Protein AF-V6TNG2-F1 (afdb_monomer)

Secondary structure (DSSP, 8-state):
-----------PPP--STT---TTS---HHHHHHHHHHGGGHHHHHHHHHHTPPPTT-S--EEEEEEETTSS-EEE----EE-HHHHHHHHHHHHHHS-TTPPPPPS-SS-SSSPPPPIIIIISSS-PPPP----S-----SSHHHHS-HHHHHHHHHHHHHHHTTS--------SS------S---SSS-TT--S-PPPP-----HHHHHSS-S-----------------PPPGGGGSTTTTT-SSPPPEETT-HHHHHHHHHHGGGS-GGGS-HHHHHT--THHHHHHHHHHT--S------PPPHHHHHHH-TTEEEEEEEEHHHHHHHHHHHHHHHHHHHHHHTT--SEEE-TTS-EEESSPPPHHHHHHT---HHHHHHHHHHHHHHHHHHHHHHHHTTSS-HHHHHHHHHHHHHTHHHHT-GGGT-GGGHHHHHHHHHHHHHTTT----HHHHHHHHHHHHHHHHHHHHHHHHHHHHHTTSS-S--TTS-PPPPHHHHHHHHHHHHHHHHHHHHHHH-TT--TTSHHHHHHHHHHHHHHHHHHHT---HHHHHHS-HHHHHHHHHHHHHHHHHHHHHHHHHHHHHHTT----HHHHHHHHHHHHHHHHHHHHHHHHHHHHS-TTTHHHHHHHHHHHHHHHHHHHHHHHTTTT--B----TT-TTHHHHHHHHHHHHHHHHHTSSS--HHHHHHHHHHHHHHHSHHHHHHHHHHHHHH--S-PPPEEEEEEPSS-EEEEEE--THHHHHHHHHHHHHHHHHHHSHHHHHHHHHH-S---TT-TT-SS-HHHHHHHHHHHHHHHHTTS---SS-----------THHHHHT--HHHHHHHHHHHB-TTTTT-

pLDDT: mean 71.85, std 22.2, range [23.2, 96.62]

Radius of gyration: 43.84 Å; Cα contacts (8 Å, |Δi|>4): 648; chains: 1; bounding box: 124×76×115 Å

Nearest PDB structures (foldseek):
  7qtt-assembly1_a  TM=8.235E-01  e=1.225E-33  Homo sapiens
  8i0v-assembly1_A  TM=7.731E-01  e=7.665E-32  Homo sapiens
  8i0t-assembly1_A  TM=7.846E-01  e=1.436E-30  Homo sapiens
  8i0s-assembly1_A  TM=7.842E-01  e=4.216E-30  Homo sapiens
  6ah0-assembly1_A  TM=5.639E-01  e=2.808E-29  Homo sapiens

Foldseek 3Di:
DDDDDDDPDPQDPDDDDPDDDDPPPPQDPVLLLLLLLCLLQLLVQLLQLLLQDDDLQGLWDWFKWKAFPSLNAIHTLDFAWDFLVVVVVVLVVVLVPFDLPFDADDPPPDDLADDDGDCVPQQVPQDRDHRDDPPDDDPCPQCNLLVPDQDPLVVVCVVCVVVCVVPDDPPPPPPPDPDDDDDPDDPDDPDPDCPDDDDDDDDDDRLVNVVPDDQADDDPDDDDDDDDDRDRDPDSQCVRPPPSNPPDTDIDGLLDPVSVVVSVVSLVRDDPVPDDPVLVVPPDCCVVVVVVVVVPPPPPDDPDPDDDPSVVSVPDPSIDIDTGDISLNNLSSSLSSNQSNLVSLCVLLVLPQWDQTSLRDIDGNDDDDPVSVVSNDDALLSLLSSLSSNLSVSLSSLSVCSSSVVDDSNNSLLNLLCSLQCSCVSRVSCVSPVVCVSLNSNSVSVCSSSVSRSDCSSSSSSVSVVSVVCSVVSSVVSVVVSCPSVVVDPPDDPPDDDDDDPVCPVVVVLVVLLVVLLVVVCVVVVVDDCPDPVVVVLVVLLVVLLVCVLQLHDPVVVLVVDDVVSSVSSVVSSVVVVVVLVVLLVVVLVCLVVVHDDDPVSVVVNLVSQVSVVVSVLSVLVVVVVVDPPVVCCVVVVVVVVVVVVLLCVLCVVCVVPVDFLAQQDLVNPCLLVLLVVLLVVLLVVLVVDPDHDPQSVLSVVVSVVCVVPVSVLSVVLSVCLQPPLDADDWDWDWDDDSNDIDIDTDDTDPVSSSVSSVVSSVLVSCVPDVSSVCSCCVVPVDPDCPDPSDPDHPVVSVVVVVVVVVVVVVPDDPDDDDPDDDDDDDDDCPVVVSVDDVVVVLVVLVSRHPPSNSSD

Organism: Giardia intestinalis (NCBI:txid5741)

Mean predicted aligned error: 16.96 Å

InterPro domains:
  IPR012591 PRO8NT domain [PF08082] (30-131)
  IPR012592 PROCN domain [PF08083] (297-615)
  IPR027652 Pre-mRNA-processing-splicing factor 8 [PTHR11140] (224-855)

Solvent-accessible surface area (backbone atoms only — not comparable to full-atom values): 52024 Å² total; per-residue (Å²): 145,78,88,80,74,86,78,80,74,83,78,72,74,68,87,73,69,93,93,74,86,58,97,82,56,88,68,52,71,66,40,57,51,44,18,46,61,35,56,34,48,44,56,51,32,52,43,37,47,60,65,56,51,71,51,89,77,47,76,76,44,70,32,34,34,36,36,30,77,69,68,26,49,53,35,58,64,62,82,47,66,40,48,69,66,64,52,51,53,53,50,45,55,55,59,58,71,49,70,88,86,62,60,55,68,70,83,75,84,66,69,39,86,54,76,77,78,32,51,76,82,61,54,70,74,40,74,71,68,77,52,87,78,77,90,62,82,84,77,79,70,76,58,29,66,47,77,60,69,72,65,76,43,51,62,55,45,62,67,42,46,74,63,51,67,80,70,70,68,91,75,78,64,82,68,92,59,99,70,80,96,73,74,103,80,69,81,90,81,85,63,97,80,78,86,82,85,80,87,81,88,87,82,84,85,54,70,65,66,56,72,71,50,67,81,73,83,81,86,90,69,98,72,88,88,76,96,69,82,88,79,79,60,76,61,76,80,69,68,45,76,92,57,79,64,48,92,72,77,73,73,36,53,73,73,41,72,71,65,59,61,49,59,54,60,35,56,74,59,57,71,77,83,81,54,52,74,68,57,63,74,39,60,54,74,54,64,59,48,53,48,48,55,61,76,64,58,69,83,83,59,82,80,75,91,66,81,51,69,63,61,52,51,72,72,35,91,61,37,48,77,45,75,71,42,47,48,66,56,53,49,50,52,37,52,52,33,50,51,54,19,52,52,51,51,40,52,71,68,70,42,84,53,56,47,75,38,75,58,55,46,79,46,64,79,59,90,72,52,77,66,52,53,61,71,62,63,72,56,54,64,60,54,40,51,38,31,51,50,33,52,50,47,56,53,51,47,46,54,49,34,39,51,71,65,76,39,55,72,61,34,40,44,30,30,55,28,47,48,60,51,38,42,58,79,79,56,43,44,45,81,56,43,58,76,52,51,60,55,48,51,52,30,42,34,49,50,58,73,45,72,76,55,60,71,37,66,68,45,50,37,56,50,46,55,48,41,62,67,40,28,66,56,45,27,59,51,37,47,58,48,49,34,46,72,69,63,77,38,69,92,65,64,94,80,66,83,75,82,83,46,83,93,41,43,68,61,46,53,52,48,54,50,53,50,52,52,50,52,53,51,28,70,76,41,70,91,47,51,90,85,32,69,66,48,51,52,52,53,47,51,51,52,48,52,42,49,32,55,64,70,56,46,84,62,60,78,61,40,70,76,42,59,67,71,58,36,50,52,43,51,51,52,43,50,57,52,46,48,55,52,53,52,51,42,54,53,50,46,53,32,41,70,66,72,45,94,74,56,71,74,57,48,56,51,39,52,66,45,49,46,42,48,54,51,32,53,49,53,52,52,53,53,50,58,73,69,51,66,78,66,72,47,52,69,65,38,44,57,53,48,48,52,48,43,51,48,46,46,56,48,43,58,58,35,68,73,66,73,73,53,51,69,75,89,57,96,80,50,88,58,54,68,60,42,43,50,53,36,47,49,54,53,49,53,61,56,64,69,44,95,72,74,50,73,64,51,52,54,35,51,56,49,46,54,50,38,70,76,41,49,71,65,43,49,51,54,43,53,49,42,51,67,68,51,77,78,78,80,87,69,44,78,47,66,46,84,52,88,73,50,72,46,81,42,80,47,67,71,57,68,60,44,56,42,53,43,31,49,50,47,50,52,53,48,55,36,64,70,36,67,65,50,34,44,57,52,44,76,76,34,87,60,64,49,84,83,46,91,84,38,98,63,54,57,69,54,50,52,51,50,49,53,49,48,51,51,60,63,55,72,71,60,74,92,74,75,92,75,80,84,75,85,80,85,83,84,78,82,59,76,65,55,72,79,67,63,54,66,71,62,49,49,59,53,38,49,70,48,29,32,79,68,51,46,74,90

Structure (mmCIF, N/CA/C/O backbone):
data_AF-V6TNG2-F1
#
_entry.id   AF-V6TNG2-F1
#
loop_
_atom_site.group_PDB
_atom_site.id
_atom_site.type_symbol
_atom_site.label_atom_id
_atom_site.label_alt_id
_atom_site.label_comp_id
_atom_site.label_asym_id
_atom_site.label_entity_id
_atom_site.label_seq_id
_atom_site.pdbx_PDB_ins_code
_atom_site.Cartn_x
_atom_site.Cartn_y
_atom_site.Cartn_z
_atom_site.occupancy
_atom_site.B_iso_or_equiv
_atom_site.auth_seq_id
_atom_site.auth_comp_id
_atom_site.auth_asym_id
_atom_site.auth_atom_id
_atom_site.pdbx_PDB_model_num
ATOM 1 N N . MET A 1 1 ? 26.656 34.554 -47.264 1.00 37.97 1 MET A N 1
ATOM 2 C CA . MET A 1 1 ? 25.710 35.279 -48.138 1.00 37.97 1 MET A CA 1
ATOM 3 C C . MET A 1 1 ? 25.273 34.365 -49.278 1.00 37.97 1 MET A C 1
ATOM 5 O O . MET A 1 1 ? 25.976 34.264 -50.269 1.00 37.97 1 MET A O 1
ATOM 9 N N . GLN A 1 2 ? 24.183 33.629 -49.040 1.00 23.20 2 GLN A N 1
ATOM 10 C CA . GLN A 1 2 ? 23.125 33.136 -49.943 1.00 23.20 2 GLN A CA 1
ATOM 11 C C . GLN A 1 2 ? 22.378 32.029 -49.165 1.00 23.20 2 GLN A C 1
ATOM 13 O O . GLN A 1 2 ? 23.027 31.090 -48.699 1.00 23.20 2 GLN A O 1
ATOM 18 N N . PRO A 1 3 ? 21.055 32.131 -48.944 1.00 25.72 3 PRO A N 1
ATOM 19 C CA . PRO A 1 3 ? 20.309 31.121 -48.206 1.00 25.72 3 PRO A CA 1
ATOM 20 C C . PRO A 1 3 ? 19.961 29.966 -49.152 1.00 25.72 3 PRO A C 1
ATOM 22 O O . PRO A 1 3 ? 19.107 30.098 -50.029 1.00 25.72 3 PRO A O 1
ATOM 25 N N . LEU A 1 4 ? 20.621 28.818 -48.994 1.00 26.47 4 LEU A N 1
ATOM 26 C CA . LEU A 1 4 ? 20.221 27.602 -49.699 1.00 26.47 4 LEU A CA 1
ATOM 27 C C . LEU A 1 4 ? 18.938 27.055 -49.058 1.00 26.47 4 LEU A C 1
ATOM 29 O O . LEU A 1 4 ? 18.931 26.615 -47.910 1.00 26.47 4 LEU A O 1
ATOM 33 N N . ARG A 1 5 ? 17.842 27.124 -49.823 1.00 24.19 5 ARG A N 1
ATOM 34 C CA . ARG A 1 5 ? 16.535 26.519 -49.524 1.00 24.19 5 ARG A CA 1
ATOM 35 C C . ARG A 1 5 ? 16.679 25.048 -49.093 1.00 24.19 5 ARG A C 1
ATOM 37 O O . ARG A 1 5 ? 17.494 24.331 -49.679 1.00 24.19 5 ARG A O 1
ATOM 44 N N . PRO A 1 6 ? 15.836 24.552 -48.168 1.00 27.25 6 PRO A N 1
ATOM 45 C CA . PRO A 1 6 ? 15.812 23.139 -47.819 1.00 27.25 6 PRO A CA 1
ATOM 46 C C . PRO A 1 6 ? 15.282 22.343 -49.018 1.00 27.25 6 PRO A C 1
ATOM 48 O O . PRO A 1 6 ? 14.106 22.431 -49.372 1.00 27.25 6 PRO A O 1
ATOM 51 N N . ARG A 1 7 ? 16.150 21.567 -49.676 1.00 24.59 7 ARG A N 1
ATOM 52 C CA . ARG A 1 7 ? 15.704 20.524 -50.605 1.00 24.59 7 ARG A CA 1
ATOM 53 C C . ARG A 1 7 ? 15.024 19.437 -49.778 1.00 24.59 7 ARG A C 1
ATOM 55 O O . ARG A 1 7 ? 15.692 18.638 -49.130 1.00 24.59 7 ARG A O 1
ATOM 62 N N . ILE A 1 8 ? 13.696 19.428 -49.805 1.00 27.75 8 ILE A N 1
ATOM 63 C CA . ILE A 1 8 ? 12.878 18.293 -49.382 1.00 27.75 8 ILE A CA 1
ATOM 64 C C . ILE A 1 8 ? 13.212 17.149 -50.345 1.00 27.75 8 ILE A C 1
ATOM 66 O O . ILE A 1 8 ? 12.711 17.095 -51.465 1.00 27.75 8 ILE A O 1
ATOM 70 N N . LEU A 1 9 ? 14.131 16.276 -49.937 1.00 29.31 9 LEU A N 1
ATOM 71 C CA . LEU A 1 9 ? 14.324 14.985 -50.583 1.00 29.31 9 LEU A CA 1
ATOM 72 C C . LEU A 1 9 ? 13.066 14.160 -50.300 1.00 29.31 9 LEU A C 1
ATOM 74 O O . LEU A 1 9 ? 12.752 13.878 -49.144 1.00 29.31 9 LEU A O 1
ATOM 78 N N . GLN A 1 10 ? 12.326 13.809 -51.352 1.00 29.19 10 GLN A N 1
ATOM 79 C CA . GLN A 1 10 ? 11.290 12.784 -51.282 1.00 29.19 10 GLN A CA 1
ATOM 80 C C . GLN A 1 10 ? 11.970 11.465 -50.890 1.00 29.19 10 GLN A C 1
ATOM 82 O O . GLN A 1 10 ? 12.619 10.820 -51.707 1.00 29.19 10 GLN A O 1
ATOM 87 N N . LEU A 1 11 ? 11.881 11.114 -49.607 1.00 30.09 11 LEU A N 1
ATOM 88 C CA . LEU A 1 11 ? 12.378 9.856 -49.059 1.00 30.09 11 LEU A CA 1
ATOM 89 C C . LEU A 1 11 ? 11.469 8.729 -49.560 1.00 30.09 11 LEU A C 1
ATOM 91 O O . LEU A 1 11 ? 10.299 8.655 -49.182 1.00 30.09 11 LEU A O 1
ATOM 95 N N . THR A 1 12 ? 11.987 7.864 -50.428 1.00 27.23 12 THR A N 1
ATOM 96 C CA . THR A 1 12 ? 11.281 6.659 -50.868 1.00 27.23 12 THR A CA 1
ATOM 97 C C . THR A 1 12 ? 11.222 5.641 -49.722 1.00 27.23 12 THR A C 1
ATOM 99 O O . THR A 1 12 ? 12.258 5.344 -49.122 1.00 27.23 12 THR A O 1
ATOM 102 N N . PRO A 1 13 ? 10.033 5.108 -49.380 1.00 28.78 13 PRO A N 1
ATOM 103 C CA . PRO A 1 13 ? 9.900 4.033 -48.405 1.00 28.78 13 PRO A CA 1
ATOM 104 C C . PRO A 1 13 ? 10.489 2.734 -48.960 1.00 28.78 13 PRO A C 1
ATOM 106 O O . PRO A 1 13 ? 10.633 2.570 -50.171 1.00 28.78 13 PRO A O 1
ATOM 109 N N . MET A 1 14 ? 10.793 1.812 -48.051 1.00 33.16 14 MET A N 1
ATOM 110 C CA . MET A 1 14 ? 11.610 0.650 -48.355 1.00 33.16 14 MET A CA 1
ATOM 111 C C . MET A 1 14 ? 11.155 -0.196 -49.557 1.00 33.16 14 MET A C 1
ATOM 113 O O . MET A 1 14 ? 10.008 -0.649 -49.598 1.00 33.16 14 MET A O 1
ATOM 117 N N . ARG A 1 15 ? 12.089 -0.522 -50.462 1.00 31.30 15 ARG A N 1
ATOM 118 C CA . ARG A 1 15 ? 12.025 -1.684 -51.371 1.00 31.30 15 ARG A CA 1
ATOM 119 C C . ARG A 1 15 ? 13.289 -2.525 -51.159 1.00 31.30 15 ARG A C 1
ATOM 121 O O . ARG A 1 15 ? 14.190 -2.548 -51.988 1.00 31.30 15 ARG A O 1
ATOM 128 N N . SER A 1 16 ? 13.347 -3.277 -50.060 1.00 29.52 16 SER A N 1
ATOM 129 C CA . SER A 1 16 ? 14.465 -4.193 -49.800 1.00 29.52 16 SER A CA 1
ATOM 130 C C . SER A 1 16 ? 14.049 -5.663 -49.847 1.00 29.52 16 SER A C 1
ATOM 132 O O . SER A 1 16 ? 13.115 -6.047 -49.147 1.00 29.52 16 SER A O 1
ATOM 134 N N . THR A 1 17 ? 14.847 -6.463 -50.564 1.00 31.73 17 THR A N 1
ATOM 135 C CA . THR A 1 17 ? 15.098 -7.911 -50.392 1.00 31.73 17 THR A CA 1
ATOM 136 C C . THR A 1 17 ? 13.877 -8.822 -50.291 1.00 31.73 17 THR A C 1
ATOM 138 O O . THR A 1 17 ? 13.153 -8.783 -49.299 1.00 31.73 17 THR A O 1
ATOM 141 N N . GLU A 1 18 ? 13.730 -9.695 -51.287 1.00 36.16 18 GLU A N 1
ATOM 142 C CA . GLU A 1 18 ? 12.809 -10.835 -51.337 1.00 36.16 18 GLU A CA 1
ATOM 143 C C . GLU A 1 18 ? 12.294 -11.295 -49.946 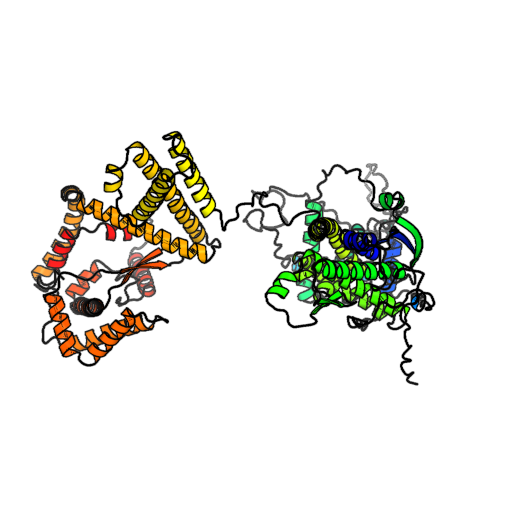1.00 36.16 18 GLU A C 1
ATOM 145 O O . GLU A 1 18 ? 13.048 -11.689 -49.051 1.00 36.16 18 GLU A O 1
ATOM 150 N N . ASP A 1 19 ? 10.967 -11.192 -49.792 1.00 34.47 19 ASP A N 1
ATOM 151 C CA . ASP A 1 19 ? 10.087 -11.882 -48.835 1.00 34.47 19 ASP A CA 1
ATOM 152 C C . ASP A 1 19 ? 9.971 -11.466 -47.352 1.00 34.47 19 ASP A C 1
ATOM 154 O O . ASP A 1 19 ? 9.304 -12.184 -46.595 1.00 34.47 19 ASP A O 1
ATOM 158 N N . SER A 1 20 ? 10.524 -10.341 -46.865 1.00 41.91 20 SER A N 1
ATOM 159 C CA . SER A 1 20 ? 10.582 -10.138 -45.393 1.00 41.91 20 SER A CA 1
ATOM 160 C C . SER A 1 20 ? 9.890 -8.937 -44.726 1.00 41.91 20 SER A C 1
ATOM 162 O O . SER A 1 20 ? 9.701 -9.009 -43.507 1.00 41.91 20 SER A O 1
ATOM 164 N N . SER A 1 21 ? 9.396 -7.899 -45.409 1.00 39.12 21 SER A N 1
ATOM 165 C CA . SER A 1 21 ? 8.914 -6.687 -44.702 1.00 39.12 21 SER A CA 1
ATOM 166 C C . SER A 1 21 ? 7.626 -6.046 -45.237 1.00 39.12 21 SER A C 1
ATOM 168 O O . SER A 1 21 ? 7.553 -4.845 -45.469 1.00 39.12 21 SER A O 1
ATOM 170 N N . SER A 1 22 ? 6.534 -6.816 -45.280 1.00 30.03 22 SER A N 1
ATOM 171 C CA . SER A 1 22 ? 5.202 -6.241 -45.042 1.00 30.03 22 SER A CA 1
ATOM 172 C C . SER A 1 22 ? 4.482 -7.015 -43.927 1.00 30.03 22 SER A C 1
ATOM 174 O O . SER A 1 22 ? 4.534 -8.249 -43.904 1.00 30.03 22 SER A O 1
ATOM 176 N N . PRO A 1 23 ? 3.780 -6.345 -42.993 1.00 41.81 23 PRO A N 1
ATOM 177 C CA . PRO A 1 23 ? 2.935 -7.028 -42.009 1.00 41.81 23 PRO A CA 1
ATOM 178 C C . PRO A 1 23 ? 1.713 -7.718 -42.652 1.00 41.81 23 PRO A C 1
ATOM 180 O O . PRO A 1 23 ? 1.011 -8.469 -41.973 1.00 41.81 23 PRO A O 1
ATOM 183 N N . HIS A 1 24 ? 1.477 -7.489 -43.950 1.00 33.19 24 HIS A N 1
ATOM 184 C CA . HIS A 1 24 ? 0.332 -7.983 -44.715 1.00 33.19 24 HIS A CA 1
ATOM 185 C C . HIS A 1 24 ? 0.610 -9.236 -45.558 1.00 33.19 24 HIS A C 1
ATOM 187 O O . HIS A 1 24 ? -0.343 -9.867 -46.008 1.00 33.19 24 HIS A O 1
ATOM 193 N N . GLN A 1 25 ? 1.866 -9.665 -45.722 1.00 41.53 25 GLN A N 1
ATOM 194 C CA . GLN A 1 25 ? 2.140 -10.986 -46.292 1.00 41.53 25 GLN A CA 1
ATOM 195 C C . GLN A 1 25 ? 1.864 -12.088 -45.252 1.00 41.53 25 GLN A C 1
ATOM 197 O O . GLN A 1 25 ? 2.186 -11.917 -44.066 1.00 41.53 25 GLN A O 1
ATOM 202 N N . PRO A 1 26 ? 1.285 -13.240 -45.645 1.00 40.94 26 PRO A N 1
ATOM 203 C CA . PRO A 1 26 ? 1.005 -14.349 -44.740 1.00 40.94 26 PRO A CA 1
ATOM 204 C C . PRO A 1 26 ? 2.314 -14.998 -44.261 1.00 40.94 26 PRO A C 1
ATOM 206 O O . PRO A 1 26 ? 2.738 -16.048 -44.732 1.00 40.94 26 PRO A O 1
ATOM 209 N N . ARG A 1 27 ? 2.978 -14.386 -43.271 1.00 56.09 27 ARG A N 1
ATOM 210 C CA . ARG A 1 27 ? 4.083 -15.020 -42.542 1.00 56.09 27 ARG A CA 1
ATOM 211 C C . ARG A 1 27 ? 3.547 -16.296 -41.892 1.00 56.09 27 ARG A C 1
ATOM 213 O O . ARG A 1 27 ? 2.524 -16.246 -41.199 1.00 56.09 27 ARG A O 1
ATOM 220 N N . SER A 1 28 ? 4.261 -17.410 -42.066 1.00 67.88 28 SER A N 1
ATOM 221 C CA . SER A 1 28 ? 3.907 -18.681 -41.431 1.00 67.88 28 SER A CA 1
ATOM 222 C C . SER A 1 28 ? 3.721 -18.504 -39.919 1.00 67.88 28 SER A C 1
ATOM 224 O O . SER A 1 28 ? 4.423 -17.720 -39.268 1.00 67.88 28 SER A O 1
ATOM 226 N N . VAL A 1 29 ? 2.762 -19.231 -39.339 1.00 74.62 29 VAL A N 1
ATOM 227 C CA . VAL A 1 29 ? 2.438 -19.160 -37.900 1.00 74.62 29 VAL A CA 1
ATOM 228 C C . VAL A 1 29 ? 3.695 -19.366 -37.043 1.00 74.62 29 VAL A C 1
ATOM 230 O O . VAL A 1 29 ? 3.899 -18.658 -36.055 1.00 74.62 29 VAL A O 1
ATOM 233 N N . ALA A 1 30 ? 4.595 -20.250 -37.481 1.00 76.19 30 ALA A N 1
ATOM 234 C CA . ALA A 1 30 ? 5.885 -20.500 -36.848 1.00 76.19 30 ALA A CA 1
ATOM 235 C C . ALA A 1 30 ? 6.790 -19.253 -36.783 1.00 76.19 30 ALA A C 1
ATOM 237 O O . ALA A 1 30 ? 7.372 -18.983 -35.732 1.00 76.19 30 ALA A O 1
ATOM 238 N N . ARG A 1 31 ? 6.877 -18.443 -37.852 1.00 78.69 31 ARG A N 1
ATOM 239 C CA . ARG A 1 31 ? 7.665 -17.192 -37.848 1.00 78.69 31 ARG A CA 1
ATOM 240 C C . ARG A 1 31 ? 7.078 -16.159 -36.884 1.00 78.69 31 ARG A C 1
ATOM 242 O O . ARG A 1 31 ? 7.825 -15.529 -36.139 1.00 78.69 31 ARG A O 1
ATOM 249 N N . LYS A 1 32 ? 5.746 -16.027 -36.832 1.00 82.25 32 LYS A N 1
ATOM 250 C CA . LYS A 1 32 ? 5.062 -15.118 -35.888 1.00 82.25 32 LYS A CA 1
ATOM 251 C C . LYS A 1 32 ? 5.311 -15.525 -34.429 1.00 82.25 32 LYS A C 1
ATOM 253 O O . LYS A 1 32 ? 5.596 -14.673 -33.589 1.00 82.25 32 LYS A O 1
ATOM 258 N N . LEU A 1 33 ? 5.260 -16.825 -34.128 1.00 81.38 33 LEU A N 1
ATOM 259 C CA . LEU A 1 33 ? 5.591 -17.358 -32.801 1.00 81.38 33 LEU A CA 1
ATOM 260 C C . LEU A 1 33 ? 7.070 -17.144 -32.446 1.00 81.38 33 LEU A C 1
ATOM 262 O O . LEU A 1 33 ? 7.368 -16.758 -31.316 1.00 81.38 33 LEU A O 1
ATOM 266 N N . ALA A 1 34 ? 7.985 -17.335 -33.401 1.00 83.38 34 ALA A N 1
ATOM 267 C CA . ALA A 1 34 ? 9.411 -17.080 -33.205 1.00 83.38 34 ALA A CA 1
ATOM 268 C C . ALA A 1 34 ? 9.695 -15.599 -32.895 1.00 83.38 34 ALA A C 1
ATOM 270 O O . ALA A 1 34 ? 10.433 -15.317 -31.951 1.00 83.38 34 ALA A O 1
ATOM 271 N N . ALA A 1 35 ? 9.058 -14.665 -33.611 1.00 85.50 35 ALA A N 1
ATOM 272 C CA . ALA A 1 35 ? 9.178 -13.224 -33.365 1.00 85.50 35 ALA A CA 1
ATOM 273 C C . ALA A 1 35 ? 8.673 -12.827 -31.967 1.00 85.50 35 ALA A C 1
ATOM 275 O O . ALA A 1 35 ? 9.362 -12.129 -31.226 1.00 85.50 35 ALA A O 1
ATOM 276 N N . MET A 1 36 ? 7.518 -13.344 -31.534 1.00 85.62 36 MET A N 1
ATOM 277 C CA . MET A 1 36 ? 7.053 -13.126 -30.156 1.00 85.62 36 MET A CA 1
ATOM 278 C C . MET A 1 36 ? 8.008 -13.752 -29.127 1.00 85.62 36 MET A C 1
ATOM 280 O O . MET A 1 36 ? 8.311 -13.145 -28.100 1.00 85.62 36 MET A O 1
ATOM 284 N N . GLY A 1 37 ? 8.516 -14.955 -29.415 1.00 85.88 37 GLY A N 1
ATOM 285 C CA . GLY A 1 37 ? 9.485 -15.677 -28.591 1.00 85.88 37 GLY A CA 1
ATOM 286 C C . GLY A 1 37 ? 10.809 -14.933 -28.404 1.00 85.88 37 GLY A C 1
ATOM 287 O O . GLY A 1 37 ? 11.402 -15.005 -27.325 1.00 85.88 37 GLY A O 1
ATOM 288 N N . ALA A 1 38 ? 11.245 -14.191 -29.422 1.00 87.12 38 ALA A N 1
ATOM 289 C CA . ALA A 1 38 ? 12.467 -13.396 -29.419 1.00 87.12 38 ALA A CA 1
ATOM 290 C C . ALA A 1 38 ? 12.432 -12.218 -28.435 1.00 87.12 38 ALA A C 1
ATOM 292 O O . ALA A 1 38 ? 13.480 -11.837 -27.908 1.00 87.12 38 ALA A O 1
ATOM 293 N N . LEU A 1 39 ? 11.245 -11.692 -28.100 1.00 89.25 39 LEU A N 1
ATOM 294 C CA . LEU A 1 39 ? 11.111 -10.534 -27.210 1.00 89.25 39 LEU A CA 1
ATOM 295 C C . LEU A 1 39 ? 11.816 -10.746 -25.859 1.00 89.25 39 LEU A C 1
ATOM 297 O O . LEU A 1 39 ? 12.370 -9.802 -25.296 1.00 89.25 39 LEU A O 1
ATOM 301 N N . LYS A 1 40 ? 11.856 -11.990 -25.353 1.00 90.81 40 LYS A N 1
ATOM 302 C CA . LYS A 1 40 ? 12.509 -12.330 -24.075 1.00 90.81 40 LYS A CA 1
ATOM 303 C C . LYS A 1 40 ? 14.006 -12.005 -24.042 1.00 90.81 40 LYS A C 1
ATOM 305 O O . LYS A 1 40 ? 14.541 -11.758 -22.966 1.00 90.81 40 LYS A O 1
ATOM 310 N N . PHE A 1 41 ? 14.654 -11.956 -25.203 1.00 91.81 41 PHE A N 1
ATOM 311 C CA . PHE A 1 41 ? 16.077 -11.658 -25.345 1.00 91.81 41 PHE A CA 1
ATOM 312 C C . PHE A 1 41 ? 16.361 -10.271 -25.926 1.00 91.81 41 PHE A C 1
ATOM 314 O O . PHE A 1 41 ? 17.527 -9.889 -26.041 1.00 91.81 41 PHE A O 1
ATOM 321 N N . LEU A 1 42 ? 15.325 -9.484 -26.234 1.00 92.62 42 LEU A N 1
ATOM 322 C CA . LEU A 1 42 ? 15.477 -8.176 -26.870 1.00 92.62 42 LEU A CA 1
ATOM 323 C C . LEU A 1 42 ? 16.408 -7.252 -26.075 1.00 92.62 42 LEU A C 1
ATOM 325 O O . LEU A 1 42 ? 17.303 -6.639 -26.640 1.00 92.62 42 LEU A O 1
ATOM 329 N N . ILE A 1 43 ? 16.264 -7.193 -24.748 1.00 94.00 43 ILE A N 1
ATOM 330 C CA . ILE A 1 43 ? 17.112 -6.322 -23.917 1.00 94.00 43 ILE A CA 1
ATOM 331 C C . ILE A 1 43 ? 18.573 -6.772 -23.900 1.00 94.00 43 ILE A C 1
ATOM 333 O O . ILE A 1 43 ? 19.472 -5.933 -23.850 1.00 94.00 43 ILE A O 1
ATOM 337 N N . TYR A 1 44 ? 18.832 -8.077 -23.988 1.00 92.75 44 TYR A N 1
ATOM 338 C CA . TYR A 1 44 ? 20.197 -8.570 -24.140 1.00 92.75 44 TYR A CA 1
ATOM 339 C C . TYR A 1 44 ? 20.793 -8.122 -25.481 1.00 92.75 44 TYR A C 1
ATOM 341 O O . TYR A 1 44 ? 21.953 -7.706 -25.514 1.00 92.75 44 TYR A O 1
ATOM 349 N N . ALA A 1 45 ? 20.004 -8.176 -26.557 1.00 93.06 45 ALA A N 1
ATOM 350 C CA . ALA A 1 45 ? 20.413 -7.734 -27.886 1.00 93.06 45 ALA A CA 1
ATOM 351 C C . ALA A 1 45 ? 20.642 -6.208 -27.938 1.00 93.06 45 ALA A C 1
ATOM 353 O O . ALA A 1 45 ? 21.708 -5.781 -28.373 1.00 93.06 45 ALA A O 1
ATOM 354 N N . ILE A 1 46 ? 19.736 -5.396 -27.371 1.00 94.25 46 ILE A N 1
ATOM 355 C CA . ILE A 1 46 ? 19.903 -3.934 -27.223 1.00 94.25 46 ILE A CA 1
ATOM 356 C C . ILE A 1 46 ? 21.175 -3.616 -26.440 1.00 94.25 46 ILE A C 1
ATOM 358 O O . ILE A 1 46 ? 21.974 -2.776 -26.843 1.00 94.25 46 ILE A O 1
ATOM 362 N N . ARG A 1 47 ? 21.405 -4.315 -25.324 1.00 93.00 47 ARG A N 1
ATOM 363 C CA . ARG A 1 47 ? 22.621 -4.144 -24.527 1.00 93.00 47 ARG A CA 1
ATOM 364 C C . ARG A 1 47 ? 23.879 -4.415 -25.352 1.00 93.00 47 ARG A C 1
ATOM 366 O O . ARG A 1 47 ? 24.862 -3.697 -25.205 1.00 93.00 47 ARG A O 1
ATOM 373 N N . LYS A 1 48 ? 23.859 -5.449 -26.199 1.00 91.25 48 LYS A N 1
ATOM 374 C CA . LYS A 1 48 ? 24.980 -5.769 -27.088 1.00 91.25 48 LYS A CA 1
ATOM 375 C C . LYS A 1 48 ? 25.187 -4.712 -28.162 1.00 91.25 48 LYS A C 1
ATOM 377 O O . LYS A 1 48 ? 26.332 -4.348 -28.399 1.00 91.25 48 LYS A O 1
ATOM 382 N N . ALA A 1 49 ? 24.110 -4.173 -28.721 1.00 92.56 49 ALA A N 1
ATOM 383 C CA . ALA A 1 49 ? 24.196 -3.071 -29.666 1.00 92.56 49 ALA A CA 1
ATOM 384 C C . ALA A 1 49 ? 24.762 -1.796 -29.034 1.00 92.56 49 ALA A C 1
ATOM 386 O O . ALA A 1 49 ? 25.640 -1.177 -29.627 1.00 92.56 49 ALA A O 1
ATOM 387 N N . LEU A 1 50 ? 24.355 -1.458 -27.807 1.00 91.69 50 LEU A N 1
ATOM 388 C CA . LEU A 1 50 ? 24.951 -0.354 -27.051 1.00 91.69 50 LEU A CA 1
ATOM 389 C C . LEU A 1 50 ? 26.435 -0.613 -26.745 1.00 91.69 50 LEU A C 1
ATOM 391 O O . LEU A 1 50 ? 27.268 0.254 -26.986 1.00 91.69 50 LEU A O 1
ATOM 395 N N . GLU A 1 51 ? 26.805 -1.826 -26.310 1.00 89.56 51 GLU A N 1
ATOM 396 C CA . GLU A 1 51 ? 28.204 -2.189 -26.018 1.00 89.56 51 GLU A CA 1
ATOM 397 C C . GLU A 1 51 ? 29.140 -1.966 -27.220 1.00 89.56 51 GLU A C 1
ATOM 399 O O . GLU A 1 51 ? 30.306 -1.607 -27.035 1.00 89.56 51 GLU A O 1
ATOM 404 N N . THR A 1 52 ? 28.634 -2.163 -28.437 1.00 90.25 52 THR A N 1
ATOM 405 C CA . THR A 1 52 ? 29.387 -2.043 -29.690 1.00 90.25 52 THR A CA 1
ATOM 406 C C . THR A 1 52 ? 29.093 -0.752 -30.450 1.00 90.25 52 THR A C 1
ATOM 408 O O . THR A 1 52 ? 29.453 -0.668 -31.621 1.00 90.25 52 THR A O 1
ATOM 411 N N . MET A 1 53 ? 28.454 0.237 -29.822 1.00 90.25 53 MET A N 1
ATOM 412 C CA . MET A 1 53 ? 28.144 1.523 -30.451 1.00 90.25 53 MET A CA 1
ATOM 413 C C . MET A 1 53 ? 29.414 2.160 -31.054 1.00 90.25 53 MET A C 1
ATOM 415 O O . MET A 1 53 ? 30.474 2.098 -30.405 1.00 90.25 53 MET A O 1
ATOM 419 N N . PRO A 1 54 ? 29.343 2.726 -32.277 1.00 89.44 54 PRO A N 1
ATOM 420 C CA . PRO A 1 54 ? 30.450 3.457 -32.880 1.00 89.44 54 PRO A CA 1
ATOM 421 C C . PRO A 1 54 ? 30.948 4.543 -31.929 1.00 89.44 54 PRO A C 1
ATOM 423 O O . PRO A 1 54 ? 30.147 5.251 -31.312 1.00 89.44 54 PRO A O 1
ATOM 426 N N . GLN A 1 55 ? 32.262 4.624 -31.746 1.00 86.94 55 GLN A N 1
ATOM 427 C CA . GLN A 1 55 ? 32.853 5.716 -30.969 1.00 86.94 55 GLN A CA 1
ATOM 428 C C . GLN A 1 55 ? 32.895 7.002 -31.811 1.00 86.94 55 GLN A C 1
ATOM 430 O O . GLN A 1 55 ? 32.814 6.917 -33.032 1.00 86.94 55 GLN A O 1
ATOM 435 N N . PRO A 1 56 ? 33.040 8.196 -31.212 1.00 84.06 56 PRO A N 1
ATOM 436 C CA . PRO A 1 56 ? 32.899 9.454 -31.953 1.00 84.06 56 PRO A CA 1
ATOM 437 C C . PRO A 1 56 ? 33.918 9.640 -33.090 1.00 84.06 56 PRO A C 1
ATOM 439 O O . PRO A 1 56 ? 33.638 10.305 -34.078 1.00 84.06 56 PRO A O 1
ATOM 442 N N . TRP A 1 57 ? 35.097 9.027 -32.980 1.00 83.38 57 TRP A N 1
ATOM 443 C CA . TRP A 1 57 ? 36.127 9.036 -34.026 1.00 83.38 57 TRP A CA 1
ATOM 444 C C . TRP A 1 57 ? 35.916 7.971 -35.118 1.00 83.38 57 TRP A C 1
ATOM 446 O O . TRP A 1 57 ? 36.673 7.938 -36.086 1.00 83.38 57 TRP A O 1
ATOM 456 N N . GLU A 1 58 ? 34.926 7.088 -34.972 1.00 83.69 58 GLU A N 1
ATOM 457 C CA . GLU A 1 58 ? 34.567 6.065 -35.956 1.00 83.69 58 GLU A CA 1
ATOM 458 C C . GLU A 1 58 ? 33.404 6.574 -36.819 1.00 83.69 58 GLU A C 1
ATOM 460 O O . GLU A 1 58 ? 32.325 6.878 -36.315 1.00 83.69 58 GLU A O 1
ATOM 465 N N . THR A 1 59 ? 33.590 6.629 -38.138 1.00 79.44 59 THR A N 1
ATOM 466 C CA . THR A 1 59 ? 32.518 7.014 -39.075 1.00 79.44 59 THR A CA 1
ATOM 467 C C . THR A 1 59 ? 31.524 5.880 -39.308 1.00 79.44 59 THR A C 1
ATOM 469 O O . THR A 1 59 ? 30.304 6.066 -39.298 1.00 79.44 59 THR A O 1
ATOM 472 N N . VAL A 1 60 ? 32.062 4.679 -39.505 1.00 84.50 60 VAL A N 1
ATOM 473 C CA . VAL A 1 60 ? 31.333 3.439 -39.756 1.00 84.50 60 VAL A CA 1
ATOM 474 C C . VAL A 1 60 ? 31.985 2.343 -38.930 1.00 84.50 60 VAL A C 1
ATOM 476 O O . VAL A 1 60 ? 33.212 2.264 -38.850 1.00 84.50 60 VAL A O 1
ATOM 479 N N . ARG A 1 61 ? 31.168 1.478 -38.326 1.00 88.12 61 ARG A N 1
ATOM 480 C CA . ARG A 1 61 ? 31.661 0.322 -37.582 1.00 88.12 61 ARG A CA 1
ATOM 481 C C . ARG A 1 61 ? 31.049 -0.947 -38.139 1.00 88.12 61 ARG A C 1
ATOM 483 O O . ARG A 1 61 ? 29.854 -1.173 -37.982 1.00 88.12 61 ARG A O 1
ATOM 490 N N . TYR A 1 62 ? 31.891 -1.807 -38.698 1.00 91.00 62 TYR A N 1
ATOM 491 C CA . TYR A 1 62 ? 31.476 -3.126 -39.156 1.00 91.00 62 TYR A CA 1
ATOM 492 C C . TYR A 1 62 ? 31.495 -4.146 -38.024 1.00 91.00 62 TYR A C 1
ATOM 494 O O . TYR A 1 62 ? 32.391 -4.179 -37.174 1.00 91.00 62 TYR A O 1
ATOM 502 N N . VAL A 1 63 ? 30.469 -4.986 -38.003 1.00 91.69 63 VAL A N 1
ATOM 503 C CA . VAL A 1 63 ? 30.149 -5.855 -36.885 1.00 91.69 63 VAL A CA 1
ATOM 504 C C . VAL A 1 63 ? 29.780 -7.250 -37.374 1.00 91.69 63 VAL A C 1
ATOM 506 O O . VAL A 1 63 ? 29.297 -7.448 -38.485 1.00 91.69 63 VAL A O 1
ATOM 509 N N . THR A 1 64 ? 30.036 -8.249 -36.530 1.00 92.06 64 THR A N 1
ATOM 510 C CA . THR A 1 64 ? 29.571 -9.620 -36.763 1.00 92.06 64 THR A CA 1
ATOM 511 C C . THR A 1 64 ? 28.195 -9.794 -36.135 1.00 92.06 64 THR A C 1
ATOM 513 O O . THR A 1 64 ? 28.025 -9.554 -34.934 1.00 92.06 64 THR A O 1
ATOM 516 N N . VAL A 1 65 ? 27.217 -10.210 -36.937 1.00 90.88 65 VAL A N 1
ATOM 517 C CA . VAL A 1 65 ? 25.816 -10.357 -36.530 1.00 90.88 65 VAL A CA 1
ATOM 518 C C . VAL A 1 65 ? 25.375 -11.804 -36.725 1.00 90.88 65 VAL A C 1
ATOM 520 O O . VAL A 1 65 ? 25.705 -12.443 -37.717 1.00 90.88 65 VAL A O 1
ATOM 523 N N . ALA A 1 66 ? 24.633 -12.340 -35.762 1.00 89.94 66 ALA A N 1
ATOM 524 C CA . ALA A 1 66 ? 23.909 -13.595 -35.892 1.00 89.94 66 ALA A CA 1
ATOM 525 C C . ALA A 1 66 ? 22.425 -13.295 -36.106 1.00 89.94 66 ALA A C 1
ATOM 527 O O . ALA A 1 66 ? 21.743 -12.819 -35.195 1.00 89.94 66 ALA A O 1
ATOM 528 N N . HIS A 1 67 ? 21.932 -13.583 -37.306 1.00 86.75 67 HIS A N 1
ATOM 529 C CA . HIS A 1 67 ? 20.526 -13.464 -37.673 1.00 86.75 67 HIS A CA 1
ATOM 530 C C . HIS A 1 67 ? 19.832 -14.806 -37.467 1.00 86.75 67 HIS A C 1
ATOM 532 O O . HIS A 1 67 ? 20.322 -15.843 -37.911 1.00 86.75 67 HIS A O 1
ATOM 538 N N . GLN A 1 68 ? 18.676 -14.818 -36.811 1.00 85.44 68 GLN A N 1
ATOM 539 C CA . GLN A 1 68 ? 17.855 -16.026 -36.779 1.00 85.44 68 GLN A CA 1
ATOM 540 C C . GLN A 1 68 ? 17.285 -16.307 -38.180 1.00 85.44 68 GLN A C 1
ATOM 542 O O . GLN A 1 68 ? 16.748 -15.396 -38.803 1.00 85.44 68 GLN A O 1
ATOM 547 N N . LYS A 1 69 ? 17.302 -17.565 -38.646 1.00 80.19 69 LYS A N 1
ATOM 548 C CA . LYS A 1 69 ? 16.766 -17.972 -39.968 1.00 80.19 69 LYS A CA 1
ATOM 549 C C . LYS A 1 69 ? 15.312 -17.541 -40.218 1.00 80.19 69 LYS A C 1
ATOM 551 O O . LYS A 1 69 ? 14.916 -17.309 -41.349 1.00 80.19 69 LYS A O 1
ATOM 556 N N . ALA A 1 70 ? 14.513 -17.428 -39.157 1.00 75.06 70 ALA A N 1
ATOM 557 C CA . ALA A 1 70 ? 13.124 -16.968 -39.221 1.00 75.06 70 ALA A CA 1
ATOM 558 C C . ALA A 1 70 ? 12.966 -15.433 -39.292 1.00 75.06 70 ALA A C 1
ATOM 560 O O . ALA A 1 70 ? 11.836 -14.955 -39.330 1.00 75.06 70 ALA A O 1
ATOM 561 N N . GLY A 1 71 ? 14.063 -14.668 -39.235 1.00 73.44 71 GLY A N 1
ATOM 562 C CA . GLY A 1 71 ? 14.055 -13.202 -39.211 1.00 73.44 71 GLY A CA 1
ATOM 563 C C . GLY A 1 71 ? 13.604 -12.584 -37.882 1.00 73.44 71 GLY A C 1
ATOM 564 O O . GLY A 1 71 ? 13.316 -11.395 -37.833 1.00 73.44 71 GLY A O 1
ATOM 565 N N . ALA A 1 72 ? 13.517 -13.373 -36.806 1.00 79.62 72 ALA A N 1
ATOM 566 C CA . ALA A 1 72 ? 12.878 -12.953 -35.556 1.00 79.62 72 ALA A CA 1
ATOM 567 C C . ALA A 1 72 ? 13.766 -12.115 -34.615 1.00 79.62 72 ALA A C 1
ATOM 569 O O . ALA A 1 72 ? 13.230 -11.296 -33.871 1.00 79.62 72 ALA A O 1
ATOM 570 N N . LEU A 1 73 ? 15.091 -12.307 -34.617 1.00 86.31 73 LEU A N 1
ATOM 571 C CA . LEU A 1 73 ? 16.022 -11.480 -33.839 1.00 86.31 73 LEU A CA 1
ATOM 572 C C . LEU A 1 73 ? 17.423 -11.444 -34.460 1.00 86.31 73 LEU A C 1
ATOM 574 O O . LEU A 1 73 ? 17.918 -12.471 -34.939 1.00 86.31 73 LEU A O 1
ATOM 578 N N . THR A 1 74 ? 18.077 -10.286 -34.381 1.00 89.06 74 THR A N 1
ATOM 579 C CA . THR A 1 74 ? 19.494 -10.079 -34.697 1.00 89.06 74 THR A CA 1
ATOM 580 C C . THR A 1 74 ? 20.324 -9.919 -33.421 1.00 89.06 74 THR A C 1
ATOM 582 O O . THR A 1 74 ? 19.980 -9.168 -32.507 1.00 89.06 74 THR A O 1
ATOM 585 N N . TYR A 1 75 ? 21.448 -10.634 -33.340 1.00 89.69 75 TYR A N 1
ATOM 586 C CA . TYR A 1 75 ? 22.407 -10.503 -32.242 1.00 89.69 75 TYR A CA 1
ATOM 587 C C . TYR A 1 75 ? 23.748 -10.003 -32.738 1.00 89.69 75 TYR A C 1
ATOM 589 O O . TYR A 1 75 ? 24.365 -10.621 -33.597 1.00 89.69 75 TYR A O 1
ATOM 597 N N . ILE A 1 76 ? 24.269 -8.964 -32.099 1.00 91.38 76 ILE A N 1
ATOM 598 C CA . ILE A 1 76 ? 25.634 -8.512 -32.342 1.00 91.38 76 ILE A CA 1
ATOM 599 C C . ILE A 1 76 ? 26.604 -9.360 -31.505 1.00 91.38 76 ILE A C 1
ATOM 601 O O . ILE A 1 76 ? 26.532 -9.388 -30.272 1.00 91.38 76 ILE A O 1
ATOM 605 N N . LEU A 1 77 ? 27.499 -10.084 -32.185 1.00 89.69 77 LEU A N 1
ATOM 606 C CA . LEU A 1 77 ? 28.460 -11.018 -31.584 1.00 89.69 77 LEU A CA 1
ATOM 607 C C . LEU A 1 77 ? 29.847 -10.411 -31.345 1.00 89.69 77 LEU A C 1
ATOM 609 O O . LEU A 1 77 ? 30.663 -11.015 -30.635 1.00 89.69 77 LEU A O 1
ATOM 613 N N . SER A 1 78 ? 30.129 -9.253 -31.941 1.00 87.06 78 SER A N 1
ATOM 614 C CA . SER A 1 78 ? 31.408 -8.572 -31.767 1.00 87.06 78 SER A CA 1
ATOM 615 C C . SER A 1 78 ? 31.598 -8.082 -30.326 1.00 87.06 78 SER A C 1
ATOM 617 O O . SER A 1 78 ? 30.674 -8.024 -29.507 1.00 87.06 78 SER A O 1
ATOM 619 N N . LYS A 1 79 ? 32.845 -7.751 -29.997 1.00 84.50 79 LYS A N 1
ATOM 620 C CA . LYS A 1 79 ? 33.219 -7.119 -28.734 1.00 84.50 79 LYS A CA 1
ATOM 621 C C . LYS A 1 79 ? 34.030 -5.876 -29.060 1.00 84.50 79 LYS A C 1
ATOM 623 O O . LYS A 1 79 ? 34.874 -5.919 -29.947 1.00 84.50 79 LYS A O 1
ATOM 628 N N . SER A 1 80 ? 33.783 -4.798 -28.328 1.00 80.12 80 SER A N 1
ATOM 629 C CA . SER A 1 80 ? 34.550 -3.564 -28.428 1.00 80.12 80 SER A CA 1
ATOM 630 C C . SER A 1 80 ? 35.726 -3.612 -27.447 1.00 80.12 80 SER A C 1
ATOM 632 O O . SER A 1 80 ? 35.547 -3.615 -26.224 1.00 80.12 80 SER A O 1
ATOM 634 N N . THR A 1 81 ? 36.939 -3.723 -27.985 1.00 82.19 81 THR A N 1
ATOM 635 C CA . THR A 1 81 ? 38.182 -3.722 -27.206 1.00 82.19 81 THR A CA 1
ATOM 636 C C . THR A 1 81 ? 39.079 -2.589 -27.660 1.00 82.19 81 THR A C 1
ATOM 638 O O . THR A 1 81 ? 39.268 -2.413 -28.859 1.00 82.19 81 THR A O 1
ATOM 641 N N . SER A 1 82 ? 39.638 -1.850 -26.710 1.00 72.75 82 SER A N 1
ATOM 642 C CA . SER A 1 82 ? 40.604 -0.786 -26.966 1.00 72.75 82 SER A CA 1
ATOM 643 C C . SER A 1 82 ? 41.729 -0.842 -25.937 1.00 72.75 82 SER A C 1
ATOM 645 O O . SER A 1 82 ? 41.586 -1.423 -24.855 1.00 72.75 82 SER A O 1
ATOM 647 N N . ASN A 1 83 ? 42.860 -0.239 -26.285 1.00 71.12 83 ASN A N 1
ATOM 648 C CA . ASN A 1 83 ? 43.872 0.118 -25.303 1.00 71.12 83 ASN A CA 1
ATOM 649 C C . ASN A 1 83 ? 43.337 1.273 -24.436 1.00 71.12 83 ASN A C 1
ATOM 651 O O . ASN A 1 83 ? 42.660 2.165 -24.949 1.00 71.12 83 ASN A O 1
ATOM 655 N N . GLU A 1 84 ? 43.598 1.245 -23.128 1.00 62.31 84 GLU A N 1
ATOM 656 C CA . GLU A 1 84 ? 43.071 2.239 -22.181 1.00 62.31 84 GLU A CA 1
ATOM 657 C C . GLU A 1 84 ? 43.637 3.634 -22.445 1.00 62.31 84 GLU A C 1
ATOM 659 O O . GLU A 1 84 ? 42.888 4.608 -22.505 1.00 62.31 84 GLU A O 1
ATOM 664 N N . HIS A 1 85 ? 44.942 3.702 -22.695 1.00 63.19 85 HIS A N 1
ATOM 665 C CA . HIS A 1 85 ? 45.649 4.942 -22.978 1.00 63.19 85 HIS A CA 1
ATOM 666 C C . HIS A 1 85 ? 45.135 5.628 -24.253 1.00 63.19 85 HIS A C 1
ATOM 668 O O . HIS A 1 85 ? 44.717 6.785 -24.220 1.00 63.19 85 HIS A O 1
ATOM 674 N N . ASP A 1 86 ? 45.096 4.893 -25.365 1.00 67.62 86 ASP A N 1
ATOM 675 C CA . ASP A 1 86 ? 44.710 5.452 -26.665 1.00 67.62 86 ASP A CA 1
ATOM 676 C C . ASP A 1 86 ? 43.244 5.893 -26.662 1.00 67.62 86 ASP A C 1
ATOM 678 O O . ASP A 1 86 ? 42.900 6.939 -27.207 1.00 67.62 86 ASP A O 1
ATOM 682 N N . PHE A 1 87 ? 42.388 5.138 -25.970 1.00 72.19 87 PHE A N 1
ATOM 683 C CA . PHE A 1 87 ? 40.982 5.477 -25.787 1.00 72.19 87 PHE A CA 1
ATOM 684 C C . PHE A 1 87 ? 40.802 6.793 -25.019 1.00 72.19 87 PHE A C 1
ATOM 686 O O . PHE A 1 87 ? 40.018 7.649 -25.431 1.00 72.19 87 PHE A O 1
ATOM 693 N N . MET A 1 88 ? 41.553 6.988 -23.931 1.00 66.62 88 MET A N 1
ATOM 694 C CA . MET A 1 88 ? 41.524 8.234 -23.163 1.00 66.62 88 MET A CA 1
ATOM 695 C C . MET A 1 88 ? 42.040 9.423 -23.974 1.00 66.62 88 MET A C 1
ATOM 697 O O . MET A 1 88 ? 41.413 10.481 -23.980 1.00 66.62 88 MET A O 1
ATOM 701 N N . GLN A 1 89 ? 43.135 9.250 -24.718 1.00 66.06 89 GLN A N 1
ATOM 702 C CA . GLN A 1 89 ? 43.649 10.303 -25.593 1.00 66.06 89 GLN A CA 1
ATOM 703 C C . GLN A 1 89 ? 42.654 10.683 -26.697 1.00 66.06 89 GLN A C 1
ATOM 705 O O . GLN A 1 89 ? 42.476 11.867 -26.987 1.00 66.06 89 GLN A O 1
ATOM 710 N N . GLN A 1 90 ? 41.980 9.703 -27.301 1.00 73.69 90 GLN A N 1
ATOM 711 C CA . GLN A 1 90 ? 40.959 9.942 -28.321 1.00 73.69 90 GLN A CA 1
ATOM 712 C C . GLN A 1 90 ? 39.772 10.732 -27.756 1.00 73.69 90 GLN A C 1
ATOM 714 O O . GLN A 1 90 ? 39.353 11.717 -28.364 1.00 73.69 90 GLN A O 1
ATOM 719 N N . TRP A 1 91 ? 39.285 10.383 -26.563 1.00 75.56 91 TRP A N 1
ATOM 720 C CA . TRP A 1 91 ? 38.246 11.161 -25.880 1.00 75.56 91 TRP A CA 1
ATOM 721 C C . TRP A 1 91 ? 38.697 12.574 -25.517 1.00 75.56 91 TRP A C 1
ATOM 723 O O . TRP A 1 91 ? 37.929 13.519 -25.701 1.00 75.56 91 TRP A O 1
ATOM 733 N N . ASN A 1 92 ? 39.952 12.742 -25.089 1.00 68.44 92 ASN A N 1
ATOM 734 C CA . ASN A 1 92 ? 40.515 14.059 -24.805 1.00 68.44 92 ASN A CA 1
ATOM 735 C C . ASN A 1 92 ? 40.499 14.970 -26.038 1.00 68.44 92 ASN A C 1
ATOM 737 O O . ASN A 1 92 ? 40.126 16.138 -25.931 1.00 68.44 92 ASN A O 1
ATOM 741 N N . ARG A 1 93 ? 40.837 14.425 -27.213 1.00 72.19 93 ARG A N 1
ATOM 742 C CA . ARG A 1 93 ? 40.783 15.146 -28.496 1.00 72.19 93 ARG A CA 1
ATOM 743 C C . ARG A 1 93 ? 39.354 15.503 -28.908 1.00 72.19 93 ARG A C 1
ATOM 745 O O . ARG A 1 93 ? 39.111 16.606 -29.384 1.00 72.19 93 ARG A O 1
ATOM 752 N N . VAL A 1 94 ? 38.401 14.592 -28.717 1.00 76.75 94 VAL A N 1
ATOM 753 C CA . VAL A 1 94 ? 36.994 14.830 -29.079 1.00 76.75 94 VAL A CA 1
ATOM 754 C C . VAL A 1 94 ? 36.376 15.920 -28.205 1.00 76.75 94 VAL A C 1
ATOM 756 O O . VAL A 1 94 ? 35.760 16.848 -28.721 1.00 76.75 94 VAL A O 1
ATOM 759 N N . CYS A 1 95 ? 36.563 15.844 -26.889 1.00 73.31 95 CYS A N 1
ATOM 760 C CA . CYS A 1 95 ? 35.995 16.818 -25.962 1.00 73.31 95 CYS A CA 1
ATOM 761 C C . CYS A 1 95 ? 36.658 18.199 -26.080 1.00 73.31 95 CYS A C 1
ATOM 763 O O . CYS A 1 95 ? 35.991 19.211 -25.868 1.00 73.31 95 CYS A O 1
ATOM 765 N N . SER A 1 96 ? 37.950 18.274 -26.429 1.00 68.62 96 SER A N 1
ATOM 766 C CA . SER A 1 96 ? 38.611 19.565 -26.644 1.00 68.62 96 SER A CA 1
ATOM 767 C C . SER A 1 96 ? 38.095 20.279 -27.894 1.00 68.62 96 SER A C 1
ATOM 769 O O . SER A 1 96 ? 37.976 21.505 -27.874 1.00 68.62 96 SER A O 1
ATOM 771 N N . ALA A 1 97 ? 37.717 19.524 -28.929 1.00 74.50 97 ALA A N 1
ATOM 772 C CA . ALA A 1 97 ? 37.251 20.045 -30.208 1.00 74.50 97 ALA A CA 1
ATOM 773 C C . ALA A 1 97 ? 35.832 20.643 -30.198 1.00 74.50 97 ALA A C 1
ATOM 775 O O . ALA A 1 97 ? 35.471 21.345 -31.140 1.00 74.50 97 ALA A O 1
ATOM 776 N N . ILE A 1 98 ? 35.012 20.379 -29.175 1.00 76.88 98 ILE A N 1
ATOM 777 C CA . ILE A 1 98 ? 33.588 20.748 -29.197 1.00 76.88 98 ILE A CA 1
ATOM 778 C C . ILE A 1 98 ? 33.341 22.128 -28.557 1.00 76.88 98 ILE A C 1
ATOM 780 O O . ILE A 1 98 ? 33.847 22.396 -27.462 1.00 76.88 98 ILE A O 1
ATOM 784 N N . PRO A 1 99 ? 32.580 23.030 -29.208 1.00 76.62 99 PRO A N 1
ATOM 785 C CA . PRO A 1 99 ? 32.191 24.314 -28.623 1.00 76.62 99 PRO A CA 1
ATOM 786 C C . PRO A 1 99 ? 31.226 24.162 -27.438 1.00 76.62 99 PRO A C 1
ATOM 788 O O . PRO A 1 99 ? 30.389 23.259 -27.424 1.00 76.62 99 PRO A O 1
ATOM 791 N N . TRP A 1 100 ? 31.316 25.073 -26.463 1.00 66.06 100 TRP A N 1
ATOM 792 C CA . TRP A 1 100 ? 30.484 25.056 -25.250 1.00 66.06 100 TRP A CA 1
ATOM 793 C C . TRP A 1 100 ? 29.003 25.361 -25.534 1.00 66.06 100 TRP A C 1
ATOM 795 O O . TRP A 1 100 ? 28.137 24.796 -24.875 1.00 66.06 100 TRP A O 1
ATOM 805 N N . ASP A 1 101 ? 28.707 26.164 -26.560 1.00 75.25 101 ASP A N 1
ATOM 806 C CA . ASP A 1 101 ? 27.348 26.646 -26.868 1.00 75.25 101 ASP A CA 1
ATOM 807 C C . ASP A 1 101 ? 26.518 25.671 -27.724 1.00 75.25 101 ASP A C 1
ATOM 809 O O . ASP A 1 101 ? 25.476 26.021 -28.280 1.00 75.25 101 ASP A O 1
ATOM 813 N N . THR A 1 102 ? 26.983 24.430 -27.874 1.00 81.06 102 THR A N 1
ATOM 814 C CA . THR A 1 102 ? 26.319 23.436 -28.721 1.00 81.06 102 THR A CA 1
ATOM 815 C C . THR A 1 102 ? 25.061 22.898 -28.046 1.00 81.06 102 THR A C 1
ATOM 817 O O . THR A 1 102 ? 25.102 22.284 -26.980 1.00 81.06 102 THR A O 1
ATOM 820 N N . THR A 1 103 ? 23.910 23.121 -28.678 1.00 85.19 103 THR A N 1
ATOM 821 C CA . THR A 1 103 ? 22.616 22.666 -28.165 1.00 85.19 103 THR A CA 1
ATOM 822 C C . THR A 1 103 ? 22.294 21.248 -28.648 1.00 85.19 103 THR A C 1
ATOM 824 O O . THR A 1 103 ? 22.651 20.874 -29.768 1.00 85.19 103 THR A O 1
ATOM 827 N N . PRO A 1 104 ? 21.638 20.414 -27.818 1.00 86.00 104 PRO A N 1
ATOM 828 C CA . PRO A 1 104 ? 21.177 19.099 -28.246 1.00 86.00 104 PRO A CA 1
ATOM 829 C C . PRO A 1 104 ? 20.026 19.215 -29.262 1.00 86.00 104 PRO A C 1
ATOM 831 O O . PRO A 1 104 ? 19.232 20.155 -29.183 1.00 86.00 104 PRO A O 1
ATOM 834 N N . PRO A 1 105 ? 19.859 18.226 -30.159 1.00 88.19 105 PRO A N 1
ATOM 835 C CA . PRO A 1 105 ? 18.673 18.130 -30.996 1.00 88.19 105 PRO A CA 1
ATOM 836 C C . PRO A 1 105 ? 17.417 17.889 -30.145 1.00 88.19 105 PRO A C 1
ATOM 838 O O . PRO A 1 105 ? 17.473 17.305 -29.055 1.00 88.19 105 PRO A O 1
ATOM 841 N N . HIS A 1 106 ? 16.265 18.308 -30.668 1.00 88.00 106 HIS A N 1
ATOM 842 C CA . HIS A 1 106 ? 14.975 17.995 -30.064 1.00 88.00 106 HIS A CA 1
ATOM 843 C C . HIS A 1 106 ? 14.620 16.517 -30.294 1.00 88.00 106 HIS A C 1
ATOM 845 O O . HIS A 1 106 ? 14.857 15.976 -31.373 1.00 88.00 106 HIS A O 1
ATOM 851 N N . TYR A 1 107 ? 14.052 15.858 -29.279 1.00 89.25 107 TYR A N 1
ATOM 852 C CA . TYR A 1 107 ? 13.612 14.463 -29.368 1.00 89.25 107 TYR A CA 1
ATOM 853 C C . TYR A 1 107 ? 12.087 14.373 -29.271 1.00 89.25 107 TYR A C 1
ATOM 855 O O . TYR A 1 107 ? 11.523 14.956 -28.342 1.00 89.25 107 TYR A O 1
ATOM 863 N N . PRO A 1 108 ? 11.421 13.570 -30.122 1.00 90.50 108 PRO A N 1
ATOM 864 C CA . PRO A 1 108 ? 11.987 12.694 -31.159 1.00 90.50 108 PRO A CA 1
ATOM 865 C C . PRO A 1 108 ? 12.485 13.462 -32.402 1.00 90.50 108 PRO A C 1
ATOM 867 O O . PRO A 1 108 ? 11.922 14.493 -32.745 1.00 90.50 108 PRO A O 1
ATOM 870 N N . ILE A 1 109 ? 13.527 12.947 -33.072 1.00 88.44 109 ILE A N 1
ATOM 871 C CA . ILE A 1 109 ? 14.091 13.554 -34.300 1.00 88.44 109 ILE A CA 1
ATOM 872 C C . ILE A 1 109 ? 13.193 13.273 -35.514 1.00 88.44 109 ILE A C 1
ATOM 874 O O . ILE A 1 109 ? 12.955 14.154 -36.333 1.00 88.44 109 ILE A O 1
ATOM 878 N N . PHE A 1 110 ? 12.687 12.042 -35.614 1.00 90.06 110 PHE A N 1
ATOM 879 C CA . PHE A 1 110 ? 11.747 11.613 -36.648 1.00 90.06 110 PHE A CA 1
ATOM 880 C C . PHE A 1 110 ? 10.355 11.415 -36.045 1.00 90.06 110 PHE A C 1
ATOM 882 O O . PHE A 1 110 ? 10.226 10.960 -34.901 1.00 90.06 110 PHE A O 1
ATOM 889 N N . ASP A 1 111 ? 9.312 11.724 -36.815 1.00 87.06 111 ASP A N 1
ATOM 890 C CA . ASP A 1 111 ? 7.936 11.476 -36.388 1.00 87.06 111 ASP A CA 1
ATOM 891 C C . ASP A 1 111 ? 7.658 9.966 -36.232 1.00 87.06 111 ASP A C 1
ATOM 893 O O . ASP A 1 111 ? 8.279 9.121 -36.870 1.00 87.06 111 ASP A O 1
ATOM 897 N N . GLY A 1 112 ? 6.742 9.605 -35.333 1.00 83.06 112 GLY A N 1
ATOM 898 C CA . GLY A 1 112 ? 6.397 8.214 -35.035 1.00 83.06 112 GLY A CA 1
ATOM 899 C C . GLY A 1 112 ? 5.488 7.561 -36.075 1.00 83.06 112 GLY A C 1
ATOM 900 O O . GLY A 1 112 ? 5.279 6.349 -36.005 1.00 83.06 112 GLY A O 1
ATOM 901 N N . THR A 1 113 ? 4.941 8.351 -37.001 1.00 84.25 113 THR A N 1
ATOM 902 C CA . THR A 1 113 ? 4.060 7.897 -38.082 1.00 84.25 113 THR A CA 1
ATOM 903 C C . THR A 1 113 ? 4.840 7.371 -39.286 1.00 84.25 113 THR A C 1
ATOM 905 O O . THR A 1 113 ? 4.334 6.517 -40.016 1.00 84.25 113 THR A O 1
ATOM 908 N N . THR A 1 114 ? 6.083 7.823 -39.478 1.00 80.38 114 THR A N 1
ATOM 909 C CA . THR A 1 114 ? 6.902 7.424 -40.620 1.00 80.38 114 THR A CA 1
ATOM 910 C C . THR A 1 114 ? 7.575 6.070 -40.376 1.00 80.38 114 THR A C 1
ATOM 912 O O . THR A 1 114 ? 8.087 5.811 -39.281 1.00 80.38 114 THR A O 1
ATOM 915 N N . PRO A 1 115 ? 7.579 5.172 -41.379 1.00 81.38 115 PRO A N 1
ATOM 916 C CA . PRO A 1 115 ? 8.303 3.912 -41.282 1.00 81.38 115 PRO A CA 1
ATOM 917 C C . PRO A 1 115 ? 9.817 4.153 -41.213 1.00 81.38 115 PRO A C 1
ATOM 919 O O . PRO A 1 115 ? 10.320 5.226 -41.551 1.00 81.38 115 PRO A O 1
ATOM 922 N N . TYR A 1 116 ? 10.555 3.129 -40.783 1.00 82.69 116 TYR A N 1
ATOM 923 C CA . TYR A 1 116 ? 12.016 3.176 -40.757 1.00 82.69 116 TYR A CA 1
ATOM 924 C C . TYR A 1 116 ? 12.597 3.450 -42.159 1.00 82.69 116 TYR A C 1
ATOM 926 O O . TYR A 1 116 ? 12.147 2.865 -43.142 1.00 82.69 116 TYR A O 1
ATOM 934 N N . ILE A 1 117 ? 13.602 4.330 -42.229 1.00 82.12 117 ILE A N 1
ATOM 935 C CA . ILE A 1 117 ? 14.289 4.727 -43.471 1.00 82.12 117 ILE A CA 1
ATOM 936 C C . ILE A 1 117 ? 15.092 3.558 -44.025 1.00 82.12 117 ILE A C 1
ATOM 938 O O . ILE A 1 117 ? 15.833 2.933 -43.278 1.00 82.12 117 ILE A O 1
ATOM 942 N N . ASP A 1 118 ? 15.023 3.295 -45.323 1.00 78.69 118 ASP A N 1
ATOM 943 C CA . ASP A 1 118 ? 15.717 2.143 -45.880 1.00 78.69 118 ASP A CA 1
ATOM 944 C C . ASP A 1 118 ? 17.249 2.257 -45.813 1.00 78.69 118 ASP A C 1
ATOM 946 O O . ASP A 1 118 ? 17.832 3.243 -46.276 1.00 78.69 118 ASP A O 1
ATOM 950 N N . TYR A 1 119 ? 17.925 1.244 -45.254 1.00 80.06 119 TYR A N 1
ATOM 951 C CA . TYR A 1 119 ? 19.382 1.300 -45.108 1.00 80.06 119 TYR A CA 1
ATOM 952 C C . TYR A 1 119 ? 20.078 1.230 -46.469 1.00 80.06 119 TYR A C 1
ATOM 954 O O . TYR A 1 119 ? 20.986 2.015 -46.738 1.00 80.06 119 TYR A O 1
ATOM 962 N N . ARG A 1 120 ? 19.634 0.323 -47.346 1.00 76.44 120 ARG A N 1
ATOM 963 C CA . ARG A 1 120 ? 20.275 0.086 -48.649 1.00 76.44 120 ARG A CA 1
ATOM 964 C C . ARG A 1 120 ? 20.115 1.266 -49.599 1.00 76.44 120 ARG A C 1
ATOM 966 O O . ARG A 1 120 ? 21.085 1.647 -50.243 1.00 76.44 120 ARG A O 1
ATOM 973 N N . ASP A 1 121 ? 18.931 1.866 -49.626 1.00 71.00 121 ASP A N 1
ATOM 974 C CA . ASP A 1 121 ? 18.618 2.912 -50.601 1.00 71.00 121 ASP A CA 1
ATOM 975 C C . ASP A 1 121 ? 19.127 4.286 -50.150 1.00 71.00 121 ASP A C 1
ATOM 977 O O . ASP A 1 121 ? 19.597 5.072 -50.968 1.00 71.00 121 ASP A O 1
ATOM 981 N N . SER A 1 122 ? 19.061 4.585 -48.846 1.00 73.00 122 SER A N 1
ATOM 982 C CA . SER A 1 122 ? 19.333 5.938 -48.332 1.00 73.00 122 SER A CA 1
ATOM 983 C C . SER A 1 122 ? 20.631 6.059 -47.530 1.00 73.00 122 SER A C 1
ATOM 985 O O . SER A 1 122 ? 21.266 7.112 -47.552 1.00 73.00 122 SER A O 1
ATOM 987 N N . LEU A 1 123 ? 21.039 5.017 -46.796 1.00 73.88 123 LEU A N 1
ATOM 988 C CA . LEU A 1 123 ? 22.123 5.114 -45.804 1.00 73.88 123 LEU A CA 1
ATOM 989 C C . LEU A 1 123 ? 23.436 4.469 -46.261 1.00 73.88 123 LEU A C 1
ATOM 991 O O . LEU A 1 123 ? 24.499 4.917 -45.830 1.00 73.88 123 LEU A O 1
ATOM 995 N N . ALA A 1 124 ? 23.385 3.470 -47.146 1.00 70.06 124 ALA A N 1
ATOM 996 C CA . ALA A 1 124 ? 24.566 2.784 -47.672 1.00 70.06 124 ALA A CA 1
ATOM 997 C C . ALA A 1 124 ? 25.430 3.688 -48.574 1.00 70.06 124 ALA A C 1
ATOM 999 O O . ALA A 1 124 ? 26.653 3.563 -48.577 1.00 70.06 124 ALA A O 1
ATOM 1000 N N . PHE A 1 125 ? 24.807 4.626 -49.299 1.00 60.19 125 PHE A N 1
ATOM 1001 C CA . PHE A 1 125 ? 25.479 5.546 -50.232 1.00 60.19 125 PHE A CA 1
ATOM 1002 C C . PHE A 1 125 ? 25.785 6.931 -49.641 1.00 60.19 125 PHE A C 1
ATOM 1004 O O . PHE A 1 125 ? 26.423 7.760 -50.297 1.00 60.19 125 PHE A O 1
ATOM 1011 N N . ALA A 1 126 ? 25.340 7.213 -48.414 1.00 60.97 126 ALA A N 1
ATOM 1012 C CA . ALA A 1 126 ? 25.581 8.499 -47.772 1.00 60.97 126 ALA A CA 1
ATOM 1013 C C . ALA A 1 126 ? 27.085 8.678 -47.479 1.00 60.97 126 ALA A C 1
ATOM 1015 O O . ALA A 1 126 ? 27.695 7.864 -46.781 1.00 60.97 126 ALA A O 1
ATOM 1016 N N . ARG A 1 127 ? 27.702 9.749 -48.008 1.00 55.16 127 ARG A N 1
ATOM 1017 C CA . ARG A 1 127 ? 29.119 10.071 -47.756 1.00 55.16 127 ARG A CA 1
ATOM 1018 C C . ARG A 1 127 ? 29.331 10.286 -46.258 1.00 55.16 127 ARG A C 1
ATOM 1020 O O . ARG A 1 127 ? 28.858 11.271 -45.698 1.00 55.16 127 ARG A O 1
ATOM 1027 N N . SER A 1 128 ? 30.085 9.397 -45.616 1.00 55.91 128 SER A N 1
ATOM 1028 C CA . SER A 1 128 ? 30.487 9.594 -44.226 1.00 55.91 128 SER A CA 1
ATOM 1029 C C . SER A 1 128 ? 31.424 10.800 -44.125 1.00 55.91 128 SER A C 1
ATOM 1031 O O . SER A 1 128 ? 32.499 10.788 -44.731 1.00 55.91 128 SER A O 1
ATOM 1033 N N . LEU A 1 129 ? 31.039 11.825 -43.361 1.00 57.97 129 LEU A N 1
ATOM 1034 C CA . LEU A 1 129 ? 31.939 12.929 -43.022 1.00 57.97 129 LEU A CA 1
ATOM 1035 C C . LEU A 1 129 ? 33.199 12.364 -42.345 1.00 57.97 129 LEU A C 1
ATOM 1037 O O . LEU A 1 129 ? 33.068 11.504 -41.471 1.00 57.97 129 LEU A O 1
ATOM 1041 N N . PRO A 1 130 ? 34.413 12.807 -42.719 1.00 54.97 130 PRO A N 1
ATOM 1042 C CA . PRO A 1 130 ? 35.618 12.387 -42.020 1.00 54.97 130 PRO A CA 1
ATOM 1043 C C . PRO A 1 130 ? 35.529 12.811 -40.545 1.00 54.97 130 PRO A C 1
ATOM 1045 O O . PRO A 1 130 ? 35.046 13.911 -40.254 1.00 54.97 130 PRO A O 1
ATOM 1048 N N . PRO A 1 131 ? 36.004 11.971 -39.606 1.00 57.19 131 PRO A N 1
ATOM 1049 C CA . PRO A 1 131 ? 36.077 12.368 -38.211 1.00 57.19 131 PRO A CA 1
ATOM 1050 C C . PRO A 1 131 ? 37.020 13.570 -38.120 1.00 57.19 131 PRO A C 1
ATOM 1052 O O . PRO A 1 131 ? 37.969 13.682 -38.902 1.00 57.19 131 PRO A O 1
ATOM 1055 N N . LEU A 1 132 ? 36.730 14.486 -37.199 1.00 54.78 132 LEU A N 1
ATOM 1056 C CA . LEU A 1 132 ? 37.414 15.770 -37.074 1.00 54.78 132 LEU A CA 1
ATOM 1057 C C . LEU A 1 132 ? 38.948 15.590 -37.102 1.00 54.78 132 LEU A C 1
ATOM 1059 O O . LEU A 1 132 ? 39.545 15.106 -36.141 1.00 54.78 132 LEU A O 1
ATOM 1063 N N . LYS A 1 133 ? 39.594 15.960 -38.219 1.00 46.94 133 LYS A N 1
ATOM 1064 C CA . LYS A 1 133 ? 41.058 16.030 -38.330 1.00 46.94 133 LYS A CA 1
ATOM 1065 C C . LYS A 1 133 ? 41.501 17.335 -37.679 1.00 46.94 133 LYS A C 1
ATOM 1067 O O . LYS A 1 133 ? 41.447 18.389 -38.305 1.00 46.94 133 LYS A O 1
ATOM 1072 N N . SER A 1 134 ? 41.914 17.290 -36.417 1.00 42.19 134 SER A N 1
ATOM 1073 C CA . SER A 1 134 ? 42.544 18.448 -35.785 1.00 42.19 134 SER A CA 1
ATOM 1074 C C . SER A 1 134 ? 43.976 18.604 -36.313 1.00 42.19 134 SER A C 1
ATOM 1076 O O . SER A 1 134 ? 44.909 18.026 -35.758 1.00 42.19 134 SER A O 1
ATOM 1078 N N . ASN A 1 135 ? 44.161 19.395 -37.370 1.00 41.19 135 ASN A N 1
ATOM 1079 C CA . ASN A 1 135 ? 45.450 20.028 -37.650 1.00 41.19 135 ASN A CA 1
ATOM 1080 C C . ASN A 1 135 ? 45.583 21.231 -36.707 1.00 41.19 135 ASN A C 1
ATOM 1082 O O . ASN A 1 135 ? 45.289 22.353 -37.102 1.00 41.19 135 ASN A O 1
ATOM 1086 N N . ALA A 1 136 ? 45.922 21.012 -35.437 1.00 33.62 136 ALA A N 1
ATOM 1087 C CA . ALA A 1 136 ? 46.228 22.111 -34.526 1.00 33.62 136 ALA A CA 1
ATOM 1088 C C . ALA A 1 136 ? 47.035 21.614 -33.329 1.00 33.62 136 ALA A C 1
ATOM 1090 O O . ALA A 1 136 ? 46.688 20.622 -32.686 1.00 33.62 136 ALA A O 1
ATOM 1091 N N . THR A 1 137 ? 48.105 22.351 -33.052 1.00 35.62 137 THR A N 1
ATOM 1092 C CA . THR A 1 137 ? 48.885 22.337 -31.821 1.00 35.62 137 THR A CA 1
ATOM 1093 C C . THR A 1 137 ? 47.984 22.178 -30.598 1.00 35.62 137 THR A C 1
ATOM 1095 O O . THR A 1 137 ? 46.942 22.820 -30.456 1.00 35.62 137 THR A O 1
ATOM 1098 N N . ILE A 1 138 ? 48.387 21.254 -29.733 1.00 32.78 138 ILE A N 1
ATOM 1099 C CA . ILE A 1 138 ? 47.705 20.875 -28.500 1.00 32.78 138 ILE A CA 1
ATOM 1100 C C . ILE A 1 138 ? 47.447 22.150 -27.684 1.00 32.78 138 ILE A C 1
ATOM 1102 O O . ILE A 1 138 ? 48.373 22.683 -27.088 1.00 32.78 138 ILE A O 1
ATOM 1106 N N . ARG A 1 139 ? 46.204 22.655 -27.643 1.00 31.16 139 ARG A N 1
ATOM 1107 C CA . ARG A 1 139 ? 45.774 23.573 -26.575 1.00 31.16 139 ARG A CA 1
ATOM 1108 C C . ARG A 1 139 ? 45.525 22.724 -25.328 1.00 31.16 139 ARG A C 1
ATOM 1110 O O . ARG A 1 139 ? 44.557 21.954 -25.320 1.00 31.16 139 ARG A O 1
ATOM 1117 N N . PRO A 1 140 ? 46.355 22.825 -24.282 1.00 33.38 140 PRO A N 1
ATOM 1118 C CA . PRO A 1 140 ? 46.313 21.893 -23.175 1.00 33.38 140 PRO A CA 1
ATOM 1119 C C . PRO A 1 140 ? 45.374 22.407 -22.082 1.00 33.38 140 PRO A C 1
ATOM 1121 O O . PRO A 1 140 ? 45.841 22.631 -20.981 1.00 33.38 140 PRO A O 1
ATOM 1124 N N . HIS A 1 141 ? 44.061 22.593 -22.310 1.00 36.66 141 HIS A N 1
ATOM 1125 C CA . HIS A 1 141 ? 43.219 23.178 -21.232 1.00 36.66 141 HIS A CA 1
ATOM 1126 C C . HIS A 1 141 ? 41.809 22.608 -20.973 1.00 36.66 141 HIS A C 1
ATOM 1128 O O . HIS A 1 141 ? 41.118 23.149 -20.118 1.00 36.66 141 HIS A O 1
ATOM 1134 N N . ARG A 1 142 ? 41.326 21.534 -21.628 1.00 40.25 142 ARG A N 1
ATOM 1135 C CA . ARG A 1 142 ? 39.922 21.066 -21.410 1.00 40.25 142 ARG A CA 1
ATOM 1136 C C . ARG A 1 142 ? 39.745 19.736 -20.672 1.00 40.25 142 ARG A C 1
ATOM 1138 O O . ARG A 1 142 ? 38.779 19.586 -19.938 1.00 40.25 142 ARG A O 1
ATOM 1145 N N . LEU A 1 143 ? 40.676 18.798 -20.828 1.00 38.66 143 LEU A N 1
ATOM 1146 C CA . LEU A 1 143 ? 40.761 17.566 -20.019 1.00 38.66 143 LEU A CA 1
ATOM 1147 C C . LEU A 1 143 ? 42.135 17.405 -19.359 1.00 38.66 143 LEU A C 1
ATOM 1149 O O . LEU A 1 143 ? 42.360 16.487 -18.581 1.00 38.66 143 LEU A O 1
ATOM 1153 N N . THR A 1 144 ? 43.052 18.322 -19.651 1.00 34.22 144 THR A N 1
ATOM 1154 C CA . THR A 1 144 ? 44.398 18.374 -19.085 1.00 34.22 144 THR A CA 1
ATOM 1155 C C . THR A 1 144 ? 44.392 18.803 -17.631 1.00 34.22 144 THR A C 1
ATOM 1157 O O . THR A 1 144 ? 45.167 18.236 -16.898 1.00 34.22 144 THR A O 1
ATOM 1160 N N . TYR A 1 145 ? 43.445 19.603 -17.134 1.00 35.69 145 TYR A N 1
ATOM 1161 C CA . TYR A 1 145 ? 43.314 19.794 -15.675 1.00 35.69 145 TYR A CA 1
ATOM 1162 C C . TYR A 1 145 ? 42.953 18.510 -14.909 1.00 35.69 145 TYR A C 1
ATOM 1164 O O . TYR A 1 145 ? 43.013 18.464 -13.689 1.00 35.69 145 TYR A O 1
ATOM 1172 N N . ALA A 1 146 ? 42.596 17.444 -15.625 1.00 34.75 146 ALA A N 1
ATOM 1173 C CA . ALA A 1 146 ? 42.435 16.117 -15.060 1.00 34.75 146 ALA A CA 1
ATOM 1174 C C . ALA A 1 146 ? 43.775 15.328 -15.055 1.00 34.75 146 ALA A C 1
ATOM 1176 O O . ALA A 1 146 ? 44.007 14.498 -14.184 1.00 34.75 146 ALA A O 1
ATOM 1177 N N . CYS A 1 147 ? 44.689 15.576 -15.999 1.00 31.89 147 CYS A N 1
ATOM 1178 C CA . CYS A 1 147 ? 45.915 14.776 -16.171 1.00 31.89 147 CYS A CA 1
ATOM 1179 C C . CYS A 1 147 ? 47.244 15.561 -16.157 1.00 31.89 147 CYS A C 1
ATOM 1181 O O . CYS A 1 147 ? 48.290 14.951 -16.337 1.00 31.89 147 CYS A O 1
ATOM 1183 N N . ALA A 1 148 ? 47.237 16.878 -15.988 1.00 30.73 148 ALA A N 1
ATOM 1184 C CA . ALA A 1 148 ? 48.390 17.760 -16.120 1.00 30.73 148 ALA A CA 1
ATOM 1185 C C . ALA A 1 148 ? 48.127 19.058 -15.337 1.00 30.73 148 ALA A C 1
ATOM 1187 O O . ALA A 1 148 ? 47.470 19.964 -15.840 1.00 30.73 148 ALA A O 1
ATOM 1188 N N . ASP A 1 149 ? 48.562 19.036 -14.075 1.00 29.64 149 ASP A N 1
ATOM 1189 C CA . ASP A 1 149 ? 48.950 20.146 -13.181 1.00 29.64 149 ASP A CA 1
ATOM 1190 C C . ASP A 1 149 ? 48.618 19.746 -11.737 1.00 29.64 149 ASP A C 1
ATOM 1192 O O . ASP A 1 149 ? 47.692 20.245 -11.097 1.00 29.64 149 ASP A O 1
ATOM 1196 N N . VAL A 1 150 ? 49.370 18.764 -11.235 1.00 33.25 150 VAL A N 1
ATOM 1197 C CA . VAL A 1 150 ? 49.194 18.188 -9.894 1.00 33.25 150 VAL A CA 1
ATOM 1198 C C . VAL A 1 150 ? 49.923 19.014 -8.817 1.00 33.25 150 VAL A C 1
ATOM 1200 O O . VAL A 1 150 ? 49.575 18.935 -7.642 1.00 33.25 150 VAL A O 1
ATOM 1203 N N . SER A 1 151 ? 50.866 19.886 -9.187 1.00 30.92 151 SER A N 1
ATOM 1204 C CA . SER A 1 151 ? 51.716 20.620 -8.233 1.00 30.92 151 SER A CA 1
ATOM 1205 C C . SER A 1 151 ? 51.086 21.903 -7.667 1.00 30.92 151 SER A C 1
ATOM 1207 O O . SER A 1 151 ? 51.189 22.185 -6.471 1.00 30.92 151 SER A O 1
ATOM 1209 N N . ALA A 1 152 ? 50.375 22.692 -8.481 1.00 30.47 152 ALA A N 1
ATOM 1210 C CA . ALA A 1 152 ? 49.832 23.983 -8.037 1.00 30.47 152 ALA A CA 1
ATOM 1211 C C . ALA A 1 152 ? 48.563 23.849 -7.168 1.00 30.47 152 ALA A C 1
ATOM 1213 O O . ALA A 1 152 ? 48.340 24.637 -6.246 1.00 30.47 152 ALA A O 1
ATOM 1214 N N . THR A 1 153 ? 47.750 22.818 -7.408 1.00 32.41 153 THR A N 1
ATOM 1215 C CA . THR A 1 153 ? 46.462 22.591 -6.727 1.00 32.41 153 THR A CA 1
ATOM 1216 C C . THR A 1 153 ? 46.612 21.839 -5.399 1.00 32.41 153 THR A C 1
ATOM 1218 O O . THR A 1 153 ? 45.809 22.028 -4.481 1.00 32.41 153 THR A O 1
ATOM 1221 N N . GLN A 1 154 ? 47.683 21.056 -5.211 1.00 31.02 154 GLN A N 1
ATOM 1222 C CA . GLN A 1 154 ? 47.917 20.281 -3.983 1.00 31.02 154 GLN A CA 1
ATOM 1223 C C . GLN A 1 154 ? 48.277 21.169 -2.772 1.00 31.02 154 GLN A C 1
ATOM 1225 O O . GLN A 1 154 ? 47.864 20.882 -1.643 1.00 31.02 154 GLN A O 1
ATOM 1230 N N . LYS A 1 155 ? 48.950 22.309 -2.999 1.00 28.44 155 LYS A N 1
ATOM 1231 C CA . LYS A 1 155 ? 49.228 23.326 -1.961 1.00 28.44 155 LYS A CA 1
ATOM 1232 C C . LYS A 1 155 ? 47.969 24.066 -1.498 1.00 28.44 155 LYS A C 1
ATOM 1234 O O . LYS A 1 155 ? 47.817 24.322 -0.302 1.00 28.44 155 LYS A O 1
ATOM 1239 N N . ILE A 1 156 ? 47.031 24.342 -2.405 1.00 29.39 156 ILE A N 1
ATOM 1240 C CA . ILE A 1 156 ? 45.740 24.970 -2.072 1.00 29.39 156 ILE A CA 1
ATOM 1241 C C . ILE A 1 156 ? 44.819 23.954 -1.368 1.00 29.39 156 ILE A C 1
ATOM 1243 O O . ILE A 1 156 ? 44.122 24.299 -0.407 1.00 29.39 156 ILE A O 1
ATOM 1247 N N . LEU A 1 157 ? 44.882 22.672 -1.750 1.00 28.61 157 LEU A N 1
ATOM 1248 C CA . LEU A 1 157 ? 44.112 21.581 -1.142 1.00 28.61 157 LEU A CA 1
ATOM 1249 C C . LEU A 1 157 ? 44.554 21.209 0.278 1.00 28.61 157 LEU A C 1
ATOM 1251 O O . LEU A 1 157 ? 43.691 20.877 1.086 1.00 28.61 157 LEU A O 1
ATOM 1255 N N . LEU A 1 158 ? 45.834 21.302 0.649 1.00 30.72 158 LEU A N 1
ATOM 1256 C CA . LEU A 1 158 ? 46.255 21.055 2.041 1.00 30.72 158 LEU A CA 1
ATOM 1257 C C . LEU A 1 158 ? 45.821 22.184 2.996 1.00 30.72 158 LEU A C 1
ATOM 1259 O O . LEU A 1 158 ? 45.430 21.915 4.136 1.00 30.72 158 LEU A O 1
ATOM 1263 N N . GLY A 1 159 ? 45.795 23.433 2.517 1.00 28.45 159 GLY A N 1
ATOM 1264 C CA . GLY A 1 159 ? 45.280 24.581 3.272 1.00 28.45 159 GLY A CA 1
ATOM 1265 C C . GLY A 1 159 ? 43.750 24.597 3.402 1.00 28.45 159 GLY A C 1
ATOM 1266 O O . GLY A 1 159 ? 43.212 24.968 4.449 1.00 28.45 159 GLY A O 1
ATOM 1267 N N . THR A 1 160 ? 43.032 24.143 2.369 1.00 27.23 160 THR A N 1
ATOM 1268 C CA . THR A 1 160 ? 41.559 24.116 2.344 1.00 27.23 160 THR A CA 1
ATOM 1269 C C . THR A 1 160 ? 40.957 22.811 2.880 1.00 27.23 160 THR A C 1
ATOM 1271 O O . THR A 1 160 ? 39.898 22.866 3.503 1.00 27.23 160 THR A O 1
ATOM 1274 N N . SER A 1 161 ? 41.634 21.659 2.787 1.00 26.86 161 SER A N 1
ATOM 1275 C CA . SER A 1 161 ? 41.153 20.374 3.341 1.00 26.86 161 SER A CA 1
ATOM 1276 C C . SER A 1 161 ? 41.013 20.394 4.863 1.00 26.86 161 SER A C 1
ATOM 1278 O O . SER A 1 161 ? 40.081 19.790 5.390 1.00 26.86 161 SER A O 1
ATOM 1280 N N . ARG A 1 162 ? 41.840 21.164 5.589 1.00 30.30 162 ARG A N 1
ATOM 1281 C CA . ARG A 1 162 ? 41.652 21.371 7.041 1.00 30.30 162 ARG A CA 1
ATOM 1282 C C . ARG A 1 162 ? 40.361 22.131 7.382 1.00 30.30 162 ARG A C 1
ATOM 1284 O O . ARG A 1 162 ? 39.825 21.941 8.470 1.00 30.30 162 ARG A O 1
ATOM 1291 N N . ARG A 1 163 ? 39.834 22.961 6.470 1.00 28.80 163 ARG A N 1
ATOM 1292 C CA . ARG A 1 163 ? 38.554 23.680 6.654 1.00 28.80 163 ARG A CA 1
ATOM 1293 C C . ARG A 1 163 ? 37.359 22.926 6.061 1.00 28.80 163 ARG A C 1
ATOM 1295 O O . ARG A 1 163 ? 36.276 22.977 6.633 1.00 28.80 163 ARG A O 1
ATOM 1302 N N . VAL A 1 164 ? 37.554 22.190 4.966 1.00 27.91 164 VAL A N 1
ATOM 1303 C CA . VAL A 1 164 ? 36.502 21.444 4.244 1.00 27.91 164 VAL A CA 1
ATOM 1304 C C . VAL A 1 164 ? 36.165 20.098 4.905 1.00 27.91 164 VAL A C 1
ATOM 1306 O O . VAL A 1 164 ? 35.051 19.604 4.758 1.00 27.91 164 VAL A O 1
ATOM 1309 N N . LEU A 1 165 ? 37.052 19.522 5.726 1.00 29.45 165 LEU A N 1
ATOM 1310 C CA . LEU A 1 165 ? 36.718 18.325 6.515 1.00 29.45 165 LEU A CA 1
ATOM 1311 C C . LEU A 1 165 ? 35.627 18.566 7.576 1.00 29.45 165 LEU A C 1
ATOM 1313 O O . LEU A 1 165 ? 34.987 17.608 7.998 1.00 29.45 165 LEU A O 1
ATOM 1317 N N . LYS A 1 166 ? 35.347 19.821 7.960 1.00 30.34 166 LYS A N 1
ATOM 1318 C CA . LYS A 1 166 ? 34.221 20.152 8.854 1.00 30.34 166 LYS A CA 1
ATOM 1319 C C . LYS A 1 166 ? 32.849 20.096 8.165 1.00 30.34 166 LYS A C 1
ATOM 1321 O O . LYS A 1 166 ? 31.842 20.078 8.863 1.00 30.34 166 LYS A O 1
ATOM 1326 N N . SER A 1 167 ? 32.786 20.068 6.828 1.00 32.84 167 SER A N 1
ATOM 1327 C CA . SER A 1 167 ? 31.526 20.138 6.068 1.00 32.84 167 SER A CA 1
ATOM 1328 C C . SER A 1 167 ? 31.168 18.870 5.283 1.00 32.84 167 SER A C 1
ATOM 1330 O O . SER A 1 167 ? 30.178 18.879 4.552 1.00 32.84 167 SER A O 1
ATOM 1332 N N . ARG A 1 168 ? 31.919 17.767 5.429 1.00 35.41 168 ARG A N 1
ATOM 1333 C CA . ARG A 1 168 ? 31.617 16.502 4.738 1.00 35.41 168 ARG A CA 1
ATOM 1334 C C . ARG A 1 168 ? 30.460 15.740 5.398 1.00 35.41 168 ARG A C 1
ATOM 1336 O O . ARG A 1 168 ? 30.636 15.065 6.403 1.00 35.41 168 ARG A O 1
ATOM 1343 N N . ASP A 1 169 ? 29.299 15.880 4.761 1.00 33.59 169 ASP A N 1
ATOM 1344 C CA . ASP A 1 169 ? 28.250 14.892 4.486 1.00 33.59 169 ASP A CA 1
ATOM 1345 C C . ASP A 1 169 ? 27.776 13.956 5.614 1.00 33.59 169 ASP A C 1
ATOM 1347 O O . ASP A 1 169 ? 28.475 13.066 6.094 1.00 33.59 169 ASP A O 1
ATOM 1351 N N . LYS A 1 170 ? 26.477 14.062 5.929 1.00 33.25 170 LYS A N 1
ATOM 1352 C CA . LYS A 1 170 ? 25.689 13.025 6.613 1.00 33.25 170 LYS A CA 1
ATOM 1353 C C . LYS A 1 170 ? 25.635 11.773 5.727 1.00 33.25 170 LYS A C 1
ATOM 1355 O O . LYS A 1 170 ? 24.690 11.578 4.960 1.00 33.25 170 LYS A O 1
ATOM 1360 N N . PHE A 1 171 ? 26.657 10.929 5.814 1.00 33.03 171 PHE A N 1
ATOM 1361 C CA . PHE A 1 171 ? 26.685 9.610 5.191 1.00 33.03 171 PHE A CA 1
ATOM 1362 C C . PHE A 1 171 ? 25.579 8.738 5.797 1.00 33.03 171 PHE A C 1
ATOM 1364 O O . PHE A 1 171 ? 25.718 8.205 6.894 1.00 33.03 171 PHE A O 1
ATOM 1371 N N . SER A 1 172 ? 24.466 8.574 5.083 1.00 30.89 172 SER A N 1
ATOM 1372 C CA . SER A 1 172 ? 23.445 7.582 5.421 1.00 30.89 172 SER A CA 1
ATOM 1373 C C . SER A 1 172 ? 23.865 6.209 4.894 1.00 30.89 172 SER A C 1
ATOM 1375 O O . SER A 1 172 ? 23.322 5.692 3.919 1.00 30.89 172 SER A O 1
ATOM 1377 N N . PHE A 1 173 ? 24.840 5.584 5.553 1.00 37.38 173 PHE A N 1
ATOM 1378 C CA . PHE A 1 173 ? 24.707 4.139 5.722 1.00 37.38 173 PHE A CA 1
ATOM 1379 C C . PHE A 1 173 ? 23.411 3.923 6.517 1.00 37.38 173 PHE A C 1
ATOM 1381 O O . PHE A 1 173 ? 23.144 4.676 7.455 1.00 37.38 173 PHE A O 1
ATOM 1388 N N . GLU A 1 174 ? 22.572 2.952 6.137 1.00 33.75 174 GLU A N 1
ATOM 1389 C CA . GLU A 1 174 ? 21.592 2.433 7.096 1.00 33.75 174 GLU A CA 1
ATOM 1390 C C . GLU A 1 174 ? 22.404 2.051 8.334 1.00 33.75 174 GLU A C 1
ATOM 1392 O O . GLU A 1 174 ? 23.274 1.184 8.252 1.00 33.75 174 GLU A O 1
ATOM 1397 N N . GLN A 1 175 ? 22.213 2.796 9.425 1.00 38.56 175 GLN A N 1
ATOM 1398 C CA . GLN A 1 175 ? 22.880 2.555 10.695 1.00 38.56 175 GLN A CA 1
ATOM 1399 C C . GLN A 1 175 ? 22.680 1.082 11.044 1.00 38.56 175 GLN A C 1
ATOM 1401 O O . GLN A 1 175 ? 21.565 0.665 11.350 1.00 38.56 175 GLN A O 1
ATOM 1406 N N . LEU A 1 176 ? 23.751 0.287 10.968 1.00 39.88 176 LEU A N 1
ATOM 1407 C CA . LEU A 1 176 ? 23.707 -1.117 11.380 1.00 39.88 176 LEU A CA 1
ATOM 1408 C C . LEU A 1 176 ? 23.391 -1.222 12.889 1.00 39.88 176 LEU A C 1
ATOM 1410 O O . LEU A 1 176 ? 22.837 -2.227 13.326 1.00 39.88 176 LEU A O 1
ATOM 1414 N N . SER A 1 177 ? 23.641 -0.146 13.649 1.00 34.69 177 SER A N 1
ATOM 1415 C CA . SER A 1 177 ? 23.160 0.105 15.011 1.00 34.69 177 SER A CA 1
ATOM 1416 C C . SER A 1 177 ? 23.039 1.622 15.286 1.00 34.69 177 SER A C 1
ATOM 1418 O O . SER A 1 177 ? 23.802 2.416 14.723 1.00 34.69 177 SER A O 1
ATOM 1420 N N . PRO A 1 178 ? 22.088 2.070 16.130 1.00 31.45 178 PRO A N 1
ATOM 1421 C CA . PRO A 1 178 ? 21.946 3.473 16.499 1.00 31.45 178 PRO A CA 1
ATOM 1422 C C . PRO A 1 178 ? 22.944 3.818 17.611 1.00 31.45 178 PRO A C 1
ATOM 1424 O O . PRO A 1 178 ? 22.609 3.766 18.789 1.00 31.45 178 PRO A O 1
ATOM 1427 N N . SER A 1 179 ? 24.177 4.174 17.258 1.00 30.75 179 SER A N 1
ATOM 1428 C CA . SER A 1 179 ? 25.102 4.792 18.215 1.00 30.75 179 SER A CA 1
ATOM 1429 C C . SER A 1 179 ? 26.155 5.645 17.507 1.00 30.75 179 SER A C 1
ATOM 1431 O O . SER A 1 179 ? 27.018 5.126 16.814 1.00 30.75 179 SER A O 1
ATOM 1433 N N . ILE A 1 180 ? 26.013 6.960 17.699 1.00 35.94 180 ILE A N 1
ATOM 1434 C CA . ILE A 1 180 ? 27.070 7.968 17.884 1.00 35.94 180 ILE A CA 1
ATOM 1435 C C . ILE A 1 180 ? 28.167 8.009 16.802 1.00 35.94 180 ILE A C 1
ATOM 1437 O O . ILE A 1 180 ? 29.111 7.231 16.788 1.00 35.94 180 ILE A O 1
ATOM 1441 N N . PHE A 1 181 ? 28.076 9.014 15.925 1.00 31.53 181 PHE A N 1
ATOM 1442 C CA . PHE A 1 181 ? 29.217 9.482 15.139 1.00 31.53 181 PHE A CA 1
ATOM 1443 C C . PHE A 1 181 ? 30.197 10.197 16.078 1.00 31.53 181 PHE A C 1
ATOM 1445 O O . PHE A 1 181 ? 30.007 11.372 16.392 1.00 31.53 181 PHE A O 1
ATOM 1452 N N . THR A 1 182 ? 31.263 9.517 16.482 1.00 33.16 182 THR A N 1
ATOM 1453 C CA . THR A 1 182 ? 32.467 10.157 17.017 1.00 33.16 182 THR A CA 1
ATOM 1454 C C . THR A 1 182 ? 33.673 9.711 16.195 1.00 33.16 182 THR A C 1
ATOM 1456 O O . THR A 1 182 ? 34.114 8.577 16.260 1.00 33.16 182 THR A O 1
ATOM 1459 N N . THR A 1 183 ? 34.176 10.650 15.385 1.00 38.81 183 THR A N 1
ATOM 1460 C CA . THR A 1 183 ? 35.575 10.772 14.925 1.00 38.81 183 THR A CA 1
ATOM 1461 C C . THR A 1 183 ? 36.219 9.602 14.156 1.00 38.81 183 THR A C 1
ATOM 1463 O O . THR A 1 183 ? 36.797 8.690 14.728 1.00 38.81 183 THR A O 1
ATOM 1466 N N . LEU A 1 184 ? 36.291 9.739 12.824 1.00 42.75 184 LEU A N 1
ATOM 1467 C CA . LEU A 1 184 ? 37.041 8.883 11.877 1.00 42.75 184 LEU A CA 1
ATOM 1468 C C . LEU A 1 184 ? 38.586 8.976 11.991 1.00 42.75 184 LEU A C 1
ATOM 1470 O O . LEU A 1 184 ? 39.295 8.571 11.072 1.00 42.75 184 LEU A O 1
ATOM 1474 N N . SER A 1 185 ? 39.128 9.543 13.070 1.00 40.31 185 SER A N 1
ATOM 1475 C CA . SER A 1 185 ? 40.553 9.884 13.177 1.00 40.31 185 SER A CA 1
ATOM 1476 C C . SER A 1 185 ? 41.125 9.662 14.577 1.00 40.31 185 SER A C 1
ATOM 1478 O O . SER A 1 185 ? 41.835 10.529 15.082 1.00 40.31 185 SER A O 1
ATOM 1480 N N . CYS A 1 186 ? 40.821 8.535 15.225 1.00 38.84 186 CYS A N 1
ATOM 1481 C CA . CYS A 1 186 ? 41.486 8.175 16.478 1.00 38.84 186 CYS A CA 1
ATOM 1482 C C . CYS A 1 186 ? 41.953 6.706 16.466 1.00 38.84 186 CYS A C 1
ATOM 1484 O O . CYS A 1 186 ? 41.186 5.829 16.066 1.00 38.84 186 CYS A O 1
ATOM 1486 N N . PRO A 1 187 ? 43.204 6.421 16.879 1.00 41.88 187 PRO A N 1
ATOM 1487 C CA . PRO A 1 187 ? 43.730 5.063 16.975 1.00 41.88 187 PRO A CA 1
ATOM 1488 C C . PRO A 1 187 ? 43.038 4.305 18.115 1.00 41.88 187 PRO A C 1
ATOM 1490 O O . PRO A 1 187 ? 42.955 4.835 19.216 1.00 41.88 187 PRO A O 1
ATOM 1493 N N . HIS A 1 188 ? 42.547 3.098 17.803 1.00 47.88 188 HIS A N 1
ATOM 1494 C CA . HIS A 1 188 ? 42.095 1.938 18.604 1.00 47.88 188 HIS A CA 1
ATOM 1495 C C . HIS A 1 188 ? 41.487 2.052 20.030 1.00 47.88 188 HIS A C 1
ATOM 1497 O O . HIS A 1 188 ? 40.810 1.109 20.423 1.00 47.88 188 HIS A O 1
ATOM 1503 N N . ASN A 1 189 ? 41.623 3.139 20.791 1.00 48.56 189 ASN A N 1
ATOM 1504 C CA . ASN A 1 189 ? 41.369 3.152 22.240 1.00 48.56 189 ASN A CA 1
ATOM 1505 C C . ASN A 1 189 ? 40.060 3.826 22.703 1.00 48.56 189 ASN A C 1
ATOM 1507 O O . ASN A 1 189 ? 39.836 3.883 23.906 1.00 48.56 189 ASN A O 1
ATOM 1511 N N . TYR A 1 190 ? 39.194 4.326 21.810 1.00 49.22 190 TYR A N 1
ATOM 1512 C CA . TYR A 1 190 ? 37.991 5.085 22.221 1.00 49.22 190 TYR A CA 1
ATOM 1513 C C . TYR A 1 190 ? 36.630 4.536 21.744 1.00 49.22 190 TYR A C 1
ATOM 1515 O O . TYR A 1 190 ? 35.604 5.042 22.192 1.00 49.22 190 TYR A O 1
ATOM 1523 N N . ASP A 1 191 ? 36.583 3.478 20.922 1.00 46.25 191 ASP A N 1
ATOM 1524 C CA . ASP A 1 191 ? 35.320 2.882 20.449 1.00 46.25 191 ASP A CA 1
ATOM 1525 C C . ASP A 1 191 ? 35.097 1.467 21.016 1.00 46.25 191 ASP A C 1
ATOM 1527 O O . ASP A 1 191 ? 35.613 0.478 20.490 1.00 46.25 191 ASP A O 1
ATOM 1531 N N . ASN A 1 192 ? 34.244 1.357 22.043 1.00 52.06 192 ASN A N 1
ATOM 1532 C CA . ASN A 1 192 ? 33.906 0.094 22.729 1.00 52.06 192 ASN A CA 1
ATOM 1533 C C . ASN A 1 192 ? 33.077 -0.908 21.883 1.00 52.06 192 ASN A C 1
ATOM 1535 O O . ASN A 1 192 ? 32.811 -2.016 22.341 1.00 52.06 192 ASN A O 1
ATOM 1539 N N . PHE A 1 193 ? 32.655 -0.551 20.660 1.00 47.81 193 PHE A N 1
ATOM 1540 C CA . PHE A 1 193 ? 31.776 -1.367 19.797 1.00 47.81 193 PHE A CA 1
ATOM 1541 C C . PHE A 1 193 ? 32.288 -1.506 18.345 1.00 47.81 193 PHE A C 1
ATOM 1543 O O . PHE A 1 193 ? 31.513 -1.517 17.386 1.00 47.81 193 PHE A O 1
ATOM 1550 N N . SER A 1 194 ? 33.605 -1.603 18.148 1.00 50.38 194 SER A N 1
ATOM 1551 C CA . SER A 1 194 ? 34.228 -1.700 16.818 1.00 50.38 194 SER A CA 1
ATOM 1552 C C . SER A 1 194 ? 34.229 -3.139 16.256 1.00 50.38 194 SER A C 1
ATOM 1554 O O . SER A 1 194 ? 35.176 -3.896 16.420 1.00 50.38 194 SER A O 1
ATOM 1556 N N . LEU A 1 195 ? 33.159 -3.540 15.552 1.00 43.16 195 LEU A N 1
ATOM 1557 C CA . LEU A 1 195 ? 33.017 -4.914 15.019 1.00 43.16 195 LEU A CA 1
ATOM 1558 C C . LEU A 1 195 ? 33.641 -5.154 13.624 1.00 43.16 195 LEU A C 1
ATOM 1560 O O . LEU A 1 195 ? 33.918 -6.302 13.282 1.00 43.16 195 LEU A O 1
ATOM 1564 N N . GLN A 1 196 ? 33.858 -4.120 12.796 1.00 40.34 196 GLN A N 1
ATOM 1565 C CA . GLN A 1 196 ? 34.464 -4.246 11.454 1.00 40.34 196 GLN A CA 1
ATOM 1566 C C . GLN A 1 196 ? 35.274 -2.989 11.084 1.00 40.34 196 GLN A C 1
ATOM 1568 O O . GLN A 1 196 ? 34.720 -2.032 10.546 1.00 40.34 196 GLN A O 1
ATOM 1573 N N . GLN A 1 197 ? 36.584 -2.973 11.357 1.00 46.16 197 GLN A N 1
ATOM 1574 C CA . GLN A 1 197 ? 37.491 -1.895 10.930 1.00 46.16 197 GLN A CA 1
ATOM 1575 C C . GLN A 1 197 ? 38.463 -2.386 9.843 1.00 46.16 197 GLN A C 1
ATOM 1577 O O . GLN A 1 197 ? 38.950 -3.514 9.889 1.00 46.16 197 GLN A O 1
ATOM 1582 N N . HIS A 1 198 ? 38.751 -1.528 8.860 1.00 41.91 198 HIS A N 1
ATOM 1583 C CA . HIS A 1 198 ? 39.821 -1.728 7.879 1.00 41.91 198 HIS A CA 1
ATOM 1584 C C . HIS A 1 198 ? 41.031 -0.865 8.265 1.00 41.91 198 HIS A C 1
ATOM 1586 O O . HIS A 1 198 ? 40.868 0.313 8.573 1.00 41.91 198 HIS A O 1
ATOM 1592 N N . VAL A 1 199 ? 42.235 -1.444 8.234 1.00 39.47 199 VAL A N 1
ATOM 1593 C CA . VAL A 1 199 ? 43.494 -0.730 8.502 1.00 39.47 199 VAL A CA 1
ATOM 1594 C C . VAL A 1 199 ? 43.837 0.162 7.305 1.00 39.47 199 VAL A C 1
ATOM 1596 O O . VAL A 1 199 ? 43.903 -0.317 6.172 1.00 39.47 199 VAL A O 1
ATOM 1599 N N . TYR A 1 200 ? 44.054 1.456 7.548 1.00 37.50 200 TYR A N 1
ATOM 1600 C CA . TYR A 1 200 ? 44.486 2.407 6.523 1.00 37.50 200 TYR A CA 1
ATOM 1601 C C . TYR A 1 200 ? 46.014 2.411 6.415 1.00 37.50 200 TYR A C 1
ATOM 1603 O O . TYR A 1 200 ? 46.710 2.602 7.408 1.00 37.50 200 TYR A O 1
ATOM 1611 N N . LEU A 1 201 ? 46.537 2.240 5.200 1.00 32.06 201 LEU A N 1
ATOM 1612 C CA . LEU A 1 201 ? 47.952 2.460 4.904 1.00 32.06 201 LEU A CA 1
ATOM 1613 C C . LEU A 1 201 ? 48.155 3.945 4.589 1.00 32.06 201 LEU A C 1
ATOM 1615 O O . LEU A 1 201 ? 47.594 4.452 3.620 1.00 32.06 201 LEU A O 1
ATOM 1619 N N . PHE A 1 202 ? 48.942 4.637 5.411 1.00 32.72 202 PHE A N 1
ATOM 1620 C CA . PHE A 1 202 ? 49.277 6.047 5.223 1.00 32.72 202 PHE A CA 1
ATOM 1621 C C . PHE A 1 202 ? 50.760 6.153 4.868 1.00 32.72 202 PHE A C 1
ATOM 1623 O O . PHE A 1 202 ? 51.604 6.010 5.744 1.00 32.72 202 PHE A O 1
ATOM 1630 N N . HIS A 1 203 ? 51.084 6.364 3.594 1.00 33.25 203 HIS A N 1
ATOM 1631 C CA . HIS A 1 203 ? 52.404 6.814 3.137 1.00 33.25 203 HIS A CA 1
ATOM 1632 C C . HIS A 1 203 ? 52.178 7.757 1.956 1.00 33.25 203 HIS A C 1
ATOM 1634 O O . HIS A 1 203 ? 51.578 7.361 0.958 1.00 33.25 203 HIS A O 1
ATOM 1640 N N . GLY A 1 204 ? 52.605 9.011 2.090 1.00 39.22 204 GLY A N 1
ATOM 1641 C CA . GLY A 1 204 ? 52.479 10.019 1.044 1.00 39.22 204 GLY A CA 1
ATOM 1642 C C . GLY A 1 204 ? 53.854 10.520 0.641 1.00 39.22 204 GLY A C 1
ATOM 1643 O O . GLY A 1 204 ? 54.514 11.167 1.445 1.00 39.22 204 GLY A O 1
ATOM 1644 N N . TYR A 1 205 ? 54.256 10.249 -0.597 1.00 42.50 205 TYR A N 1
ATOM 1645 C CA . TYR A 1 205 ? 55.227 11.090 -1.291 1.00 42.50 205 TYR A CA 1
ATOM 1646 C C . TYR A 1 205 ? 54.437 12.137 -2.076 1.00 42.50 205 TYR A C 1
ATOM 1648 O O . TYR A 1 205 ? 53.449 11.794 -2.730 1.00 42.50 205 TYR A O 1
ATOM 1656 N N . THR A 1 206 ? 54.821 13.409 -1.983 1.00 45.31 206 THR A N 1
ATOM 1657 C CA . THR A 1 206 ? 54.239 14.464 -2.822 1.00 45.31 206 THR A CA 1
ATOM 1658 C C . THR A 1 206 ? 55.004 14.546 -4.143 1.00 45.31 206 THR A C 1
ATOM 1660 O O . THR A 1 206 ? 56.217 14.353 -4.180 1.00 45.31 206 THR A O 1
ATOM 1663 N N . GLU A 1 207 ? 54.314 14.831 -5.247 1.00 37.84 207 GLU A N 1
ATOM 1664 C CA . GLU A 1 207 ? 54.947 14.948 -6.572 1.00 37.84 207 GLU A CA 1
ATOM 1665 C C . GLU A 1 207 ? 55.972 16.101 -6.600 1.00 37.84 207 GLU A C 1
ATOM 1667 O O . GLU A 1 207 ? 57.053 15.961 -7.167 1.00 37.84 207 GLU A O 1
ATOM 1672 N N . ASP A 1 208 ? 55.705 17.172 -5.840 1.00 42.22 208 ASP A N 1
ATOM 1673 C CA . ASP A 1 208 ? 56.641 18.272 -5.561 1.00 42.22 208 ASP A CA 1
ATOM 1674 C C . ASP A 1 208 ? 57.941 17.808 -4.878 1.00 42.22 208 ASP A C 1
ATOM 1676 O O . ASP A 1 208 ? 59.005 18.359 -5.148 1.00 42.22 208 ASP A O 1
ATOM 1680 N N . GLN A 1 209 ? 57.880 16.802 -3.995 1.00 42.28 209 GLN A N 1
ATOM 1681 C CA . GLN A 1 209 ? 59.072 16.233 -3.355 1.00 42.28 209 GLN A CA 1
ATOM 1682 C C . GLN A 1 209 ? 59.867 15.353 -4.321 1.00 42.28 209 GLN A C 1
ATOM 1684 O O . GLN A 1 209 ? 61.074 15.262 -4.171 1.00 42.28 209 GLN A O 1
ATOM 1689 N N . LEU A 1 210 ? 59.233 14.729 -5.316 1.00 43.72 210 LEU A N 1
ATOM 1690 C CA . LEU A 1 210 ? 59.905 13.857 -6.287 1.00 43.72 210 LEU A CA 1
ATOM 1691 C C . LEU A 1 210 ? 60.516 14.630 -7.464 1.00 43.72 210 LEU A C 1
ATOM 1693 O O . LEU A 1 210 ? 61.557 14.229 -7.974 1.00 43.72 210 LEU A O 1
ATOM 1697 N N . LEU A 1 211 ? 59.899 15.741 -7.877 1.00 41.19 211 LEU A N 1
ATOM 1698 C CA . LEU A 1 211 ? 60.407 16.612 -8.946 1.00 41.19 211 LEU A CA 1
ATOM 1699 C C . LEU A 1 211 ? 61.532 17.554 -8.480 1.00 41.19 211 LEU A C 1
ATOM 1701 O O . LEU A 1 211 ? 62.278 18.062 -9.313 1.00 41.19 211 LEU A O 1
ATOM 1705 N N . ALA A 1 212 ? 61.665 17.789 -7.169 1.00 42.97 212 ALA A N 1
ATOM 1706 C CA . ALA A 1 212 ? 62.689 18.666 -6.597 1.00 42.97 212 ALA A CA 1
ATOM 1707 C C . ALA A 1 212 ? 64.074 18.006 -6.425 1.00 42.97 212 ALA A C 1
ATOM 1709 O O . ALA A 1 212 ? 65.064 18.726 -6.294 1.00 42.97 212 ALA A O 1
ATOM 1710 N N . TYR A 1 213 ? 64.178 16.671 -6.432 1.00 39.78 213 TYR A N 1
ATOM 1711 C CA . TYR A 1 213 ? 65.468 15.974 -6.339 1.00 39.78 213 TYR A CA 1
ATOM 1712 C C . TYR A 1 213 ? 65.991 15.587 -7.736 1.00 39.78 213 TYR A C 1
ATOM 1714 O O . TYR A 1 213 ? 65.247 14.994 -8.520 1.00 39.78 213 TYR A O 1
ATOM 1722 N N . PRO A 1 214 ? 67.270 15.854 -8.072 1.00 41.03 214 PRO A N 1
ATOM 1723 C CA . PRO A 1 214 ? 67.893 15.244 -9.245 1.00 41.03 214 PRO A CA 1
ATOM 1724 C C . PRO A 1 214 ? 67.925 13.713 -9.082 1.00 41.03 214 PRO A C 1
ATOM 1726 O O . PRO A 1 214 ? 68.003 13.204 -7.966 1.00 41.03 214 PRO A O 1
ATOM 1729 N N . ALA A 1 215 ? 67.891 12.964 -10.190 1.00 42.06 215 ALA A N 1
ATOM 1730 C CA . ALA A 1 215 ? 67.783 11.494 -10.205 1.00 42.06 215 ALA A CA 1
ATOM 1731 C C . ALA A 1 215 ? 68.915 10.731 -9.466 1.00 42.06 215 ALA A C 1
ATOM 1733 O O . ALA A 1 215 ? 68.828 9.517 -9.299 1.00 42.06 215 ALA A O 1
ATOM 1734 N N . LEU A 1 216 ? 69.964 11.424 -9.012 1.00 38.84 216 LEU A N 1
ATOM 1735 C CA . LEU A 1 216 ? 71.039 10.902 -8.169 1.00 38.84 216 LEU A CA 1
ATOM 1736 C C . LEU A 1 216 ? 71.253 11.854 -6.983 1.00 38.84 216 LEU A C 1
ATOM 1738 O O . LEU A 1 216 ? 71.601 13.018 -7.175 1.00 38.84 216 LEU A O 1
ATOM 1742 N N . TYR A 1 217 ? 71.065 11.349 -5.762 1.00 35.62 217 TYR A N 1
ATOM 1743 C CA . TYR A 1 217 ? 71.335 12.068 -4.514 1.00 35.62 217 TYR A CA 1
ATOM 1744 C C . TYR A 1 217 ? 72.587 11.485 -3.840 1.00 35.62 217 TYR A C 1
ATOM 1746 O O . TYR A 1 217 ? 72.622 10.291 -3.550 1.00 35.62 217 TYR A O 1
ATOM 1754 N N . TYR A 1 218 ? 73.603 12.315 -3.580 1.00 37.81 218 TYR A N 1
ATOM 1755 C CA . TYR A 1 218 ? 74.772 11.961 -2.762 1.00 37.81 218 TYR A CA 1
ATOM 1756 C C . TYR A 1 218 ? 74.628 12.589 -1.364 1.00 37.81 218 TYR A C 1
ATOM 1758 O O . TYR A 1 218 ? 74.535 13.814 -1.276 1.00 37.81 218 TYR A O 1
ATOM 1766 N N . PRO A 1 219 ? 74.636 11.810 -0.266 1.00 32.88 219 PRO A N 1
ATOM 1767 C CA . PRO A 1 219 ? 74.662 12.376 1.075 1.00 32.88 219 PRO A CA 1
ATOM 1768 C C . PRO A 1 219 ? 76.095 12.782 1.450 1.00 32.88 219 PRO A C 1
ATOM 1770 O O . PRO A 1 219 ? 76.987 11.943 1.545 1.00 32.88 219 PRO A O 1
ATOM 1773 N N . THR A 1 220 ? 76.329 14.069 1.703 1.00 39.41 220 THR A N 1
ATOM 1774 C CA . THR A 1 220 ? 77.557 14.547 2.352 1.00 39.41 220 THR A CA 1
ATOM 1775 C C . THR A 1 220 ? 77.368 14.531 3.867 1.00 39.41 220 THR A C 1
ATOM 1777 O O . THR A 1 220 ? 76.917 15.514 4.451 1.00 39.41 220 THR A O 1
ATOM 1780 N N . SER A 1 221 ? 77.709 13.420 4.520 1.00 36.69 221 SER A N 1
ATOM 1781 C CA . SER A 1 221 ? 77.921 13.394 5.972 1.00 36.69 221 SER A CA 1
ATOM 1782 C C . SER A 1 221 ? 79.105 12.496 6.315 1.00 36.69 221 SER A C 1
ATOM 1784 O O . SER A 1 221 ? 79.093 11.295 6.050 1.00 36.69 221 SER A O 1
ATOM 1786 N N . VAL A 1 222 ? 80.130 13.110 6.899 1.00 43.00 222 VAL A N 1
ATOM 1787 C CA . VAL A 1 222 ? 81.375 12.498 7.361 1.00 43.00 222 VAL A CA 1
ATOM 1788 C C . VAL A 1 222 ? 81.097 11.711 8.644 1.00 43.00 222 VAL A C 1
ATOM 1790 O O . VAL A 1 222 ? 81.230 12.260 9.725 1.00 43.00 222 VAL A O 1
ATOM 1793 N N . HIS A 1 223 ? 80.698 10.442 8.540 1.00 33.50 223 HIS A N 1
ATOM 1794 C CA . HIS A 1 223 ? 80.846 9.450 9.613 1.00 33.50 223 HIS A CA 1
ATOM 1795 C C . HIS A 1 223 ? 81.023 8.050 9.007 1.00 33.50 223 HIS A C 1
ATOM 1797 O O . HIS A 1 223 ? 80.377 7.695 8.022 1.00 33.50 223 HIS A O 1
ATOM 1803 N N . SER A 1 224 ? 81.951 7.278 9.571 1.00 39.28 224 SER A N 1
ATOM 1804 C CA . SER A 1 224 ? 82.387 5.975 9.074 1.00 39.28 224 SER A CA 1
ATOM 1805 C C . SER A 1 224 ? 81.430 4.827 9.434 1.00 39.28 224 SER A C 1
ATOM 1807 O O . SER A 1 224 ? 80.853 4.773 10.516 1.00 39.28 224 SER A O 1
ATOM 1809 N N . SER A 1 225 ? 81.354 3.870 8.500 1.00 42.41 225 SER A N 1
ATOM 1810 C CA . SER A 1 225 ? 80.818 2.499 8.588 1.00 42.41 225 SER A CA 1
ATOM 1811 C C . SER A 1 225 ? 79.315 2.295 8.846 1.00 42.41 225 SER A C 1
ATOM 1813 O O . SER A 1 225 ? 78.899 1.939 9.942 1.00 42.41 225 SER A O 1
ATOM 1815 N N . ALA A 1 226 ? 78.524 2.337 7.769 1.00 33.50 226 ALA A N 1
ATOM 1816 C CA . ALA A 1 226 ? 77.413 1.405 7.556 1.00 33.50 226 ALA A CA 1
ATOM 1817 C C . ALA A 1 226 ? 77.186 1.224 6.042 1.00 33.50 226 ALA A C 1
ATOM 1819 O O . ALA A 1 226 ? 76.885 2.185 5.337 1.00 33.50 226 ALA A O 1
ATOM 1820 N N . ASN A 1 227 ? 77.359 -0.001 5.536 1.00 41.22 227 ASN A N 1
ATOM 1821 C CA . ASN A 1 227 ? 77.061 -0.377 4.150 1.00 41.22 227 ASN A CA 1
ATOM 1822 C C . ASN A 1 227 ? 75.547 -0.271 3.893 1.00 41.22 227 ASN A C 1
ATOM 1824 O O . ASN A 1 227 ? 74.821 -1.251 4.049 1.00 41.22 227 ASN A O 1
ATOM 1828 N N . PHE A 1 228 ? 75.060 0.906 3.502 1.00 32.88 228 PHE A N 1
ATOM 1829 C CA . PHE A 1 228 ? 73.720 1.050 2.935 1.00 32.88 228 PHE A CA 1
ATOM 1830 C C . PHE A 1 228 ? 73.778 0.856 1.411 1.00 32.88 228 PHE A C 1
ATOM 1832 O O . PHE A 1 228 ? 74.665 1.416 0.763 1.00 32.88 228 PHE A O 1
ATOM 1839 N N . PRO A 1 229 ? 72.864 0.071 0.809 1.00 29.42 229 PRO A N 1
ATOM 1840 C CA . PRO A 1 229 ? 72.834 -0.108 -0.635 1.00 29.42 229 PRO A CA 1
ATOM 1841 C C . PRO A 1 229 ? 72.455 1.208 -1.327 1.00 29.42 229 PRO A C 1
ATOM 1843 O O . PRO A 1 229 ? 71.539 1.912 -0.904 1.00 29.42 229 PRO A O 1
ATOM 1846 N N . ILE A 1 230 ? 73.159 1.523 -2.415 1.00 33.34 230 ILE A N 1
ATOM 1847 C CA . ILE A 1 230 ? 72.846 2.642 -3.308 1.00 33.34 230 ILE A CA 1
ATOM 1848 C C . ILE A 1 230 ? 71.459 2.388 -3.915 1.00 33.34 230 ILE A C 1
ATOM 1850 O O . ILE A 1 230 ? 71.283 1.459 -4.704 1.00 33.34 230 ILE A O 1
ATOM 1854 N N . PHE A 1 231 ? 70.468 3.205 -3.558 1.00 32.75 231 PHE A N 1
ATOM 1855 C CA . PHE A 1 231 ? 69.149 3.168 -4.186 1.00 32.75 231 PHE A CA 1
ATOM 1856 C C . PHE A 1 231 ? 69.135 4.095 -5.406 1.00 32.75 231 PHE A C 1
ATOM 1858 O O . PHE A 1 231 ? 69.102 5.315 -5.271 1.00 32.75 231 PHE A O 1
ATOM 1865 N N . LEU A 1 232 ? 69.132 3.511 -6.606 1.00 35.84 232 LEU A N 1
ATOM 1866 C CA . LEU A 1 232 ? 68.726 4.211 -7.826 1.00 35.84 232 LEU A CA 1
ATOM 1867 C C . LEU A 1 232 ? 67.215 4.452 -7.744 1.00 35.84 232 LEU A C 1
ATOM 1869 O O . LEU A 1 232 ? 66.433 3.498 -7.780 1.00 35.84 232 LEU A O 1
ATOM 1873 N N . SER A 1 233 ? 66.790 5.709 -7.607 1.00 36.47 233 SER A N 1
ATOM 1874 C CA . SER A 1 233 ? 65.373 6.042 -7.727 1.00 36.47 233 SER A CA 1
ATOM 1875 C C . SER A 1 233 ? 64.927 5.842 -9.185 1.00 36.47 233 SER A C 1
ATOM 1877 O O . SER A 1 233 ? 65.667 6.165 -10.120 1.00 36.47 233 SER A O 1
ATOM 1879 N N . PRO A 1 234 ? 63.736 5.266 -9.429 1.00 35.53 234 PRO A N 1
ATOM 1880 C CA . PRO A 1 234 ? 63.193 5.196 -10.778 1.00 35.53 234 PRO A CA 1
ATOM 1881 C C . PRO A 1 234 ? 62.923 6.616 -11.302 1.00 35.53 234 PRO A C 1
ATOM 1883 O O . PRO A 1 234 ? 62.639 7.526 -10.524 1.00 35.53 234 PRO A O 1
ATOM 1886 N N . ALA A 1 235 ? 63.014 6.808 -12.624 1.00 38.84 235 ALA A N 1
ATOM 1887 C CA . ALA A 1 235 ? 62.778 8.104 -13.262 1.00 38.84 235 ALA A CA 1
ATOM 1888 C C . ALA A 1 235 ? 61.438 8.723 -12.800 1.00 38.84 235 ALA A C 1
ATOM 1890 O O . ALA A 1 235 ? 60.474 7.980 -12.627 1.00 38.84 235 ALA A O 1
ATOM 1891 N N . PRO A 1 236 ? 61.318 10.057 -12.655 1.00 40.34 236 PRO A N 1
ATOM 1892 C CA . PRO A 1 236 ? 60.084 10.709 -12.190 1.00 40.34 236 PRO A CA 1
ATOM 1893 C C . PRO A 1 236 ? 58.865 10.420 -13.086 1.00 40.34 236 PRO A C 1
ATOM 1895 O O . PRO A 1 236 ? 57.729 10.436 -12.621 1.00 40.34 236 PRO A O 1
ATOM 1898 N N . SER A 1 237 ? 59.087 10.047 -14.351 1.00 39.38 237 SER A N 1
ATOM 1899 C CA . SER A 1 237 ? 58.044 9.549 -15.257 1.00 39.38 237 SER A CA 1
ATOM 1900 C C . SER A 1 237 ? 57.429 8.204 -14.838 1.00 39.38 237 SER A C 1
ATOM 1902 O O . SER A 1 237 ? 56.338 7.885 -15.301 1.00 39.38 237 SER A O 1
ATOM 1904 N N . ALA A 1 238 ? 58.085 7.447 -13.950 1.00 38.50 238 ALA A N 1
ATOM 1905 C CA . ALA A 1 238 ? 57.632 6.164 -13.410 1.00 38.50 238 ALA A CA 1
ATOM 1906 C C . ALA A 1 238 ? 56.620 6.289 -12.250 1.00 38.50 238 ALA A C 1
ATOM 1908 O O . ALA A 1 238 ? 56.234 5.289 -11.652 1.00 38.50 238 ALA A O 1
ATOM 1909 N N . PHE A 1 239 ? 56.239 7.516 -11.874 1.00 43.81 239 PHE A N 1
ATOM 1910 C CA . PHE A 1 239 ? 55.210 7.790 -10.860 1.00 43.81 239 PHE A CA 1
ATOM 1911 C C . PHE A 1 239 ? 53.870 8.227 -11.472 1.00 43.81 239 PHE A C 1
ATOM 1913 O O . PHE A 1 239 ? 52.926 8.575 -10.761 1.00 43.81 239 PHE A O 1
ATOM 1920 N N . CYS A 1 240 ? 53.744 8.144 -12.797 1.00 42.00 240 CYS A N 1
ATOM 1921 C CA . CYS A 1 240 ? 52.492 8.364 -13.504 1.00 42.00 240 CYS A CA 1
ATOM 1922 C C . CYS A 1 240 ? 51.499 7.224 -13.206 1.00 42.00 240 CYS A C 1
ATOM 1924 O O . CYS A 1 240 ? 51.669 6.089 -13.644 1.00 42.00 240 CYS A O 1
ATOM 1926 N N . GLY A 1 241 ? 50.435 7.537 -12.457 1.00 40.66 241 GLY A N 1
ATOM 1927 C CA . GLY A 1 241 ? 49.537 6.587 -11.789 1.00 40.66 241 GLY A CA 1
ATOM 1928 C C . GLY A 1 241 ? 49.412 5.183 -12.400 1.00 40.66 241 GLY A C 1
ATOM 1929 O O . GLY A 1 241 ? 48.668 5.000 -13.350 1.00 40.66 241 GLY A O 1
ATOM 1930 N N . THR A 1 242 ? 50.061 4.185 -11.782 1.00 35.22 242 THR A N 1
ATOM 1931 C CA . THR A 1 242 ? 49.953 2.699 -11.877 1.00 35.22 242 THR A CA 1
ATOM 1932 C C . THR A 1 242 ? 49.799 1.986 -13.241 1.00 35.22 242 THR A C 1
ATOM 1934 O O . THR A 1 242 ? 49.995 0.769 -13.300 1.00 35.22 242 THR A O 1
ATOM 1937 N N . PHE A 1 243 ? 49.457 2.666 -14.336 1.00 39.19 243 PHE A N 1
ATOM 1938 C CA . PHE A 1 243 ? 49.118 2.071 -15.635 1.00 39.19 243 PHE A CA 1
ATOM 1939 C C . PHE A 1 243 ? 49.896 2.667 -16.806 1.00 39.19 243 PHE A C 1
ATOM 1941 O O . PHE A 1 243 ? 50.098 1.945 -17.780 1.00 39.19 243 PHE A O 1
ATOM 1948 N N . LEU A 1 244 ? 50.383 3.910 -16.705 1.00 40.72 244 LEU A N 1
ATOM 1949 C CA . LEU A 1 244 ? 51.305 4.478 -17.699 1.00 40.72 244 LEU A CA 1
ATOM 1950 C C . LEU A 1 244 ? 52.680 3.775 -17.669 1.00 40.72 244 LEU A C 1
ATOM 1952 O O . LEU A 1 244 ? 53.353 3.711 -18.693 1.00 40.72 244 LEU A O 1
ATOM 1956 N N . ASP A 1 245 ? 53.024 3.122 -16.553 1.00 35.38 245 ASP A N 1
ATOM 1957 C CA . ASP A 1 245 ? 54.283 2.377 -16.388 1.00 35.38 245 ASP A CA 1
ATOM 1958 C C . ASP A 1 245 ? 54.283 0.963 -16.982 1.00 35.38 245 ASP A C 1
ATOM 1960 O O . ASP A 1 245 ? 55.336 0.332 -17.135 1.00 35.38 245 ASP A O 1
ATOM 1964 N N . ARG A 1 246 ? 53.114 0.406 -17.329 1.00 42.56 246 ARG A N 1
ATOM 1965 C CA . ARG A 1 246 ? 53.048 -0.954 -17.884 1.00 42.56 246 ARG A CA 1
ATOM 1966 C C . ARG A 1 246 ? 53.370 -0.935 -19.377 1.00 42.56 246 ARG A C 1
ATOM 1968 O O . ARG A 1 246 ? 52.481 -0.778 -20.204 1.00 42.56 246 ARG A O 1
ATOM 1975 N N . ARG A 1 247 ? 54.624 -1.246 -19.732 1.00 39.72 247 ARG A N 1
ATOM 1976 C CA . ARG A 1 247 ? 55.085 -1.413 -21.134 1.00 39.72 247 ARG A CA 1
ATOM 1977 C C . ARG A 1 247 ? 54.317 -2.482 -21.941 1.00 39.72 247 ARG A C 1
ATOM 1979 O O . ARG A 1 247 ? 54.414 -2.504 -23.162 1.00 39.72 247 ARG A O 1
ATOM 1986 N N . LYS A 1 248 ? 53.558 -3.372 -21.284 1.00 41.75 248 LYS A N 1
ATOM 1987 C CA . LYS A 1 248 ? 52.637 -4.336 -21.919 1.00 41.75 248 LYS A CA 1
ATOM 1988 C C . LYS A 1 248 ? 51.192 -4.015 -21.527 1.00 41.75 248 LYS A C 1
ATOM 1990 O O . LYS A 1 248 ? 50.782 -4.279 -20.394 1.00 41.75 248 LYS A O 1
ATOM 1995 N N . THR A 1 249 ? 50.416 -3.473 -22.462 1.00 50.72 249 THR A N 1
ATOM 1996 C CA . THR A 1 249 ? 48.992 -3.171 -22.274 1.00 50.72 249 THR A CA 1
ATOM 1997 C C . THR A 1 249 ? 48.133 -4.350 -22.739 1.00 50.72 249 THR A C 1
ATOM 1999 O O . THR A 1 249 ? 48.159 -4.759 -23.897 1.00 50.72 249 THR A O 1
ATOM 2002 N N . ASN A 1 250 ? 47.347 -4.929 -21.829 1.00 58.03 250 ASN A N 1
ATOM 2003 C CA . ASN A 1 250 ? 46.294 -5.864 -22.226 1.00 58.03 250 ASN A CA 1
ATOM 2004 C C . ASN A 1 250 ? 45.129 -5.060 -22.808 1.00 58.03 250 ASN A C 1
ATOM 2006 O O . ASN A 1 250 ? 44.668 -4.104 -22.184 1.00 58.03 250 ASN A O 1
ATOM 2010 N N . THR A 1 251 ? 44.613 -5.472 -23.966 1.00 63.12 251 THR A N 1
ATOM 2011 C CA . THR A 1 251 ? 43.406 -4.868 -24.535 1.00 63.12 251 THR A CA 1
ATOM 2012 C C . THR A 1 251 ? 42.232 -5.062 -23.573 1.00 63.12 251 THR A C 1
ATOM 2014 O O . THR A 1 251 ? 41.907 -6.176 -23.150 1.00 63.12 251 THR A O 1
ATOM 2017 N N . MET A 1 252 ? 41.595 -3.957 -23.182 1.00 65.44 252 MET A N 1
ATOM 2018 C CA . MET A 1 252 ? 40.453 -3.971 -22.275 1.00 65.44 252 MET A CA 1
ATOM 2019 C C . MET A 1 252 ? 39.154 -3.823 -23.055 1.00 65.44 252 MET A C 1
ATOM 2021 O O . MET A 1 252 ? 39.119 -3.308 -24.172 1.00 65.44 252 MET A O 1
ATOM 2025 N N . ARG A 1 253 ? 38.046 -4.275 -22.463 1.00 66.38 253 ARG A N 1
ATOM 2026 C CA . ARG A 1 253 ? 36.728 -3.903 -22.986 1.00 66.38 253 ARG A CA 1
ATOM 2027 C C . ARG A 1 253 ? 36.483 -2.437 -22.676 1.00 66.38 253 ARG A C 1
ATOM 2029 O O . ARG A 1 253 ? 36.678 -2.033 -21.530 1.00 66.38 253 ARG A O 1
ATOM 2036 N N . ILE A 1 254 ? 35.963 -1.712 -23.663 1.00 65.38 254 ILE A N 1
ATOM 2037 C CA . ILE A 1 254 ? 35.645 -0.282 -23.551 1.00 65.38 254 ILE A CA 1
ATOM 2038 C C . ILE A 1 254 ? 34.758 -0.011 -22.323 1.00 65.38 254 ILE A C 1
ATOM 2040 O O . ILE A 1 254 ? 34.978 0.940 -21.595 1.00 65.38 254 ILE A O 1
ATOM 2044 N N . ASN A 1 255 ? 33.829 -0.912 -21.991 1.00 58.78 255 ASN A N 1
ATOM 2045 C CA . ASN A 1 255 ? 32.911 -0.744 -20.854 1.00 58.78 255 ASN A CA 1
ATOM 2046 C C . ASN A 1 255 ? 33.415 -1.345 -19.525 1.00 58.78 255 ASN A C 1
ATOM 2048 O O . ASN A 1 255 ? 32.614 -1.806 -18.709 1.00 58.78 255 ASN A O 1
ATOM 2052 N N . SER A 1 256 ? 34.729 -1.450 -19.319 1.00 54.88 256 SER A N 1
ATOM 2053 C CA . SER A 1 256 ? 35.281 -2.011 -18.081 1.00 54.88 256 SER A CA 1
ATOM 2054 C C . SER A 1 256 ? 35.172 -1.020 -16.912 1.00 54.88 256 SER A C 1
ATOM 2056 O O . SER A 1 256 ? 35.494 0.159 -17.030 1.00 54.88 256 SER A O 1
ATOM 2058 N N . SER A 1 257 ? 34.733 -1.503 -15.744 1.00 48.62 257 SER A N 1
ATOM 2059 C CA . SER A 1 257 ? 34.571 -0.688 -14.527 1.00 48.62 257 SER A CA 1
ATOM 2060 C C . SER A 1 257 ? 35.873 -0.030 -14.044 1.00 48.62 257 SER A C 1
ATOM 2062 O O . SER A 1 257 ? 35.818 0.945 -13.301 1.00 48.62 257 SER A O 1
ATOM 2064 N N . SER A 1 258 ? 37.030 -0.550 -14.469 1.00 45.31 258 SER A N 1
ATOM 2065 C CA . SER A 1 258 ? 38.366 -0.021 -14.170 1.00 45.31 258 SER A CA 1
ATOM 2066 C C . SER A 1 258 ? 38.625 1.357 -14.780 1.00 45.31 258 SER A C 1
ATOM 2068 O O . SER A 1 258 ? 39.237 2.190 -14.116 1.00 45.31 258 SER A O 1
ATOM 2070 N N . MET A 1 259 ? 38.113 1.620 -15.988 1.00 47.75 259 MET A N 1
ATOM 2071 C CA . MET A 1 259 ? 38.270 2.916 -16.664 1.00 47.75 259 MET A CA 1
ATOM 2072 C C . MET A 1 259 ? 37.476 4.021 -15.948 1.00 47.75 259 MET A C 1
ATOM 2074 O O . MET A 1 259 ? 37.943 5.143 -15.779 1.00 47.75 259 MET A O 1
ATOM 2078 N N . LEU A 1 260 ? 36.285 3.686 -15.437 1.00 46.09 260 LEU A N 1
ATOM 2079 C CA . LEU A 1 260 ? 35.398 4.621 -14.739 1.00 46.09 260 LEU A CA 1
ATOM 2080 C C . LEU A 1 260 ? 35.859 5.023 -13.335 1.00 46.09 260 LEU A C 1
ATOM 2082 O O . LEU A 1 260 ? 35.626 6.160 -12.923 1.00 46.09 260 LEU A O 1
ATOM 2086 N N . SER A 1 261 ? 36.431 4.080 -12.579 1.00 44.19 261 SER A N 1
ATOM 2087 C CA . SER A 1 261 ? 36.868 4.310 -11.196 1.00 44.19 261 SER A CA 1
ATOM 2088 C C . SER A 1 261 ? 38.056 5.265 -11.108 1.00 44.19 261 SER A C 1
ATOM 2090 O O . SER A 1 261 ? 38.192 5.967 -10.115 1.00 44.19 261 SER A O 1
ATOM 2092 N N . ARG A 1 262 ? 38.892 5.311 -12.149 1.00 44.97 262 ARG A N 1
ATOM 2093 C CA . ARG A 1 262 ? 40.140 6.087 -12.160 1.00 44.97 262 ARG A CA 1
ATOM 2094 C C . ARG A 1 262 ? 39.957 7.492 -12.720 1.00 44.97 262 ARG A C 1
ATOM 2096 O O . ARG A 1 262 ? 40.542 8.426 -12.194 1.00 44.97 262 ARG A O 1
ATOM 2103 N N . LEU A 1 263 ? 39.034 7.667 -13.670 1.00 39.62 263 LEU A N 1
ATOM 2104 C CA . LEU A 1 263 ? 38.584 8.989 -14.129 1.00 39.62 263 LEU A CA 1
ATOM 2105 C C . LEU A 1 263 ? 37.998 9.858 -13.007 1.00 39.62 263 LEU A C 1
ATOM 2107 O O . LEU A 1 263 ? 38.078 11.078 -13.067 1.00 39.62 263 LEU A O 1
ATOM 2111 N N . ALA A 1 264 ? 37.409 9.233 -11.983 1.00 36.94 264 ALA A N 1
ATOM 2112 C CA . ALA A 1 264 ? 36.897 9.943 -10.814 1.00 36.94 264 ALA A CA 1
ATOM 2113 C C . ALA A 1 264 ? 38.018 10.413 -9.868 1.00 36.94 264 ALA A C 1
ATOM 2115 O O . ALA A 1 264 ? 37.927 11.524 -9.361 1.00 36.94 264 ALA A O 1
ATOM 2116 N N . GLN A 1 265 ? 39.081 9.617 -9.686 1.00 36.75 265 GLN A N 1
ATOM 2117 C CA . GLN A 1 265 ? 40.256 9.992 -8.877 1.00 36.75 265 GLN A CA 1
ATOM 2118 C C . GLN A 1 265 ? 40.985 11.202 -9.476 1.00 36.75 265 GLN A C 1
ATOM 2120 O O . GLN A 1 265 ? 41.386 12.116 -8.773 1.00 36.75 265 GLN A O 1
ATOM 2125 N N . ILE A 1 266 ? 41.051 11.239 -10.802 1.00 34.97 266 ILE A N 1
ATOM 2126 C CA . ILE A 1 266 ? 41.611 12.328 -11.604 1.00 34.97 266 ILE A CA 1
ATOM 2127 C C . ILE A 1 266 ? 40.847 13.662 -11.385 1.00 34.97 266 ILE A C 1
ATOM 2129 O O . ILE A 1 266 ? 41.447 14.731 -11.407 1.00 34.97 266 ILE A O 1
ATOM 2133 N N . SER A 1 267 ? 39.536 13.628 -11.100 1.00 35.41 267 SER A N 1
ATOM 2134 C CA . SER A 1 267 ? 38.724 14.840 -10.860 1.00 35.41 267 SER A CA 1
ATOM 2135 C C . SER A 1 267 ? 38.820 15.432 -9.445 1.00 35.41 267 SER A C 1
ATOM 2137 O O . SER A 1 267 ? 38.340 16.543 -9.227 1.00 35.41 267 SER A O 1
ATOM 2139 N N . GLU A 1 268 ? 39.437 14.728 -8.487 1.00 38.47 268 GLU A N 1
ATOM 2140 C CA . GLU A 1 268 ? 39.607 15.206 -7.101 1.00 38.47 268 GLU A CA 1
ATOM 2141 C C . GLU A 1 268 ? 40.636 16.351 -6.978 1.00 38.47 268 GLU A C 1
ATOM 2143 O O . GLU A 1 268 ? 40.761 16.953 -5.913 1.00 38.47 268 GLU A O 1
ATOM 2148 N N . HIS A 1 269 ? 41.328 16.683 -8.074 1.00 39.91 269 HIS A N 1
ATOM 2149 C CA . HIS A 1 269 ? 42.401 17.678 -8.141 1.00 39.91 269 HIS A CA 1
ATOM 2150 C C . HIS A 1 269 ? 41.961 19.092 -8.569 1.00 39.91 269 HIS A C 1
ATOM 2152 O O . HIS A 1 269 ? 42.792 19.996 -8.583 1.00 39.91 269 HIS A O 1
ATOM 2158 N N . ASN A 1 270 ? 40.674 19.317 -8.871 1.00 36.69 270 ASN A N 1
ATOM 2159 C CA . ASN A 1 270 ? 40.164 20.644 -9.247 1.00 36.69 270 ASN A CA 1
ATOM 2160 C C . ASN A 1 270 ? 39.570 21.395 -8.043 1.00 36.69 270 ASN A C 1
ATOM 2162 O O . ASN A 1 270 ? 38.776 20.841 -7.281 1.00 36.69 270 ASN A O 1
ATOM 2166 N N . ASP A 1 271 ? 39.935 22.673 -7.898 1.00 36.53 271 ASP A N 1
ATOM 2167 C CA . ASP A 1 271 ? 39.618 23.516 -6.741 1.00 36.53 271 ASP A CA 1
ATOM 2168 C C . ASP A 1 271 ? 38.125 23.487 -6.331 1.00 36.53 271 ASP A C 1
ATOM 2170 O O . ASP A 1 271 ? 37.242 23.838 -7.122 1.00 36.53 271 ASP A O 1
ATOM 2174 N N . PRO A 1 272 ? 37.796 23.186 -5.056 1.00 41.47 272 PRO A N 1
ATOM 2175 C CA . PRO A 1 272 ? 36.416 23.146 -4.559 1.00 41.47 272 PRO A CA 1
ATOM 2176 C C . PRO A 1 272 ? 35.731 24.525 -4.538 1.00 41.47 272 PRO A C 1
ATOM 2178 O O . PRO A 1 272 ? 34.524 24.615 -4.287 1.00 41.47 272 PRO A O 1
ATOM 2181 N N . ALA A 1 273 ? 36.477 25.611 -4.765 1.00 40.19 273 ALA A N 1
ATOM 2182 C CA . ALA A 1 273 ? 36.002 26.989 -4.666 1.00 40.19 273 ALA A CA 1
ATOM 2183 C C . ALA A 1 273 ? 35.079 27.413 -5.825 1.00 40.19 273 ALA A C 1
ATOM 2185 O O . ALA A 1 273 ? 34.202 28.242 -5.604 1.00 40.19 273 ALA A O 1
ATOM 2186 N N . GLN A 1 274 ? 35.213 26.814 -7.014 1.00 41.66 274 GLN A N 1
ATOM 2187 C CA . GLN A 1 274 ? 34.434 27.188 -8.210 1.00 41.66 274 GLN A CA 1
ATOM 2188 C C . GLN A 1 274 ? 33.114 26.411 -8.370 1.00 41.66 274 GLN A C 1
ATOM 2190 O O . GLN A 1 274 ? 32.292 26.716 -9.232 1.00 41.66 274 GLN A O 1
ATOM 2195 N N . PHE A 1 275 ? 32.882 25.405 -7.529 1.00 44.25 275 PHE A N 1
ATOM 2196 C CA . PHE A 1 275 ? 31.697 24.556 -7.578 1.00 44.25 275 PHE A CA 1
ATOM 2197 C C . PHE A 1 275 ? 30.517 25.196 -6.826 1.00 44.25 275 PHE A C 1
ATOM 2199 O O . PHE A 1 275 ? 30.608 25.479 -5.629 1.00 44.25 275 PHE A O 1
ATOM 2206 N N . THR A 1 276 ? 29.392 25.402 -7.521 1.00 49.28 276 THR A N 1
ATOM 2207 C CA . THR A 1 276 ? 28.128 25.871 -6.928 1.00 49.28 276 THR A CA 1
ATOM 2208 C C . THR A 1 276 ? 27.639 24.938 -5.803 1.00 49.28 276 THR A C 1
ATOM 2210 O O . THR A 1 276 ? 27.970 23.755 -5.739 1.00 49.28 276 THR A O 1
ATOM 2213 N N . LEU A 1 277 ? 26.797 25.433 -4.888 1.00 45.12 277 LEU A N 1
ATOM 2214 C CA . LEU A 1 277 ? 26.213 24.609 -3.808 1.00 45.12 277 LEU A CA 1
ATOM 2215 C C . LEU A 1 277 ? 25.517 23.329 -4.325 1.00 45.12 277 LEU A C 1
ATOM 2217 O O . LEU A 1 277 ? 25.487 22.311 -3.631 1.00 45.12 277 LEU A O 1
ATOM 2221 N N . GLN A 1 278 ? 25.004 23.347 -5.560 1.00 44.81 278 GLN A N 1
ATOM 2222 C CA . GLN A 1 278 ? 24.411 22.180 -6.215 1.00 44.81 278 GLN A CA 1
ATOM 2223 C C . GLN A 1 278 ? 25.448 21.111 -6.582 1.00 44.81 278 GLN A C 1
ATOM 2225 O O . GLN A 1 278 ? 25.182 19.931 -6.389 1.00 44.81 278 GLN A O 1
ATOM 2230 N N . THR A 1 279 ? 26.639 21.481 -7.054 1.00 44.50 279 THR A N 1
ATOM 2231 C CA . THR A 1 279 ? 27.702 20.511 -7.364 1.00 44.50 279 THR A CA 1
ATOM 2232 C C . THR A 1 279 ? 28.350 19.953 -6.093 1.00 44.50 279 THR A C 1
ATOM 2234 O O . THR A 1 279 ? 28.656 18.765 -6.054 1.00 44.50 279 THR A O 1
ATOM 2237 N N . ARG A 1 280 ? 28.425 20.741 -5.006 1.00 40.44 280 ARG A N 1
ATOM 2238 C CA . ARG A 1 280 ? 28.893 20.275 -3.681 1.00 40.44 280 ARG A CA 1
ATOM 2239 C C . ARG A 1 280 ? 27.936 19.284 -3.005 1.00 40.44 280 ARG A C 1
ATOM 2241 O O . ARG A 1 280 ? 28.382 18.274 -2.475 1.00 40.44 280 ARG A O 1
ATOM 2248 N N . THR A 1 281 ? 26.626 19.536 -3.054 1.00 41.41 281 THR A N 1
ATOM 2249 C CA . THR A 1 281 ? 25.594 18.599 -2.548 1.00 41.41 281 THR A CA 1
ATOM 2250 C C . THR A 1 281 ? 25.413 17.369 -3.445 1.00 41.41 281 THR A C 1
ATOM 2252 O O . THR A 1 281 ? 24.930 16.334 -2.989 1.00 41.41 281 THR A O 1
ATOM 2255 N N . CYS A 1 282 ? 25.826 17.467 -4.714 1.00 36.56 282 CYS A N 1
ATOM 2256 C CA . CYS A 1 282 ? 25.862 16.371 -5.682 1.00 36.56 282 CYS A CA 1
ATOM 2257 C C . CYS A 1 282 ? 27.205 15.620 -5.720 1.00 36.56 282 CYS A C 1
ATOM 2259 O O . CYS A 1 282 ? 27.417 14.838 -6.654 1.00 36.56 282 CYS A O 1
ATOM 2261 N N . ASN A 1 283 ? 28.082 15.793 -4.718 1.00 40.09 283 ASN A N 1
ATOM 2262 C CA . ASN A 1 283 ? 29.219 14.894 -4.526 1.00 40.09 283 ASN A CA 1
ATOM 2263 C C . ASN A 1 283 ? 28.703 13.441 -4.498 1.00 40.09 283 ASN A C 1
ATOM 2265 O O . ASN A 1 283 ? 27.728 13.122 -3.810 1.00 40.09 283 ASN A O 1
ATOM 2269 N N . PRO A 1 284 ? 29.242 12.559 -5.351 1.00 36.34 284 PRO A N 1
ATOM 2270 C CA . PRO A 1 284 ? 28.410 11.541 -5.959 1.00 36.34 284 PRO A CA 1
ATOM 2271 C C . PRO A 1 284 ? 28.117 10.372 -5.003 1.00 36.34 284 PRO A C 1
ATOM 2273 O O . PRO A 1 284 ? 29.010 9.916 -4.285 1.00 36.34 284 PRO A O 1
ATOM 2276 N N . PRO A 1 285 ? 26.957 9.700 -5.150 1.00 37.72 285 PRO A N 1
ATOM 2277 C CA . PRO A 1 285 ? 26.710 8.336 -4.651 1.00 37.72 285 PRO A CA 1
ATOM 2278 C C . PRO A 1 285 ? 27.684 7.272 -5.224 1.00 37.72 285 PRO A C 1
ATOM 2280 O O . PRO A 1 285 ? 27.449 6.067 -5.115 1.00 37.72 285 PRO A O 1
ATOM 2283 N N . ARG A 1 286 ? 28.788 7.686 -5.865 1.00 36.12 286 ARG A N 1
ATOM 2284 C CA . ARG A 1 286 ? 29.887 6.818 -6.285 1.00 36.12 286 ARG A CA 1
ATOM 2285 C C . ARG A 1 286 ? 30.752 6.375 -5.111 1.00 36.12 286 ARG A C 1
ATOM 2287 O O . ARG A 1 286 ? 31.094 5.202 -5.112 1.00 36.12 286 ARG A O 1
ATOM 2294 N N . LEU A 1 287 ? 31.003 7.201 -4.090 1.00 35.34 287 LEU A N 1
ATOM 2295 C CA . LEU A 1 287 ? 31.719 6.741 -2.886 1.00 35.34 287 LEU A CA 1
ATOM 2296 C C . LEU A 1 287 ? 30.945 5.628 -2.160 1.00 35.34 287 LEU A C 1
ATOM 2298 O O . LEU A 1 287 ? 31.547 4.636 -1.765 1.00 35.34 287 LEU A O 1
ATOM 2302 N N . SER A 1 288 ? 29.610 5.711 -2.095 1.00 32.03 288 SER A N 1
ATOM 2303 C CA . SER A 1 288 ? 28.773 4.647 -1.518 1.00 32.03 288 SER A CA 1
ATOM 2304 C C . SER A 1 288 ? 28.641 3.410 -2.416 1.00 32.03 288 SER A C 1
ATOM 2306 O O . SER A 1 288 ? 28.583 2.294 -1.911 1.00 32.03 288 SER A O 1
ATOM 2308 N N . SER A 1 289 ? 28.620 3.559 -3.747 1.00 35.94 289 SER A N 1
ATOM 2309 C CA . SER A 1 289 ? 28.520 2.410 -4.668 1.00 35.94 289 SER A CA 1
ATOM 2310 C C . SER A 1 289 ? 29.853 1.702 -4.960 1.00 35.94 289 SER A C 1
ATOM 2312 O O . SER A 1 289 ? 29.847 0.482 -5.124 1.00 35.94 289 SER A O 1
ATOM 2314 N N . LEU A 1 290 ? 30.991 2.414 -4.985 1.00 35.41 290 LEU A N 1
ATOM 2315 C CA . LEU A 1 290 ? 32.327 1.806 -5.047 1.00 35.41 290 LEU A CA 1
ATOM 2316 C C . LEU A 1 290 ? 32.669 1.132 -3.719 1.00 35.41 290 LEU A C 1
ATOM 2318 O O . LEU A 1 290 ? 33.144 -0.002 -3.747 1.00 35.41 290 LEU A O 1
ATOM 2322 N N . SER A 1 291 ? 32.381 1.770 -2.575 1.00 33.59 291 SER A N 1
ATOM 2323 C CA . SER A 1 291 ? 32.589 1.135 -1.270 1.00 33.59 291 SER A CA 1
ATOM 2324 C C . SER A 1 291 ? 31.679 -0.081 -1.105 1.00 33.59 291 SER A C 1
ATOM 2326 O O . SER A 1 291 ? 32.181 -1.163 -0.836 1.00 33.59 291 SER A O 1
ATOM 2328 N N . SER A 1 292 ? 30.378 0.016 -1.408 1.00 34.97 292 SER A N 1
ATOM 2329 C CA . SER A 1 292 ? 29.459 -1.135 -1.382 1.00 34.97 292 SER A CA 1
ATOM 2330 C C . SER A 1 292 ? 29.884 -2.241 -2.358 1.00 34.97 292 SER A C 1
ATOM 2332 O O . SER A 1 292 ? 29.858 -3.421 -2.013 1.00 34.97 292 SER A O 1
ATOM 2334 N N . GLY A 1 293 ? 30.345 -1.880 -3.559 1.00 37.59 293 GLY A N 1
ATOM 2335 C CA . GLY A 1 293 ? 30.852 -2.828 -4.549 1.00 37.59 293 GLY A CA 1
ATOM 2336 C C . GLY A 1 293 ? 32.139 -3.540 -4.126 1.00 37.59 293 GLY A C 1
ATOM 2337 O O . GLY A 1 293 ? 32.330 -4.686 -4.523 1.00 37.59 293 GLY A O 1
ATOM 2338 N N . HIS A 1 294 ? 33.001 -2.896 -3.331 1.00 40.69 294 HIS A N 1
ATOM 2339 C CA . HIS A 1 294 ? 34.204 -3.495 -2.742 1.00 40.69 294 HIS A CA 1
ATOM 2340 C C . HIS A 1 294 ? 33.902 -4.309 -1.475 1.00 40.69 294 HIS A C 1
ATOM 2342 O O . HIS A 1 294 ? 34.425 -5.413 -1.346 1.00 40.69 294 HIS A O 1
ATOM 2348 N N . VAL A 1 295 ? 33.016 -3.818 -0.603 1.00 41.75 295 VAL A N 1
ATOM 2349 C CA . VAL A 1 295 ? 32.582 -4.474 0.644 1.00 41.75 295 VAL A CA 1
ATOM 2350 C C . VAL A 1 295 ? 31.795 -5.760 0.356 1.00 41.75 295 VAL A C 1
ATOM 2352 O O . VAL A 1 295 ? 31.990 -6.768 1.024 1.00 41.75 295 VAL A O 1
ATOM 2355 N N . PHE A 1 296 ? 30.966 -5.782 -0.696 1.00 42.88 296 PHE A N 1
ATOM 2356 C CA . PHE A 1 296 ? 30.208 -6.970 -1.119 1.00 42.88 296 PHE A CA 1
ATOM 2357 C C . PHE A 1 296 ? 30.878 -7.776 -2.245 1.00 42.88 296 PHE A C 1
ATOM 2359 O O . PHE A 1 296 ? 30.194 -8.518 -2.965 1.00 42.88 296 PHE A O 1
ATOM 2366 N N . LYS A 1 297 ? 32.209 -7.699 -2.421 1.00 42.88 297 LYS A N 1
ATOM 2367 C CA . LYS A 1 297 ? 32.915 -8.685 -3.257 1.00 42.88 297 LYS A CA 1
ATOM 2368 C C . LYS A 1 297 ? 32.854 -10.047 -2.572 1.00 42.88 297 LYS A C 1
ATOM 2370 O O . LYS A 1 297 ? 33.734 -10.431 -1.817 1.00 42.88 297 LYS A O 1
ATOM 2375 N N . SER A 1 298 ? 31.803 -10.800 -2.883 1.00 41.28 298 SER A N 1
ATOM 2376 C CA . SER A 1 298 ? 31.722 -12.237 -2.642 1.00 41.28 298 SER A CA 1
ATOM 2377 C C . SER A 1 298 ? 32.868 -12.914 -3.405 1.00 41.28 298 SER A C 1
ATOM 2379 O O . SER A 1 298 ? 32.740 -13.238 -4.586 1.00 41.28 298 SER A O 1
ATOM 2381 N N . SER A 1 299 ? 34.008 -13.093 -2.736 1.00 42.75 299 SER A N 1
ATOM 2382 C CA . SER A 1 299 ? 35.144 -13.895 -3.209 1.00 42.75 299 SER A CA 1
ATOM 2383 C C . SER A 1 299 ? 34.750 -15.366 -3.412 1.00 42.75 299 SER A C 1
ATOM 2385 O O . SER A 1 299 ? 35.338 -16.056 -4.238 1.00 42.75 299 SER A O 1
ATOM 2387 N N . ASN A 1 300 ? 33.669 -15.813 -2.763 1.00 42.53 300 ASN A N 1
ATOM 2388 C CA . ASN A 1 300 ? 33.145 -17.178 -2.820 1.00 42.53 300 ASN A CA 1
ATOM 2389 C C . ASN A 1 300 ? 31.968 -17.361 -3.794 1.00 42.53 300 ASN A C 1
ATOM 2391 O O . ASN A 1 300 ? 30.916 -17.892 -3.434 1.00 42.53 300 ASN A O 1
ATOM 2395 N N . ARG A 1 301 ? 32.127 -16.984 -5.065 1.00 45.72 301 ARG A N 1
ATOM 2396 C CA . ARG A 1 301 ? 31.294 -17.567 -6.131 1.00 45.72 301 ARG A CA 1
ATOM 2397 C C . ARG A 1 301 ? 32.126 -18.580 -6.900 1.00 45.72 301 ARG A C 1
ATOM 2399 O O . ARG A 1 301 ? 32.953 -18.180 -7.714 1.00 45.72 301 ARG A O 1
ATOM 2406 N N . LYS A 1 302 ? 31.854 -19.881 -6.691 1.00 48.22 302 LYS A N 1
ATOM 2407 C CA . LYS A 1 302 ? 32.280 -20.958 -7.607 1.00 48.22 302 LYS A CA 1
ATOM 2408 C C . LYS A 1 302 ? 32.075 -20.450 -9.036 1.00 48.22 302 LYS A C 1
ATOM 2410 O O . LYS A 1 302 ? 30.941 -20.116 -9.403 1.00 48.22 302 LYS A O 1
ATOM 2415 N N . ARG A 1 303 ? 33.157 -20.314 -9.812 1.00 48.25 303 ARG A N 1
ATOM 2416 C CA . ARG A 1 303 ? 33.076 -19.960 -11.234 1.00 48.25 303 ARG A CA 1
ATOM 2417 C C . ARG A 1 303 ? 32.197 -21.019 -11.891 1.00 48.25 303 ARG A C 1
ATOM 2419 O O . ARG A 1 303 ? 32.612 -22.156 -12.049 1.00 48.25 303 ARG A O 1
ATOM 2426 N N . ARG A 1 304 ? 30.953 -20.667 -12.215 1.00 59.25 304 ARG A N 1
ATOM 2427 C CA . ARG A 1 304 ? 30.103 -21.537 -13.026 1.00 59.25 304 ARG A CA 1
ATOM 2428 C C . ARG A 1 304 ? 30.712 -21.549 -14.424 1.00 59.25 304 ARG A C 1
ATOM 2430 O O . ARG A 1 304 ? 30.737 -20.503 -15.073 1.00 59.25 304 ARG A O 1
ATOM 2437 N N . GLU A 1 305 ? 31.209 -22.700 -14.857 1.00 55.50 305 GLU A N 1
ATOM 2438 C CA . GLU A 1 305 ? 31.738 -22.948 -16.203 1.00 55.50 305 GLU A CA 1
ATOM 2439 C C . GLU A 1 305 ? 30.594 -22.955 -17.230 1.00 55.50 305 GLU A C 1
ATOM 2441 O O . GLU A 1 305 ? 30.181 -23.976 -17.767 1.00 55.50 305 GLU A O 1
ATOM 2446 N N . GLY A 1 306 ? 29.986 -21.791 -17.455 1.00 61.12 306 GLY A N 1
ATOM 2447 C CA . GLY A 1 306 ? 28.956 -21.618 -18.472 1.00 61.12 306 GLY A CA 1
ATOM 2448 C C . GLY A 1 306 ? 29.576 -21.269 -19.822 1.00 61.12 306 GLY A C 1
ATOM 2449 O O . GLY A 1 306 ? 30.360 -20.321 -19.914 1.00 61.12 306 GLY A O 1
ATOM 2450 N N . LYS A 1 307 ? 29.172 -21.971 -20.890 1.00 74.94 307 LYS A N 1
ATOM 2451 C CA . LYS A 1 307 ? 29.482 -21.566 -22.272 1.00 74.94 307 LYS A CA 1
ATOM 2452 C C . LYS A 1 307 ? 28.927 -20.161 -22.534 1.00 74.94 307 LYS A C 1
ATOM 2454 O O . LYS A 1 307 ? 27.829 -19.813 -22.099 1.00 74.94 307 LYS A O 1
ATOM 2459 N N . SER A 1 308 ? 29.682 -19.332 -23.253 1.00 80.38 308 SER A N 1
ATOM 2460 C CA . SER A 1 308 ? 29.235 -17.974 -23.576 1.00 80.38 308 SER A CA 1
ATOM 2461 C C . SER A 1 308 ? 28.049 -17.996 -24.553 1.00 80.38 308 SER A C 1
ATOM 2463 O O . SER A 1 308 ? 27.972 -18.848 -25.436 1.00 80.38 308 SER A O 1
ATOM 2465 N N . VAL A 1 309 ? 27.138 -17.025 -24.458 1.00 83.50 309 VAL A N 1
ATOM 2466 C CA . VAL A 1 309 ? 25.998 -16.926 -25.395 1.00 83.50 309 VAL A CA 1
ATOM 2467 C C . VAL A 1 309 ? 26.478 -16.823 -26.849 1.00 83.50 309 VAL A C 1
ATOM 2469 O O . VAL A 1 309 ? 25.916 -17.464 -27.725 1.00 83.50 309 VAL A O 1
ATOM 2472 N N . ALA A 1 310 ? 27.573 -16.100 -27.105 1.00 82.88 310 ALA A N 1
ATOM 2473 C CA . ALA A 1 310 ? 28.138 -15.977 -28.448 1.00 82.88 310 ALA A CA 1
ATOM 2474 C C . ALA A 1 310 ? 28.633 -17.320 -29.011 1.00 82.88 310 ALA A C 1
ATOM 2476 O O . ALA A 1 310 ? 28.434 -17.600 -30.188 1.00 82.88 310 ALA A O 1
ATOM 2477 N N . THR A 1 311 ? 29.250 -18.165 -28.178 1.00 86.44 311 THR A N 1
ATOM 2478 C CA . THR A 1 311 ? 29.652 -19.522 -28.589 1.00 86.44 311 THR A CA 1
ATOM 2479 C C . THR A 1 311 ? 28.444 -20.416 -28.862 1.00 86.44 311 THR A C 1
ATOM 2481 O O . THR A 1 311 ? 28.479 -21.196 -29.803 1.00 86.44 311 THR A O 1
ATOM 2484 N N . ILE A 1 312 ? 27.357 -20.263 -28.096 1.00 87.31 312 ILE A N 1
ATOM 2485 C CA . ILE A 1 312 ? 26.113 -21.020 -28.304 1.00 87.31 312 ILE A CA 1
ATOM 2486 C C . ILE A 1 312 ? 25.449 -20.616 -29.627 1.00 87.31 312 ILE A C 1
ATOM 2488 O O . ILE A 1 312 ? 25.080 -21.483 -30.410 1.00 87.31 312 ILE A O 1
ATOM 2492 N N . LEU A 1 313 ? 25.353 -19.312 -29.905 1.00 86.44 313 LEU A N 1
ATOM 2493 C CA . LEU A 1 313 ? 24.736 -18.796 -31.131 1.00 86.44 313 LEU A CA 1
ATOM 2494 C C . LEU A 1 313 ? 25.515 -19.188 -32.395 1.00 86.44 313 LEU A C 1
ATOM 2496 O O . LEU A 1 313 ? 24.898 -19.507 -33.405 1.00 86.44 313 LEU A O 1
ATOM 2500 N N . ARG A 1 314 ? 26.855 -19.215 -32.340 1.00 86.06 314 ARG A N 1
ATOM 2501 C CA . ARG A 1 314 ? 27.678 -19.691 -33.468 1.00 86.06 314 ARG A CA 1
ATOM 2502 C C . ARG A 1 314 ? 27.533 -21.190 -33.724 1.00 86.06 314 ARG A C 1
ATOM 2504 O O . ARG A 1 314 ? 27.595 -21.604 -34.871 1.00 86.06 314 ARG A O 1
ATOM 2511 N N . ALA A 1 315 ? 27.355 -21.986 -32.671 1.00 87.75 315 ALA A N 1
ATOM 2512 C CA . ALA A 1 315 ? 27.189 -23.432 -32.798 1.00 87.75 315 ALA A CA 1
ATOM 2513 C C . ALA A 1 315 ? 25.778 -23.834 -33.264 1.00 87.75 315 ALA A C 1
ATOM 2515 O O . ALA A 1 315 ? 25.582 -24.930 -33.778 1.00 87.75 315 ALA A O 1
ATOM 2516 N N . SER A 1 316 ? 24.773 -22.979 -33.052 1.00 85.81 316 SER A N 1
ATOM 2517 C CA . SER A 1 316 ? 23.379 -23.324 -33.326 1.00 85.81 316 SER A CA 1
ATOM 2518 C C . SER A 1 316 ? 23.004 -23.203 -34.814 1.00 85.81 316 SER A C 1
ATOM 2520 O O . SER A 1 316 ? 23.177 -22.131 -35.392 1.00 85.81 316 SER A O 1
ATOM 2522 N N . PRO A 1 317 ? 22.358 -24.220 -35.419 1.00 84.62 317 PRO A N 1
ATOM 2523 C CA . PRO A 1 317 ? 22.003 -24.222 -36.845 1.00 84.62 317 PRO A CA 1
ATOM 2524 C C . PRO A 1 317 ? 20.822 -23.301 -37.194 1.00 84.62 317 PRO A C 1
ATOM 2526 O O . PRO A 1 317 ? 20.495 -23.117 -38.367 1.00 84.62 317 PRO A O 1
ATOM 2529 N N . GLN A 1 318 ? 20.141 -22.745 -36.187 1.00 82.25 318 GLN A N 1
ATOM 2530 C CA . GLN A 1 318 ? 19.014 -21.821 -36.355 1.00 82.25 318 GLN A CA 1
ATOM 2531 C C . GLN A 1 318 ? 19.455 -20.380 -36.645 1.00 82.25 318 GLN A C 1
ATOM 2533 O O . GLN A 1 318 ? 18.612 -19.549 -36.992 1.00 82.25 318 GLN A O 1
ATOM 2538 N N . PHE A 1 319 ? 20.748 -20.081 -36.500 1.00 84.25 319 PHE A N 1
ATOM 2539 C CA . PHE A 1 319 ? 21.312 -18.755 -36.702 1.00 84.25 319 PHE A CA 1
ATOM 2540 C C . PHE A 1 319 ? 22.291 -18.767 -37.874 1.00 84.25 319 PHE A C 1
ATOM 2542 O O . PHE A 1 319 ? 23.096 -19.682 -38.017 1.00 84.25 319 PHE A O 1
ATOM 2549 N N . HIS A 1 320 ? 22.209 -17.740 -38.712 1.00 85.88 320 HIS A N 1
ATOM 2550 C CA . HIS A 1 320 ? 23.168 -17.460 -39.767 1.00 85.88 320 HIS A CA 1
ATOM 2551 C C . HIS A 1 320 ? 24.089 -16.330 -39.301 1.00 85.88 320 HIS A C 1
ATOM 2553 O O . HIS A 1 320 ? 23.616 -15.275 -38.870 1.00 85.88 320 HIS A O 1
ATOM 2559 N N . VAL A 1 321 ? 25.398 -16.577 -39.318 1.00 87.25 321 VAL A N 1
ATOM 2560 C CA . VAL A 1 321 ? 26.408 -15.616 -38.867 1.00 87.25 321 VAL A CA 1
ATOM 2561 C C . VAL A 1 321 ? 26.949 -14.882 -40.084 1.00 87.25 321 VAL A C 1
ATOM 2563 O O . VAL A 1 321 ? 27.565 -15.499 -40.944 1.00 87.25 321 VAL A O 1
ATOM 2566 N N . ILE A 1 322 ? 26.738 -13.570 -40.121 1.00 87.19 322 ILE A N 1
ATOM 2567 C CA . ILE A 1 322 ? 27.215 -12.679 -41.178 1.00 87.19 322 ILE A CA 1
ATOM 2568 C C . ILE A 1 322 ? 28.282 -11.765 -40.573 1.00 87.19 322 ILE A C 1
ATOM 2570 O O . ILE A 1 322 ? 28.083 -11.151 -39.519 1.00 87.19 322 ILE A O 1
ATOM 2574 N N . SER A 1 323 ? 29.442 -11.694 -41.216 1.00 88.69 323 SER A N 1
ATOM 2575 C CA . SER A 1 323 ? 30.507 -10.745 -40.886 1.00 88.69 323 SER A CA 1
ATOM 2576 C C . SER A 1 323 ? 30.453 -9.529 -41.802 1.00 88.69 323 SER A C 1
ATOM 2578 O O . SER A 1 323 ? 30.133 -9.673 -42.975 1.00 88.69 323 SER A O 1
ATOM 2580 N N . GLY A 1 324 ? 30.824 -8.354 -41.287 1.00 86.56 324 GLY A N 1
ATOM 2581 C CA . GLY A 1 324 ? 30.948 -7.144 -42.108 1.00 86.56 324 GLY A CA 1
ATOM 2582 C C . GLY A 1 324 ? 29.659 -6.332 -42.257 1.00 86.56 324 GLY A C 1
ATOM 2583 O O . GLY A 1 324 ? 29.569 -5.525 -43.168 1.00 86.56 324 GLY A O 1
ATOM 2584 N N . VAL A 1 325 ? 28.675 -6.518 -41.371 1.00 89.12 325 VAL A N 1
ATOM 2585 C CA . VAL A 1 325 ? 27.427 -5.733 -41.368 1.00 89.12 325 VAL A CA 1
ATOM 2586 C C . VAL A 1 325 ? 27.672 -4.403 -40.662 1.00 89.12 325 VAL A C 1
ATOM 2588 O O . VAL A 1 325 ? 28.306 -4.388 -39.604 1.00 89.12 325 VAL A O 1
ATOM 2591 N N . ASP A 1 326 ? 27.185 -3.287 -41.201 1.00 90.88 326 ASP A N 1
ATOM 2592 C CA . ASP A 1 326 ? 27.281 -1.999 -40.506 1.00 90.88 326 ASP A CA 1
ATOM 2593 C C . ASP A 1 326 ? 26.461 -2.029 -39.208 1.00 90.88 326 ASP A C 1
ATOM 2595 O O . ASP A 1 326 ? 25.356 -2.576 -39.139 1.00 90.88 326 ASP A O 1
ATOM 2599 N N . TRP A 1 327 ? 26.991 -1.424 -38.148 1.00 92.56 327 TRP A N 1
ATOM 2600 C CA . TRP A 1 327 ? 26.320 -1.360 -36.855 1.00 92.56 327 TRP A CA 1
ATOM 2601 C C . TRP A 1 327 ? 24.926 -0.740 -36.965 1.00 92.56 327 TRP A C 1
ATOM 2603 O O . TRP A 1 327 ? 23.999 -1.202 -36.300 1.00 92.56 327 TRP A O 1
ATOM 2613 N N . LEU A 1 328 ? 24.777 0.279 -37.814 1.00 91.25 328 LEU A N 1
ATOM 2614 C CA . LEU A 1 328 ? 23.514 0.986 -37.983 1.00 91.25 328 LEU A CA 1
ATOM 2615 C C . LEU A 1 328 ? 22.446 0.092 -38.635 1.00 91.25 328 LEU A C 1
ATOM 2617 O O . LEU A 1 328 ? 21.324 0.038 -38.135 1.00 91.25 328 LEU A O 1
ATOM 2621 N N . GLU A 1 329 ? 22.811 -0.686 -39.658 1.00 89.75 329 GLU A N 1
ATOM 2622 C CA . GLU A 1 329 ? 21.932 -1.682 -40.293 1.00 89.75 329 GLU A CA 1
ATOM 2623 C C . GLU A 1 329 ? 21.479 -2.749 -39.282 1.00 89.75 329 GLU A C 1
ATOM 2625 O O . GLU A 1 329 ? 20.290 -3.076 -39.171 1.00 89.75 329 GLU A O 1
ATOM 2630 N N . ALA A 1 330 ? 22.417 -3.252 -38.472 1.00 90.38 330 ALA A N 1
ATOM 2631 C CA . ALA A 1 330 ? 22.129 -4.239 -37.436 1.00 90.38 330 ALA A CA 1
ATOM 2632 C C . ALA A 1 330 ? 21.206 -3.682 -36.333 1.00 90.38 330 ALA A C 1
ATOM 2634 O O . ALA A 1 330 ? 20.290 -4.374 -35.875 1.00 90.38 330 ALA A O 1
ATOM 2635 N N . ALA A 1 331 ? 21.435 -2.435 -35.911 1.00 92.44 331 ALA A N 1
ATOM 2636 C CA . ALA A 1 331 ? 20.658 -1.747 -34.885 1.00 92.44 331 ALA A CA 1
ATOM 2637 C C . ALA A 1 331 ? 19.233 -1.422 -35.355 1.00 92.44 331 ALA A C 1
ATOM 2639 O O . ALA A 1 331 ? 18.271 -1.629 -34.612 1.00 92.44 331 ALA A O 1
ATOM 2640 N N . GLN A 1 332 ? 19.085 -0.971 -36.599 1.00 90.44 332 GLN A N 1
ATOM 2641 C CA . GLN A 1 332 ? 17.787 -0.707 -37.204 1.00 90.44 332 GLN A CA 1
ATOM 2642 C C . GLN A 1 332 ? 16.980 -1.997 -37.402 1.00 90.44 332 GLN A C 1
ATOM 2644 O O . GLN A 1 332 ? 15.806 -2.046 -37.034 1.00 90.44 332 GLN A O 1
ATOM 2649 N N . SER A 1 333 ? 17.623 -3.073 -37.870 1.00 89.69 333 SER A N 1
ATOM 2650 C CA . SER A 1 333 ? 17.000 -4.401 -37.977 1.00 89.69 333 SER A CA 1
ATOM 2651 C C . SER A 1 333 ? 16.442 -4.881 -36.634 1.00 89.69 333 SER A C 1
ATOM 2653 O O . SER A 1 333 ? 15.330 -5.403 -36.560 1.00 89.69 333 SER A O 1
ATOM 2655 N N . LEU A 1 334 ? 17.190 -4.657 -35.549 1.00 92.06 334 LEU A N 1
ATOM 2656 C CA . LEU A 1 334 ? 16.766 -5.005 -34.194 1.00 92.06 334 LEU A CA 1
ATOM 2657 C C . LEU A 1 334 ? 15.528 -4.207 -33.754 1.00 92.06 334 LEU A C 1
ATOM 2659 O O . LEU A 1 334 ? 14.633 -4.765 -33.117 1.00 92.06 334 LEU A O 1
ATOM 2663 N N . LEU A 1 335 ? 15.459 -2.912 -34.081 1.00 93.06 335 LEU A N 1
ATOM 2664 C CA . LEU A 1 335 ? 14.318 -2.049 -33.755 1.00 93.06 335 LEU A CA 1
ATOM 2665 C C . LEU A 1 335 ? 13.052 -2.445 -34.524 1.00 93.06 335 LEU A C 1
ATOM 2667 O O . LEU A 1 335 ? 11.983 -2.520 -33.918 1.00 93.06 335 LEU A O 1
ATOM 2671 N N . ILE A 1 336 ? 13.185 -2.775 -35.811 1.00 90.81 336 ILE A N 1
ATOM 2672 C CA . ILE A 1 336 ? 12.085 -3.294 -36.637 1.00 90.81 336 ILE A CA 1
ATOM 2673 C C . ILE A 1 336 ? 11.552 -4.600 -36.036 1.00 90.81 336 ILE A C 1
ATOM 2675 O O . ILE A 1 336 ? 10.358 -4.731 -35.779 1.00 90.81 336 ILE A O 1
ATOM 2679 N N . GLN A 1 337 ? 12.441 -5.540 -35.704 1.00 90.44 337 GLN A N 1
ATOM 2680 C CA . GLN A 1 337 ? 12.062 -6.806 -35.068 1.00 90.44 337 GLN A CA 1
ATOM 2681 C C . GLN A 1 337 ? 11.393 -6.606 -33.704 1.00 90.44 337 GLN A C 1
ATOM 2683 O O . GLN A 1 337 ? 10.460 -7.330 -33.353 1.00 90.44 337 GLN A O 1
ATOM 2688 N N . ALA A 1 338 ? 11.843 -5.618 -32.928 1.00 92.50 338 ALA A N 1
ATOM 2689 C CA . ALA A 1 338 ? 11.231 -5.267 -31.654 1.00 92.50 338 ALA A CA 1
ATOM 2690 C C . ALA A 1 338 ? 9.802 -4.736 -31.826 1.00 92.50 338 ALA A C 1
ATOM 2692 O O . ALA A 1 338 ? 8.909 -5.139 -31.073 1.00 92.50 338 ALA A O 1
ATOM 2693 N N . HIS A 1 339 ? 9.591 -3.838 -32.794 1.00 92.25 339 HIS A N 1
ATOM 2694 C CA . HIS A 1 339 ? 8.278 -3.282 -33.124 1.00 92.25 339 HIS A CA 1
ATOM 2695 C C . HIS A 1 339 ? 7.327 -4.386 -33.595 1.00 92.25 339 HIS A C 1
ATOM 2697 O O . HIS A 1 339 ? 6.279 -4.579 -32.974 1.00 92.25 339 HIS A O 1
ATOM 2703 N N . ASP A 1 340 ? 7.754 -5.208 -34.557 1.00 89.56 340 ASP A N 1
ATOM 2704 C CA . ASP A 1 340 ? 7.002 -6.361 -35.064 1.00 89.56 340 ASP A CA 1
ATOM 2705 C C . ASP A 1 340 ? 6.598 -7.320 -33.934 1.00 89.56 340 ASP A C 1
ATOM 2707 O O . ASP A 1 340 ? 5.431 -7.696 -33.801 1.00 89.56 340 ASP A O 1
ATOM 2711 N N . ALA A 1 341 ? 7.547 -7.704 -33.074 1.00 90.38 341 ALA A N 1
ATOM 2712 C CA . ALA A 1 341 ? 7.290 -8.622 -31.968 1.00 90.38 341 ALA A CA 1
ATOM 2713 C C . ALA A 1 341 ? 6.273 -8.058 -30.961 1.00 90.38 341 ALA A C 1
ATOM 2715 O O . ALA A 1 341 ? 5.411 -8.793 -30.468 1.00 90.38 341 ALA A O 1
ATOM 2716 N N . MET A 1 342 ? 6.350 -6.762 -30.643 1.00 91.50 342 MET A N 1
ATOM 2717 C CA . MET A 1 342 ? 5.414 -6.115 -29.720 1.00 91.50 342 MET A CA 1
ATOM 2718 C C . MET A 1 342 ? 4.018 -5.962 -30.329 1.00 91.50 342 MET A C 1
ATOM 2720 O O . MET A 1 342 ? 3.034 -6.254 -29.646 1.00 91.50 342 MET A O 1
ATOM 2724 N N . THR A 1 343 ? 3.930 -5.598 -31.606 1.00 91.81 343 THR A N 1
ATOM 2725 C CA . THR A 1 343 ? 2.675 -5.518 -32.364 1.00 91.81 343 THR A CA 1
ATOM 2726 C C . THR A 1 343 ? 1.993 -6.888 -32.440 1.00 91.81 343 THR A C 1
ATOM 2728 O O . THR A 1 343 ? 0.810 -7.016 -32.115 1.00 91.81 343 THR A O 1
ATOM 2731 N N . LEU A 1 344 ? 2.746 -7.961 -32.715 1.00 89.06 344 LEU A N 1
ATOM 2732 C CA . LEU A 1 344 ? 2.224 -9.334 -32.702 1.00 89.06 344 LEU A CA 1
ATOM 2733 C C . LEU A 1 344 ? 1.654 -9.747 -31.336 1.00 89.06 344 LEU A C 1
ATOM 2735 O O . LEU A 1 344 ? 0.627 -10.423 -31.287 1.00 89.06 344 LEU A O 1
ATOM 2739 N N . ILE A 1 345 ? 2.261 -9.324 -30.221 1.00 88.50 345 ILE A N 1
ATOM 2740 C CA . ILE A 1 345 ? 1.735 -9.608 -28.872 1.00 88.50 345 ILE A CA 1
ATOM 2741 C C . ILE A 1 345 ? 0.425 -8.861 -28.605 1.00 88.50 345 ILE A C 1
ATOM 2743 O O . ILE A 1 345 ? -0.470 -9.416 -27.961 1.00 88.50 345 ILE A O 1
ATOM 2747 N N . ILE A 1 346 ? 0.303 -7.617 -29.076 1.00 89.88 346 ILE A N 1
ATOM 2748 C CA . ILE A 1 346 ? -0.926 -6.818 -28.957 1.00 89.88 346 ILE A CA 1
ATOM 2749 C C . ILE A 1 346 ? -2.060 -7.507 -29.731 1.00 89.88 346 ILE A C 1
ATOM 2751 O O . ILE A 1 346 ? -3.122 -7.768 -29.157 1.00 89.88 346 ILE A O 1
ATOM 2755 N N . HIS A 1 347 ? -1.798 -7.919 -30.975 1.00 88.25 347 HIS A N 1
ATOM 2756 C CA . HIS A 1 347 ? -2.764 -8.662 -31.785 1.00 88.25 347 HIS A CA 1
ATOM 2757 C C . HIS A 1 347 ? -3.099 -10.034 -31.199 1.00 88.25 347 HIS A C 1
ATOM 2759 O O . HIS A 1 347 ? -4.269 -10.397 -31.146 1.00 88.25 347 HIS A O 1
ATOM 2765 N N . ARG A 1 348 ? -2.119 -10.784 -30.676 1.00 86.00 348 ARG A N 1
ATOM 2766 C CA . ARG A 1 348 ? -2.362 -12.098 -30.051 1.00 86.00 348 ARG A CA 1
ATOM 2767 C C . ARG A 1 348 ? -3.228 -12.004 -28.792 1.00 86.00 348 ARG A C 1
ATOM 2769 O O . ARG A 1 348 ? -3.897 -12.969 -28.437 1.00 86.00 348 ARG A O 1
ATOM 2776 N N . LYS A 1 349 ? -3.229 -10.850 -28.118 1.00 85.31 349 LYS A N 1
ATOM 2777 C CA . LYS A 1 349 ? -4.132 -10.541 -26.998 1.00 85.31 349 LYS A CA 1
ATOM 2778 C C . LYS A 1 349 ? -5.509 -10.027 -27.434 1.00 85.31 349 LYS A C 1
ATOM 2780 O O . LYS A 1 349 ? -6.316 -9.682 -26.567 1.00 85.31 349 LYS A O 1
ATOM 2785 N N . ASN A 1 350 ? -5.776 -9.978 -28.738 1.00 86.75 350 ASN A N 1
ATOM 2786 C CA . ASN A 1 350 ? -6.997 -9.449 -29.342 1.00 86.75 350 ASN A CA 1
ATOM 2787 C C . ASN A 1 350 ? -7.277 -7.998 -28.926 1.00 86.75 350 ASN A C 1
ATOM 2789 O O . ASN A 1 350 ? -8.411 -7.639 -28.612 1.00 86.75 350 ASN A O 1
ATOM 2793 N N . ILE A 1 351 ? -6.233 -7.165 -28.871 1.00 88.31 351 ILE A N 1
ATOM 2794 C CA . ILE A 1 351 ? -6.368 -5.735 -28.591 1.00 88.31 351 ILE A CA 1
ATOM 2795 C C . ILE A 1 351 ? -6.269 -4.981 -29.920 1.00 88.31 351 ILE A C 1
ATOM 2797 O O . ILE A 1 351 ? -5.177 -4.708 -30.399 1.00 88.31 351 ILE A O 1
ATOM 2801 N N . THR A 1 352 ? -7.409 -4.675 -30.535 1.00 86.94 352 THR A N 1
ATOM 2802 C CA . THR A 1 352 ? -7.479 -4.034 -31.866 1.00 86.94 352 THR A CA 1
ATOM 2803 C C . THR A 1 352 ? -7.455 -2.507 -31.819 1.00 86.94 352 THR A C 1
ATOM 2805 O O . THR A 1 352 ? -7.195 -1.858 -32.821 1.00 86.94 352 THR A O 1
ATOM 2808 N N . PHE A 1 353 ? -7.726 -1.925 -30.654 1.00 89.75 353 PHE A N 1
ATOM 2809 C CA . PHE A 1 353 ? -7.868 -0.480 -30.453 1.00 89.75 353 PHE A CA 1
ATOM 2810 C C . PHE A 1 353 ? -6.586 0.214 -29.971 1.00 89.75 353 PHE A C 1
ATOM 2812 O O . PHE A 1 353 ? -6.622 1.401 -29.654 1.00 89.75 353 PHE A O 1
ATOM 2819 N N . PHE A 1 354 ? -5.475 -0.520 -29.854 1.00 90.25 354 PHE A N 1
ATOM 2820 C CA . PHE A 1 354 ? -4.162 0.063 -29.593 1.00 90.25 354 PHE A CA 1
ATOM 2821 C C . PHE A 1 354 ? -3.280 -0.078 -30.826 1.00 90.25 354 PHE A C 1
ATOM 2823 O O . PHE A 1 354 ? -3.096 -1.185 -31.330 1.00 90.25 354 PHE A O 1
ATOM 2830 N N . SER A 1 355 ? -2.682 1.034 -31.233 1.00 89.25 355 SER A N 1
ATOM 2831 C CA . SER A 1 355 ? -1.612 1.103 -32.221 1.00 89.25 355 SER A CA 1
ATOM 2832 C C . SER A 1 355 ? -0.280 1.365 -31.522 1.00 89.25 355 SER A C 1
ATOM 2834 O O . SER A 1 355 ? -0.208 2.078 -30.515 1.00 89.25 355 SER A O 1
ATOM 2836 N N . LEU A 1 356 ? 0.776 0.725 -32.028 1.00 92.62 356 LEU A N 1
ATOM 2837 C CA . LEU A 1 356 ? 2.151 0.979 -31.616 1.00 92.62 356 LEU A CA 1
ATOM 2838 C C . LEU A 1 356 ? 2.834 1.798 -32.712 1.00 92.62 356 LEU A C 1
ATOM 2840 O O . LEU A 1 356 ? 3.065 1.290 -33.808 1.00 92.62 356 LEU A O 1
ATOM 2844 N N . ASP A 1 357 ? 3.185 3.037 -32.399 1.00 93.00 357 ASP A N 1
ATOM 2845 C CA . ASP A 1 357 ? 3.881 3.928 -33.330 1.00 93.00 357 ASP A CA 1
ATOM 2846 C C . ASP A 1 357 ? 5.361 3.500 -33.472 1.00 93.00 357 ASP A C 1
ATOM 2848 O O . ASP A 1 357 ? 5.904 2.814 -32.596 1.00 93.00 357 ASP A O 1
ATOM 2852 N N . TYR A 1 358 ? 6.069 3.946 -34.516 1.00 91.38 358 TYR A N 1
ATOM 2853 C CA . TYR A 1 358 ? 7.486 3.593 -34.746 1.00 91.38 358 TYR A CA 1
ATOM 2854 C C . TYR A 1 358 ? 8.456 4.192 -33.706 1.00 91.38 358 TYR A C 1
ATOM 2856 O O . TYR A 1 358 ? 9.575 3.708 -33.525 1.00 91.38 358 TYR A O 1
ATOM 2864 N N . ASN A 1 359 ? 7.997 5.186 -32.936 1.00 93.44 359 ASN A N 1
ATOM 2865 C CA . ASN A 1 359 ? 8.676 5.717 -31.744 1.00 93.44 359 ASN A CA 1
ATOM 2866 C C . ASN A 1 359 ? 8.317 4.959 -30.446 1.00 93.44 359 ASN A C 1
ATOM 2868 O O . ASN A 1 359 ? 8.612 5.422 -29.342 1.00 93.44 359 ASN A O 1
ATOM 2872 N N . PHE A 1 360 ? 7.666 3.796 -30.559 1.00 94.19 360 PHE A N 1
ATOM 2873 C CA . PHE A 1 360 ? 7.225 2.937 -29.453 1.00 94.19 360 PHE A CA 1
ATOM 2874 C C . PHE A 1 360 ? 6.213 3.590 -28.493 1.00 94.19 360 PHE A C 1
ATOM 2876 O O . PHE A 1 360 ? 6.028 3.142 -27.353 1.00 94.19 360 PHE A O 1
ATOM 2883 N N . ASN A 1 361 ? 5.504 4.625 -28.941 1.00 92.94 361 ASN A N 1
ATOM 2884 C CA . ASN A 1 361 ? 4.356 5.171 -28.223 1.00 92.94 361 ASN A CA 1
ATOM 2885 C C . ASN A 1 361 ? 3.124 4.279 -28.453 1.00 92.94 361 ASN A C 1
ATOM 2887 O O . ASN A 1 361 ? 3.003 3.636 -29.488 1.00 92.94 361 ASN A O 1
ATOM 2891 N N . LEU A 1 362 ? 2.257 4.170 -27.441 1.00 91.94 362 LEU A N 1
ATOM 2892 C CA . LEU A 1 362 ? 1.064 3.320 -27.488 1.00 91.94 362 LEU A CA 1
ATOM 2893 C C . LEU A 1 362 ? -0.138 4.255 -27.468 1.00 91.94 362 LEU A C 1
ATOM 2895 O O . LEU A 1 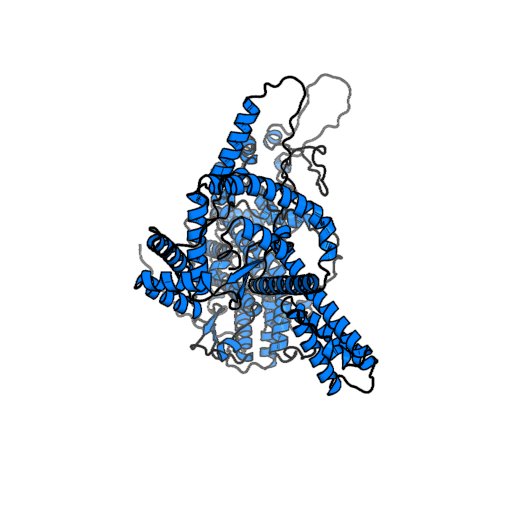362 ? -0.427 4.861 -26.433 1.00 91.94 362 LEU A O 1
ATOM 2899 N N . THR A 1 363 ? -0.785 4.385 -28.614 1.00 89.50 363 THR A N 1
ATOM 2900 C CA . THR A 1 363 ? -1.907 5.290 -28.855 1.00 89.50 363 THR A CA 1
ATOM 2901 C C . THR A 1 363 ? -3.192 4.474 -28.949 1.00 89.50 363 THR A C 1
ATOM 2903 O O . THR A 1 363 ? -3.185 3.338 -29.423 1.00 89.50 363 THR A O 1
ATOM 2906 N N . HIS A 1 364 ? -4.294 5.003 -28.411 1.00 89.69 364 HIS A N 1
ATOM 2907 C CA . HIS A 1 364 ? -5.607 4.370 -28.537 1.00 89.69 364 HIS A CA 1
ATOM 2908 C C . HIS A 1 364 ? -6.367 5.016 -29.688 1.00 89.69 364 HIS A C 1
ATOM 2910 O O . HIS A 1 364 ? -6.407 6.239 -29.774 1.00 89.69 364 HIS A O 1
ATOM 2916 N N . THR A 1 365 ? -6.997 4.208 -30.537 1.00 88.81 365 THR A N 1
ATOM 2917 C CA . THR A 1 365 ? -7.775 4.718 -31.678 1.00 88.81 365 THR A CA 1
ATOM 2918 C C . THR A 1 365 ? -9.132 5.280 -31.262 1.00 88.81 365 THR A C 1
ATOM 2920 O O . THR A 1 365 ? -9.705 6.105 -31.962 1.00 88.81 365 THR A O 1
ATOM 2923 N N . LYS A 1 366 ? -9.655 4.839 -30.113 1.00 91.69 366 LYS A N 1
ATOM 2924 C CA . LYS A 1 366 ? -10.960 5.244 -29.580 1.00 91.69 366 LYS A CA 1
ATOM 2925 C C . LYS A 1 366 ? -10.955 5.315 -28.057 1.00 91.69 366 LYS A C 1
ATOM 2927 O O . LYS A 1 366 ? -10.136 4.668 -27.397 1.00 91.69 366 LYS A O 1
ATOM 2932 N N . ILE A 1 367 ? -11.927 6.025 -27.485 1.00 91.81 367 ILE A N 1
ATOM 2933 C CA . ILE A 1 367 ? -12.151 6.037 -26.035 1.00 91.81 367 ILE A CA 1
ATOM 2934 C C . ILE A 1 367 ? -12.566 4.632 -25.581 1.00 91.81 367 ILE A C 1
ATOM 2936 O O . ILE A 1 367 ? -13.529 4.052 -26.073 1.00 91.81 367 ILE A O 1
ATOM 2940 N N . LEU A 1 368 ? -11.814 4.077 -24.630 1.00 92.19 368 LEU A N 1
ATOM 2941 C CA . LEU A 1 368 ? -11.982 2.692 -24.193 1.00 92.19 368 LEU A CA 1
ATOM 2942 C C . LEU A 1 368 ? -13.047 2.549 -23.104 1.00 92.19 368 LEU A C 1
ATOM 2944 O O . LEU A 1 368 ? -12.993 3.259 -22.090 1.00 92.19 368 LEU A O 1
ATOM 2948 N N . SER A 1 369 ? -13.913 1.544 -23.250 1.00 94.50 369 SER A N 1
ATOM 2949 C CA . SER A 1 369 ? -14.836 1.085 -22.201 1.00 94.50 369 SER A CA 1
ATOM 2950 C C . SER A 1 369 ? -14.092 0.487 -20.996 1.00 94.50 369 SER A C 1
ATOM 2952 O O . SER A 1 369 ? -12.913 0.129 -21.069 1.00 94.50 369 SER A O 1
ATOM 2954 N N . THR A 1 370 ? -14.769 0.310 -19.856 1.00 95.31 370 THR A N 1
ATOM 2955 C CA . THR A 1 370 ? -14.145 -0.299 -18.662 1.00 95.31 370 THR A CA 1
ATOM 2956 C C . THR A 1 370 ? -13.690 -1.744 -18.907 1.00 95.31 370 THR A C 1
ATOM 2958 O O . THR A 1 370 ? -12.666 -2.159 -18.355 1.00 95.31 370 THR A O 1
ATOM 2961 N N . LYS A 1 371 ? -14.400 -2.498 -19.760 1.00 92.81 371 LYS A N 1
ATOM 2962 C CA . LYS A 1 371 ? -14.035 -3.862 -20.178 1.00 92.81 371 LYS A CA 1
ATOM 2963 C C . LYS A 1 371 ? -12.779 -3.850 -21.048 1.00 92.81 371 LYS A C 1
ATOM 2965 O O . LYS A 1 371 ? -11.819 -4.551 -20.730 1.00 92.81 371 LYS A O 1
ATOM 2970 N N . GLU A 1 372 ? -12.746 -2.991 -22.063 1.00 91.00 372 GLU A N 1
ATOM 2971 C CA . GLU A 1 372 ? -11.587 -2.827 -22.947 1.00 91.00 372 GLU A CA 1
ATOM 2972 C C . GLU A 1 372 ? -10.357 -2.345 -22.174 1.00 91.00 372 GLU A C 1
ATOM 2974 O O . GLU A 1 372 ? -9.289 -2.933 -22.316 1.00 91.00 372 GLU A O 1
ATOM 2979 N N . ARG A 1 373 ? -10.502 -1.376 -21.257 1.00 90.25 373 ARG A N 1
ATOM 2980 C CA . ARG A 1 373 ? -9.412 -0.934 -20.365 1.00 90.25 373 ARG A CA 1
ATOM 2981 C C . ARG A 1 373 ? -8.878 -2.061 -19.491 1.00 90.25 373 ARG A C 1
ATOM 2983 O O . ARG A 1 373 ? -7.687 -2.094 -19.202 1.00 90.25 373 ARG A O 1
ATOM 2990 N N . LYS A 1 374 ? -9.734 -2.961 -18.997 1.00 91.31 374 LYS A N 1
ATOM 2991 C CA . LYS A 1 374 ? -9.290 -4.108 -18.185 1.00 91.31 374 LYS A CA 1
ATOM 2992 C C . LYS A 1 374 ? -8.560 -5.142 -19.044 1.00 91.31 374 LYS A C 1
ATOM 2994 O O . LYS A 1 374 ? -7.534 -5.654 -18.602 1.00 91.31 374 LYS A O 1
ATOM 2999 N N . GLN A 1 375 ? -9.058 -5.414 -20.249 1.00 87.50 375 GLN A N 1
ATOM 3000 C CA . GLN A 1 375 ? -8.450 -6.345 -21.202 1.00 87.50 375 GLN A CA 1
ATOM 3001 C C . GLN A 1 375 ? -7.099 -5.839 -21.724 1.00 87.50 375 GLN A C 1
ATOM 3003 O O . GLN A 1 375 ? -6.150 -6.611 -21.847 1.00 87.50 375 GLN A O 1
ATOM 3008 N N . SER A 1 376 ? -6.990 -4.536 -21.976 1.00 89.19 376 SER A N 1
ATOM 3009 C CA . SER A 1 376 ? -5.822 -3.920 -22.598 1.00 89.19 376 SER A CA 1
ATOM 3010 C C . SER A 1 376 ? -4.678 -3.592 -21.641 1.00 89.19 376 SER A C 1
ATOM 3012 O O . SER A 1 376 ? -3.623 -3.133 -22.073 1.00 89.19 376 SER A O 1
ATOM 3014 N N . ARG A 1 377 ? -4.840 -3.859 -20.337 1.00 88.00 377 ARG A N 1
ATOM 3015 C CA . ARG A 1 377 ? -3.777 -3.704 -19.333 1.00 88.00 377 ARG A CA 1
ATOM 3016 C C . ARG A 1 377 ? -2.616 -4.648 -19.627 1.00 88.00 377 ARG A C 1
ATOM 3018 O O . ARG A 1 377 ? -2.631 -5.835 -19.286 1.00 88.00 377 ARG A O 1
ATOM 3025 N N . LEU A 1 378 ? -1.570 -4.098 -20.228 1.00 87.81 378 LEU A N 1
ATOM 3026 C CA . LEU A 1 378 ? -0.304 -4.787 -20.420 1.00 87.81 378 LEU A CA 1
ATOM 3027 C C . LEU A 1 378 ? 0.521 -4.748 -19.123 1.00 87.81 378 LEU A C 1
ATOM 3029 O O . LEU A 1 378 ? 0.360 -3.890 -18.256 1.00 87.81 378 LEU A O 1
ATOM 3033 N N . GLY A 1 379 ? 1.369 -5.758 -18.934 1.00 88.44 379 GLY A N 1
ATOM 3034 C CA . GLY A 1 379 ? 2.175 -5.884 -17.720 1.00 88.44 379 GLY A CA 1
ATOM 3035 C C . GLY A 1 379 ? 3.354 -4.908 -17.704 1.00 88.44 379 GLY A C 1
ATOM 3036 O O . GLY A 1 379 ? 3.845 -4.499 -18.755 1.00 88.44 379 GLY A O 1
ATOM 3037 N N . LYS A 1 380 ? 3.894 -4.625 -16.510 1.00 91.75 380 LYS A N 1
ATOM 3038 C CA . LYS A 1 380 ? 5.083 -3.764 -16.338 1.00 91.75 380 LYS A CA 1
ATOM 3039 C C . LYS A 1 380 ? 6.281 -4.204 -17.190 1.00 91.75 380 LYS A C 1
ATOM 3041 O O . LYS A 1 380 ? 7.019 -3.353 -17.663 1.00 91.75 380 LYS A O 1
ATOM 3046 N N . ALA A 1 381 ? 6.465 -5.511 -17.404 1.00 92.19 381 ALA A N 1
ATOM 3047 C CA . ALA A 1 381 ? 7.561 -6.043 -18.217 1.00 92.19 381 ALA A CA 1
ATOM 3048 C C . ALA A 1 381 ? 7.465 -5.628 -19.695 1.00 92.19 381 ALA A C 1
ATOM 3050 O O . ALA A 1 381 ? 8.475 -5.247 -20.271 1.00 92.19 381 ALA A O 1
ATOM 3051 N N . PHE A 1 382 ? 6.259 -5.645 -20.279 1.00 92.62 382 PHE A N 1
ATOM 3052 C CA . PHE A 1 382 ? 6.035 -5.211 -21.662 1.00 92.62 382 PHE A CA 1
ATOM 3053 C C . PHE A 1 382 ? 6.385 -3.731 -21.824 1.00 92.62 382 PHE A C 1
ATOM 3055 O O . PHE A 1 382 ? 7.192 -3.368 -22.673 1.00 92.62 382 PHE A O 1
ATOM 3062 N N . HIS A 1 383 ? 5.848 -2.882 -20.945 1.00 93.81 383 HIS A N 1
ATOM 3063 C CA . HIS A 1 383 ? 6.126 -1.453 -21.005 1.00 93.81 383 HIS A CA 1
ATOM 3064 C C . HIS A 1 383 ? 7.591 -1.116 -20.711 1.00 93.81 383 HIS A C 1
ATOM 3066 O O . HIS A 1 383 ? 8.148 -0.244 -21.362 1.00 93.81 383 HIS A O 1
ATOM 3072 N N . LEU A 1 384 ? 8.242 -1.824 -19.782 1.00 94.81 384 LEU A N 1
ATOM 3073 C CA . LEU A 1 384 ? 9.663 -1.621 -19.497 1.00 94.81 384 LEU A CA 1
ATOM 3074 C C . LEU A 1 384 ? 10.534 -1.910 -20.728 1.00 94.81 384 LEU A C 1
ATOM 3076 O O . LEU A 1 384 ? 11.462 -1.161 -21.008 1.00 94.81 384 LEU A O 1
ATOM 3080 N N . VAL A 1 385 ? 10.222 -2.971 -21.472 1.00 94.50 385 VAL A N 1
ATOM 3081 C CA . VAL A 1 385 ? 10.938 -3.328 -22.705 1.00 94.50 385 VAL A CA 1
ATOM 3082 C C . VAL A 1 385 ? 10.683 -2.300 -23.800 1.00 94.50 385 VAL A C 1
ATOM 3084 O O . VAL A 1 385 ? 11.629 -1.855 -24.440 1.00 94.50 385 VAL A O 1
ATOM 3087 N N . ARG A 1 386 ? 9.429 -1.862 -23.947 1.00 95.31 386 ARG A N 1
ATOM 3088 C CA . ARG A 1 386 ? 9.026 -0.804 -24.877 1.00 95.31 386 ARG A CA 1
ATOM 3089 C C . ARG A 1 386 ? 9.773 0.509 -24.629 1.00 95.31 386 ARG A C 1
ATOM 3091 O O . ARG A 1 386 ? 10.307 1.083 -25.567 1.00 95.31 386 ARG A O 1
ATOM 3098 N N . GLU A 1 387 ? 9.857 0.970 -23.379 1.00 95.44 387 GLU A N 1
ATOM 3099 C CA . GLU A 1 387 ? 10.576 2.212 -23.049 1.00 95.44 387 GLU A CA 1
ATOM 3100 C C . GLU A 1 387 ? 12.094 2.099 -23.267 1.00 95.44 387 GLU A C 1
ATOM 3102 O O . GLU A 1 387 ? 12.744 3.074 -23.634 1.00 95.44 387 GLU A O 1
ATOM 3107 N N . LEU A 1 388 ? 12.680 0.915 -23.066 1.00 95.25 388 LEU A N 1
ATOM 3108 C CA . LEU A 1 388 ? 14.097 0.683 -23.364 1.00 95.25 388 LEU A CA 1
ATOM 3109 C C . LEU A 1 388 ? 14.366 0.588 -24.871 1.00 95.25 388 LEU A C 1
ATOM 3111 O O . LEU A 1 388 ? 15.400 1.067 -25.330 1.00 95.25 388 LEU A O 1
ATOM 3115 N N . ALA A 1 389 ? 13.435 0.020 -25.642 1.00 95.06 389 ALA A N 1
ATOM 3116 C CA . ALA A 1 389 ? 13.472 0.067 -27.101 1.00 95.06 389 ALA A CA 1
ATOM 3117 C C . ALA A 1 389 ? 13.329 1.508 -27.614 1.00 95.06 389 ALA A C 1
ATOM 3119 O O . ALA A 1 389 ? 14.083 1.904 -28.493 1.00 95.06 389 ALA A O 1
ATOM 3120 N N . LYS A 1 390 ? 12.461 2.324 -26.998 1.00 95.62 390 LYS A N 1
ATOM 3121 C CA . LYS A 1 390 ? 12.344 3.766 -27.268 1.00 95.62 390 LYS A CA 1
ATOM 3122 C C . LYS A 1 390 ? 13.648 4.521 -26.999 1.00 95.62 390 LYS A C 1
ATOM 3124 O O . LYS A 1 390 ? 14.079 5.316 -27.825 1.00 95.62 390 LYS A O 1
ATOM 3129 N N . PHE A 1 391 ? 14.309 4.242 -25.873 1.00 95.50 391 PHE A N 1
ATOM 3130 C CA . PHE A 1 391 ? 15.630 4.808 -25.578 1.00 95.50 391 PHE A CA 1
ATOM 3131 C C . PHE A 1 391 ? 16.658 4.454 -26.661 1.00 95.50 391 PHE A C 1
ATOM 3133 O O . PHE A 1 391 ? 17.376 5.322 -27.147 1.00 95.50 391 PHE A O 1
ATOM 3140 N N . PHE A 1 392 ? 16.705 3.179 -27.057 1.00 95.69 392 PHE A N 1
ATOM 3141 C CA . PHE A 1 392 ? 17.622 2.711 -28.091 1.00 95.69 392 PHE A CA 1
ATOM 3142 C C . PHE A 1 392 ? 17.294 3.300 -29.471 1.00 95.69 392 PHE A C 1
ATOM 3144 O O . PHE A 1 392 ? 18.207 3.705 -30.181 1.00 95.69 392 PHE A O 1
ATOM 3151 N N . LYS A 1 393 ? 16.006 3.433 -29.815 1.00 94.88 393 LYS A N 1
ATOM 3152 C CA . LYS A 1 393 ? 15.521 4.092 -31.038 1.00 94.88 393 LYS A CA 1
ATOM 3153 C C . LYS A 1 393 ? 16.074 5.501 -31.164 1.00 94.88 393 LYS A C 1
ATOM 3155 O O . LYS A 1 393 ? 16.637 5.819 -32.197 1.00 94.88 393 LYS A O 1
ATOM 3160 N N . TYR A 1 394 ? 15.999 6.306 -30.107 1.00 95.38 394 TYR A N 1
ATOM 3161 C CA . TYR A 1 394 ? 16.511 7.674 -30.157 1.00 95.38 394 TYR A CA 1
ATOM 3162 C C . TYR A 1 394 ? 18.030 7.754 -30.328 1.00 95.38 394 TYR A C 1
ATOM 3164 O O . TYR A 1 394 ? 18.502 8.672 -30.985 1.00 95.38 394 TYR A O 1
ATOM 3172 N N . ILE A 1 395 ? 18.790 6.785 -29.805 1.00 95.00 395 ILE A N 1
ATOM 3173 C CA . ILE A 1 395 ? 20.232 6.685 -30.081 1.00 95.00 395 ILE A CA 1
ATOM 3174 C C . ILE A 1 395 ? 20.473 6.314 -31.550 1.00 95.00 395 ILE A C 1
ATOM 3176 O O . ILE A 1 395 ? 21.341 6.878 -32.200 1.00 95.00 395 ILE A O 1
ATOM 3180 N N . VAL A 1 396 ? 19.716 5.369 -32.105 1.00 94.00 396 VAL A N 1
ATOM 3181 C CA . VAL A 1 396 ? 19.867 4.995 -33.520 1.00 94.00 396 VAL A CA 1
ATOM 3182 C C . VAL A 1 396 ? 19.465 6.154 -34.437 1.00 94.00 396 VAL A C 1
ATOM 3184 O O . VAL A 1 396 ? 20.168 6.431 -35.404 1.00 94.00 396 VAL A O 1
ATOM 3187 N N . ASP A 1 397 ? 18.410 6.892 -34.097 1.00 93.00 397 ASP A N 1
ATOM 3188 C CA . ASP A 1 397 ? 17.949 8.056 -34.855 1.00 93.00 397 ASP A CA 1
ATOM 3189 C C . ASP A 1 397 ? 18.981 9.184 -34.894 1.00 93.00 397 ASP A C 1
ATOM 3191 O O . ASP A 1 397 ? 19.123 9.821 -35.934 1.00 93.00 397 ASP A O 1
ATOM 3195 N N . THR A 1 398 ? 19.740 9.422 -33.815 1.00 92.44 398 THR A N 1
ATOM 3196 C CA . THR A 1 398 ? 20.827 10.417 -33.849 1.00 92.44 398 THR A CA 1
ATOM 3197 C C . THR A 1 398 ? 21.939 9.994 -34.795 1.00 92.44 398 THR A C 1
ATOM 3199 O O . THR A 1 398 ? 22.462 10.831 -35.527 1.00 92.44 398 THR A O 1
ATOM 3202 N N . HIS A 1 399 ? 22.284 8.703 -34.827 1.00 90.69 399 HIS A N 1
ATOM 3203 C CA . HIS A 1 399 ? 23.256 8.173 -35.783 1.00 90.69 399 HIS A CA 1
ATOM 3204 C C . HIS A 1 399 ? 22.746 8.247 -37.230 1.00 90.69 399 HIS A C 1
ATOM 3206 O O . HIS A 1 399 ? 23.519 8.596 -38.122 1.00 90.69 399 HIS A O 1
ATOM 3212 N N . ILE A 1 400 ? 21.461 7.965 -37.468 1.00 90.19 400 ILE A N 1
ATOM 3213 C CA . ILE A 1 400 ? 20.822 8.106 -38.786 1.00 90.19 400 ILE A CA 1
ATOM 3214 C C . ILE A 1 400 ? 20.837 9.571 -39.225 1.00 90.19 400 ILE A C 1
ATOM 3216 O O . ILE A 1 400 ? 21.267 9.876 -40.332 1.00 90.19 400 ILE A O 1
ATOM 3220 N N . ALA A 1 401 ? 20.422 10.488 -38.353 1.00 89.50 401 ALA A N 1
ATOM 3221 C CA . ALA A 1 401 ? 20.383 11.913 -38.655 1.00 89.50 401 ALA A CA 1
ATOM 3222 C C . ALA A 1 401 ? 21.782 12.486 -38.939 1.00 89.50 401 ALA A C 1
ATOM 3224 O O . ALA A 1 401 ? 21.933 13.307 -39.841 1.00 89.50 401 ALA A O 1
ATOM 3225 N N . TYR A 1 402 ? 22.811 12.004 -38.236 1.00 87.38 402 TYR A N 1
ATOM 3226 C CA . TYR A 1 402 ? 24.204 12.343 -38.531 1.00 87.38 402 TYR A CA 1
ATOM 3227 C C . TYR A 1 402 ? 24.666 11.788 -39.890 1.00 87.38 402 TYR A C 1
ATOM 3229 O O . TYR A 1 402 ? 25.276 12.509 -40.675 1.00 87.38 402 TYR A O 1
ATOM 3237 N N . ARG A 1 403 ? 24.329 10.531 -40.215 1.00 85.00 403 ARG A N 1
ATOM 3238 C CA . ARG A 1 403 ? 24.650 9.902 -41.513 1.00 85.00 403 ARG A CA 1
ATOM 3239 C C . ARG A 1 403 ? 23.973 10.598 -42.694 1.00 85.00 403 ARG A C 1
ATOM 3241 O O . ARG A 1 403 ? 24.594 10.742 -43.739 1.00 85.00 403 ARG A O 1
ATOM 3248 N N . LEU A 1 404 ? 22.732 11.047 -42.515 1.00 86.19 404 LEU A N 1
ATOM 3249 C CA . LEU A 1 404 ? 21.965 11.800 -43.513 1.00 86.19 404 LEU A CA 1
ATOM 3250 C C . LEU A 1 404 ? 22.358 13.283 -43.594 1.00 86.19 404 LEU A C 1
ATOM 3252 O O . LEU A 1 404 ? 21.754 14.020 -44.369 1.00 86.19 404 LEU A O 1
ATOM 3256 N N . LEU A 1 405 ? 23.345 13.726 -42.806 1.00 86.00 405 LEU A N 1
ATOM 3257 C CA . LEU A 1 405 ? 23.801 15.118 -42.747 1.00 86.00 405 LEU A CA 1
ATOM 3258 C C . LEU A 1 405 ? 22.703 16.107 -42.309 1.00 86.00 405 LEU A C 1
ATOM 3260 O O . LEU A 1 405 ? 22.770 17.291 -42.625 1.00 86.00 405 LEU A O 1
ATOM 3264 N N . LEU A 1 406 ? 21.704 15.634 -41.553 1.00 86.75 406 LEU A N 1
ATOM 3265 C CA . LEU A 1 406 ? 20.677 16.483 -40.933 1.00 86.75 406 LEU A CA 1
ATOM 3266 C C . LEU A 1 406 ? 21.209 17.199 -39.685 1.00 86.75 406 LEU A C 1
ATOM 3268 O O . LEU A 1 406 ? 20.678 18.231 -39.286 1.00 86.75 406 LEU A O 1
ATOM 3272 N N . ILE A 1 407 ? 22.223 16.615 -39.041 1.00 87.56 407 ILE A N 1
ATOM 3273 C CA . ILE A 1 407 ? 22.821 17.099 -37.797 1.00 87.56 407 ILE A CA 1
ATOM 3274 C C . ILE A 1 407 ? 24.344 17.139 -37.956 1.00 87.56 407 ILE A C 1
ATOM 3276 O O . ILE A 1 407 ? 24.949 16.185 -38.446 1.00 87.56 407 ILE A O 1
ATOM 3280 N N . GLU A 1 408 ? 24.971 18.221 -37.494 1.00 86.62 408 GLU A N 1
ATOM 3281 C CA . GLU A 1 408 ? 26.429 18.362 -37.464 1.00 86.62 408 GLU A CA 1
ATOM 3282 C C . GLU A 1 408 ? 27.084 17.508 -36.365 1.00 86.62 408 GLU A C 1
ATOM 3284 O O . GLU A 1 408 ? 26.465 17.141 -35.364 1.00 86.62 408 GLU A O 1
ATOM 3289 N N . TYR A 1 409 ? 28.382 17.225 -36.506 1.00 85.38 409 TYR A N 1
ATOM 3290 C CA . TYR A 1 409 ? 29.126 16.378 -35.565 1.00 85.38 409 TYR A CA 1
ATOM 3291 C C . TYR A 1 409 ? 29.048 16.827 -34.083 1.00 85.38 409 TYR A C 1
ATOM 3293 O O . TYR A 1 409 ? 28.810 15.969 -33.225 1.00 85.38 409 TYR A O 1
ATOM 3301 N N . PRO A 1 410 ? 29.186 18.125 -33.730 1.00 86.75 410 PRO A N 1
ATOM 3302 C CA . PRO A 1 410 ? 29.065 18.561 -32.336 1.00 86.75 410 PRO A CA 1
ATOM 3303 C C . PRO A 1 410 ? 27.664 18.317 -31.755 1.00 86.75 410 PRO A C 1
ATOM 3305 O O . PRO A 1 410 ? 27.532 17.754 -30.667 1.00 86.75 410 PRO A O 1
ATOM 3308 N N . THR A 1 411 ? 26.612 18.659 -32.505 1.00 89.25 411 THR A N 1
ATOM 3309 C CA . THR A 1 411 ? 25.209 18.445 -32.114 1.00 89.25 411 THR A CA 1
ATOM 3310 C C . THR A 1 411 ? 24.872 16.958 -31.996 1.00 89.25 411 THR A C 1
ATOM 3312 O O . THR A 1 411 ? 24.131 16.562 -31.096 1.00 89.25 411 THR A O 1
ATOM 3315 N N . PHE A 1 412 ? 25.459 16.108 -32.843 1.00 89.81 412 PHE A N 1
ATOM 3316 C CA . PHE A 1 412 ? 25.351 14.654 -32.738 1.00 89.81 412 PHE A CA 1
ATOM 3317 C C . PHE A 1 412 ? 25.904 14.137 -31.398 1.00 89.81 412 PHE A C 1
ATOM 3319 O O . PHE A 1 412 ? 25.215 13.387 -30.694 1.00 89.81 412 PHE A O 1
ATOM 3326 N N . LEU A 1 413 ? 27.106 14.574 -30.995 1.00 88.25 413 LEU A N 1
ATOM 3327 C CA . LEU A 1 413 ? 27.714 14.112 -29.745 1.00 88.25 413 LEU A CA 1
ATOM 3328 C C . LEU A 1 413 ? 26.951 14.605 -28.511 1.00 88.25 413 LEU A C 1
ATOM 3330 O O . LEU A 1 413 ? 26.659 13.821 -27.600 1.00 88.25 413 LEU A O 1
ATOM 3334 N N . VAL A 1 414 ? 26.585 15.889 -28.500 1.00 90.00 414 VAL A N 1
ATOM 3335 C CA . VAL A 1 414 ? 25.763 16.483 -27.437 1.00 90.00 414 VAL A CA 1
ATOM 3336 C C . VAL A 1 414 ? 24.393 15.809 -27.373 1.00 90.00 414 VAL A C 1
ATOM 3338 O O . VAL A 1 414 ? 23.879 15.569 -26.282 1.00 90.00 414 VAL A O 1
ATOM 3341 N N . GLY A 1 415 ? 23.825 15.415 -28.514 1.00 91.44 415 GLY A N 1
ATOM 3342 C CA . GLY A 1 415 ? 22.571 14.676 -28.581 1.00 91.44 415 GLY A CA 1
ATOM 3343 C C . GLY A 1 415 ? 22.623 13.332 -27.861 1.00 91.44 415 GLY A C 1
ATOM 3344 O O . GLY A 1 415 ? 21.745 13.065 -27.035 1.00 91.44 415 GLY A O 1
ATOM 3345 N N . ILE A 1 416 ? 23.647 12.510 -28.110 1.00 92.00 416 ILE A N 1
ATOM 3346 C CA . ILE A 1 416 ? 23.825 11.223 -27.413 1.00 92.00 416 ILE A CA 1
ATOM 3347 C C . ILE A 1 416 ? 24.039 11.448 -25.913 1.00 92.00 416 ILE A C 1
ATOM 3349 O O . ILE A 1 416 ? 23.418 10.781 -25.082 1.00 92.00 416 ILE A O 1
ATOM 3353 N N . TYR A 1 417 ? 24.887 12.412 -25.554 1.00 91.12 417 TYR A N 1
ATOM 3354 C CA . TYR A 1 417 ? 25.141 12.777 -24.163 1.00 91.12 417 TYR A CA 1
ATOM 3355 C C . TYR A 1 417 ? 23.851 13.191 -23.431 1.00 91.12 417 TYR A C 1
ATOM 3357 O O . TYR A 1 417 ? 23.538 12.668 -22.356 1.00 91.12 417 TYR A O 1
ATOM 3365 N N . HIS A 1 418 ? 23.044 14.046 -24.062 1.00 92.00 418 HIS A N 1
ATOM 3366 C CA . HIS A 1 418 ? 21.755 14.500 -23.552 1.00 92.00 418 HIS A CA 1
ATOM 3367 C C . HIS A 1 418 ? 20.767 13.341 -23.346 1.00 92.00 418 HIS A C 1
ATOM 3369 O O . HIS A 1 418 ? 20.102 13.288 -22.310 1.00 92.00 418 HIS A O 1
ATOM 3375 N N . LEU A 1 419 ? 20.696 12.372 -24.270 1.00 94.12 419 LEU A N 1
ATOM 3376 C CA . LEU A 1 419 ? 19.831 11.192 -24.121 1.00 94.12 419 LEU A CA 1
ATOM 3377 C C . LEU A 1 419 ? 20.150 10.387 -22.860 1.00 94.12 419 LEU A C 1
ATOM 3379 O O . LEU A 1 419 ? 19.230 9.987 -22.144 1.00 94.12 419 LEU A O 1
ATOM 3383 N N . PHE A 1 420 ? 21.431 10.159 -22.561 1.00 92.25 420 PHE A N 1
ATOM 3384 C CA . PHE A 1 420 ? 21.816 9.425 -21.356 1.00 92.25 420 PHE A CA 1
ATOM 3385 C C . PHE A 1 420 ? 21.477 10.198 -20.074 1.00 92.25 420 PHE A C 1
ATOM 3387 O O . PHE A 1 420 ? 20.936 9.606 -19.138 1.00 92.25 420 PHE A O 1
ATOM 3394 N N . LEU A 1 421 ? 21.731 11.509 -20.023 1.00 90.75 421 LEU A N 1
ATOM 3395 C CA . LEU A 1 421 ? 21.390 12.336 -18.856 1.00 90.75 421 LEU A CA 1
ATOM 3396 C C . LEU A 1 421 ? 19.878 12.400 -18.604 1.00 90.75 421 LEU A C 1
ATOM 3398 O O . LEU A 1 421 ? 19.418 12.328 -17.459 1.00 90.75 421 LEU A O 1
ATOM 3402 N N . ASN A 1 422 ? 19.104 12.489 -19.685 1.00 92.62 422 ASN A N 1
ATOM 3403 C CA . ASN A 1 422 ? 17.667 12.727 -19.663 1.00 92.62 422 ASN A CA 1
ATOM 3404 C C . ASN A 1 422 ? 16.837 11.486 -20.003 1.00 92.62 422 ASN A C 1
ATOM 3406 O O . ASN A 1 422 ? 15.657 11.594 -20.330 1.00 92.62 422 ASN A O 1
ATOM 3410 N N . ILE A 1 423 ? 17.396 10.284 -19.814 1.00 92.75 423 ILE A N 1
ATOM 3411 C CA . ILE A 1 423 ? 16.683 9.019 -20.049 1.00 92.75 423 ILE A CA 1
ATOM 3412 C C . ILE A 1 423 ? 15.325 8.981 -19.336 1.00 92.75 423 ILE A C 1
ATOM 3414 O O . ILE A 1 423 ? 14.340 8.504 -19.893 1.00 92.75 423 ILE A O 1
ATOM 3418 N N . GLY A 1 424 ? 15.241 9.540 -18.123 1.00 90.44 424 GLY A N 1
ATOM 3419 C CA . GLY A 1 424 ? 14.002 9.615 -17.353 1.00 90.44 424 GLY A CA 1
ATOM 3420 C C . GLY A 1 424 ? 12.911 10.444 -18.033 1.00 90.44 424 GLY A C 1
ATOM 3421 O O . GLY A 1 424 ? 11.782 9.970 -18.127 1.00 90.44 424 GLY A O 1
ATOM 3422 N N . THR A 1 425 ? 13.232 11.649 -18.506 1.00 90.88 425 THR A N 1
ATOM 3423 C CA . THR A 1 425 ? 12.261 12.576 -19.113 1.00 90.88 425 THR A CA 1
ATOM 3424 C C . THR A 1 425 ? 11.913 12.175 -20.542 1.00 90.88 425 THR A C 1
ATOM 3426 O O . THR A 1 425 ? 10.742 12.186 -20.902 1.00 90.88 425 THR A O 1
ATOM 3429 N N . VAL A 1 426 ? 12.906 11.739 -21.320 1.00 91.19 426 VAL A N 1
ATOM 3430 C CA . VAL A 1 426 ? 12.761 11.387 -22.740 1.00 91.19 426 VAL A CA 1
ATOM 3431 C C . VAL A 1 426 ? 11.932 10.107 -22.951 1.00 91.19 426 VAL A C 1
ATOM 3433 O O . VAL A 1 426 ? 11.224 9.976 -23.951 1.00 91.19 426 VAL A O 1
ATOM 3436 N N . THR A 1 427 ? 11.980 9.158 -22.010 1.00 89.56 427 THR A N 1
ATOM 3437 C CA . THR A 1 427 ? 11.227 7.891 -22.118 1.00 89.56 427 THR A CA 1
ATOM 3438 C C . THR A 1 427 ? 10.078 7.775 -21.122 1.00 89.56 427 THR A C 1
ATOM 3440 O O . THR A 1 427 ? 8.927 7.704 -21.539 1.00 89.56 427 THR A O 1
ATOM 3443 N N . SER A 1 428 ? 10.368 7.829 -19.814 1.00 91.00 428 SER A N 1
ATOM 3444 C CA . SER A 1 428 ? 9.531 7.415 -18.667 1.00 91.00 428 SER A CA 1
ATOM 3445 C C . SER A 1 428 ? 9.748 5.987 -18.123 1.00 91.00 428 SER A C 1
ATOM 3447 O O . SER A 1 428 ? 8.918 5.480 -17.362 1.00 91.00 428 SER A O 1
ATOM 3449 N N . VAL A 1 429 ? 10.910 5.361 -18.384 1.00 92.75 429 VAL A N 1
ATOM 3450 C CA . VAL A 1 429 ? 11.288 4.022 -17.851 1.00 92.75 429 VAL A CA 1
ATOM 3451 C C . VAL A 1 429 ? 11.036 3.868 -16.334 1.00 92.75 429 VAL A C 1
ATOM 3453 O O . VAL A 1 429 ? 10.621 2.800 -15.865 1.00 92.75 429 VAL A O 1
ATOM 3456 N N . TYR A 1 430 ? 11.235 4.933 -15.548 1.00 94.19 430 TYR A N 1
ATOM 3457 C CA . TYR A 1 430 ? 11.068 4.922 -14.088 1.00 94.19 430 TYR A CA 1
ATOM 3458 C C . TYR A 1 430 ? 9.642 4.576 -13.625 1.00 94.19 430 TYR A C 1
ATOM 3460 O O . TYR A 1 430 ? 9.488 4.022 -12.535 1.00 94.19 430 TYR A O 1
ATOM 3468 N N . ARG A 1 431 ? 8.606 4.822 -14.447 1.00 93.19 431 ARG A N 1
ATOM 3469 C CA . ARG A 1 431 ? 7.205 4.478 -14.129 1.00 93.19 431 ARG A CA 1
ATOM 3470 C C . ARG A 1 431 ? 7.016 2.970 -13.967 1.00 93.19 431 ARG A C 1
ATOM 3472 O O . ARG A 1 431 ? 6.268 2.513 -13.103 1.00 93.19 431 ARG A O 1
ATOM 3479 N N . TYR A 1 432 ? 7.724 2.182 -14.776 1.00 94.06 432 TYR A N 1
ATOM 3480 C CA . TYR A 1 432 ? 7.595 0.724 -14.795 1.00 94.06 432 TYR A CA 1
ATOM 3481 C C . TYR A 1 432 ? 8.609 0.030 -13.882 1.00 94.06 432 TYR A C 1
ATOM 3483 O O . TYR A 1 432 ? 8.320 -1.049 -13.354 1.00 94.06 432 TYR A O 1
ATOM 3491 N N . LYS A 1 433 ? 9.766 0.662 -13.631 1.00 93.75 433 LYS A N 1
ATOM 3492 C CA . LYS A 1 433 ? 10.750 0.208 -12.640 1.00 93.75 433 LYS A CA 1
ATOM 3493 C C . LYS A 1 433 ? 11.446 1.380 -11.944 1.00 93.75 433 LYS A C 1
ATOM 3495 O O . LYS A 1 433 ? 12.521 1.804 -12.354 1.00 93.75 433 LYS A O 1
ATOM 3500 N N . TYR A 1 434 ? 10.896 1.798 -10.804 1.00 94.19 434 TYR A N 1
ATOM 3501 C CA . TYR A 1 434 ? 11.402 2.941 -10.032 1.00 94.19 434 TYR A CA 1
ATOM 3502 C C . TYR A 1 434 ? 12.847 2.783 -9.532 1.00 94.19 434 TYR A C 1
ATOM 3504 O O . TYR A 1 434 ? 13.546 3.771 -9.346 1.00 94.19 434 TYR A O 1
ATOM 3512 N N . LYS A 1 435 ? 13.356 1.550 -9.376 1.00 90.00 435 LYS A N 1
ATOM 3513 C CA . LYS A 1 435 ? 14.755 1.324 -8.961 1.00 90.00 435 LYS A CA 1
ATOM 3514 C C . LYS A 1 435 ? 15.780 1.966 -9.917 1.00 90.00 435 LYS A C 1
ATOM 3516 O O . LYS A 1 435 ? 16.864 2.303 -9.457 1.00 90.00 435 LYS A O 1
ATOM 3521 N N . ILE A 1 436 ? 15.428 2.195 -11.194 1.00 91.00 436 ILE A N 1
ATOM 3522 C CA . ILE A 1 436 ? 16.288 2.919 -12.153 1.00 91.00 436 ILE A CA 1
ATOM 3523 C C . ILE A 1 436 ? 16.579 4.366 -11.722 1.00 91.00 436 ILE A C 1
ATOM 3525 O O . ILE A 1 436 ? 17.563 4.951 -12.161 1.00 91.00 436 ILE A O 1
ATOM 3529 N N . SER A 1 437 ? 15.766 4.946 -10.831 1.00 89.50 437 SER A N 1
ATOM 3530 C CA . SER A 1 437 ? 15.986 6.290 -10.292 1.00 89.50 437 SER A CA 1
ATOM 3531 C C . SER A 1 437 ? 17.356 6.430 -9.622 1.00 89.50 437 SER A C 1
ATOM 3533 O O . SER A 1 437 ? 17.919 7.518 -9.628 1.00 89.50 437 SER A O 1
ATOM 3535 N N . SER A 1 438 ? 17.926 5.342 -9.090 1.00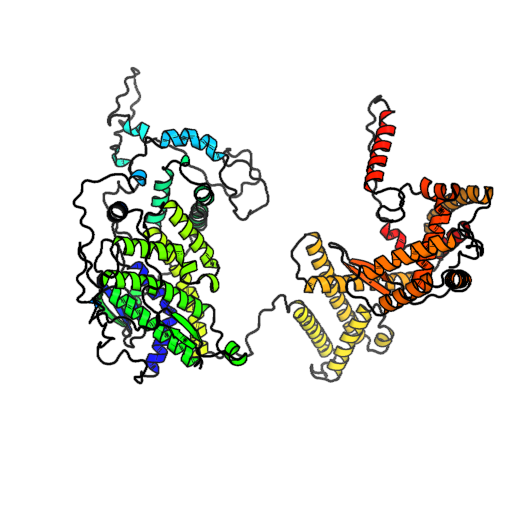 85.06 438 SER A N 1
ATOM 3536 C CA . SER A 1 438 ? 19.299 5.338 -8.572 1.00 85.06 438 SER A CA 1
ATOM 3537 C C . SER A 1 438 ? 20.323 5.604 -9.683 1.00 85.06 438 SER A C 1
ATOM 3539 O O . SER A 1 438 ? 21.168 6.482 -9.530 1.00 85.06 438 SER A O 1
ATOM 3541 N N . GLN A 1 439 ? 20.197 4.930 -10.830 1.00 85.38 439 GLN A N 1
ATOM 3542 C CA . GLN A 1 439 ? 21.044 5.165 -12.002 1.00 85.38 439 GLN A CA 1
ATOM 3543 C C . GLN A 1 439 ? 20.817 6.558 -12.595 1.00 85.38 439 GLN A C 1
ATOM 3545 O O . GLN A 1 439 ? 21.783 7.242 -12.893 1.00 85.38 439 GLN A O 1
ATOM 3550 N N . ILE A 1 440 ? 19.568 7.029 -12.703 1.00 88.94 440 ILE A N 1
ATOM 3551 C CA . ILE A 1 440 ? 19.268 8.383 -13.211 1.00 88.94 440 ILE A CA 1
ATOM 3552 C C . ILE A 1 440 ? 19.950 9.455 -12.350 1.00 88.94 440 ILE A C 1
ATOM 3554 O O . ILE A 1 440 ? 20.530 10.396 -12.886 1.00 88.94 440 ILE A O 1
ATOM 3558 N N . LYS A 1 441 ? 19.932 9.300 -11.020 1.00 84.81 441 LYS A N 1
ATOM 3559 C CA . LYS A 1 441 ? 20.661 10.196 -10.108 1.00 84.81 441 LYS A CA 1
ATOM 3560 C C . LYS A 1 441 ? 22.174 10.145 -10.347 1.00 84.81 441 LYS A C 1
ATOM 3562 O O . LYS A 1 441 ? 22.801 11.195 -10.388 1.00 84.81 441 LYS A O 1
ATOM 3567 N N . GLN A 1 442 ? 22.747 8.955 -10.553 1.00 77.00 442 GLN A N 1
ATOM 3568 C CA . GLN A 1 442 ? 24.173 8.803 -10.882 1.00 77.00 442 GLN A CA 1
ATOM 3569 C C . GLN A 1 442 ? 24.540 9.465 -12.217 1.00 77.00 442 GLN A C 1
ATOM 3571 O O . GLN A 1 442 ? 25.568 10.128 -12.299 1.00 77.00 442 GLN A O 1
ATOM 3576 N N . LEU A 1 443 ? 23.699 9.313 -13.244 1.00 83.12 443 LEU A N 1
ATOM 3577 C CA . LEU A 1 443 ? 23.900 9.917 -14.562 1.00 83.12 443 LEU A CA 1
ATOM 3578 C C . LEU A 1 443 ? 23.893 11.446 -14.467 1.00 83.12 443 LEU A C 1
ATOM 3580 O O . LEU A 1 443 ? 24.814 12.088 -14.955 1.00 83.12 443 LEU A O 1
ATOM 3584 N N . LYS A 1 444 ? 22.914 12.026 -13.763 1.00 82.62 444 LYS A N 1
ATOM 3585 C CA . LYS A 1 444 ? 22.843 13.479 -13.543 1.00 82.62 444 LYS A CA 1
ATOM 3586 C C . LYS A 1 444 ? 24.020 14.018 -12.731 1.00 82.62 444 LYS A C 1
ATOM 3588 O O . LYS A 1 444 ? 24.563 15.053 -13.092 1.00 82.62 444 LYS A O 1
ATOM 3593 N N . ALA A 1 445 ? 24.441 13.307 -11.683 1.00 71.19 445 ALA A N 1
ATOM 3594 C CA . ALA A 1 445 ? 25.613 13.691 -10.895 1.00 71.19 445 ALA A CA 1
ATOM 3595 C C . ALA A 1 445 ? 26.891 13.714 -11.750 1.00 71.19 445 ALA A C 1
ATOM 3597 O O . ALA A 1 445 ? 27.694 14.632 -11.638 1.00 71.19 445 ALA A O 1
ATOM 3598 N N . LEU A 1 446 ? 27.055 12.745 -12.655 1.00 70.06 446 LEU A N 1
ATOM 3599 C CA . LEU A 1 446 ? 28.176 12.748 -13.598 1.00 70.06 446 LEU A CA 1
ATOM 3600 C C . LEU A 1 446 ? 28.071 13.858 -14.630 1.00 70.06 446 LEU A C 1
ATOM 3602 O O . LEU A 1 446 ? 29.082 14.463 -14.957 1.00 70.06 446 LEU A O 1
ATOM 3606 N N . GLY A 1 447 ? 26.859 14.157 -15.097 1.00 69.50 447 GLY A N 1
ATOM 3607 C CA . GLY A 1 447 ? 26.648 15.280 -16.000 1.00 69.50 447 GLY A CA 1
ATOM 3608 C C . GLY A 1 447 ? 27.074 16.617 -15.395 1.00 69.50 447 GLY A C 1
ATOM 3609 O O . GLY A 1 447 ? 27.668 17.439 -16.088 1.00 69.50 447 GLY A O 1
ATOM 3610 N N . LEU A 1 448 ? 26.821 16.798 -14.094 1.00 68.38 448 LEU A N 1
ATOM 3611 C CA . LEU A 1 448 ? 27.279 17.960 -13.331 1.00 68.38 448 LEU A CA 1
ATOM 3612 C C . LEU A 1 448 ? 28.806 17.988 -13.189 1.00 68.38 448 LEU A C 1
ATOM 3614 O O . LEU A 1 448 ? 29.400 19.037 -13.393 1.00 68.38 448 LEU A O 1
ATOM 3618 N N . LEU A 1 449 ? 29.442 16.846 -12.900 1.00 63.28 449 LEU A N 1
ATOM 3619 C CA . LEU A 1 449 ? 30.908 16.743 -12.809 1.00 63.28 449 LEU A CA 1
ATOM 3620 C C . LEU A 1 449 ? 31.612 17.062 -14.135 1.00 63.28 449 LEU A C 1
ATOM 3622 O O . LEU A 1 449 ? 32.721 17.585 -14.137 1.00 63.28 449 LEU A O 1
ATOM 3626 N N . CYS A 1 450 ? 30.977 16.757 -15.265 1.00 64.50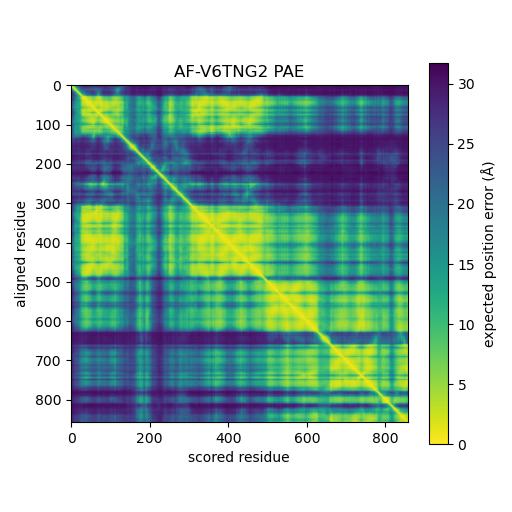 450 CYS A N 1
ATOM 3627 C CA . CYS A 1 450 ? 31.535 17.024 -16.586 1.00 64.50 450 CYS A CA 1
ATOM 3628 C C . CYS A 1 450 ? 31.392 18.492 -17.038 1.00 64.50 450 CYS A C 1
ATOM 3630 O O . CYS A 1 450 ? 31.824 18.796 -18.148 1.00 64.50 450 CYS A O 1
ATOM 3632 N N . ASN A 1 451 ? 30.808 19.399 -16.237 1.00 66.81 451 ASN A N 1
ATOM 3633 C CA . ASN A 1 451 ? 30.664 20.836 -16.541 1.00 66.81 451 ASN A CA 1
ATOM 3634 C C . ASN A 1 451 ? 30.161 21.127 -17.975 1.00 66.81 451 ASN A C 1
ATOM 3636 O O . ASN A 1 451 ? 30.666 22.010 -18.659 1.00 66.81 451 ASN A O 1
ATOM 3640 N N . GLY A 1 452 ? 29.196 20.342 -18.469 1.00 65.75 452 GLY A N 1
ATOM 3641 C CA . GLY A 1 452 ? 28.634 20.518 -19.816 1.00 65.75 452 GLY A CA 1
ATOM 3642 C C . GLY A 1 452 ? 29.479 19.960 -20.971 1.00 65.75 452 GLY A C 1
ATOM 3643 O O . GLY A 1 452 ? 29.017 19.978 -22.108 1.00 65.75 452 GLY A O 1
ATOM 3644 N N . THR A 1 453 ? 30.662 19.390 -20.713 1.00 73.75 453 THR A N 1
ATOM 3645 C CA . THR A 1 453 ? 31.425 18.684 -21.755 1.00 73.75 453 THR A CA 1
ATOM 3646 C C . THR A 1 453 ? 30.695 17.398 -22.183 1.00 73.75 453 THR A C 1
ATOM 3648 O O . THR A 1 453 ? 30.270 16.619 -21.322 1.00 73.75 453 THR A O 1
ATOM 3651 N N . PRO A 1 454 ? 30.528 17.136 -23.495 1.00 77.62 454 PRO A N 1
ATOM 3652 C CA . PRO A 1 454 ? 29.743 16.008 -24.008 1.00 77.62 454 PRO A CA 1
ATOM 3653 C C . PRO A 1 454 ? 30.491 14.666 -23.925 1.00 77.62 454 PRO A C 1
ATOM 3655 O O . PRO A 1 454 ? 30.711 13.970 -24.918 1.00 77.62 454 PRO A O 1
ATOM 3658 N N . PHE A 1 455 ? 30.872 14.270 -22.711 1.00 80.00 455 PHE A N 1
ATOM 3659 C CA . PHE A 1 455 ? 31.559 13.015 -22.430 1.00 80.00 455 PHE A CA 1
ATOM 3660 C C . PHE A 1 455 ? 30.563 11.915 -22.032 1.00 80.00 455 PHE A C 1
ATOM 3662 O O . PHE A 1 455 ? 30.272 11.690 -20.857 1.00 80.00 455 PHE A O 1
ATOM 3669 N N . TYR A 1 456 ? 30.007 11.204 -23.021 1.00 84.75 456 TYR A N 1
ATOM 3670 C CA . TYR A 1 456 ? 28.952 10.210 -22.763 1.00 84.75 456 TYR A CA 1
ATOM 3671 C C . TYR A 1 456 ? 29.459 8.845 -22.284 1.00 84.75 456 TYR A C 1
ATOM 3673 O O . TYR A 1 456 ? 28.669 8.056 -21.762 1.00 84.75 456 TYR A O 1
ATOM 3681 N N . HIS A 1 457 ? 30.741 8.515 -22.466 1.00 82.31 457 HIS A N 1
ATOM 3682 C CA . HIS A 1 457 ? 31.241 7.163 -22.202 1.00 82.31 457 HIS A CA 1
ATOM 3683 C C . HIS A 1 457 ? 30.960 6.667 -20.763 1.00 82.31 457 HIS A C 1
ATOM 3685 O O . HIS A 1 457 ? 30.415 5.567 -20.610 1.00 82.31 457 HIS A O 1
ATOM 3691 N N . PRO A 1 458 ? 31.187 7.468 -19.700 1.00 77.75 458 PRO A N 1
ATOM 3692 C CA . PRO A 1 458 ? 30.837 7.072 -18.339 1.00 77.75 458 PRO A CA 1
ATOM 3693 C C . PRO A 1 458 ? 29.354 6.780 -18.124 1.00 77.75 458 PRO A C 1
ATOM 3695 O O . PRO A 1 458 ? 28.992 5.881 -17.359 1.00 77.75 458 PRO A O 1
ATOM 3698 N N . LEU A 1 459 ? 28.500 7.551 -18.796 1.00 84.50 459 LEU A N 1
ATOM 3699 C CA . LEU A 1 459 ? 27.051 7.428 -18.721 1.00 84.50 459 LEU A CA 1
ATOM 3700 C C . LEU A 1 459 ? 26.583 6.130 -19.389 1.00 84.50 459 LEU A C 1
ATOM 3702 O O . LEU A 1 459 ? 25.778 5.379 -18.830 1.00 84.50 459 LEU A O 1
ATOM 3706 N N . HIS A 1 460 ? 27.155 5.831 -20.554 1.00 86.00 460 HIS A N 1
ATOM 3707 C CA . HIS A 1 460 ? 26.914 4.595 -21.283 1.00 86.00 460 HIS A CA 1
ATOM 3708 C C . HIS A 1 460 ? 27.278 3.361 -20.443 1.00 86.00 460 HIS A C 1
ATOM 3710 O O . HIS A 1 460 ? 26.471 2.435 -20.338 1.00 86.00 460 HIS A O 1
ATOM 3716 N N . CYS A 1 461 ? 28.434 3.356 -19.779 1.00 82.38 461 CYS A N 1
ATOM 3717 C CA . CYS A 1 461 ? 28.865 2.244 -18.928 1.00 82.38 461 CYS A CA 1
ATOM 3718 C C . CYS A 1 461 ? 27.872 1.941 -17.791 1.00 82.38 461 CYS A C 1
ATOM 3720 O O . CYS A 1 461 ? 27.479 0.786 -17.613 1.00 82.38 461 CYS A O 1
ATOM 3722 N N . ILE A 1 462 ? 27.384 2.971 -17.086 1.00 83.44 462 ILE A N 1
ATOM 3723 C CA . ILE A 1 462 ? 26.359 2.816 -16.034 1.00 83.44 462 ILE A CA 1
ATOM 3724 C C . ILE A 1 462 ? 25.088 2.182 -16.597 1.00 83.44 462 ILE A C 1
ATOM 3726 O O . ILE A 1 462 ? 24.498 1.288 -15.980 1.00 83.44 462 ILE A O 1
ATOM 3730 N N . MET A 1 463 ? 24.664 2.626 -17.780 1.00 88.19 463 MET A N 1
ATOM 3731 C CA . MET A 1 463 ? 23.473 2.082 -18.417 1.00 88.19 463 MET A CA 1
ATOM 3732 C C . MET A 1 463 ? 23.683 0.633 -18.880 1.00 88.19 463 MET A C 1
ATOM 3734 O O . MET A 1 463 ? 22.791 -0.202 -18.719 1.00 88.19 463 MET A O 1
ATOM 3738 N N . ASN A 1 464 ? 24.864 0.288 -19.391 1.00 88.31 464 ASN A N 1
ATOM 3739 C CA . ASN A 1 464 ? 25.189 -1.076 -19.801 1.00 88.31 464 ASN A CA 1
ATOM 3740 C C . ASN A 1 464 ? 25.214 -2.045 -18.601 1.00 88.31 464 ASN A C 1
ATOM 3742 O O . ASN A 1 464 ? 24.652 -3.143 -18.671 1.00 88.31 464 ASN A O 1
ATOM 3746 N N . ASP A 1 465 ? 25.764 -1.620 -17.460 1.00 84.06 465 ASP A N 1
ATOM 3747 C CA . ASP A 1 465 ? 25.729 -2.391 -16.211 1.00 84.06 465 ASP A CA 1
ATOM 3748 C C . ASP A 1 465 ? 24.302 -2.574 -15.680 1.00 84.06 465 ASP A C 1
ATOM 3750 O O . ASP A 1 465 ? 23.914 -3.671 -15.256 1.00 84.06 465 ASP A O 1
ATOM 3754 N N . TYR A 1 466 ? 23.470 -1.535 -15.782 1.00 89.12 466 TYR A N 1
ATOM 3755 C CA . TYR A 1 466 ? 22.049 -1.636 -15.467 1.00 89.12 466 TYR A CA 1
ATOM 3756 C C . TYR A 1 466 ? 21.335 -2.661 -16.361 1.00 89.12 466 TYR A C 1
ATOM 3758 O O . TYR A 1 466 ? 20.650 -3.559 -15.857 1.00 89.12 466 TYR A O 1
ATOM 3766 N N . LEU A 1 467 ? 21.529 -2.583 -17.681 1.00 91.12 467 LEU A N 1
ATOM 3767 C CA . LEU A 1 467 ? 20.941 -3.517 -18.644 1.00 91.12 467 LEU A CA 1
ATOM 3768 C C . LEU A 1 467 ? 21.457 -4.946 -18.453 1.00 91.12 467 LEU A C 1
ATOM 3770 O O . LEU A 1 467 ? 20.699 -5.904 -18.630 1.00 91.12 467 LEU A O 1
ATOM 3774 N N . ARG A 1 468 ? 22.716 -5.116 -18.03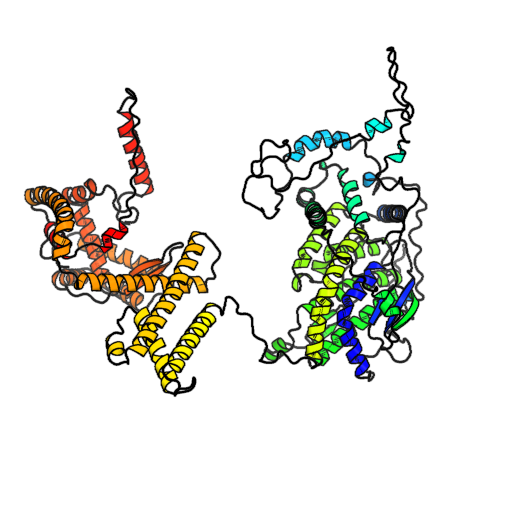4 1.00 88.88 468 ARG A N 1
ATOM 3775 C CA . ARG A 1 468 ? 23.299 -6.417 -17.683 1.00 88.88 468 ARG A CA 1
ATOM 3776 C C . ARG A 1 468 ? 22.550 -7.075 -16.526 1.00 88.88 468 ARG A C 1
ATOM 3778 O O . ARG A 1 468 ? 22.238 -8.259 -16.619 1.00 88.88 468 ARG A O 1
ATOM 3785 N N . GLY A 1 469 ? 22.242 -6.325 -15.467 1.00 88.88 469 GLY A N 1
ATOM 3786 C CA . GLY A 1 469 ? 21.441 -6.823 -14.344 1.00 88.88 469 GLY A CA 1
ATOM 3787 C C . GLY A 1 469 ? 19.956 -6.997 -14.683 1.00 88.88 469 GLY A C 1
ATOM 3788 O O . GLY A 1 469 ? 19.283 -7.860 -14.119 1.00 88.88 469 GLY A O 1
ATOM 3789 N N . LEU A 1 470 ? 19.432 -6.196 -15.615 1.00 91.62 470 LEU A N 1
ATOM 3790 C CA . LEU A 1 470 ? 18.023 -6.226 -16.002 1.00 91.62 470 LEU A CA 1
ATOM 3791 C C . LEU A 1 470 ? 17.673 -7.366 -16.969 1.00 91.62 470 LEU A C 1
ATOM 3793 O O . LEU A 1 470 ? 16.576 -7.914 -16.868 1.00 91.62 470 LEU A O 1
ATOM 3797 N N . SER A 1 471 ? 18.589 -7.730 -17.870 1.00 90.75 471 SER A N 1
ATOM 3798 C CA . SER A 1 471 ? 18.383 -8.754 -18.906 1.00 90.75 471 SER A CA 1
ATOM 3799 C C . SER A 1 471 ? 17.795 -10.072 -18.366 1.00 90.75 471 SER A C 1
ATOM 3801 O O . SER A 1 471 ? 16.707 -10.436 -18.811 1.00 90.75 471 SER A O 1
ATOM 3803 N N . PRO A 1 472 ? 18.402 -10.755 -17.368 1.00 91.50 472 PRO A N 1
ATOM 3804 C CA . PRO A 1 472 ? 17.865 -12.028 -16.869 1.00 91.50 472 PRO A CA 1
ATOM 3805 C C . PRO A 1 472 ? 16.509 -11.875 -16.162 1.00 91.50 472 PRO A C 1
ATOM 3807 O O . PRO A 1 472 ? 15.675 -12.779 -16.190 1.00 91.50 472 PRO A O 1
ATOM 3810 N N . LEU A 1 473 ? 16.253 -10.721 -15.534 1.00 91.75 473 LEU A N 1
ATOM 3811 C CA . LEU A 1 473 ? 14.970 -10.448 -14.884 1.00 91.75 473 LEU A CA 1
ATOM 3812 C C . LEU A 1 473 ? 13.844 -10.324 -15.915 1.00 91.75 473 LEU A C 1
ATOM 3814 O O . LEU A 1 473 ? 12.757 -10.869 -15.725 1.00 91.75 473 LEU A O 1
ATOM 3818 N N . LEU A 1 474 ? 14.098 -9.581 -16.993 1.00 91.50 474 LEU A N 1
ATOM 3819 C CA . LEU A 1 474 ? 13.127 -9.394 -18.063 1.00 91.50 474 LEU A CA 1
ATOM 3820 C C . LEU A 1 474 ? 12.916 -10.667 -18.867 1.00 91.50 474 LEU A C 1
ATOM 3822 O O . LEU A 1 474 ? 11.771 -10.962 -19.189 1.00 91.50 474 LEU A O 1
ATOM 3826 N N . GLU A 1 475 ? 13.963 -11.454 -19.101 1.00 92.06 475 GLU A N 1
ATOM 3827 C CA . GLU A 1 475 ? 13.841 -12.776 -19.711 1.00 92.06 475 GLU A CA 1
ATOM 3828 C C . GLU A 1 475 ? 12.862 -13.659 -18.922 1.00 92.06 475 GLU A C 1
ATOM 3830 O O . GLU A 1 475 ? 11.925 -14.207 -19.501 1.00 92.06 475 GLU A O 1
ATOM 3835 N N . ALA A 1 476 ? 12.997 -13.718 -17.591 1.00 90.94 476 ALA A N 1
ATOM 3836 C CA . ALA A 1 476 ? 12.100 -14.486 -16.726 1.00 90.94 476 ALA A CA 1
ATOM 3837 C C . ALA A 1 476 ? 10.656 -13.944 -16.699 1.00 90.94 476 ALA A C 1
ATOM 3839 O O . ALA A 1 476 ? 9.692 -14.703 -16.582 1.00 90.94 476 ALA A O 1
ATOM 3840 N N . TYR A 1 477 ? 10.472 -12.625 -16.776 1.00 90.94 477 TYR A N 1
ATOM 3841 C CA . TYR A 1 477 ? 9.134 -12.026 -16.789 1.00 90.94 477 TYR A CA 1
ATOM 3842 C C . TYR A 1 477 ? 8.437 -12.189 -18.137 1.00 90.94 477 TYR A C 1
ATOM 3844 O O . TYR A 1 477 ? 7.239 -12.480 -18.182 1.00 90.94 477 TYR A O 1
ATOM 3852 N N . LEU A 1 478 ? 9.180 -12.011 -19.226 1.00 90.00 478 LEU A N 1
ATOM 3853 C CA . LEU A 1 478 ? 8.677 -12.162 -20.581 1.00 90.00 478 LEU A CA 1
ATOM 3854 C C . LEU A 1 478 ? 8.449 -13.628 -20.924 1.00 90.00 478 LEU A C 1
ATOM 3856 O O . LEU A 1 478 ? 7.442 -13.916 -21.550 1.00 90.00 478 LEU A O 1
ATOM 3860 N N . SER A 1 479 ? 9.276 -14.566 -20.458 1.00 89.75 479 SER A N 1
ATOM 3861 C CA . SER A 1 479 ? 9.021 -15.998 -20.658 1.00 89.75 479 SER A CA 1
ATOM 3862 C C . SER A 1 479 ? 7.685 -16.424 -20.043 1.00 89.75 479 SER A C 1
ATOM 3864 O O . SER A 1 479 ? 6.878 -17.058 -20.714 1.00 89.75 479 SER A O 1
ATOM 3866 N N . ARG A 1 480 ? 7.377 -15.975 -18.817 1.00 87.12 480 ARG A N 1
ATOM 3867 C CA . ARG A 1 480 ? 6.070 -16.194 -18.166 1.00 87.12 480 ARG A CA 1
ATOM 3868 C C . ARG A 1 480 ? 4.921 -15.459 -18.854 1.00 87.12 480 ARG A C 1
ATOM 3870 O O . ARG A 1 480 ? 3.777 -15.907 -18.807 1.00 87.12 480 ARG A O 1
ATOM 3877 N N . LEU A 1 481 ? 5.176 -14.286 -19.435 1.00 85.38 481 LEU A N 1
ATOM 3878 C CA . LEU A 1 481 ? 4.174 -13.579 -20.234 1.00 85.38 481 LEU A CA 1
ATOM 3879 C C . LEU A 1 481 ? 3.859 -14.369 -21.507 1.00 85.38 481 LEU A C 1
ATOM 3881 O O . LEU A 1 481 ? 2.690 -14.637 -21.758 1.00 85.38 481 LEU A O 1
ATOM 3885 N N . LEU A 1 482 ? 4.898 -14.765 -22.242 1.00 85.44 482 LEU A N 1
ATOM 3886 C CA . LEU A 1 482 ? 4.820 -15.485 -23.506 1.00 85.44 482 LEU A CA 1
ATOM 3887 C C . LEU A 1 482 ? 4.184 -16.863 -23.331 1.00 85.44 482 LEU A C 1
ATOM 3889 O O . LEU A 1 482 ? 3.297 -17.211 -24.101 1.00 85.44 482 LEU A O 1
ATOM 3893 N N . ALA A 1 483 ? 4.548 -17.598 -22.278 1.00 84.19 483 ALA A N 1
ATOM 3894 C CA . ALA A 1 483 ? 3.939 -18.885 -21.947 1.00 84.19 483 ALA A CA 1
ATOM 3895 C C . ALA A 1 483 ? 2.418 -18.772 -21.733 1.00 84.19 483 ALA A C 1
ATOM 3897 O O . ALA A 1 483 ? 1.662 -19.600 -22.237 1.00 84.19 483 ALA A O 1
ATOM 3898 N N . ARG A 1 484 ? 1.962 -17.702 -21.062 1.00 80.75 484 ARG A N 1
ATOM 3899 C CA . ARG A 1 484 ? 0.529 -17.426 -20.860 1.00 80.75 484 ARG A CA 1
ATOM 3900 C C . ARG A 1 484 ? -0.174 -16.966 -22.133 1.00 80.75 484 ARG A C 1
ATOM 3902 O O . ARG A 1 484 ? -1.314 -17.341 -22.363 1.00 80.75 484 ARG A O 1
ATOM 3909 N N . THR A 1 485 ? 0.468 -16.138 -22.959 1.00 77.75 485 THR A N 1
ATOM 3910 C CA . THR A 1 485 ? -0.132 -15.666 -24.223 1.00 77.75 485 THR A CA 1
ATOM 3911 C C . THR A 1 485 ? -0.147 -16.737 -25.309 1.00 77.75 485 THR A C 1
ATOM 3913 O O . THR A 1 485 ? -0.983 -16.687 -26.205 1.00 77.75 485 THR A O 1
ATOM 3916 N N . ALA A 1 486 ? 0.781 -17.693 -25.248 1.00 72.31 486 ALA A N 1
ATOM 3917 C CA . ALA A 1 486 ? 0.836 -18.829 -26.158 1.00 72.31 486 ALA A CA 1
ATOM 3918 C C . ALA A 1 486 ? -0.154 -19.944 -25.778 1.00 72.31 486 ALA A C 1
ATOM 3920 O O . ALA A 1 486 ? -0.331 -20.859 -26.571 1.00 72.31 486 ALA A O 1
ATOM 3921 N N . GLY A 1 487 ? -0.793 -19.873 -24.601 1.00 68.19 487 GLY A N 1
ATOM 3922 C CA . GLY A 1 487 ? -1.678 -20.931 -24.100 1.00 68.19 487 GLY A CA 1
ATOM 3923 C C . GLY A 1 487 ? -0.938 -22.198 -23.655 1.00 68.19 487 GLY A C 1
ATOM 3924 O O . GLY A 1 487 ? -1.575 -23.209 -23.412 1.00 68.19 487 GLY A O 1
ATOM 3925 N N . ILE A 1 488 ? 0.397 -22.149 -23.542 1.00 63.97 488 ILE A N 1
ATOM 3926 C CA . ILE A 1 488 ? 1.234 -23.273 -23.078 1.00 63.97 488 ILE A CA 1
ATOM 3927 C C . ILE A 1 488 ? 1.045 -23.486 -21.572 1.00 63.97 488 ILE A C 1
ATOM 3929 O O . ILE A 1 488 ? 1.116 -24.601 -21.070 1.00 63.97 488 ILE A O 1
ATOM 3933 N N . VAL A 1 489 ? 0.840 -22.389 -20.843 1.00 60.03 489 VAL A N 1
ATOM 3934 C CA . VAL A 1 489 ? 0.590 -22.397 -19.404 1.00 60.03 489 VAL A CA 1
ATOM 3935 C C . VAL A 1 489 ? -0.743 -21.709 -19.174 1.00 60.03 489 VAL A C 1
ATOM 3937 O O . VAL A 1 489 ? -0.866 -20.503 -19.427 1.00 60.03 489 VAL A O 1
ATOM 3940 N N . ASP A 1 490 ? -1.722 -22.464 -18.677 1.00 58.09 490 ASP A N 1
ATOM 3941 C CA . ASP A 1 490 ? -2.991 -21.909 -18.222 1.00 58.09 490 ASP A CA 1
ATOM 3942 C C . ASP A 1 490 ? -2.753 -20.791 -17.209 1.00 58.09 490 ASP A C 1
ATOM 3944 O O . ASP A 1 490 ? -1.750 -20.754 -16.489 1.00 58.09 490 ASP A O 1
ATOM 3948 N N . LYS A 1 491 ? -3.689 -19.842 -17.153 1.00 61.78 491 LYS A N 1
ATOM 3949 C CA . LYS A 1 491 ? -3.670 -18.724 -16.206 1.00 61.78 491 LYS A CA 1
ATOM 3950 C C . LYS A 1 491 ? -3.870 -19.252 -14.779 1.00 61.78 491 LYS A C 1
ATOM 3952 O O . LYS A 1 491 ? -4.950 -19.094 -14.239 1.00 61.78 491 LYS A O 1
ATOM 3957 N N . GLU A 1 492 ? -2.817 -19.843 -14.212 1.00 55.69 492 GLU A N 1
ATOM 3958 C CA . GLU A 1 492 ? -2.755 -20.543 -12.924 1.00 55.69 492 GLU A CA 1
ATOM 3959 C C . GLU A 1 492 ? -3.904 -21.551 -12.741 1.00 55.69 492 GLU A C 1
ATOM 3961 O O . GLU A 1 492 ? -5.045 -21.179 -12.473 1.00 55.69 492 GLU A O 1
ATOM 3966 N N . SER A 1 493 ? -3.603 -22.853 -12.812 1.00 53.19 493 SER A N 1
ATOM 3967 C CA . SER A 1 493 ? -4.519 -23.882 -12.305 1.00 53.19 493 SER A CA 1
ATOM 3968 C C . SER A 1 493 ? -5.001 -23.470 -10.910 1.00 53.19 493 SER A C 1
ATOM 3970 O O . SER A 1 493 ? -4.182 -23.023 -10.100 1.00 53.19 493 SER A O 1
ATOM 3972 N N . ARG A 1 494 ? -6.285 -23.669 -10.588 1.00 56.84 494 ARG A N 1
ATOM 3973 C CA . ARG A 1 494 ? -6.858 -23.410 -9.247 1.00 56.84 494 ARG A CA 1
ATOM 3974 C C . ARG A 1 494 ? -6.063 -24.052 -8.084 1.00 56.84 494 ARG A C 1
ATOM 3976 O O . ARG A 1 494 ? -6.299 -23.690 -6.937 1.00 56.84 494 ARG A O 1
ATOM 3983 N N . ASN A 1 495 ? -5.112 -24.937 -8.390 1.00 55.84 495 ASN A N 1
ATOM 3984 C CA . ASN A 1 495 ? -4.312 -25.751 -7.483 1.00 55.84 495 ASN A CA 1
ATOM 3985 C C . ASN A 1 495 ? -2.998 -25.110 -6.986 1.00 55.84 495 ASN A C 1
ATOM 3987 O O . ASN A 1 495 ? -2.305 -25.739 -6.191 1.00 55.84 495 ASN A O 1
ATOM 3991 N N . SER A 1 496 ? -2.616 -23.889 -7.396 1.00 65.94 496 SER A N 1
ATOM 3992 C CA . SER A 1 496 ? -1.449 -23.232 -6.780 1.00 65.94 496 SER A CA 1
ATOM 3993 C C . SER A 1 496 ? -1.823 -22.633 -5.416 1.00 65.94 496 SER A C 1
ATOM 3995 O O . SER A 1 496 ? -2.660 -21.732 -5.301 1.00 65.94 496 SER A O 1
ATOM 3997 N N . SER A 1 497 ? -1.206 -23.142 -4.345 1.00 74.50 497 SER A N 1
ATOM 3998 C CA . SER A 1 497 ? -1.424 -22.635 -2.989 1.00 74.50 497 SER A CA 1
ATOM 3999 C C . SER A 1 497 ? -0.980 -21.172 -2.900 1.00 74.50 497 SER A C 1
ATOM 4001 O O . SER A 1 497 ? 0.200 -20.846 -3.061 1.00 74.50 497 SER A O 1
ATOM 4003 N N . LYS A 1 498 ? -1.923 -20.264 -2.642 1.00 82.12 498 LYS A N 1
ATOM 4004 C CA . LYS A 1 498 ? -1.628 -18.832 -2.509 1.00 82.12 498 LYS A CA 1
ATOM 4005 C C . LYS A 1 498 ? -0.951 -18.566 -1.166 1.00 82.12 498 LYS A C 1
ATOM 4007 O O . LYS A 1 498 ? -1.478 -18.953 -0.127 1.00 82.12 498 LYS A O 1
ATOM 4012 N N . ARG A 1 499 ? 0.175 -17.842 -1.177 1.00 87.06 499 ARG A N 1
ATOM 4013 C CA . ARG A 1 499 ? 0.825 -17.363 0.054 1.00 87.06 499 ARG A CA 1
ATOM 4014 C C . ARG A 1 499 ? -0.159 -16.509 0.862 1.00 87.06 499 ARG A C 1
ATOM 4016 O O . ARG A 1 499 ? -0.770 -15.585 0.321 1.00 87.06 499 ARG A O 1
ATOM 4023 N N . VAL A 1 500 ? -0.258 -16.785 2.159 1.00 88.44 500 VAL A N 1
ATOM 4024 C CA . VAL A 1 500 ? -1.046 -15.985 3.102 1.00 88.44 500 VAL A CA 1
ATOM 4025 C C . VAL A 1 500 ? -0.361 -14.635 3.306 1.00 88.44 500 VAL A C 1
ATOM 4027 O O . VAL A 1 500 ? 0.776 -14.565 3.766 1.00 88.44 500 VAL A O 1
ATOM 4030 N N . THR A 1 501 ? -1.032 -13.555 2.916 1.00 91.62 501 THR A N 1
ATOM 4031 C CA . THR A 1 501 ? -0.582 -12.176 3.155 1.00 91.62 501 THR A CA 1
ATOM 4032 C C . THR A 1 501 ? -1.270 -11.598 4.391 1.00 91.62 501 THR A C 1
ATOM 4034 O O . THR A 1 501 ? -2.248 -12.161 4.881 1.00 91.62 501 THR A O 1
ATOM 4037 N N . GLN A 1 502 ? -0.810 -10.437 4.868 1.00 86.00 502 GLN A N 1
ATOM 4038 C CA . GLN A 1 502 ? -1.381 -9.749 6.036 1.00 86.00 502 GLN A CA 1
ATOM 4039 C C . GLN A 1 502 ? -2.904 -9.540 5.939 1.00 86.00 502 GLN A C 1
ATOM 4041 O O . GLN A 1 502 ? -3.602 -9.663 6.936 1.00 86.00 502 GLN A O 1
ATOM 4046 N N . GLN A 1 503 ? -3.450 -9.312 4.737 1.00 84.88 503 GLN A N 1
ATOM 4047 C CA . GLN A 1 503 ? -4.898 -9.158 4.539 1.00 84.88 503 GLN A CA 1
ATOM 4048 C C . GLN A 1 503 ? -5.700 -10.402 4.963 1.00 84.88 503 GLN A C 1
ATOM 4050 O O . GLN A 1 503 ? -6.849 -10.274 5.378 1.00 84.88 503 GLN A O 1
ATOM 4055 N N . ARG A 1 504 ? -5.111 -11.599 4.833 1.00 88.19 504 ARG A N 1
ATOM 4056 C CA . ARG A 1 504 ? -5.764 -12.888 5.104 1.00 88.19 504 ARG A CA 1
ATOM 4057 C C . ARG A 1 504 ? -5.189 -13.618 6.316 1.00 88.19 504 ARG A C 1
ATOM 4059 O O . ARG A 1 504 ? -5.613 -14.736 6.580 1.00 88.19 504 ARG A O 1
ATOM 4066 N N . SER A 1 505 ? -4.241 -13.030 7.047 1.00 89.44 505 SER A N 1
ATOM 4067 C CA . SER A 1 505 ? -3.577 -13.714 8.164 1.00 89.44 505 SER A CA 1
ATOM 4068 C C . SER A 1 505 ? -4.576 -14.097 9.255 1.00 89.44 505 SER A C 1
ATOM 4070 O O . SER A 1 505 ? -4.709 -15.274 9.564 1.00 89.44 505 SER A O 1
ATOM 4072 N N . LEU A 1 506 ? -5.357 -13.132 9.754 1.00 87.69 506 LEU A N 1
ATOM 4073 C CA . LEU A 1 506 ? -6.369 -13.373 10.786 1.00 87.69 506 LEU A CA 1
ATOM 4074 C C . LEU A 1 506 ? -7.474 -14.319 10.294 1.00 87.69 506 LEU A C 1
ATOM 4076 O O . LEU A 1 506 ? -7.898 -15.210 11.020 1.00 87.69 506 LEU A O 1
ATOM 4080 N N . THR A 1 507 ? -7.953 -14.137 9.059 1.00 90.06 507 THR A N 1
ATOM 4081 C CA . THR A 1 507 ? -9.009 -14.999 8.506 1.00 90.06 507 THR A CA 1
ATOM 4082 C C . THR A 1 507 ? -8.531 -16.436 8.358 1.00 90.06 507 THR A C 1
ATOM 4084 O O . THR A 1 507 ? -9.297 -17.352 8.630 1.00 90.06 507 THR A O 1
ATOM 4087 N N . ASN A 1 508 ? -7.270 -16.630 7.967 1.00 92.81 508 ASN A N 1
ATOM 4088 C CA . ASN A 1 508 ? -6.683 -17.955 7.845 1.00 92.81 508 ASN A CA 1
ATOM 4089 C C . ASN A 1 508 ? -6.427 -18.580 9.216 1.00 92.81 508 ASN A C 1
ATOM 4091 O O . ASN A 1 508 ? -6.779 -19.734 9.388 1.00 92.81 508 ASN A O 1
ATOM 4095 N N . GLN A 1 509 ? -5.948 -17.821 10.207 1.00 91.50 509 GLN A N 1
ATOM 4096 C CA . GLN A 1 509 ? -5.817 -18.308 11.588 1.00 91.50 509 GLN A CA 1
ATOM 4097 C C . GLN A 1 509 ? -7.161 -18.784 12.158 1.00 91.50 509 GLN A C 1
ATOM 4099 O O . GLN A 1 509 ? -7.249 -19.881 12.701 1.00 91.50 509 GLN A O 1
ATOM 4104 N N . ILE A 1 510 ? -8.233 -18.000 11.978 1.00 92.25 510 ILE A N 1
ATOM 4105 C CA . ILE A 1 510 ? -9.588 -18.380 12.418 1.00 92.25 510 ILE A CA 1
ATOM 4106 C C . ILE A 1 510 ? -10.098 -19.602 11.638 1.00 92.25 510 ILE A C 1
ATOM 4108 O O . ILE A 1 510 ? -10.775 -20.458 12.206 1.00 92.25 510 ILE A O 1
ATOM 4112 N N . TRP A 1 511 ? -9.788 -19.700 10.343 1.00 91.44 511 TRP A N 1
ATOM 4113 C CA . TRP A 1 511 ? -10.159 -20.847 9.510 1.00 91.44 511 TRP A CA 1
ATOM 4114 C C . TRP A 1 511 ? -9.420 -22.126 9.930 1.00 91.44 511 TRP A C 1
ATOM 4116 O O . TRP A 1 511 ? -10.052 -23.165 10.096 1.00 91.44 511 TRP A O 1
ATOM 4126 N N . GLU A 1 512 ? -8.113 -22.044 10.176 1.00 93.25 512 GLU A N 1
ATOM 4127 C CA . GLU A 1 512 ? -7.284 -23.142 10.684 1.00 93.25 512 GLU A CA 1
ATOM 4128 C C . GLU A 1 512 ? -7.752 -23.590 12.069 1.00 93.25 512 GLU A C 1
ATOM 4130 O O . GLU A 1 512 ? -7.899 -24.786 12.311 1.00 93.25 512 GLU A O 1
ATOM 4135 N N . GLN A 1 513 ? -8.051 -22.644 12.967 1.00 94.31 513 GLN A N 1
ATOM 4136 C CA . GLN A 1 513 ? -8.660 -22.938 14.262 1.00 94.31 513 GLN A CA 1
ATOM 4137 C C . GLN A 1 513 ? -9.987 -23.680 14.073 1.00 94.31 513 GLN A C 1
ATOM 4139 O O . GLN A 1 513 ? -10.134 -24.792 14.563 1.00 94.31 513 GLN A O 1
ATOM 4144 N N . ARG A 1 514 ? -10.931 -23.127 13.302 1.00 94.31 514 ARG A N 1
ATOM 4145 C CA . ARG A 1 514 ? -12.234 -23.764 13.046 1.00 94.31 514 ARG A CA 1
ATOM 4146 C C . ARG A 1 514 ? -12.078 -25.194 12.523 1.00 94.31 514 ARG A C 1
ATOM 4148 O O . ARG A 1 514 ? -12.750 -26.089 13.022 1.00 94.31 514 ARG A O 1
ATOM 4155 N N . ASN A 1 515 ? -11.176 -25.427 11.572 1.00 93.88 515 ASN A N 1
ATOM 4156 C CA . ASN A 1 515 ? -10.938 -26.763 11.025 1.00 93.88 515 ASN A CA 1
ATOM 4157 C C . ASN A 1 515 ? -10.339 -27.734 12.046 1.00 93.88 515 ASN A C 1
ATOM 4159 O O . ASN A 1 515 ? -10.709 -28.905 12.033 1.00 93.88 515 ASN A O 1
ATOM 4163 N N . ARG A 1 516 ? -9.470 -27.265 12.954 1.00 95.31 516 ARG A N 1
ATOM 4164 C CA . ARG A 1 516 ? -8.957 -28.089 14.061 1.00 95.31 516 ARG A CA 1
ATOM 4165 C C . ARG A 1 516 ? -10.092 -28.581 14.965 1.00 95.31 516 ARG A C 1
ATOM 4167 O O . ARG A 1 516 ? -10.129 -29.766 15.278 1.00 95.31 516 ARG A O 1
ATOM 4174 N N . TYR A 1 517 ? -11.043 -27.717 15.329 1.00 95.00 517 TYR A N 1
ATOM 4175 C CA . TYR A 1 517 ? -12.183 -28.120 16.171 1.00 95.00 517 TYR A CA 1
ATOM 4176 C C . TYR A 1 517 ? -13.225 -28.952 15.419 1.00 95.00 517 TYR A C 1
ATOM 4178 O O . TYR A 1 517 ? -13.790 -29.862 16.012 1.00 95.00 517 TYR A O 1
ATOM 4186 N N . ILE A 1 518 ? -13.433 -28.721 14.115 1.00 94.38 518 ILE A N 1
ATOM 4187 C CA . ILE A 1 518 ? -14.223 -29.645 13.280 1.00 94.38 518 ILE A CA 1
ATOM 4188 C C . ILE A 1 518 ? -13.574 -31.036 13.284 1.00 94.38 518 ILE A C 1
ATOM 4190 O O . ILE A 1 518 ? -14.271 -32.026 13.467 1.00 94.38 518 ILE A O 1
ATOM 4194 N N . GLY A 1 519 ? -12.250 -31.114 13.114 1.00 93.56 519 GLY A N 1
ATOM 4195 C CA . GLY A 1 519 ? -11.514 -32.379 13.158 1.00 93.56 519 GLY A CA 1
ATOM 4196 C C . GLY A 1 519 ? -11.674 -33.105 14.495 1.00 93.56 519 GLY A C 1
ATOM 4197 O O . GLY A 1 519 ? -11.946 -34.300 14.497 1.00 93.56 519 GLY A O 1
ATOM 4198 N N . ARG A 1 520 ? -11.597 -32.374 15.618 1.00 94.25 520 ARG A N 1
ATOM 4199 C CA . ARG A 1 520 ? -11.846 -32.920 16.967 1.00 94.25 520 ARG A CA 1
ATOM 4200 C C . ARG A 1 520 ? -13.287 -33.397 17.161 1.00 94.25 520 ARG A C 1
ATOM 4202 O O . ARG A 1 520 ? -13.510 -34.461 17.722 1.00 94.25 520 ARG A O 1
ATOM 4209 N N . PHE A 1 521 ? -14.267 -32.641 16.673 1.00 94.38 521 PHE A N 1
ATOM 4210 C CA . PHE A 1 521 ? -15.672 -33.049 16.727 1.00 94.38 521 PHE A CA 1
ATOM 4211 C C . PHE A 1 521 ? -15.908 -34.350 15.947 1.00 94.38 521 PHE A C 1
ATOM 4213 O O . PHE A 1 521 ? -16.558 -35.262 16.449 1.00 94.38 521 PHE A O 1
ATOM 4220 N N . ILE A 1 522 ? -15.329 -34.464 14.748 1.00 93.75 522 ILE A N 1
ATOM 4221 C CA . ILE A 1 522 ? -15.423 -35.673 13.918 1.00 93.75 522 ILE A CA 1
ATOM 4222 C C . ILE A 1 522 ? -14.679 -36.850 14.561 1.00 93.75 522 ILE A C 1
ATOM 4224 O O . ILE A 1 522 ? -15.137 -37.978 14.442 1.00 93.75 522 ILE A O 1
ATOM 4228 N N . SER A 1 523 ? -13.565 -36.627 15.268 1.00 92.38 523 SER A N 1
ATOM 4229 C CA . SER A 1 523 ? -12.883 -37.725 15.968 1.00 92.38 523 SER A CA 1
ATOM 4230 C C . SER A 1 523 ? -13.689 -38.281 17.144 1.00 92.38 523 SER A C 1
ATOM 4232 O O . SER A 1 523 ? -13.596 -39.474 17.406 1.00 92.38 523 SER A O 1
ATOM 4234 N N . ILE A 1 524 ? -14.478 -37.445 17.830 1.00 91.75 524 ILE A N 1
ATOM 4235 C CA . ILE A 1 524 ? -15.393 -37.896 18.896 1.00 91.75 524 ILE A CA 1
ATOM 4236 C C . ILE A 1 524 ? -16.610 -38.601 18.282 1.00 91.75 524 ILE A C 1
ATOM 4238 O O . ILE A 1 524 ? -17.022 -39.660 18.744 1.00 91.75 524 ILE A O 1
ATOM 4242 N N . TYR A 1 525 ? -17.155 -38.047 17.195 1.00 90.12 525 TYR A N 1
ATOM 4243 C CA . TYR A 1 525 ? -18.316 -38.593 16.493 1.00 90.12 525 TYR A CA 1
ATOM 4244 C C . TYR A 1 525 ? -17.973 -38.957 15.038 1.00 90.12 525 TYR A C 1
ATOM 4246 O O . TYR A 1 525 ? -18.342 -38.224 14.113 1.00 90.12 525 TYR A O 1
ATOM 4254 N N . PRO A 1 526 ? -17.321 -40.112 14.800 1.00 89.12 526 PRO A N 1
ATOM 4255 C CA . PRO A 1 526 ? -16.850 -40.508 13.466 1.00 89.12 526 PRO A CA 1
ATOM 4256 C C . PRO A 1 526 ? -17.985 -40.754 12.462 1.00 89.12 526 PRO A C 1
ATOM 4258 O O . PRO A 1 526 ? -17.776 -40.699 11.253 1.00 89.12 526 PRO A O 1
ATOM 4261 N N . GLN A 1 527 ? -19.204 -40.969 12.960 1.00 88.31 527 GLN A N 1
ATOM 4262 C CA . GLN A 1 527 ? -20.435 -41.082 12.172 1.00 88.31 527 GLN A CA 1
ATOM 4263 C C . GLN A 1 527 ? -20.783 -39.790 11.406 1.00 88.31 527 GLN A C 1
ATOM 4265 O O . GLN A 1 527 ? -21.506 -39.834 10.409 1.00 88.31 527 GLN A O 1
ATOM 4270 N N . PHE A 1 528 ? -20.257 -38.633 11.821 1.00 88.69 528 PHE A N 1
ATOM 4271 C CA . PHE A 1 528 ? -20.516 -37.358 11.161 1.00 88.69 528 PHE A CA 1
ATOM 4272 C C . PHE A 1 528 ? -19.363 -36.943 10.245 1.00 88.69 528 PHE A C 1
ATOM 4274 O O . PHE A 1 528 ? -18.207 -36.852 10.641 1.00 88.69 528 PHE A O 1
ATOM 4281 N N . THR A 1 529 ? -19.691 -36.599 9.000 1.00 88.69 529 THR A N 1
ATOM 4282 C CA . THR A 1 529 ? -18.734 -36.001 8.056 1.00 88.69 529 THR A CA 1
ATOM 4283 C C . THR A 1 529 ? -18.739 -34.472 8.148 1.00 88.69 529 THR A C 1
ATOM 4285 O O . THR A 1 529 ? -19.696 -33.869 8.632 1.00 88.69 529 THR A O 1
ATOM 4288 N N . VAL A 1 530 ? -17.720 -33.810 7.580 1.00 82.94 530 VAL A N 1
ATOM 4289 C CA . VAL A 1 530 ? -17.588 -32.331 7.547 1.00 82.94 530 VAL A CA 1
ATOM 4290 C C . VAL A 1 530 ? -18.833 -31.620 6.991 1.00 82.94 530 VAL A C 1
ATOM 4292 O O . VAL A 1 530 ? -19.122 -30.482 7.360 1.00 82.94 530 VAL A O 1
ATOM 4295 N N . ARG A 1 531 ? -19.572 -32.263 6.076 1.00 86.69 531 ARG A N 1
ATOM 4296 C CA . ARG A 1 531 ? -20.770 -31.691 5.434 1.00 86.69 531 ARG A CA 1
ATOM 4297 C C . ARG A 1 531 ? -22.078 -32.017 6.159 1.00 86.69 531 ARG A C 1
ATOM 4299 O O . ARG A 1 531 ? -23.120 -31.523 5.726 1.00 86.69 531 ARG A O 1
ATOM 4306 N N . SER A 1 532 ? -22.029 -32.821 7.220 1.00 91.12 532 SER A N 1
ATOM 4307 C CA . SER A 1 532 ? -23.211 -33.248 7.969 1.00 91.12 532 SER A CA 1
ATOM 4308 C C . SER A 1 532 ? -23.969 -32.060 8.579 1.00 91.12 532 SER A C 1
ATOM 4310 O O . SER A 1 532 ? -23.391 -31.005 8.866 1.00 91.12 532 SER A O 1
ATOM 4312 N N . ALA A 1 533 ? -25.281 -32.225 8.776 1.00 92.50 533 ALA A N 1
ATOM 4313 C CA . ALA A 1 533 ? -26.117 -31.216 9.428 1.00 92.50 533 ALA A CA 1
ATOM 4314 C C . ALA A 1 533 ? -25.650 -30.943 10.869 1.00 92.50 533 ALA A C 1
ATOM 4316 O O . ALA A 1 533 ? -25.553 -29.783 11.264 1.00 92.50 533 ALA A O 1
ATOM 4317 N N . MET A 1 534 ? -25.243 -31.987 11.598 1.00 91.12 534 MET A N 1
ATOM 4318 C CA . MET A 1 534 ? -24.711 -31.865 12.958 1.00 91.12 534 MET A CA 1
ATOM 4319 C C . MET A 1 534 ? -23.418 -31.050 13.013 1.00 91.12 534 MET A C 1
ATOM 4321 O O . MET A 1 534 ? -23.289 -30.168 13.856 1.00 91.12 534 MET A O 1
ATOM 4325 N N . THR A 1 535 ? -22.484 -31.241 12.072 1.00 91.69 535 THR A N 1
ATOM 4326 C CA . THR A 1 535 ? -21.283 -30.392 12.003 1.00 91.69 535 THR A CA 1
ATOM 4327 C C . THR A 1 535 ? -21.638 -28.931 11.709 1.00 91.69 535 THR A C 1
ATOM 4329 O O . THR A 1 535 ? -20.999 -28.026 12.241 1.00 91.69 535 THR A O 1
ATOM 4332 N N . LYS A 1 536 ? -22.668 -28.658 10.896 1.00 93.00 536 LYS A N 1
ATOM 4333 C CA . LYS A 1 536 ? -23.139 -27.279 10.664 1.00 93.00 536 LYS A CA 1
ATOM 4334 C C . LYS A 1 536 ? -23.766 -26.667 11.919 1.00 93.00 536 LYS A C 1
ATOM 4336 O O . LYS A 1 536 ? -23.469 -25.510 12.205 1.00 93.00 536 LYS A O 1
ATOM 4341 N N . LEU A 1 537 ? -24.566 -27.433 12.664 1.00 93.75 537 LEU A N 1
ATOM 4342 C CA . LEU A 1 537 ? -25.149 -27.012 13.941 1.00 93.75 537 LEU A CA 1
ATOM 4343 C C . LEU A 1 537 ? -24.057 -26.719 14.978 1.00 93.75 537 LEU A C 1
ATOM 4345 O O . LEU A 1 537 ? -24.044 -25.648 15.575 1.00 93.75 537 LEU A O 1
ATOM 4349 N N . PHE A 1 538 ? -23.064 -27.602 15.107 1.00 93.75 538 PHE A N 1
ATOM 4350 C CA . PHE A 1 538 ? -21.897 -27.373 15.961 1.00 93.75 538 PHE A CA 1
ATOM 4351 C C . PHE A 1 538 ? -21.171 -26.069 15.601 1.00 93.75 538 PHE A C 1
ATOM 4353 O O . PHE A 1 538 ? -20.836 -25.267 16.469 1.00 93.75 538 PHE A O 1
ATOM 4360 N N . LEU A 1 539 ? -20.977 -25.799 14.308 1.00 94.25 539 LEU A N 1
ATOM 4361 C CA . LEU A 1 539 ? -20.371 -24.547 13.854 1.00 94.25 539 LEU A CA 1
ATOM 4362 C C . LEU A 1 539 ? -21.230 -23.311 14.150 1.00 94.25 539 LEU A C 1
ATOM 4364 O O . LEU A 1 539 ? -20.660 -22.230 14.316 1.00 94.25 539 LEU A O 1
ATOM 4368 N N . ALA A 1 540 ? -22.557 -23.453 14.203 1.00 94.75 540 ALA A N 1
ATOM 4369 C CA . ALA A 1 540 ? -23.457 -22.392 14.640 1.00 94.75 540 ALA A CA 1
ATOM 4370 C C . ALA A 1 540 ? -23.276 -22.113 16.140 1.00 94.75 540 ALA A C 1
ATOM 4372 O O . ALA A 1 540 ? -23.037 -20.960 16.491 1.00 94.75 540 ALA A O 1
ATOM 4373 N N . HIS A 1 541 ? -23.224 -23.150 16.986 1.00 94.50 541 HIS A N 1
ATOM 4374 C CA . HIS A 1 541 ? -22.912 -23.002 18.414 1.00 94.50 541 HIS A CA 1
ATOM 4375 C C . HIS A 1 541 ? -21.540 -22.356 18.651 1.00 94.50 541 HIS A C 1
ATOM 4377 O O . HIS A 1 541 ? -21.426 -21.442 19.461 1.00 94.50 541 HIS A O 1
ATOM 4383 N N . LEU A 1 542 ? -20.497 -22.732 17.894 1.00 95.56 542 LEU A N 1
ATOM 4384 C CA . LEU A 1 542 ? -19.190 -22.059 17.979 1.00 95.56 542 LEU A CA 1
ATOM 4385 C C . LEU A 1 542 ? -19.267 -20.564 17.629 1.00 95.56 542 LEU A C 1
ATOM 4387 O O . LEU A 1 542 ? -18.531 -19.750 18.192 1.00 95.56 542 LEU A O 1
ATOM 4391 N N . ALA A 1 543 ? -20.099 -20.198 16.651 1.00 95.06 543 ALA A N 1
ATOM 4392 C CA . ALA A 1 543 ? -20.267 -18.811 16.237 1.00 95.06 543 ALA A CA 1
ATOM 4393 C C . ALA A 1 543 ? -21.059 -18.007 17.275 1.00 95.06 543 ALA A C 1
ATOM 4395 O O . ALA A 1 543 ? -20.650 -16.895 17.606 1.00 95.06 543 ALA A O 1
ATOM 4396 N N . GLU A 1 544 ? -22.143 -18.572 17.796 1.00 95.50 544 GLU A N 1
ATOM 4397 C CA . GLU A 1 544 ? -23.003 -17.952 18.799 1.00 95.50 544 GLU A CA 1
ATOM 4398 C C . GLU A 1 544 ? -22.286 -17.795 20.142 1.00 95.50 544 GLU A C 1
ATOM 4400 O O . GLU A 1 544 ? -22.217 -16.684 20.660 1.00 95.50 544 GLU A O 1
ATOM 4405 N N . ALA A 1 545 ? -21.613 -18.841 20.632 1.00 95.94 545 ALA A N 1
ATOM 4406 C CA . ALA A 1 545 ? -20.820 -18.775 21.859 1.00 95.94 545 ALA A CA 1
ATOM 4407 C C . ALA A 1 545 ? -19.726 -17.691 21.780 1.00 95.94 545 ALA A C 1
ATOM 4409 O O . ALA A 1 545 ? -19.484 -16.960 22.741 1.00 95.94 545 ALA A O 1
ATOM 4410 N N . TRP A 1 546 ? -19.100 -17.510 20.608 1.00 95.50 546 TRP A N 1
ATOM 4411 C CA . TRP A 1 546 ? -18.158 -16.410 20.372 1.00 95.50 546 TRP A CA 1
ATOM 4412 C C . TRP A 1 546 ? -18.829 -15.025 20.383 1.00 95.50 546 TRP A C 1
ATOM 4414 O O . TRP A 1 546 ? -18.215 -14.050 20.824 1.00 95.50 546 TRP A O 1
ATOM 4424 N N . LEU A 1 547 ? -20.063 -14.901 19.887 1.00 94.69 547 LEU A N 1
ATOM 4425 C CA . LEU A 1 547 ? -20.819 -13.646 19.938 1.00 94.69 547 LEU A CA 1
ATOM 4426 C C . LEU A 1 547 ? -21.230 -13.300 21.372 1.00 94.69 547 LEU A C 1
ATOM 4428 O O . LEU A 1 547 ? -20.997 -12.164 21.784 1.00 94.69 547 LEU A O 1
ATOM 4432 N N . CYS A 1 548 ? -21.737 -14.269 22.139 1.00 93.44 548 CYS A N 1
ATOM 4433 C CA . CYS A 1 548 ? -22.073 -14.100 23.554 1.00 93.44 548 CYS A CA 1
ATOM 4434 C C . CYS A 1 548 ? -20.844 -13.682 24.366 1.00 93.44 548 CYS A C 1
ATOM 4436 O O . CYS A 1 548 ? -20.882 -12.669 25.065 1.00 93.44 548 CYS A O 1
ATOM 4438 N N . TRP A 1 549 ? -19.707 -14.358 24.159 1.00 93.81 549 TRP A N 1
ATOM 4439 C CA . TRP A 1 549 ? -18.441 -13.983 24.791 1.00 93.81 549 TRP A CA 1
ATOM 4440 C C . TRP A 1 549 ? -18.031 -12.543 24.460 1.00 93.81 549 TRP A C 1
ATOM 4442 O O . TRP A 1 549 ? -17.643 -11.792 25.351 1.00 93.81 549 TRP A O 1
ATOM 4452 N N . ARG A 1 550 ? -18.155 -12.119 23.193 1.00 91.69 550 ARG A N 1
ATOM 4453 C CA . ARG A 1 550 ? -17.831 -10.743 22.770 1.00 91.69 550 ARG A CA 1
ATOM 4454 C C . ARG A 1 550 ? -18.772 -9.686 23.340 1.00 91.69 550 ARG A C 1
ATOM 4456 O O . ARG A 1 550 ? -18.352 -8.536 23.439 1.00 91.69 550 ARG A O 1
ATOM 4463 N N . ALA A 1 551 ? -20.016 -10.052 23.626 1.00 90.06 551 ALA A N 1
ATOM 4464 C CA . ALA A 1 551 ? -21.009 -9.182 24.244 1.00 90.06 551 ALA A CA 1
ATOM 4465 C C . ALA A 1 551 ? -20.875 -9.125 25.777 1.00 90.06 551 ALA A C 1
ATOM 4467 O O . ALA A 1 551 ? -21.497 -8.276 26.399 1.00 90.06 551 ALA A O 1
ATOM 4468 N N . GLY A 1 552 ? -20.071 -10.007 26.385 1.00 89.06 552 GLY A N 1
ATOM 4469 C CA . GLY A 1 552 ? -19.987 -10.135 27.842 1.00 89.06 552 GLY A CA 1
ATOM 4470 C C . GLY A 1 552 ? -21.160 -10.901 28.463 1.00 89.06 552 GLY A C 1
ATOM 4471 O O . GLY A 1 552 ? -21.326 -10.856 29.674 1.00 89.06 552 GLY A O 1
ATOM 4472 N N . MET A 1 553 ? -21.955 -11.610 27.654 1.00 88.62 553 MET A N 1
ATOM 4473 C CA . MET A 1 553 ? -23.072 -12.436 28.118 1.00 88.62 553 MET A CA 1
ATOM 4474 C C . MET A 1 553 ? -22.601 -13.857 28.440 1.00 88.62 553 MET A C 1
ATOM 4476 O O . MET A 1 553 ? -21.696 -14.385 27.783 1.00 88.62 553 MET A O 1
ATOM 4480 N N . THR A 1 554 ? -23.237 -14.495 29.422 1.00 87.31 554 THR A N 1
ATOM 4481 C CA . THR A 1 554 ? -23.007 -15.909 29.739 1.00 87.31 554 THR A CA 1
ATOM 4482 C C . THR A 1 554 ? -23.671 -16.814 28.694 1.00 87.31 554 THR A C 1
ATOM 4484 O O . THR A 1 554 ? -24.668 -16.449 28.074 1.00 87.31 554 THR A O 1
ATOM 4487 N N . TYR A 1 555 ? -23.096 -17.998 28.461 1.00 92.50 555 TYR A N 1
ATOM 4488 C CA . TYR A 1 555 ? -23.642 -19.022 27.547 1.00 92.50 555 TYR A CA 1
ATOM 4489 C C . TYR A 1 555 ? -23.973 -20.320 28.309 1.00 92.50 555 TYR A C 1
ATOM 4491 O O . TYR A 1 555 ? -24.054 -21.405 27.738 1.00 92.50 555 TYR A O 1
ATOM 4499 N N . ASP A 1 556 ? -24.155 -20.211 29.627 1.00 87.44 556 ASP A N 1
ATOM 4500 C CA . ASP A 1 556 ? -24.185 -21.351 30.550 1.00 87.44 556 ASP A CA 1
ATOM 4501 C C . ASP A 1 556 ? -25.458 -22.190 30.412 1.00 87.44 556 ASP A C 1
ATOM 4503 O O . ASP A 1 556 ? -25.393 -23.416 30.454 1.00 87.44 556 ASP A O 1
ATOM 4507 N N . GLN A 1 557 ? -26.600 -21.545 30.151 1.00 89.06 557 GLN A N 1
ATOM 4508 C CA . GLN A 1 557 ? -27.878 -22.231 29.916 1.00 89.06 557 GLN A CA 1
ATOM 4509 C C . GLN A 1 557 ? -27.842 -23.146 28.688 1.00 89.06 557 GLN A C 1
ATOM 4511 O O . GLN A 1 557 ? -28.488 -24.186 28.670 1.00 89.06 557 GLN A O 1
ATOM 4516 N N . ILE A 1 558 ? -27.094 -22.768 27.650 1.00 90.81 558 ILE A N 1
ATOM 4517 C CA . ILE A 1 558 ? -26.968 -23.592 26.445 1.00 90.81 558 ILE A CA 1
ATOM 4518 C C . ILE A 1 558 ? -25.891 -24.660 26.656 1.00 90.81 558 ILE A C 1
ATOM 4520 O O . ILE A 1 558 ? -26.043 -25.787 26.187 1.00 90.81 558 ILE A O 1
ATOM 4524 N N . TYR A 1 559 ? -24.836 -24.359 27.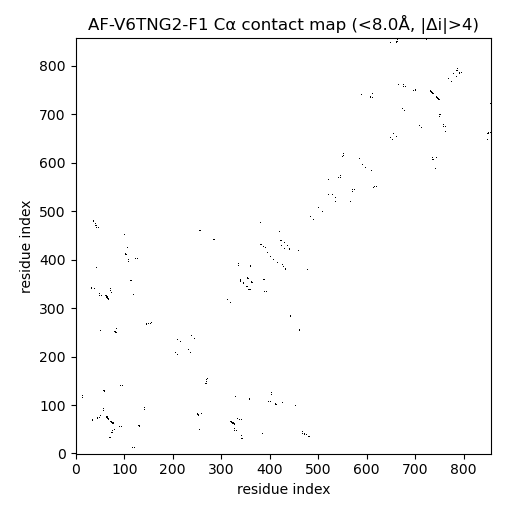424 1.00 90.62 559 TYR A N 1
ATOM 4525 C CA . TYR A 1 559 ? -23.859 -25.373 27.820 1.00 90.62 559 TYR A CA 1
ATOM 4526 C C . TYR A 1 559 ? -24.480 -26.512 28.631 1.00 90.62 559 TYR A C 1
ATOM 4528 O O . TYR A 1 559 ? -24.070 -27.651 28.432 1.00 90.62 559 TYR A O 1
ATOM 4536 N N . SER A 1 560 ? -25.461 -26.240 29.496 1.00 89.50 560 SER A N 1
ATOM 4537 C CA . SER A 1 560 ? -26.131 -27.287 30.280 1.00 89.50 560 SER A CA 1
ATOM 4538 C C . SER A 1 560 ? -27.058 -28.181 29.449 1.00 89.50 560 SER A C 1
ATOM 4540 O O . SER A 1 560 ? -27.282 -29.330 29.816 1.00 89.50 560 SER A O 1
ATOM 4542 N N . GLN A 1 561 ? -27.570 -27.684 28.320 1.00 90.38 561 GLN A N 1
ATOM 4543 C CA . GLN A 1 561 ? -28.393 -28.456 27.380 1.00 90.38 561 GLN A CA 1
ATOM 4544 C C . GLN A 1 561 ? -27.558 -29.327 26.426 1.00 90.38 561 GLN A C 1
ATOM 4546 O O . GLN A 1 561 ? -28.082 -30.243 25.792 1.00 90.38 561 GLN A O 1
ATOM 4551 N N . MET A 1 562 ? -26.265 -29.032 26.291 1.00 90.44 562 MET A N 1
ATOM 4552 C CA . MET A 1 562 ? -25.344 -29.731 25.402 1.00 90.44 562 MET A CA 1
ATOM 4553 C C . MET A 1 562 ? -24.651 -30.896 26.122 1.00 90.44 562 MET A C 1
ATOM 4555 O O . MET A 1 562 ? -24.507 -30.892 27.343 1.00 90.44 562 MET A O 1
ATOM 4559 N N . SER A 1 563 ? -24.159 -31.891 25.372 1.00 91.62 563 SER A N 1
ATOM 4560 C CA . SER A 1 563 ? -23.293 -32.915 25.965 1.00 91.62 563 SER A CA 1
ATOM 4561 C C . SER A 1 563 ? -22.019 -32.280 26.552 1.00 91.62 563 SER A C 1
ATOM 4563 O O . SER A 1 563 ? -21.470 -31.342 25.955 1.00 91.62 563 SER A O 1
ATOM 4565 N N . PRO A 1 564 ? -21.515 -32.783 27.697 1.00 91.81 564 PRO A N 1
ATOM 4566 C CA . PRO A 1 564 ? -20.398 -32.158 28.407 1.00 91.81 564 PRO A CA 1
ATOM 4567 C C . PRO A 1 564 ? -19.131 -32.084 27.544 1.00 91.81 564 PRO A C 1
ATOM 4569 O O . PRO A 1 564 ? -18.469 -31.049 27.511 1.00 91.81 564 PRO A O 1
ATOM 4572 N N . GLU A 1 565 ? -18.862 -33.122 26.748 1.00 92.38 565 GLU A N 1
ATOM 4573 C CA . GLU A 1 565 ? -17.717 -33.174 25.831 1.00 92.38 565 GLU A CA 1
ATOM 4574 C C . GLU A 1 565 ? -17.768 -32.079 24.755 1.00 92.38 565 GLU A C 1
ATOM 4576 O O . GLU A 1 565 ? -16.754 -31.447 24.444 1.00 92.38 565 GLU A O 1
ATOM 4581 N N . ILE A 1 566 ? -18.949 -31.819 24.176 1.00 92.44 566 ILE A N 1
ATOM 4582 C CA . ILE A 1 566 ? -19.072 -30.771 23.159 1.00 92.44 566 ILE A CA 1
ATOM 4583 C C . ILE A 1 566 ? -19.033 -29.392 23.824 1.00 92.44 566 ILE A C 1
ATOM 4585 O O . ILE A 1 566 ? -18.393 -28.486 23.288 1.00 92.44 566 ILE A O 1
ATOM 4589 N N . ALA A 1 567 ? -19.629 -29.230 25.009 1.00 93.75 567 ALA A N 1
ATOM 4590 C CA . ALA A 1 567 ? -19.535 -27.989 25.773 1.00 93.75 567 ALA A CA 1
ATOM 4591 C C . ALA A 1 567 ? -18.070 -27.636 26.106 1.00 93.75 567 ALA A C 1
ATOM 4593 O O . ALA A 1 567 ? -17.672 -26.479 25.953 1.00 93.75 567 ALA A O 1
ATOM 4594 N N . ASP A 1 568 ? -17.242 -28.623 26.465 1.00 94.19 568 ASP A N 1
ATOM 4595 C CA . ASP A 1 568 ? -15.801 -28.450 26.681 1.00 94.19 568 ASP A CA 1
ATOM 4596 C C . ASP A 1 568 ? -15.077 -28.013 25.398 1.00 94.19 568 ASP A C 1
ATOM 4598 O O . ASP A 1 568 ? -14.268 -27.080 25.425 1.00 94.19 568 ASP A O 1
ATOM 4602 N N . LEU A 1 569 ? -15.404 -28.618 24.247 1.00 94.81 569 LEU A N 1
ATOM 4603 C CA . LEU A 1 569 ? -14.852 -28.208 22.951 1.00 94.81 569 LEU A CA 1
ATOM 4604 C C . LEU A 1 569 ? -15.231 -26.771 22.576 1.00 94.81 569 LEU A C 1
ATOM 4606 O O . LEU A 1 569 ? -14.382 -26.030 22.070 1.00 94.81 569 LEU A O 1
ATOM 4610 N N . VAL A 1 570 ? -16.485 -26.368 22.806 1.00 95.81 570 VAL A N 1
ATOM 4611 C CA . VAL A 1 570 ? -16.956 -25.002 22.535 1.00 95.81 570 VAL A CA 1
ATOM 4612 C C . VAL A 1 570 ? -16.254 -24.010 23.466 1.00 95.81 570 VAL A C 1
ATOM 4614 O O . VAL A 1 570 ? -15.745 -22.993 22.989 1.00 95.81 570 VAL A O 1
ATOM 4617 N N . ARG A 1 571 ? -16.137 -24.317 24.765 1.00 94.38 571 ARG A N 1
ATOM 4618 C CA . ARG A 1 571 ? -15.409 -23.480 25.735 1.00 94.38 571 ARG A CA 1
ATOM 4619 C C . ARG A 1 571 ? -13.936 -23.327 25.357 1.00 94.38 571 ARG A C 1
ATOM 4621 O O . ARG A 1 571 ? -13.440 -22.201 25.313 1.00 94.38 571 ARG A O 1
ATOM 4628 N N . ALA A 1 572 ? -13.262 -24.417 24.991 1.00 95.56 572 ALA A N 1
ATOM 4629 C CA . ALA A 1 572 ? -11.877 -24.384 24.519 1.00 95.56 572 ALA A CA 1
ATOM 4630 C C . ALA A 1 572 ? -11.719 -23.550 23.234 1.00 95.56 572 ALA A C 1
ATOM 4632 O O . ALA A 1 572 ? -10.795 -22.741 23.125 1.00 95.56 572 ALA A O 1
ATOM 4633 N N . TYR A 1 573 ? -12.652 -23.679 22.283 1.00 96.44 573 TYR A N 1
ATOM 4634 C CA . TYR A 1 573 ? -12.661 -22.867 21.067 1.00 96.44 573 TYR A CA 1
ATOM 4635 C C . TYR A 1 573 ? -12.791 -21.372 21.369 1.00 96.44 573 TYR A C 1
ATOM 4637 O O . TYR A 1 573 ? -12.043 -20.561 20.816 1.00 96.44 573 TYR A O 1
ATOM 4645 N N . VAL A 1 574 ? -13.738 -21.002 22.236 1.00 96.62 574 VAL A N 1
ATOM 4646 C CA . VAL A 1 574 ? -13.971 -19.609 22.631 1.00 96.62 574 VAL A CA 1
ATOM 4647 C C . VAL A 1 574 ? -12.764 -19.052 23.387 1.00 96.62 574 VAL A C 1
ATOM 4649 O O . VAL A 1 574 ? -12.365 -17.927 23.096 1.00 96.62 574 VAL A O 1
ATOM 4652 N N . ALA A 1 575 ? -12.137 -19.834 24.272 1.00 95.44 575 ALA A N 1
ATOM 4653 C CA . ALA A 1 575 ? -10.931 -19.441 25.003 1.00 95.44 575 ALA A CA 1
ATOM 4654 C C . ALA A 1 575 ? -9.739 -19.178 24.066 1.00 95.44 575 ALA A C 1
ATOM 4656 O O . ALA A 1 575 ? -9.182 -18.085 24.064 1.00 95.44 575 ALA A O 1
ATOM 4657 N N . GLU A 1 576 ? -9.410 -20.106 23.165 1.00 96.19 576 GLU A N 1
ATOM 4658 C CA . GLU A 1 576 ? -8.318 -19.883 22.203 1.00 96.19 576 GLU A CA 1
ATOM 4659 C C . GLU A 1 576 ? -8.629 -18.699 21.264 1.00 96.19 576 GLU A C 1
ATOM 4661 O O . GLU A 1 576 ? -7.748 -17.928 20.874 1.00 96.19 576 GLU A O 1
ATOM 4666 N N . ARG A 1 577 ? -9.906 -18.503 20.906 1.00 95.50 577 ARG A N 1
ATOM 4667 C CA . ARG A 1 577 ? -10.325 -17.364 20.079 1.00 95.50 577 ARG A CA 1
ATOM 4668 C C . ARG A 1 577 ? -10.230 -16.034 20.834 1.00 95.50 577 ARG A C 1
ATOM 4670 O O . ARG A 1 577 ? -9.891 -15.017 20.220 1.00 95.50 577 ARG A O 1
ATOM 4677 N N . ALA A 1 578 ? -10.494 -16.047 22.138 1.00 94.81 578 ALA A N 1
ATOM 4678 C CA . ALA A 1 578 ? -10.282 -14.929 23.045 1.00 94.81 578 ALA A CA 1
ATOM 4679 C C . ALA A 1 578 ? -8.800 -14.552 23.129 1.00 94.81 578 ALA A C 1
ATOM 4681 O O . ALA A 1 578 ? -8.473 -13.375 22.987 1.00 94.81 578 ALA A O 1
ATOM 4682 N N . ASP A 1 579 ? -7.901 -15.530 23.236 1.00 94.94 579 ASP A N 1
ATOM 4683 C CA . ASP A 1 579 ? -6.456 -15.283 23.282 1.00 94.94 579 ASP A CA 1
ATOM 4684 C C . ASP A 1 579 ? -5.954 -14.607 22.003 1.00 94.94 579 ASP A C 1
ATOM 4686 O O . ASP A 1 579 ? -5.242 -13.602 22.059 1.00 94.94 579 ASP A O 1
ATOM 4690 N N . ILE A 1 580 ? -6.389 -15.086 20.829 1.00 93.44 580 ILE A N 1
ATOM 4691 C CA . ILE A 1 580 ? -6.067 -14.458 19.534 1.00 93.44 580 ILE A CA 1
ATOM 4692 C C . ILE A 1 580 ? -6.581 -13.010 19.492 1.00 93.44 580 ILE A C 1
ATOM 4694 O O . ILE A 1 580 ? -5.913 -12.109 18.966 1.00 93.44 580 ILE A O 1
ATOM 4698 N N . TYR A 1 581 ? -7.774 -12.768 20.038 1.00 94.06 581 TYR A N 1
ATOM 4699 C CA . TYR A 1 581 ? -8.383 -11.444 20.091 1.00 94.06 581 TYR A CA 1
ATOM 4700 C C . TYR A 1 581 ? -7.589 -10.492 20.996 1.00 94.06 581 TYR A C 1
ATOM 4702 O O . TYR A 1 581 ? -7.169 -9.432 20.523 1.00 94.06 581 TYR A O 1
ATOM 4710 N N . SER A 1 582 ? -7.288 -10.893 22.230 1.00 94.06 582 SER A N 1
ATOM 4711 C CA . SER A 1 582 ? -6.516 -10.113 23.205 1.00 94.06 582 SER A CA 1
ATOM 4712 C C . SER A 1 582 ? -5.075 -9.876 22.742 1.00 94.06 582 SER A C 1
ATOM 4714 O O . SER A 1 582 ? -4.585 -8.745 22.762 1.00 94.06 582 SER A O 1
ATOM 4716 N N . ALA A 1 583 ? -4.409 -10.901 22.202 1.00 93.94 583 ALA A N 1
ATOM 4717 C CA . ALA A 1 583 ? -3.062 -10.776 21.647 1.00 93.94 583 ALA A CA 1
ATOM 4718 C C . ALA A 1 583 ? -3.004 -9.755 20.500 1.00 93.94 583 ALA A C 1
ATOM 4720 O O . ALA A 1 583 ? -2.041 -8.990 20.387 1.00 93.94 583 ALA A O 1
ATOM 4721 N N . SER A 1 584 ? -4.050 -9.691 19.665 1.00 92.00 584 SER A N 1
ATOM 4722 C CA . SER A 1 584 ? -4.134 -8.697 18.592 1.00 92.00 584 SER A CA 1
ATOM 4723 C C . SER A 1 584 ? -4.212 -7.260 19.122 1.00 92.00 584 SER A C 1
ATOM 4725 O O . SER A 1 584 ? -3.566 -6.373 18.560 1.00 92.00 584 SER A O 1
ATOM 4727 N N . ILE A 1 585 ? -4.942 -7.041 20.222 1.00 92.94 585 ILE A N 1
ATOM 4728 C CA . ILE A 1 585 ? -5.072 -5.737 20.884 1.00 92.94 585 ILE A CA 1
ATOM 4729 C C . ILE A 1 585 ? -3.716 -5.326 21.456 1.00 92.94 585 ILE A C 1
ATOM 4731 O O . ILE A 1 585 ? -3.212 -4.253 21.128 1.00 92.94 585 ILE A O 1
ATOM 4735 N N . VAL A 1 586 ? -3.071 -6.210 22.223 1.00 92.81 586 VAL A N 1
ATOM 4736 C CA . VAL A 1 586 ? -1.758 -5.951 22.837 1.00 92.81 586 VAL A CA 1
ATOM 4737 C C . VAL A 1 586 ? -0.686 -5.670 21.781 1.00 92.81 586 VAL A C 1
ATOM 4739 O O . VAL A 1 586 ? 0.120 -4.750 21.938 1.00 92.81 586 VAL A O 1
ATOM 4742 N N . CYS A 1 587 ? -0.678 -6.423 20.678 1.00 91.88 587 CYS A N 1
ATOM 4743 C CA . CYS A 1 587 ? 0.270 -6.226 19.583 1.00 91.88 587 CYS A CA 1
ATOM 4744 C C . CYS A 1 587 ? 0.122 -4.837 18.944 1.00 91.88 587 CYS A C 1
ATOM 4746 O O . CYS A 1 587 ? 1.121 -4.135 18.757 1.00 91.88 587 CYS A O 1
ATOM 4748 N N . ILE A 1 588 ? -1.112 -4.420 18.635 1.00 91.50 588 ILE A N 1
ATOM 4749 C CA . ILE A 1 588 ? -1.374 -3.105 18.037 1.00 91.50 588 ILE A CA 1
ATOM 4750 C C . ILE A 1 588 ? -1.075 -1.993 19.045 1.00 91.50 588 ILE A C 1
ATOM 4752 O O . ILE A 1 588 ? -0.349 -1.065 18.698 1.00 91.50 588 ILE A O 1
ATOM 4756 N N . LYS A 1 589 ? -1.505 -2.129 20.305 1.00 90.94 589 LYS A N 1
ATOM 4757 C CA . LYS A 1 589 ? -1.188 -1.185 21.387 1.00 90.94 589 LYS A CA 1
ATOM 4758 C C . LYS A 1 589 ? 0.319 -0.962 21.518 1.00 90.94 589 LYS A C 1
ATOM 4760 O O . LYS A 1 589 ? 0.780 0.174 21.516 1.00 90.94 589 LYS A O 1
ATOM 4765 N N . ARG A 1 590 ? 1.120 -2.035 21.520 1.00 91.62 590 ARG A N 1
ATOM 4766 C CA . ARG A 1 590 ? 2.591 -1.946 21.565 1.00 91.62 590 ARG A CA 1
ATOM 4767 C C . ARG A 1 590 ? 3.179 -1.267 20.325 1.00 91.62 590 ARG A C 1
ATOM 4769 O O . ARG A 1 590 ? 4.204 -0.597 20.423 1.00 91.62 590 ARG A O 1
ATOM 4776 N N . ARG A 1 591 ? 2.573 -1.435 19.145 1.00 91.94 591 ARG A N 1
ATOM 4777 C CA . ARG A 1 591 ? 2.995 -0.719 17.927 1.00 91.94 591 ARG A CA 1
ATOM 4778 C C . ARG A 1 591 ? 2.683 0.772 18.014 1.00 91.94 591 ARG A C 1
ATOM 4780 O O . ARG A 1 591 ? 3.554 1.548 17.637 1.00 91.94 591 ARG A O 1
ATOM 4787 N N . LEU A 1 592 ? 1.512 1.140 18.535 1.00 90.56 592 LEU A N 1
ATOM 4788 C CA . LEU A 1 592 ? 1.108 2.532 18.745 1.00 90.56 592 LEU A CA 1
ATOM 4789 C C . LEU A 1 592 ? 2.017 3.229 19.763 1.00 90.56 592 LEU A C 1
ATOM 4791 O O . LEU A 1 592 ? 2.568 4.275 19.450 1.00 90.56 592 LEU A O 1
ATOM 4795 N N . ILE A 1 593 ? 2.273 2.599 20.917 1.00 89.88 593 ILE A N 1
ATOM 4796 C CA . ILE A 1 593 ? 3.197 3.122 21.943 1.00 89.88 593 ILE A CA 1
ATOM 4797 C C . ILE A 1 593 ? 4.605 3.339 21.365 1.00 89.88 593 ILE A C 1
ATOM 4799 O O . ILE A 1 593 ? 5.246 4.345 21.641 1.00 89.88 593 ILE A O 1
ATOM 4803 N N . ASN A 1 594 ? 5.071 2.425 20.508 1.00 92.12 594 ASN A N 1
ATOM 4804 C CA . ASN A 1 594 ? 6.375 2.529 19.848 1.00 92.12 594 ASN A CA 1
ATOM 4805 C C . ASN A 1 594 ? 6.374 3.429 18.595 1.00 92.12 594 ASN A C 1
ATOM 4807 O O . ASN A 1 594 ? 7.337 3.382 17.829 1.00 92.12 594 ASN A O 1
ATOM 4811 N N . ASN A 1 595 ? 5.298 4.179 18.326 1.00 89.56 595 ASN A N 1
ATOM 4812 C CA . ASN A 1 595 ? 5.128 5.021 17.135 1.00 89.56 595 ASN A CA 1
ATOM 4813 C C . ASN A 1 595 ? 5.406 4.293 15.801 1.00 89.56 595 ASN A C 1
ATOM 4815 O O . ASN A 1 595 ? 5.875 4.881 14.824 1.00 89.56 595 ASN A O 1
ATOM 4819 N N . LYS A 1 596 ? 5.120 2.986 15.733 1.00 91.75 596 LYS A N 1
ATOM 4820 C CA . LYS A 1 596 ? 5.232 2.204 14.496 1.00 91.75 596 LYS A CA 1
ATOM 4821 C C . LYS A 1 596 ? 4.001 2.443 13.630 1.00 91.75 596 LYS A C 1
ATOM 4823 O O . LYS A 1 596 ? 2.882 2.470 14.129 1.00 91.75 596 LYS A O 1
ATOM 4828 N N . TRP A 1 597 ? 4.199 2.520 12.314 1.00 90.44 597 TRP A N 1
ATOM 4829 C CA . TRP A 1 597 ? 3.100 2.672 11.357 1.00 90.44 597 TRP A CA 1
ATOM 4830 C C . TRP A 1 597 ? 2.046 1.564 11.522 1.00 90.44 597 TRP A C 1
ATOM 4832 O O . TRP A 1 597 ? 2.400 0.383 11.588 1.00 90.44 597 TRP A O 1
ATOM 4842 N N . VAL A 1 598 ? 0.765 1.937 11.552 1.00 89.69 598 VAL A N 1
ATOM 4843 C CA . VAL A 1 598 ? -0.405 1.043 11.590 1.00 89.69 598 VAL A CA 1
ATOM 4844 C C . VAL A 1 598 ? -1.399 1.509 10.525 1.00 89.69 598 VAL A C 1
ATOM 4846 O O . VAL A 1 598 ? -1.600 2.707 10.329 1.00 89.69 598 VAL A O 1
ATOM 4849 N N . ALA A 1 599 ? -2.015 0.571 9.804 1.00 90.31 599 ALA A N 1
ATOM 4850 C CA . ALA A 1 599 ? -3.000 0.920 8.785 1.00 90.31 599 ALA A CA 1
ATOM 4851 C C . ALA A 1 599 ? -4.288 1.464 9.428 1.00 90.31 599 ALA A C 1
ATOM 4853 O O . ALA A 1 599 ? -4.781 0.894 10.399 1.00 90.31 599 ALA A O 1
ATOM 4854 N N . LYS A 1 600 ? -4.911 2.484 8.819 1.00 91.19 600 LYS A N 1
ATOM 4855 C CA . LYS A 1 600 ? -6.164 3.099 9.310 1.00 91.19 600 LYS A CA 1
ATOM 4856 C C . LYS A 1 600 ? -7.264 2.069 9.619 1.00 91.19 600 LYS A C 1
ATOM 4858 O O . LYS A 1 600 ? -7.922 2.142 10.648 1.00 91.19 600 LYS A O 1
ATOM 4863 N N . SER A 1 601 ? -7.429 1.052 8.769 1.00 90.44 601 SER A N 1
ATOM 4864 C CA . SER A 1 601 ? -8.410 -0.019 8.996 1.00 90.44 601 SER A CA 1
ATOM 4865 C C . SER A 1 601 ? -8.071 -0.948 10.166 1.00 90.44 601 SER A C 1
ATOM 4867 O O . SER A 1 601 ? -8.970 -1.541 10.752 1.00 90.44 601 SER A O 1
ATOM 4869 N N . GLU A 1 602 ? -6.784 -1.158 10.457 1.00 88.94 602 GLU A N 1
ATOM 4870 C CA . GLU A 1 602 ? -6.348 -1.954 11.614 1.00 88.94 602 GLU A CA 1
ATOM 4871 C C . GLU A 1 602 ? -6.540 -1.164 12.905 1.00 88.94 602 GLU A C 1
ATOM 4873 O O . GLU A 1 602 ? -6.947 -1.734 13.912 1.00 88.94 602 GLU A O 1
ATOM 4878 N N . HIS A 1 603 ? -6.336 0.149 12.835 1.00 88.81 603 HIS A N 1
ATOM 4879 C CA . HIS A 1 603 ? -6.538 1.066 13.944 1.00 88.81 603 HIS A CA 1
ATOM 4880 C C . HIS A 1 603 ? -7.999 1.147 14.401 1.00 88.81 603 HIS A C 1
ATOM 4882 O O . HIS A 1 603 ? -8.289 0.883 15.561 1.00 88.81 603 HIS A O 1
ATOM 4888 N N . TYR A 1 604 ? -8.954 1.347 13.484 1.00 89.94 604 TYR A N 1
ATOM 4889 C CA . TYR A 1 604 ? -10.381 1.313 13.850 1.00 89.94 604 TYR A CA 1
ATOM 4890 C C . TYR A 1 604 ? -10.822 -0.035 14.422 1.00 89.94 604 TYR A C 1
ATOM 4892 O O . TYR A 1 604 ? -11.641 -0.100 15.339 1.00 89.94 604 TYR A O 1
ATOM 4900 N N . LYS A 1 605 ? -10.266 -1.137 13.900 1.00 90.56 605 LYS A N 1
ATOM 4901 C CA . LYS A 1 605 ? -10.501 -2.463 14.479 1.00 90.56 605 LYS A CA 1
ATOM 4902 C C . LYS A 1 605 ? -9.934 -2.548 15.887 1.00 90.56 605 LYS A C 1
ATOM 4904 O O . LYS A 1 605 ? -10.573 -3.169 16.720 1.00 90.56 605 LYS A O 1
ATOM 4909 N N . TYR A 1 606 ? -8.768 -1.967 16.148 1.00 92.12 606 TYR A N 1
ATOM 4910 C CA . TYR A 1 606 ? -8.196 -1.901 17.486 1.00 92.12 606 TYR A CA 1
ATOM 4911 C C . TYR A 1 606 ? -9.097 -1.116 18.442 1.00 92.12 606 TYR A C 1
ATOM 4913 O O . TYR A 1 606 ? -9.472 -1.693 19.456 1.00 92.12 606 TYR A O 1
ATOM 4921 N N . CYS A 1 607 ? -9.540 0.101 18.101 1.00 91.00 607 CYS A N 1
ATOM 4922 C CA . CYS A 1 607 ? -10.418 0.890 18.977 1.00 91.00 607 CYS A CA 1
ATOM 4923 C C . CYS A 1 607 ? -11.709 0.131 19.317 1.00 91.00 607 CYS A C 1
ATOM 4925 O O . CYS A 1 607 ? -12.028 -0.068 20.486 1.00 91.00 607 CYS A O 1
ATOM 4927 N N . GLY A 1 608 ? -12.385 -0.432 18.309 1.00 91.75 608 GLY A N 1
ATOM 4928 C CA . GLY A 1 608 ? -13.595 -1.230 18.529 1.00 91.75 608 GLY A CA 1
ATOM 4929 C C . GLY A 1 608 ? -13.360 -2.599 19.187 1.00 91.75 608 GLY A C 1
ATOM 4930 O O . GLY A 1 608 ? -14.326 -3.269 19.563 1.00 91.75 608 GLY A O 1
ATOM 4931 N N . ARG A 1 609 ? -12.109 -3.067 19.285 1.00 92.25 609 ARG A N 1
ATOM 4932 C CA . ARG A 1 609 ? -11.752 -4.298 20.004 1.00 92.25 609 ARG A CA 1
ATOM 4933 C C . ARG A 1 609 ? -11.384 -4.024 21.453 1.00 92.25 609 ARG A C 1
ATOM 4935 O O . ARG A 1 609 ? -11.896 -4.728 22.316 1.00 92.25 609 ARG A O 1
ATOM 4942 N N . ALA A 1 610 ? -10.543 -3.019 21.677 1.00 92.38 610 ALA A N 1
ATOM 4943 C CA . ALA A 1 610 ? -10.132 -2.544 22.989 1.00 92.38 610 ALA A CA 1
ATOM 4944 C C . ALA A 1 610 ? -11.342 -2.039 23.781 1.00 92.38 610 ALA A C 1
ATOM 4946 O O . ALA A 1 610 ? -11.575 -2.534 24.872 1.00 92.38 610 ALA A O 1
ATOM 4947 N N . GLY A 1 611 ? -12.193 -1.193 23.187 1.00 91.50 611 GLY A N 1
ATOM 4948 C CA . GLY A 1 611 ? -13.405 -0.718 23.864 1.00 91.50 611 GLY A CA 1
ATOM 4949 C C . GLY A 1 611 ? -14.355 -1.851 24.270 1.00 91.50 611 GLY A C 1
ATOM 4950 O O . GLY A 1 611 ? -14.859 -1.880 25.383 1.00 91.50 611 GLY A O 1
ATOM 4951 N N . ARG A 1 612 ? -14.534 -2.872 23.416 1.00 91.88 612 ARG A N 1
ATOM 4952 C CA . ARG A 1 612 ? -15.322 -4.063 23.792 1.00 91.88 612 ARG A CA 1
ATOM 4953 C C . ARG A 1 612 ? -14.680 -4.888 24.906 1.00 91.88 612 ARG A C 1
ATOM 4955 O O . ARG A 1 612 ? -15.406 -5.490 25.689 1.00 91.88 612 ARG A O 1
ATOM 4962 N N . GLN A 1 613 ? -13.351 -4.979 24.930 1.00 92.06 613 GLN A N 1
ATOM 4963 C CA . GLN A 1 613 ? -12.648 -5.674 26.003 1.00 92.06 613 GLN A CA 1
ATOM 4964 C C . GLN A 1 613 ? -12.861 -4.937 27.329 1.00 92.06 613 GLN A C 1
ATOM 4966 O O . GLN A 1 613 ? -13.273 -5.572 28.294 1.00 92.06 613 GLN A O 1
ATOM 4971 N N . ASP A 1 614 ? -12.689 -3.616 27.334 1.00 88.38 614 ASP A N 1
ATOM 4972 C CA . ASP A 1 614 ? -12.920 -2.773 28.506 1.00 88.38 614 ASP A CA 1
ATOM 4973 C C . ASP A 1 614 ? -14.366 -2.894 29.019 1.00 88.38 614 ASP A C 1
ATOM 4975 O O . ASP A 1 614 ? -14.567 -3.089 30.216 1.00 88.38 614 ASP A O 1
ATOM 4979 N N . MET A 1 615 ? -15.374 -2.863 28.134 1.00 89.62 615 MET A N 1
ATOM 4980 C CA . MET A 1 615 ? -16.783 -3.067 28.525 1.00 89.62 615 MET A CA 1
ATOM 4981 C C . MET A 1 615 ? -17.022 -4.425 29.163 1.00 89.62 615 MET A C 1
ATOM 4983 O O . MET A 1 615 ? -17.732 -4.538 30.158 1.00 89.62 615 MET A O 1
ATOM 4987 N N . ARG A 1 616 ? -16.436 -5.477 28.592 1.00 90.31 616 ARG A N 1
ATOM 4988 C CA . ARG A 1 616 ? -16.582 -6.827 29.128 1.00 90.31 616 ARG A CA 1
ATOM 4989 C C . ARG A 1 616 ? -15.940 -6.951 30.507 1.00 90.31 616 ARG A C 1
ATOM 4991 O O . ARG A 1 616 ? -16.533 -7.568 31.384 1.00 90.31 616 ARG A O 1
ATOM 4998 N N . GLU A 1 617 ? -14.757 -6.373 30.701 1.00 87.06 617 GLU A N 1
ATOM 4999 C CA . GLU A 1 617 ? -14.097 -6.327 32.011 1.00 87.06 617 GLU A CA 1
ATOM 5000 C C . GLU A 1 617 ? -14.951 -5.568 33.039 1.00 87.06 617 GLU A C 1
ATOM 5002 O O . GLU A 1 617 ? -15.082 -6.029 34.169 1.00 87.06 617 GLU A O 1
ATOM 5007 N N . LEU A 1 618 ? -15.607 -4.476 32.629 1.00 85.19 618 LEU A N 1
ATOM 5008 C CA . LEU A 1 618 ? -16.570 -3.731 33.450 1.00 85.19 618 LEU A CA 1
ATOM 5009 C C . LEU A 1 618 ? -17.797 -4.566 33.840 1.00 85.19 618 LEU A C 1
ATOM 5011 O O . LEU A 1 618 ? -18.152 -4.612 35.013 1.00 85.19 618 LEU A O 1
ATOM 5015 N N . ILE A 1 619 ? -18.424 -5.260 32.884 1.00 87.56 619 ILE A N 1
ATOM 5016 C CA . ILE A 1 619 ? -19.585 -6.130 33.148 1.00 87.56 619 ILE A CA 1
ATOM 5017 C C . ILE A 1 619 ? -19.217 -7.226 34.154 1.00 87.56 619 ILE A C 1
ATOM 5019 O O . ILE A 1 619 ? -19.961 -7.470 35.102 1.00 87.56 619 ILE A O 1
ATOM 5023 N N . ILE A 1 620 ? -18.057 -7.864 33.972 1.00 84.50 620 ILE A N 1
ATOM 5024 C CA . ILE A 1 620 ? -17.576 -8.927 34.864 1.00 84.50 620 ILE A CA 1
ATOM 5025 C C . ILE A 1 620 ? -17.286 -8.372 36.263 1.00 84.50 620 ILE A C 1
ATOM 5027 O O . ILE A 1 620 ? -17.689 -8.985 37.248 1.00 84.50 620 ILE A O 1
ATOM 5031 N N . ALA A 1 621 ? -16.622 -7.217 36.357 1.00 82.06 621 ALA A N 1
ATOM 5032 C CA . ALA A 1 621 ? -16.331 -6.574 37.636 1.00 82.06 621 ALA A CA 1
ATOM 5033 C C . ALA A 1 621 ? -17.614 -6.187 38.389 1.00 82.06 621 ALA A C 1
ATOM 5035 O O . ALA A 1 621 ? -17.725 -6.452 39.582 1.00 82.06 621 ALA A O 1
ATOM 5036 N N . ASN A 1 622 ? -18.610 -5.638 37.689 1.00 82.56 622 ASN A N 1
ATOM 5037 C CA . ASN A 1 622 ? -19.896 -5.269 38.282 1.00 82.56 622 ASN A CA 1
ATOM 5038 C C . ASN A 1 622 ? -20.694 -6.496 38.744 1.00 82.56 622 ASN A C 1
ATOM 5040 O O . ASN A 1 622 ? -21.284 -6.475 39.821 1.00 82.56 622 ASN A O 1
ATOM 5044 N N . ALA A 1 623 ? -20.698 -7.579 37.960 1.00 83.00 623 ALA A N 1
ATOM 5045 C CA . ALA A 1 623 ? -21.330 -8.832 38.366 1.00 83.00 623 ALA A CA 1
ATOM 5046 C C . ALA A 1 623 ? -20.654 -9.422 39.614 1.00 83.00 623 ALA A C 1
ATOM 5048 O O . ALA A 1 623 ? -21.342 -9.842 40.541 1.00 83.00 623 ALA A O 1
ATOM 5049 N N . ALA A 1 624 ? -19.317 -9.396 39.672 1.00 80.62 624 ALA A N 1
ATOM 5050 C CA . ALA A 1 624 ? -18.567 -9.826 40.849 1.00 80.62 624 ALA A CA 1
ATOM 5051 C C . ALA A 1 624 ? -18.907 -8.973 42.081 1.00 80.62 624 ALA A C 1
ATOM 5053 O O . ALA A 1 624 ? -19.188 -9.532 43.137 1.00 80.62 624 ALA A O 1
ATOM 5054 N N . TYR A 1 625 ? -18.976 -7.647 41.929 1.00 75.56 625 TYR A N 1
ATOM 5055 C CA . TYR A 1 625 ? -19.353 -6.727 43.004 1.00 75.56 625 TYR A CA 1
ATOM 5056 C C . TYR A 1 625 ? -20.743 -7.024 43.589 1.00 75.56 625 TYR A C 1
ATOM 5058 O O . TYR A 1 625 ? -20.914 -7.002 44.803 1.00 75.56 625 TYR A O 1
ATOM 5066 N N . LEU A 1 626 ? -21.733 -7.352 42.750 1.00 79.19 626 LEU A N 1
ATOM 5067 C CA . LEU A 1 626 ? -23.081 -7.714 43.211 1.00 79.19 626 LEU A CA 1
ATOM 5068 C C . LEU A 1 626 ? -23.133 -9.078 43.921 1.00 79.19 626 LEU A C 1
ATOM 5070 O O . LEU A 1 626 ? -23.997 -9.292 44.769 1.00 79.19 626 LEU A O 1
ATOM 5074 N N . CYS A 1 627 ? -22.247 -10.008 43.558 1.00 74.38 627 CYS A N 1
ATOM 5075 C CA . CYS A 1 627 ? -22.189 -11.345 44.150 1.00 74.38 627 CYS A CA 1
ATOM 5076 C C . CYS A 1 627 ? -21.352 -11.409 45.438 1.00 74.38 627 CYS A C 1
ATOM 5078 O O . CYS A 1 627 ? -21.547 -12.325 46.240 1.00 74.38 627 CYS A O 1
ATOM 5080 N N . GLU A 1 628 ? -20.407 -10.490 45.646 1.00 65.00 628 GLU A N 1
ATOM 5081 C CA . GLU A 1 628 ? -19.595 -10.459 46.862 1.00 65.00 628 GLU A CA 1
ATOM 5082 C C . GLU A 1 628 ? -20.417 -9.971 48.072 1.00 65.00 628 GLU A C 1
ATOM 5084 O O . GLU A 1 628 ? -21.084 -8.937 48.003 1.00 65.00 628 GLU A O 1
ATOM 5089 N N . PRO A 1 629 ? -20.386 -10.676 49.222 1.00 56.84 629 PRO A N 1
ATOM 5090 C CA . PRO A 1 629 ? -21.042 -10.184 50.422 1.00 56.84 629 PRO A CA 1
ATOM 5091 C C . PRO A 1 629 ? -20.353 -8.898 50.891 1.00 56.84 629 PRO A C 1
ATOM 5093 O O . PRO A 1 629 ? -19.127 -8.858 51.023 1.00 56.84 629 PRO A O 1
ATOM 5096 N N . ILE A 1 630 ? -21.162 -7.898 51.261 1.00 55.50 630 ILE A N 1
ATOM 5097 C CA . ILE A 1 630 ? -20.785 -6.571 51.805 1.00 55.50 630 ILE A CA 1
ATOM 5098 C C . ILE A 1 630 ? -19.701 -6.652 52.913 1.00 55.50 630 ILE A C 1
ATOM 5100 O O . ILE A 1 630 ? -19.008 -5.685 53.214 1.00 55.50 630 ILE A O 1
ATOM 5104 N N . GLN A 1 631 ? -19.516 -7.823 53.525 1.00 49.97 631 GLN A N 1
ATOM 5105 C CA . GLN A 1 631 ? -18.627 -8.085 54.653 1.00 49.97 631 GLN A CA 1
ATOM 5106 C C . GLN A 1 631 ? -17.121 -8.114 54.331 1.00 49.97 631 GLN A C 1
ATOM 5108 O O . GLN A 1 631 ? -16.335 -7.789 55.223 1.00 49.97 631 GLN A O 1
ATOM 5113 N N . LYS A 1 632 ? -16.679 -8.472 53.111 1.00 49.94 632 LYS A N 1
ATOM 5114 C CA . LYS A 1 632 ? -15.232 -8.441 52.780 1.00 49.94 632 LYS A CA 1
ATOM 5115 C C . LYS A 1 632 ? -14.683 -7.013 52.720 1.00 49.94 632 LYS A C 1
ATOM 5117 O O . LYS A 1 632 ? -13.521 -6.797 53.068 1.00 49.94 632 LYS A O 1
ATOM 5122 N N . ASP A 1 633 ? -15.546 -6.049 52.405 1.00 51.59 633 ASP A N 1
ATOM 5123 C CA . ASP A 1 633 ? -15.207 -4.636 52.439 1.00 51.59 633 ASP A CA 1
ATOM 5124 C C . ASP A 1 633 ? -15.009 -4.132 53.865 1.00 51.59 633 ASP A C 1
ATOM 5126 O O . ASP A 1 633 ? -14.121 -3.318 54.051 1.00 51.59 633 ASP A O 1
ATOM 5130 N N . LEU A 1 634 ? -15.714 -4.601 54.905 1.00 49.56 634 LEU A N 1
ATOM 5131 C CA . LEU A 1 634 ? -15.662 -3.962 56.237 1.00 49.56 634 LEU A CA 1
ATOM 5132 C C . LEU A 1 634 ? -14.251 -3.821 56.846 1.00 49.56 634 LEU A C 1
ATOM 5134 O O . LEU A 1 634 ? -14.002 -2.828 57.508 1.00 49.56 634 LEU A O 1
ATOM 5138 N N . LYS A 1 635 ? -13.291 -4.727 56.602 1.00 47.47 635 LYS A N 1
ATOM 5139 C CA . LYS A 1 635 ? -11.931 -4.614 57.185 1.00 47.47 635 LYS A CA 1
ATOM 5140 C C . LYS A 1 635 ? -10.984 -3.677 56.421 1.00 47.47 635 LYS A C 1
ATOM 5142 O O . LYS A 1 635 ? -10.233 -2.942 57.055 1.00 47.47 635 LYS A O 1
ATOM 5147 N N . VAL A 1 636 ? -11.019 -3.670 55.086 1.00 51.62 636 VAL A N 1
ATOM 5148 C CA . VAL A 1 636 ? -10.227 -2.731 54.255 1.00 51.62 636 VAL A CA 1
ATOM 5149 C C . VAL A 1 636 ? -10.914 -1.365 54.206 1.00 51.62 636 VAL A C 1
ATOM 5151 O O . VAL A 1 636 ? -10.274 -0.316 54.297 1.00 51.62 636 VAL A O 1
ATOM 5154 N N . SER A 1 637 ? -12.243 -1.378 54.185 1.00 51.22 637 SER A N 1
ATOM 5155 C CA . SER A 1 637 ? -13.062 -0.199 54.379 1.00 51.22 637 SER A CA 1
ATOM 5156 C C . SER A 1 637 ? -13.012 0.305 55.812 1.00 51.22 637 SER A C 1
ATOM 5158 O O . SER A 1 637 ? -13.194 1.485 55.950 1.00 51.22 637 SER A O 1
ATOM 5160 N N . CYS A 1 638 ? -12.642 -0.430 56.867 1.00 44.78 638 CYS A N 1
ATOM 5161 C CA . CYS A 1 638 ? -12.389 0.216 58.164 1.00 44.78 638 CYS A CA 1
ATOM 5162 C C . CYS A 1 638 ? -11.293 1.282 58.054 1.00 44.78 638 CYS A C 1
ATOM 5164 O O . CYS A 1 638 ? -11.472 2.343 58.616 1.00 44.78 638 CYS A O 1
ATOM 5166 N N . GLY A 1 639 ? -10.214 1.081 57.290 1.00 51.50 639 GLY A N 1
ATOM 5167 C CA . GLY A 1 639 ? -9.174 2.107 57.102 1.00 51.50 639 GLY A CA 1
ATOM 5168 C C . GLY A 1 639 ? -9.622 3.282 56.223 1.00 51.50 639 GLY A C 1
ATOM 5169 O O . GLY A 1 639 ? -9.359 4.437 56.548 1.00 51.50 639 GLY A O 1
ATOM 5170 N N . ILE A 1 640 ? -10.354 3.001 55.139 1.00 53.97 640 ILE A N 1
ATOM 5171 C CA . ILE A 1 640 ? -10.891 4.024 54.223 1.00 53.97 640 ILE A CA 1
ATOM 5172 C C . ILE A 1 640 ? -12.087 4.753 54.846 1.00 53.97 640 ILE A C 1
ATOM 5174 O O . ILE A 1 640 ? -12.197 5.955 54.696 1.00 53.97 640 ILE A O 1
ATOM 5178 N N . ILE A 1 641 ? -12.939 4.062 55.595 1.00 51.59 641 ILE A N 1
ATOM 5179 C CA . ILE A 1 641 ? -14.042 4.583 56.407 1.00 51.59 641 ILE A CA 1
ATOM 5180 C C . ILE A 1 641 ? -13.488 5.267 57.646 1.00 51.59 641 ILE A C 1
ATOM 5182 O O . ILE A 1 641 ? -14.084 6.248 58.011 1.00 51.59 641 ILE A O 1
ATOM 5186 N N . TYR A 1 642 ? -12.374 4.875 58.274 1.00 49.06 642 TYR A N 1
ATOM 5187 C CA . TYR A 1 642 ? -11.754 5.674 59.347 1.00 49.06 642 TYR A CA 1
ATOM 5188 C C . TYR A 1 642 ? -11.066 6.916 58.786 1.00 49.06 642 TYR A C 1
ATOM 5190 O O . TYR A 1 642 ? -11.141 7.960 59.414 1.00 49.06 642 TYR A O 1
ATOM 5198 N N . GLY A 1 643 ? -10.435 6.848 57.609 1.00 57.19 643 GLY A N 1
ATOM 5199 C CA . GLY A 1 643 ? -9.845 8.009 56.933 1.00 57.19 643 GLY A CA 1
ATOM 5200 C C . GLY A 1 643 ? -10.904 8.970 56.385 1.00 57.19 643 GLY A C 1
ATOM 5201 O O . GLY A 1 643 ? -10.808 10.178 56.583 1.00 57.19 643 GLY A O 1
ATOM 5202 N N . LEU A 1 644 ? -11.965 8.436 55.777 1.00 54.75 644 LEU A N 1
ATOM 5203 C CA . LEU A 1 644 ? -13.146 9.183 55.351 1.00 54.75 644 LEU A CA 1
ATOM 5204 C C . LEU A 1 644 ? -14.011 9.588 56.531 1.00 54.75 644 LEU A C 1
ATOM 5206 O O . LEU A 1 644 ? -14.594 10.645 56.441 1.00 54.75 644 LEU A O 1
ATOM 5210 N N . ALA A 1 645 ? -14.094 8.838 57.628 1.00 49.84 645 ALA A N 1
ATOM 5211 C CA . ALA A 1 645 ? -14.772 9.259 58.853 1.00 49.84 645 ALA A CA 1
ATOM 5212 C C . ALA A 1 645 ? -13.932 10.293 59.577 1.00 49.84 645 ALA A C 1
ATOM 5214 O O . ALA A 1 645 ? -14.509 11.203 60.119 1.00 49.84 645 ALA A O 1
ATOM 5215 N N . TYR A 1 646 ? -12.604 10.249 59.545 1.00 53.72 646 TYR A N 1
ATOM 5216 C CA . TYR A 1 646 ? -11.750 11.312 60.074 1.00 53.72 646 TYR A CA 1
ATOM 5217 C C . TYR A 1 646 ? -11.872 12.591 59.235 1.00 53.72 646 TYR A C 1
ATOM 5219 O O . TYR A 1 646 ? -11.970 13.687 59.787 1.00 53.72 646 TYR A O 1
ATOM 5227 N N . LEU A 1 647 ? -11.941 12.461 57.904 1.00 56.09 647 LEU A N 1
ATOM 5228 C CA . LEU A 1 647 ? -12.254 13.566 56.999 1.00 56.09 647 LEU A CA 1
ATOM 5229 C C . LEU A 1 647 ? -13.690 14.053 57.226 1.00 56.09 647 LEU A C 1
ATOM 5231 O O . LEU A 1 647 ? -13.887 15.234 57.439 1.00 56.09 647 LEU A O 1
ATOM 5235 N N . CYS A 1 648 ? -14.682 13.167 57.287 1.00 53.41 648 CYS A N 1
ATOM 5236 C CA . CYS A 1 648 ? -16.084 13.484 57.553 1.00 53.41 648 CYS A CA 1
ATOM 5237 C C . CYS A 1 648 ? -16.302 13.984 58.976 1.00 53.41 648 CYS A C 1
ATOM 5239 O O . CYS A 1 648 ? -17.216 14.751 59.157 1.00 53.41 648 CYS A O 1
ATOM 5241 N N . ILE A 1 649 ? -15.494 13.626 59.972 1.00 50.97 649 ILE A N 1
ATOM 5242 C CA . ILE A 1 649 ? -15.546 14.157 61.341 1.00 50.97 649 ILE A CA 1
ATOM 5243 C C . ILE A 1 649 ? -14.905 15.538 61.354 1.00 50.97 649 ILE A C 1
ATOM 5245 O O . ILE A 1 649 ? -15.434 16.415 62.008 1.00 50.97 649 ILE A O 1
ATOM 5249 N N . ASN A 1 650 ? -13.836 15.799 60.597 1.00 54.62 650 ASN A N 1
ATOM 5250 C CA . ASN A 1 650 ? -13.282 17.153 60.469 1.00 54.62 650 ASN A CA 1
ATOM 5251 C C . ASN A 1 650 ? -14.158 18.083 59.611 1.00 54.62 650 ASN A C 1
ATOM 5253 O O . ASN A 1 650 ? -14.274 19.272 59.901 1.00 54.62 650 ASN A O 1
ATOM 5257 N N . VAL A 1 651 ? -14.780 17.550 58.561 1.00 54.97 651 VAL A N 1
ATOM 5258 C CA . VAL A 1 651 ? -15.726 18.258 57.695 1.00 54.97 651 VAL A CA 1
ATOM 5259 C C . VAL A 1 651 ? -17.057 18.430 58.421 1.00 54.97 651 VAL A C 1
ATOM 5261 O O . VAL A 1 651 ? -17.525 19.552 58.510 1.00 54.97 651 VAL A O 1
ATOM 5264 N N . ALA A 1 652 ? -17.622 17.395 59.046 1.00 51.16 652 ALA A N 1
ATOM 5265 C CA . ALA A 1 652 ? -18.835 17.495 59.859 1.00 51.16 652 ALA A CA 1
ATOM 5266 C C . ALA A 1 652 ? -18.611 18.268 61.162 1.00 51.16 652 ALA A C 1
ATOM 5268 O O . ALA A 1 652 ? -19.509 18.983 61.555 1.00 51.16 652 ALA A O 1
ATOM 5269 N N . ALA A 1 653 ? -17.444 18.250 61.812 1.00 51.19 653 ALA A N 1
ATOM 5270 C CA . ALA A 1 653 ? -17.189 19.136 62.958 1.00 51.19 653 ALA A CA 1
ATOM 5271 C C . ALA A 1 653 ? -17.130 20.613 62.539 1.00 51.19 653 ALA A C 1
ATOM 5273 O O . ALA A 1 653 ? -17.499 21.481 63.321 1.00 51.19 653 ALA A O 1
ATOM 5274 N N . ARG A 1 654 ? -16.712 20.913 61.299 1.00 53.16 654 ARG A N 1
ATOM 5275 C CA . ARG A 1 654 ? -16.739 22.277 60.739 1.00 53.16 654 ARG A CA 1
ATOM 5276 C C . ARG A 1 654 ? -18.089 22.663 60.127 1.00 53.16 654 ARG A C 1
ATOM 5278 O O . ARG A 1 654 ? -18.435 23.835 60.154 1.00 53.16 654 ARG A O 1
ATOM 5285 N N . MET A 1 655 ? -18.851 21.704 59.606 1.00 51.81 655 MET A N 1
ATOM 5286 C CA . MET A 1 655 ? -20.165 21.917 58.985 1.00 51.81 655 MET A CA 1
ATOM 5287 C C . MET A 1 655 ? -21.306 21.867 60.012 1.00 51.81 655 MET A C 1
ATOM 5289 O O . MET A 1 655 ? -22.201 22.698 59.948 1.00 51.81 655 MET A O 1
ATOM 5293 N N . CYS A 1 656 ? -21.260 20.979 61.010 1.00 48.12 656 CYS A N 1
ATOM 5294 C CA . CYS A 1 656 ? -22.198 20.949 62.144 1.00 48.12 656 CYS A CA 1
ATOM 5295 C C . CYS A 1 656 ? -21.995 22.121 63.113 1.00 48.12 656 CYS A C 1
ATOM 5297 O O . CYS A 1 656 ? -22.921 22.452 63.838 1.00 48.12 656 CYS A O 1
ATOM 5299 N N . ALA A 1 657 ? -20.828 22.776 63.120 1.00 51.34 657 ALA A N 1
ATOM 5300 C CA . ALA A 1 657 ? -20.642 24.026 63.861 1.00 51.34 657 ALA A CA 1
ATOM 5301 C C . ALA A 1 657 ? -21.310 25.243 63.178 1.00 51.34 657 ALA A C 1
ATOM 5303 O O . ALA A 1 657 ? -21.387 26.303 63.795 1.00 51.34 657 ALA A O 1
ATOM 5304 N N . CYS A 1 658 ? -21.765 25.122 61.918 1.00 52.47 658 CYS A N 1
ATOM 5305 C CA . CYS A 1 658 ? -22.295 26.243 61.123 1.00 52.47 658 CYS A CA 1
ATOM 5306 C C . CYS A 1 658 ? -23.594 25.948 60.329 1.00 52.47 658 CYS A C 1
ATOM 5308 O O . CYS A 1 658 ? -24.094 26.859 59.683 1.00 52.47 658 CYS A O 1
ATOM 5310 N N . GLU A 1 659 ? -24.126 24.717 60.335 1.00 55.62 659 GLU A N 1
ATOM 5311 C CA . GLU A 1 659 ? -25.385 24.270 59.685 1.00 55.62 659 GLU A CA 1
ATOM 5312 C C . GLU A 1 659 ? -25.582 24.595 58.180 1.00 55.62 659 GLU A C 1
ATOM 5314 O O . GLU A 1 659 ? -26.700 24.564 57.676 1.00 55.62 659 GLU A O 1
ATOM 5319 N N . GLN A 1 660 ? -24.529 24.850 57.397 1.00 65.12 660 GLN A N 1
ATOM 5320 C CA . GLN A 1 660 ? -24.678 25.224 55.977 1.00 65.12 660 GLN A CA 1
ATOM 5321 C C . GLN A 1 660 ? -24.457 24.049 55.011 1.00 65.12 660 GLN A C 1
ATOM 5323 O O . GLN A 1 660 ? -23.331 23.803 54.577 1.00 65.12 660 GLN A O 1
ATOM 5328 N N . ARG A 1 661 ? -25.529 23.337 54.635 1.00 74.94 661 ARG A N 1
ATOM 5329 C CA . ARG A 1 661 ? -25.536 22.349 53.530 1.00 74.94 661 ARG A CA 1
ATOM 5330 C C . ARG A 1 661 ? -25.720 23.031 52.170 1.00 74.94 661 ARG A C 1
ATOM 5332 O O . ARG A 1 661 ? -26.155 24.179 52.108 1.00 74.94 661 ARG A O 1
ATOM 5339 N N . ILE A 1 662 ? -25.390 22.335 51.077 1.00 81.94 662 ILE A N 1
ATOM 5340 C CA . ILE A 1 662 ? -25.778 22.787 49.731 1.00 81.94 662 ILE A CA 1
ATOM 5341 C C . ILE A 1 662 ? -27.293 22.619 49.606 1.00 81.94 662 ILE A C 1
ATOM 5343 O O . ILE A 1 662 ? -27.797 21.492 49.563 1.00 81.94 662 ILE A O 1
ATOM 5347 N N . ALA A 1 663 ? -27.988 23.755 49.582 1.00 85.31 663 ALA A N 1
ATOM 5348 C CA . ALA A 1 663 ? -29.438 23.809 49.584 1.00 85.31 663 ALA A CA 1
ATOM 5349 C C . ALA A 1 663 ? -30.046 23.404 48.234 1.00 85.31 663 ALA A C 1
ATOM 5351 O O . ALA A 1 663 ? -29.387 23.435 47.193 1.00 85.31 663 ALA A O 1
ATOM 5352 N N . PHE A 1 664 ? -31.331 23.054 48.245 1.00 87.75 664 PHE A N 1
ATOM 5353 C CA . PHE A 1 664 ? -32.127 22.963 47.020 1.00 87.75 664 PHE A CA 1
ATOM 5354 C C . PHE A 1 664 ? -32.331 24.358 46.383 1.00 87.75 664 PHE A C 1
ATOM 5356 O O . PHE A 1 664 ? -32.558 25.324 47.118 1.00 87.75 664 PHE A O 1
ATOM 5363 N N . PRO A 1 665 ? -32.303 24.504 45.039 1.00 88.50 665 PRO A N 1
ATOM 5364 C CA . PRO A 1 665 ? -32.566 25.784 44.376 1.00 88.50 665 PRO A CA 1
ATOM 5365 C C . PRO A 1 665 ? -33.990 26.287 44.670 1.00 88.50 665 PRO A C 1
ATOM 5367 O O . PRO A 1 665 ? -34.978 25.750 44.158 1.00 88.50 665 PRO A O 1
ATOM 5370 N N . SER A 1 666 ? -34.100 27.332 45.497 1.00 84.25 666 SER A N 1
ATOM 5371 C CA . SER A 1 666 ? -35.375 27.951 45.884 1.00 84.25 666 SER A CA 1
ATOM 5372 C C . SER A 1 666 ? -36.113 28.534 44.676 1.00 84.25 666 SER A C 1
ATOM 5374 O O . SER A 1 666 ? -35.517 28.783 43.631 1.00 84.25 666 SER A O 1
ATOM 5376 N N . GLN A 1 667 ? -37.431 28.735 44.777 1.00 79.12 667 GLN A N 1
ATOM 5377 C CA . GLN A 1 667 ? -38.221 29.299 43.670 1.00 79.12 667 GLN A CA 1
ATOM 5378 C C . GLN A 1 667 ? -37.779 30.725 43.303 1.00 79.12 667 GLN A C 1
ATOM 5380 O O . GLN A 1 667 ? -37.731 31.039 42.117 1.00 79.12 667 GLN A O 1
ATOM 5385 N N . ASP A 1 668 ? -37.345 31.504 44.297 1.00 80.56 668 ASP A N 1
ATOM 5386 C CA . ASP A 1 668 ? -36.946 32.912 44.160 1.00 80.56 668 ASP A CA 1
ATOM 5387 C C . ASP A 1 668 ? -35.429 33.111 43.986 1.00 80.56 668 ASP A C 1
ATOM 5389 O O . ASP A 1 668 ? -34.895 34.181 44.273 1.00 80.56 668 ASP A O 1
ATOM 5393 N N . PHE A 1 669 ? -34.688 32.081 43.572 1.00 84.81 669 PHE A N 1
ATOM 5394 C CA . PHE A 1 669 ? -33.239 32.198 43.445 1.00 84.81 669 PHE A CA 1
ATOM 5395 C C . PHE A 1 669 ? -32.845 33.162 42.311 1.00 84.81 669 PHE A C 1
ATOM 5397 O O . PHE A 1 669 ? -33.065 32.903 41.127 1.00 84.81 669 PHE A O 1
ATOM 5404 N N . GLU A 1 670 ? -32.206 34.273 42.686 1.00 85.25 670 GLU A N 1
ATOM 5405 C CA . GLU A 1 670 ? -31.940 35.426 41.812 1.00 85.25 670 GLU A CA 1
ATOM 5406 C C . GLU A 1 670 ? -31.133 35.093 40.546 1.00 85.25 670 GLU A C 1
ATOM 5408 O O . GLU A 1 670 ? -31.319 35.712 39.496 1.00 85.25 670 GLU A O 1
ATOM 5413 N N . TYR A 1 671 ? -30.225 34.115 40.623 1.00 87.94 671 TYR A N 1
ATOM 5414 C CA . TYR A 1 671 ? -29.282 33.808 39.542 1.00 87.94 671 TYR A CA 1
ATOM 5415 C C . TYR A 1 671 ? -29.704 32.628 38.659 1.00 87.94 671 TYR A C 1
ATOM 5417 O O . TYR A 1 671 ? -28.954 32.256 37.756 1.00 87.94 671 TYR A O 1
ATOM 5425 N N . ASP A 1 672 ? -30.897 32.062 38.856 1.00 87.25 672 ASP A N 1
ATOM 5426 C CA . ASP A 1 672 ? -31.330 30.847 38.151 1.00 87.25 672 ASP A CA 1
ATOM 5427 C C . ASP A 1 672 ? -31.360 31.022 36.634 1.00 87.25 672 ASP A C 1
ATOM 5429 O O . ASP A 1 672 ? -30.858 30.173 35.896 1.00 87.25 672 ASP A O 1
ATOM 5433 N N . GLY A 1 673 ? -31.903 32.150 36.166 1.00 90.00 673 GLY A N 1
ATOM 5434 C CA . GLY A 1 673 ? -31.967 32.454 34.738 1.00 90.00 673 GLY A CA 1
ATOM 5435 C C . GLY A 1 673 ? -30.577 32.548 34.105 1.00 90.00 673 GLY A C 1
ATOM 5436 O O . GLY A 1 673 ? -30.348 31.983 33.039 1.00 90.00 673 GLY A O 1
ATOM 5437 N N . LYS A 1 674 ? -29.624 33.186 34.798 1.00 90.81 674 LYS A N 1
ATOM 5438 C CA . LYS A 1 674 ? -28.244 33.348 34.309 1.00 90.81 674 LYS A CA 1
ATOM 5439 C C . LYS A 1 674 ? -27.490 32.019 34.280 1.00 90.81 674 LYS A C 1
ATOM 5441 O O . LYS A 1 674 ? -26.768 31.754 33.324 1.00 90.81 674 LYS A O 1
ATOM 5446 N N . LEU A 1 675 ? -27.656 31.177 35.304 1.00 91.81 675 LEU A N 1
ATOM 5447 C CA . LEU A 1 675 ? -27.032 29.850 35.338 1.00 91.81 675 LEU A CA 1
ATOM 5448 C C . LEU A 1 675 ? -27.576 28.948 34.227 1.00 91.81 675 LEU A C 1
ATOM 5450 O O . LEU A 1 675 ? -26.800 28.255 33.570 1.00 91.81 675 LEU A O 1
ATOM 5454 N N . LEU A 1 676 ? -28.888 28.993 33.976 1.00 93.25 676 LEU A N 1
ATOM 5455 C CA . LEU A 1 676 ? -29.496 28.254 32.873 1.00 93.25 676 LEU A CA 1
ATOM 5456 C C . LEU A 1 676 ? -29.002 28.756 31.511 1.00 93.25 676 LEU A C 1
ATOM 5458 O O . LEU A 1 676 ? -28.681 27.944 30.650 1.00 93.25 676 LEU A O 1
ATOM 5462 N N . GLU A 1 677 ? -28.898 30.070 31.316 1.00 93.31 677 GLU A N 1
ATOM 5463 C CA . GLU A 1 677 ? -28.383 30.648 30.071 1.00 93.31 677 GLU A CA 1
ATOM 5464 C C . GLU A 1 677 ? -26.943 30.192 29.780 1.00 93.31 677 GLU A C 1
ATOM 5466 O O . GLU A 1 677 ? -26.644 29.771 28.660 1.00 93.31 677 GLU A O 1
ATOM 5471 N N . LEU A 1 678 ? -26.068 30.202 30.794 1.00 91.69 678 LEU A N 1
ATOM 5472 C CA . LEU A 1 678 ? -24.694 29.703 30.676 1.00 91.69 678 LEU A CA 1
ATOM 5473 C C . LEU A 1 678 ? -24.661 28.208 30.333 1.00 91.69 678 LEU A C 1
ATOM 5475 O O . LEU A 1 678 ? -23.968 27.813 29.395 1.00 91.69 678 LEU A O 1
ATOM 5479 N N . ALA A 1 679 ? -25.455 27.393 31.033 1.00 92.38 679 ALA A N 1
ATOM 5480 C CA . ALA A 1 679 ? -25.541 25.956 30.782 1.00 92.38 679 ALA A CA 1
ATOM 5481 C C . ALA A 1 679 ? -26.009 25.642 29.350 1.00 92.38 679 ALA A C 1
ATOM 5483 O O . ALA A 1 679 ? -25.429 24.800 28.662 1.00 92.38 679 ALA A O 1
ATOM 5484 N N . LEU A 1 680 ? -27.041 26.345 28.872 1.00 94.31 680 LEU A N 1
ATOM 5485 C CA . LEU A 1 680 ? -27.591 26.162 27.529 1.00 94.31 680 LEU A CA 1
ATOM 5486 C C . LEU A 1 680 ? -26.628 26.628 26.435 1.00 94.31 680 LEU A C 1
ATOM 5488 O O . LEU A 1 680 ? -26.556 25.988 25.383 1.00 94.31 680 LEU A O 1
ATOM 5492 N N . ARG A 1 681 ? -25.887 27.720 26.660 1.00 93.25 681 ARG A N 1
ATOM 5493 C CA . ARG A 1 681 ? -24.879 28.206 25.710 1.00 93.25 681 ARG A CA 1
ATOM 5494 C C . ARG A 1 681 ? -23.774 27.175 25.516 1.00 93.25 681 ARG A C 1
ATOM 5496 O O . ARG A 1 681 ? -23.477 26.828 24.374 1.00 93.25 681 ARG A O 1
ATOM 5503 N N . ASP A 1 682 ? -23.224 26.660 26.608 1.00 90.88 682 ASP A N 1
ATOM 5504 C CA . ASP A 1 682 ? -22.089 25.744 26.551 1.00 90.88 682 ASP A CA 1
ATOM 5505 C C . ASP A 1 682 ? -22.519 24.395 25.926 1.00 90.88 682 ASP A C 1
ATOM 5507 O O . ASP A 1 682 ? -21.847 23.882 25.030 1.00 90.88 682 ASP A O 1
ATOM 5511 N N . LEU A 1 683 ? -23.729 23.899 26.233 1.00 91.06 683 LEU A N 1
ATOM 5512 C CA . LEU A 1 683 ? -24.329 22.750 25.531 1.00 91.06 683 LEU A CA 1
ATOM 5513 C C . LEU A 1 683 ? -24.541 22.987 24.028 1.00 91.06 683 LEU A C 1
ATOM 5515 O O . LEU A 1 683 ? -24.373 22.075 23.206 1.00 91.06 683 LEU A O 1
ATOM 5519 N N . ARG A 1 684 ? -24.942 24.201 23.642 1.00 92.44 684 ARG A N 1
ATOM 5520 C CA . ARG A 1 684 ? -25.124 24.564 22.232 1.00 92.44 684 ARG A CA 1
ATOM 5521 C C . ARG A 1 684 ? -23.788 24.567 21.492 1.00 92.44 684 ARG A C 1
ATOM 5523 O O . ARG A 1 684 ? -23.717 24.085 20.366 1.00 92.44 684 ARG A O 1
ATOM 5530 N N . GLU A 1 685 ? -22.728 25.079 22.107 1.00 90.94 685 GLU A N 1
ATOM 5531 C CA . GLU A 1 685 ? -21.386 25.082 21.515 1.00 90.94 685 GLU A CA 1
ATOM 5532 C C . GLU A 1 685 ? -20.824 23.663 21.362 1.00 90.94 685 GLU A C 1
ATOM 5534 O O . GLU A 1 685 ? -20.325 23.315 20.288 1.00 90.94 685 GLU A O 1
ATOM 5539 N N . GLU A 1 686 ? -20.989 22.808 22.375 1.00 87.56 686 GLU A N 1
ATOM 5540 C CA . GLU A 1 686 ? -20.594 21.397 22.305 1.00 87.56 686 GLU A CA 1
ATOM 5541 C C . GLU A 1 686 ? -21.286 20.659 21.155 1.00 87.56 686 GLU A C 1
ATOM 5543 O O . GLU A 1 686 ? -20.638 19.953 20.381 1.00 87.56 686 GLU A O 1
ATOM 5548 N N . THR A 1 687 ? -22.602 20.827 21.014 1.00 87.12 687 THR A N 1
ATOM 5549 C CA . THR A 1 687 ? -23.386 20.138 19.978 1.00 87.12 687 THR A CA 1
ATOM 5550 C C . THR A 1 687 ? -23.069 20.646 18.573 1.00 87.12 687 THR A C 1
ATOM 5552 O O . THR A 1 687 ? -22.943 19.841 17.649 1.00 87.12 687 THR A O 1
ATOM 5555 N N . LEU A 1 688 ? -22.871 21.957 18.402 1.00 89.94 688 LEU A N 1
ATOM 5556 C CA . LEU A 1 688 ? -22.511 22.564 17.115 1.00 89.94 688 LEU A CA 1
ATOM 5557 C C . LEU A 1 688 ? -21.057 22.310 16.698 1.00 89.94 688 LEU A C 1
ATOM 5559 O O . LEU A 1 688 ? -20.741 22.427 15.514 1.00 89.94 688 LEU A O 1
ATOM 5563 N N . SER A 1 689 ? -20.175 21.934 17.630 1.00 87.75 689 SER A N 1
ATOM 5564 C CA . SER A 1 689 ? -18.790 21.569 17.303 1.00 87.75 689 SER A CA 1
ATOM 5565 C C . SER A 1 689 ? -18.702 20.358 16.355 1.00 87.75 689 SER A C 1
ATOM 5567 O O . SER A 1 689 ? -17.739 20.213 15.594 1.00 87.75 689 SER A O 1
ATOM 5569 N N . ASN A 1 690 ? -19.739 19.513 16.337 1.00 81.88 690 ASN A N 1
ATOM 5570 C CA . ASN A 1 690 ? -19.828 18.351 15.467 1.00 81.88 690 ASN A CA 1
ATOM 5571 C C . ASN A 1 690 ? -20.274 18.736 14.046 1.00 81.88 690 ASN A C 1
ATOM 5573 O O . ASN A 1 690 ? -21.385 19.205 13.822 1.00 81.88 690 ASN A O 1
ATOM 5577 N N . SER A 1 691 ? -19.436 18.440 13.043 1.00 81.19 691 SER A N 1
ATOM 5578 C CA . SER A 1 691 ? -19.741 18.735 11.626 1.00 81.19 691 SER A CA 1
ATOM 5579 C C . SER A 1 691 ? -20.981 18.019 11.062 1.00 81.19 691 SER A C 1
ATOM 5581 O O . SER A 1 691 ? -21.554 18.469 10.071 1.00 81.19 691 SER A O 1
ATOM 5583 N N . ILE A 1 692 ? -21.389 16.895 11.662 1.00 89.19 692 ILE A N 1
ATOM 5584 C CA . ILE A 1 692 ? -22.567 16.116 11.269 1.00 89.19 692 ILE A CA 1
ATOM 5585 C C . ILE A 1 692 ? -23.429 15.920 12.513 1.00 89.19 692 ILE A C 1
ATOM 5587 O O . ILE A 1 692 ? -23.047 15.185 13.418 1.00 89.19 692 ILE A O 1
ATOM 5591 N N . LEU A 1 693 ? -24.600 16.557 12.528 1.00 88.75 693 LEU A N 1
ATOM 5592 C CA . LEU A 1 693 ? -25.543 16.493 13.644 1.00 88.75 693 LEU A CA 1
ATOM 5593 C C . LEU A 1 693 ? -26.411 15.233 13.559 1.00 88.75 693 LEU A C 1
ATOM 5595 O O . LEU A 1 693 ? -27.099 15.017 12.545 1.00 88.75 693 LEU A O 1
ATOM 5599 N N . THR A 1 694 ? -26.414 14.441 14.633 1.00 89.00 694 THR A N 1
ATOM 5600 C CA . THR A 1 694 ? -27.287 13.270 14.786 1.00 89.00 694 THR A CA 1
ATOM 5601 C C . THR A 1 694 ? -28.743 13.683 15.033 1.00 89.00 694 THR A C 1
ATOM 5603 O O . THR A 1 694 ? -29.057 14.854 15.249 1.00 89.00 694 THR A O 1
ATOM 5606 N N . VAL A 1 695 ? -29.674 12.723 14.983 1.00 90.38 695 VAL A N 1
ATOM 5607 C CA . VAL A 1 695 ? -31.085 12.990 15.320 1.00 90.38 695 VAL A CA 1
ATOM 5608 C C . VAL A 1 695 ? -31.218 13.428 16.782 1.00 90.38 695 VAL A C 1
ATOM 5610 O O . VAL A 1 695 ? -31.957 14.371 17.057 1.00 90.38 695 VAL A O 1
ATOM 5613 N N . ALA A 1 696 ? -30.465 12.800 17.689 1.00 86.62 696 ALA A N 1
ATOM 5614 C CA . ALA A 1 696 ? -30.437 13.161 19.102 1.00 86.62 696 ALA A CA 1
ATOM 5615 C C . ALA A 1 696 ? -29.882 14.579 19.315 1.00 86.62 696 ALA A C 1
ATOM 5617 O O . ALA A 1 696 ? -30.474 15.351 20.066 1.00 86.62 696 ALA A O 1
ATOM 5618 N N . ASP A 1 697 ? -28.825 14.966 18.591 1.00 88.88 697 ASP A N 1
ATOM 5619 C CA . ASP A 1 697 ? -28.269 16.326 18.670 1.00 88.88 697 ASP A CA 1
ATOM 5620 C C . ASP A 1 697 ? -29.267 17.377 18.176 1.00 88.88 697 ASP A C 1
ATOM 5622 O O . ASP A 1 697 ? -29.419 18.430 18.789 1.00 88.88 697 ASP A O 1
ATOM 5626 N N . ARG A 1 698 ? -30.003 17.090 17.093 1.00 91.12 698 ARG A N 1
ATOM 5627 C CA . ARG A 1 698 ? -31.060 17.990 16.600 1.00 91.12 698 ARG A CA 1
ATOM 5628 C C . ARG A 1 698 ? -32.194 18.122 17.609 1.00 91.12 698 ARG A C 1
ATOM 5630 O O . ARG A 1 698 ? -32.656 19.230 17.852 1.00 91.12 698 ARG A O 1
ATOM 5637 N N . GLN A 1 699 ? -32.627 17.016 18.214 1.00 91.06 699 GLN A N 1
ATOM 5638 C CA . GLN A 1 699 ? -33.630 17.047 19.280 1.00 91.06 699 GLN A CA 1
ATOM 5639 C C . GLN A 1 699 ? -33.137 17.875 20.473 1.00 91.06 699 GLN A C 1
ATOM 5641 O O . GLN A 1 699 ? -33.884 18.710 20.978 1.00 91.06 699 GLN A O 1
ATOM 5646 N N . LEU A 1 700 ? -31.876 17.713 20.876 1.00 91.19 700 LEU A N 1
ATOM 5647 C CA . LEU A 1 700 ? -31.264 18.510 21.936 1.00 91.19 700 LEU A CA 1
ATOM 5648 C C . LEU A 1 700 ? -31.225 20.002 21.576 1.00 91.19 700 LEU A C 1
ATOM 5650 O O . LEU A 1 700 ? -31.660 20.814 22.383 1.00 91.19 700 LEU A O 1
ATOM 5654 N N . LEU A 1 701 ? -30.823 20.372 20.357 1.00 92.56 701 LEU A N 1
ATOM 5655 C CA . LEU A 1 701 ? -30.855 21.765 19.891 1.00 92.56 701 LEU A CA 1
ATOM 5656 C C . LEU A 1 701 ? -32.271 22.358 19.937 1.00 92.56 701 LEU A C 1
ATOM 5658 O O . LEU A 1 701 ? -32.448 23.461 20.445 1.00 92.56 701 LEU A O 1
ATOM 5662 N N . THR A 1 702 ? -33.296 21.604 19.521 1.00 93.38 702 THR A N 1
ATOM 5663 C CA . THR A 1 702 ? -34.690 22.073 19.642 1.00 93.38 702 THR A CA 1
ATOM 5664 C C . THR A 1 702 ? -35.146 22.223 21.095 1.00 93.38 702 THR A C 1
ATOM 5666 O O . THR A 1 702 ? -35.979 23.076 21.392 1.00 93.38 702 THR A O 1
ATOM 5669 N N . LEU A 1 703 ? -34.622 21.408 22.021 1.00 93.00 703 LEU A N 1
ATOM 5670 C CA . LEU A 1 703 ? -34.888 21.562 23.454 1.00 93.00 703 LEU A CA 1
ATOM 5671 C C . LEU A 1 703 ? -34.201 22.811 24.013 1.00 93.00 703 LEU A C 1
ATOM 5673 O O . LEU A 1 703 ? -34.824 23.530 24.788 1.00 93.00 703 LEU A O 1
ATOM 5677 N N . ILE A 1 704 ? -32.967 23.092 23.590 1.00 93.62 704 ILE A N 1
ATOM 5678 C CA . ILE A 1 704 ? -32.220 24.298 23.973 1.00 93.62 704 ILE A CA 1
ATOM 5679 C C . ILE A 1 704 ? -32.957 25.550 23.480 1.00 93.62 704 ILE A C 1
ATOM 5681 O O . ILE A 1 704 ? -33.170 26.473 24.258 1.00 93.62 704 ILE A O 1
ATOM 5685 N N . GLU A 1 705 ? -33.416 25.573 22.226 1.00 92.88 705 GLU A N 1
ATOM 5686 C CA . GLU A 1 705 ? -34.197 26.694 21.678 1.00 92.88 705 GLU A CA 1
ATOM 5687 C C . GLU A 1 705 ? -35.490 26.940 22.467 1.00 92.88 705 GLU A C 1
ATOM 5689 O O . GLU A 1 705 ? -35.809 28.082 22.797 1.00 92.88 705 GLU A O 1
ATOM 5694 N N . LYS A 1 706 ? -36.208 25.871 22.838 1.00 92.69 706 LYS A N 1
ATOM 5695 C CA . LYS A 1 706 ? -37.407 25.970 23.686 1.00 92.69 706 LYS A CA 1
ATOM 5696 C C . LYS A 1 706 ? -37.088 26.495 25.086 1.00 92.69 706 LYS A C 1
ATOM 5698 O O . LYS A 1 706 ? -37.840 27.315 25.603 1.00 92.69 706 LYS A O 1
ATOM 5703 N N . ALA A 1 707 ? -35.989 26.040 25.684 1.00 92.81 707 ALA A N 1
ATOM 5704 C CA . ALA A 1 707 ? -35.563 26.478 27.009 1.00 92.81 707 ALA A CA 1
ATOM 5705 C C . ALA A 1 707 ? -35.140 27.959 27.022 1.00 92.81 707 ALA A C 1
ATOM 5707 O O . ALA A 1 707 ? -35.434 28.660 27.984 1.00 92.81 707 ALA A O 1
ATOM 5708 N N . LEU A 1 708 ? -34.518 28.452 25.942 1.00 92.19 708 LEU A N 1
ATOM 5709 C CA . LEU A 1 708 ? -34.191 29.874 25.777 1.00 92.19 708 LEU A CA 1
ATOM 5710 C C . LEU A 1 708 ? -35.436 30.744 25.555 1.00 92.19 708 LEU A C 1
ATOM 5712 O O . LEU A 1 708 ? -35.473 31.878 26.022 1.00 92.19 708 LEU A O 1
ATOM 5716 N N . ALA A 1 709 ? -36.454 30.229 24.858 1.00 94.06 709 ALA A N 1
ATOM 5717 C CA . ALA A 1 709 ? -37.700 30.960 24.626 1.00 94.06 709 ALA A CA 1
ATOM 5718 C C . ALA A 1 709 ? -38.544 31.119 25.905 1.00 94.06 709 ALA A C 1
ATOM 5720 O O . ALA A 1 709 ? -39.160 32.164 26.103 1.00 94.06 709 ALA A O 1
ATOM 5721 N N . LEU A 1 710 ? -38.581 30.090 26.763 1.00 94.12 710 LEU A N 1
ATOM 5722 C CA . LEU A 1 710 ? -39.402 30.043 27.981 1.00 94.12 710 LEU A CA 1
ATOM 5723 C C . LEU A 1 710 ? -38.576 29.573 29.199 1.00 94.12 710 LEU A C 1
ATOM 5725 O O . LEU A 1 710 ? -38.767 28.455 29.687 1.00 94.12 710 LEU A O 1
ATOM 5729 N N . PRO A 1 711 ? -37.666 30.413 29.731 1.00 92.12 711 PRO A N 1
ATOM 5730 C CA . PRO A 1 711 ? -36.725 29.996 30.772 1.00 92.12 711 PRO A CA 1
ATOM 5731 C C . PRO A 1 711 ? -37.402 29.687 32.112 1.00 92.12 711 PRO A C 1
ATOM 5733 O O . PRO A 1 711 ? -37.038 28.717 32.770 1.00 92.12 711 PRO A O 1
ATOM 5736 N N . HIS A 1 712 ? -38.416 30.459 32.515 1.00 89.69 712 HIS A N 1
ATOM 5737 C CA . HIS A 1 712 ? -39.088 30.273 33.808 1.00 89.69 712 HIS A CA 1
ATOM 5738 C C . HIS A 1 712 ? -39.851 28.943 33.894 1.00 89.69 712 HIS A C 1
ATOM 5740 O O . HIS A 1 712 ? -39.701 28.206 34.866 1.00 89.69 712 HIS A O 1
ATOM 5746 N N . GLU A 1 713 ? -40.624 28.602 32.860 1.00 90.50 713 GLU A N 1
ATOM 5747 C CA . GLU A 1 713 ? -41.346 27.326 32.790 1.00 90.50 713 GLU A CA 1
ATOM 5748 C C . GLU A 1 713 ? -40.367 26.145 32.767 1.00 90.50 713 GLU A C 1
ATOM 5750 O O . GLU A 1 713 ? -40.550 25.141 33.461 1.00 90.50 713 GLU A O 1
ATOM 5755 N N . PHE A 1 714 ? -39.274 26.286 32.013 1.00 91.75 714 PHE A N 1
ATOM 5756 C CA . PHE A 1 714 ? -38.264 25.244 31.906 1.00 91.75 714 PHE A CA 1
ATOM 5757 C C . PHE A 1 714 ? -37.485 25.042 33.217 1.00 91.75 714 PHE A C 1
ATOM 5759 O O . PHE A 1 714 ? -37.209 23.902 33.586 1.00 91.75 714 PHE A O 1
ATOM 5766 N N . LEU A 1 715 ? -37.197 26.110 33.970 1.00 91.88 715 LEU A N 1
ATOM 5767 C CA . LEU A 1 715 ? -36.595 26.033 35.308 1.00 91.88 715 LEU A CA 1
ATOM 5768 C C . LEU A 1 715 ? -37.483 25.288 36.304 1.00 91.88 715 LEU A C 1
ATOM 5770 O O . LEU A 1 715 ? -36.981 24.457 37.060 1.00 91.88 715 LEU A O 1
ATOM 5774 N N . ILE A 1 716 ? -38.797 25.537 36.287 1.00 91.25 716 ILE A N 1
ATOM 5775 C CA . ILE A 1 716 ? -39.747 24.787 37.122 1.00 91.25 716 ILE A CA 1
ATOM 5776 C C . ILE A 1 716 ? -39.648 23.299 36.783 1.00 91.25 716 ILE A C 1
ATOM 5778 O O . ILE A 1 716 ? -39.458 22.476 37.676 1.00 91.25 716 ILE A O 1
ATOM 5782 N N . ARG A 1 717 ? -39.660 22.956 35.491 1.00 91.44 717 ARG A N 1
ATOM 5783 C CA . ARG A 1 717 ? -39.515 21.571 35.027 1.00 91.44 717 ARG A CA 1
ATOM 5784 C C . ARG A 1 717 ? -38.186 20.932 35.449 1.00 91.44 717 ARG A C 1
ATOM 5786 O O . ARG A 1 717 ? -38.171 19.760 35.819 1.00 91.44 717 ARG A O 1
ATOM 5793 N N . ILE A 1 718 ? -37.079 21.676 35.412 1.00 92.62 718 ILE A N 1
ATOM 5794 C CA . ILE A 1 718 ? -35.773 21.206 35.902 1.00 92.62 718 ILE A CA 1
ATOM 5795 C C . ILE A 1 718 ? -35.857 20.887 37.401 1.00 92.62 718 ILE A C 1
ATOM 5797 O O . ILE A 1 718 ? -35.507 19.780 37.815 1.00 92.62 718 ILE A O 1
ATOM 5801 N N . LYS A 1 719 ? -36.376 21.817 38.210 1.00 91.25 719 LYS A N 1
ATOM 5802 C CA . LYS A 1 719 ? -36.531 21.648 39.664 1.00 91.25 719 LYS A CA 1
ATOM 5803 C C . LYS A 1 719 ? -37.445 20.474 40.011 1.00 91.25 719 LYS A C 1
ATOM 5805 O O . LYS A 1 719 ? -37.130 19.696 40.908 1.00 91.25 719 LYS A O 1
ATOM 5810 N N . GLU A 1 720 ? -38.536 20.281 39.274 1.00 91.62 720 GLU A N 1
ATOM 5811 C CA . GLU A 1 720 ? -39.414 19.121 39.448 1.00 91.62 720 GLU A CA 1
ATOM 5812 C C . GLU A 1 720 ? -38.692 17.790 39.216 1.00 91.62 720 GLU A C 1
ATOM 5814 O O . GLU A 1 720 ? -38.954 16.818 39.925 1.00 91.62 720 GLU A O 1
ATOM 5819 N N . ILE A 1 721 ? -37.779 17.733 38.245 1.00 90.94 721 ILE A N 1
ATOM 5820 C CA . ILE A 1 721 ? -37.014 16.520 37.936 1.00 90.94 721 ILE A CA 1
ATOM 5821 C C . ILE A 1 721 ? -35.978 16.236 39.015 1.00 90.94 721 ILE A C 1
ATOM 5823 O O . ILE A 1 721 ? -35.880 15.085 39.438 1.00 90.94 721 ILE A O 1
ATOM 5827 N N . LEU A 1 722 ? -35.288 17.268 39.512 1.00 90.62 722 LEU A N 1
ATOM 5828 C CA . LEU A 1 722 ? -34.384 17.151 40.662 1.00 90.62 722 LEU A CA 1
ATOM 5829 C C . LEU A 1 722 ? -35.118 16.585 41.893 1.00 90.62 722 LEU A C 1
ATOM 5831 O O . LEU A 1 722 ? -34.586 15.737 42.611 1.00 90.62 722 LEU A O 1
ATOM 5835 N N . LEU A 1 723 ? -36.375 16.985 42.108 1.00 89.94 723 LEU A N 1
ATOM 5836 C CA . LEU A 1 723 ? -37.193 16.500 43.224 1.00 89.94 723 LEU A CA 1
ATOM 5837 C C . LEU A 1 723 ? -37.726 15.076 43.020 1.00 89.94 723 LEU A C 1
ATOM 5839 O O . LEU A 1 723 ? -37.678 14.271 43.947 1.00 89.94 723 LEU A O 1
ATOM 5843 N N . LYS A 1 724 ? -38.277 14.768 41.839 1.00 89.75 724 LYS A N 1
ATOM 5844 C CA . LYS A 1 724 ? -39.106 13.566 41.629 1.00 89.75 724 LYS A CA 1
ATOM 5845 C C . LYS A 1 724 ? -38.368 12.403 40.959 1.00 89.75 724 LYS A C 1
ATOM 5847 O O . LYS A 1 724 ? -38.693 11.250 41.238 1.00 89.75 724 LYS A O 1
ATOM 5852 N N . LYS A 1 725 ? -37.425 12.656 40.040 1.00 88.88 725 LYS A N 1
ATOM 5853 C CA . LYS A 1 725 ? -36.828 11.596 39.205 1.00 88.88 725 LYS A CA 1
ATOM 5854 C C . LYS A 1 725 ? -35.683 10.908 39.960 1.00 88.88 725 LYS A C 1
ATOM 5856 O O . LYS A 1 725 ? -34.756 11.566 40.420 1.00 88.88 725 LYS A O 1
ATOM 5861 N N . ARG A 1 726 ? -35.765 9.581 40.104 1.00 88.44 726 ARG A N 1
ATOM 5862 C CA . ARG A 1 726 ? -34.720 8.720 40.713 1.00 88.44 726 ARG A CA 1
ATOM 5863 C C . ARG A 1 726 ? -34.286 7.566 39.811 1.00 88.44 726 ARG A C 1
ATOM 5865 O O . ARG A 1 726 ? -33.279 6.917 40.063 1.00 88.44 726 ARG A O 1
ATOM 5872 N N . THR A 1 727 ? -35.050 7.307 38.756 1.00 89.31 727 THR A N 1
ATOM 5873 C CA . THR A 1 727 ? -34.720 6.352 37.702 1.00 89.31 727 THR A CA 1
ATOM 5874 C C . THR A 1 727 ? -34.406 7.127 36.431 1.00 89.31 727 THR A C 1
ATOM 5876 O O . THR A 1 727 ? -35.158 8.018 36.030 1.00 89.31 727 THR A O 1
ATOM 5879 N N . PHE A 1 728 ? -33.274 6.814 35.810 1.00 88.38 728 PHE A N 1
ATOM 5880 C CA . PHE A 1 728 ? -32.779 7.511 34.628 1.00 88.3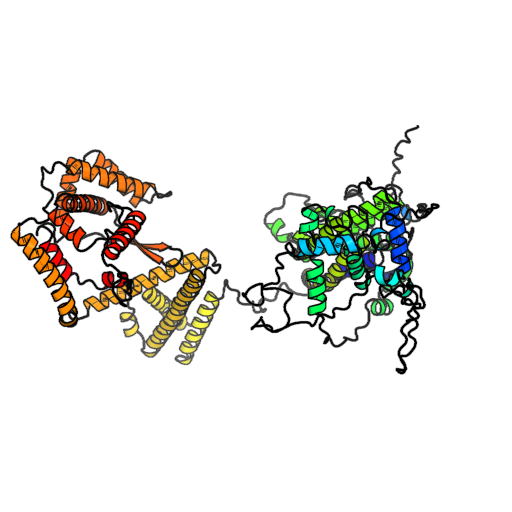8 728 PHE A CA 1
ATOM 5881 C C . PHE A 1 728 ? -32.764 6.591 33.414 1.00 88.38 728 PHE A C 1
ATOM 5883 O O . PHE A 1 728 ? -32.767 5.366 33.535 1.00 88.38 728 PHE A O 1
ATOM 5890 N N . ASP A 1 729 ? -32.775 7.217 32.243 1.00 88.00 729 ASP A N 1
ATOM 5891 C CA . ASP A 1 729 ? -32.700 6.524 30.965 1.00 88.00 729 ASP A CA 1
ATOM 5892 C C . ASP A 1 729 ? -31.289 5.951 30.750 1.00 88.00 729 ASP A C 1
ATOM 5894 O O . ASP A 1 729 ? -30.326 6.346 31.413 1.00 88.00 729 ASP A O 1
ATOM 5898 N N . VAL A 1 730 ? -31.162 4.991 29.833 1.00 88.00 730 VAL A N 1
ATOM 5899 C CA . VAL A 1 730 ? -29.890 4.305 29.570 1.00 88.00 730 VAL A CA 1
ATOM 5900 C C . VAL A 1 730 ? -28.842 5.299 29.058 1.00 88.00 730 VAL A C 1
ATOM 5902 O O . VAL A 1 730 ? -29.099 6.049 28.120 1.00 88.00 730 VAL A O 1
ATOM 5905 N N . VAL A 1 731 ? -27.648 5.269 29.655 1.00 90.06 731 VAL A N 1
ATOM 5906 C CA . VAL A 1 731 ? -26.494 6.061 29.209 1.00 90.06 731 VAL A CA 1
ATOM 5907 C C . VAL A 1 731 ? -25.742 5.288 28.133 1.00 90.06 731 VAL A C 1
ATOM 5909 O O . VAL A 1 731 ? -25.310 4.154 28.356 1.00 90.06 731 VAL A O 1
ATOM 5912 N N . GLU A 1 732 ? -25.576 5.898 26.964 1.00 89.00 732 GLU A N 1
ATOM 5913 C CA . GLU A 1 732 ? -24.794 5.309 25.883 1.00 89.00 732 GLU A CA 1
ATOM 5914 C C . GLU A 1 732 ? -23.294 5.469 26.170 1.00 89.00 732 GLU A C 1
ATOM 5916 O O . GLU A 1 732 ? -22.840 6.494 26.680 1.00 89.00 732 GLU A O 1
ATOM 5921 N N . ILE A 1 733 ? -22.518 4.420 25.881 1.00 89.06 733 ILE A N 1
ATOM 5922 C CA . ILE A 1 733 ? -21.068 4.401 26.095 1.00 89.06 733 ILE A CA 1
ATOM 5923 C C . ILE A 1 733 ? -20.394 4.203 24.748 1.00 89.06 733 ILE A C 1
ATOM 5925 O O . ILE A 1 733 ? -20.434 3.118 24.158 1.00 89.06 733 ILE A O 1
ATOM 5929 N N . GLU A 1 734 ? -19.724 5.249 24.293 1.00 88.31 734 GLU A N 1
ATOM 5930 C CA . GLU A 1 734 ? -18.845 5.200 23.140 1.00 88.31 734 GLU A CA 1
ATOM 5931 C C . GLU A 1 734 ? -17.387 5.108 23.583 1.00 88.31 734 GLU A C 1
ATOM 5933 O O . GLU A 1 734 ? -17.034 5.412 24.717 1.00 88.31 734 GLU A O 1
ATOM 5938 N N . TYR A 1 735 ? -16.511 4.661 22.688 1.00 88.62 735 TYR A N 1
ATOM 5939 C CA . TYR A 1 735 ? -15.079 4.615 22.959 1.00 88.62 735 TYR A CA 1
ATOM 5940 C C . TYR A 1 735 ? -14.357 5.534 21.995 1.00 88.62 735 TYR A C 1
ATOM 5942 O O . TYR A 1 735 ? -14.257 5.245 20.798 1.00 88.62 735 TYR A O 1
ATOM 5950 N N . ALA A 1 736 ? -13.840 6.626 22.542 1.00 85.75 736 ALA A N 1
ATOM 5951 C CA . ALA A 1 736 ? -13.054 7.587 21.805 1.00 85.75 736 ALA A CA 1
ATOM 5952 C C . ALA A 1 736 ? -11.578 7.188 21.774 1.00 85.75 736 ALA A C 1
ATOM 5954 O O . ALA A 1 736 ? -11.046 6.439 22.602 1.00 85.75 736 ALA A O 1
ATOM 5955 N N . GLU A 1 737 ? -10.916 7.686 20.741 1.00 82.06 737 GLU A N 1
ATOM 5956 C CA . GLU A 1 737 ? -9.539 7.370 20.428 1.00 82.06 737 GLU A CA 1
ATOM 5957 C C . GLU A 1 737 ? -8.608 8.453 20.974 1.00 82.06 737 GLU A C 1
ATOM 5959 O O . GLU A 1 737 ? -8.648 9.598 20.528 1.00 82.06 737 GLU A O 1
ATOM 5964 N N . ALA A 1 738 ? -7.688 8.065 21.857 1.00 79.62 738 ALA A N 1
ATOM 5965 C CA . ALA A 1 738 ? -6.435 8.785 22.031 1.00 79.62 738 ALA A CA 1
ATOM 5966 C C . ALA A 1 738 ? -5.319 8.078 21.241 1.00 79.62 738 ALA A C 1
ATOM 5968 O O . ALA A 1 738 ? -5.431 6.918 20.838 1.00 79.62 738 ALA A O 1
ATOM 5969 N N . ARG A 1 739 ? -4.185 8.758 21.031 1.00 73.81 739 ARG A N 1
ATOM 5970 C CA . ARG A 1 739 ? -3.055 8.183 20.269 1.00 73.81 739 ARG A CA 1
ATOM 5971 C C . ARG A 1 739 ? -2.512 6.882 20.878 1.00 73.81 739 ARG A C 1
ATOM 5973 O O . ARG A 1 739 ? -2.015 6.027 20.148 1.00 73.81 739 ARG A O 1
ATOM 5980 N N . THR A 1 740 ? -2.571 6.743 22.201 1.00 76.56 740 THR A N 1
ATOM 5981 C CA . THR A 1 740 ? -1.947 5.643 22.959 1.00 76.56 740 THR A CA 1
ATOM 5982 C C . THR A 1 740 ? -2.954 4.750 23.683 1.00 76.56 740 THR A C 1
ATOM 5984 O O . THR A 1 740 ? -2.677 3.567 23.904 1.00 76.56 740 THR A O 1
ATOM 5987 N N . CYS A 1 741 ? -4.122 5.283 24.036 1.00 79.75 741 CYS A N 1
ATOM 5988 C CA . CYS A 1 741 ? -5.178 4.587 24.760 1.00 79.75 741 CYS A CA 1
ATOM 5989 C C . CYS A 1 741 ? -6.548 4.822 24.118 1.00 79.75 741 CYS A C 1
ATOM 5991 O O . CYS A 1 741 ? -6.731 5.702 23.283 1.00 79.75 741 CYS A O 1
ATOM 5993 N N . VAL A 1 742 ? -7.503 3.986 24.500 1.00 87.12 742 VAL A N 1
ATOM 5994 C CA . VAL A 1 742 ? -8.919 4.158 24.177 1.00 87.12 742 VAL A CA 1
ATOM 5995 C C . VAL A 1 742 ? -9.600 4.505 25.495 1.00 87.12 742 VAL A C 1
ATOM 5997 O O . VAL A 1 742 ? -9.239 3.917 26.516 1.00 87.12 742 VAL A O 1
ATOM 6000 N N . TYR A 1 743 ? -10.512 5.471 25.493 1.00 85.81 743 TYR A N 1
ATOM 6001 C CA . TYR A 1 743 ? -11.220 5.904 26.697 1.00 85.81 743 TYR A CA 1
ATOM 6002 C C . TYR A 1 743 ? -12.732 5.949 26.442 1.00 85.81 743 TYR A C 1
ATOM 6004 O O . TYR A 1 743 ? -13.143 6.190 25.303 1.00 85.81 743 TYR A O 1
ATOM 6012 N N . PRO A 1 744 ? -13.559 5.671 27.463 1.00 89.56 744 PRO A N 1
ATOM 6013 C CA . PRO A 1 744 ? -15.006 5.727 27.325 1.00 89.56 744 PRO A CA 1
ATOM 6014 C C . PRO A 1 744 ? -15.494 7.181 27.293 1.00 89.56 744 PRO A C 1
ATOM 6016 O O . PRO A 1 744 ? -14.961 8.042 27.991 1.00 89.56 744 PRO A O 1
ATOM 6019 N N . VAL A 1 745 ? -16.527 7.430 26.498 1.00 88.31 745 VAL A N 1
ATOM 6020 C CA . VAL A 1 745 ? -17.300 8.669 26.435 1.00 88.31 745 VAL A CA 1
ATOM 6021 C C . VAL A 1 745 ? -18.739 8.304 26.760 1.00 88.31 745 VAL A C 1
ATOM 6023 O O . VAL A 1 745 ? -19.336 7.470 26.082 1.00 88.31 745 VAL A O 1
ATOM 6026 N N . TYR A 1 746 ? -19.267 8.901 27.823 1.00 89.19 746 TYR A N 1
ATOM 6027 C CA . TYR A 1 746 ? -20.632 8.681 28.284 1.00 89.19 746 TYR A CA 1
ATOM 6028 C C . TYR A 1 746 ? -21.533 9.753 27.680 1.00 89.19 746 TYR A C 1
ATOM 6030 O O . TYR A 1 746 ? -21.295 10.943 27.886 1.00 89.19 746 TYR A O 1
ATOM 6038 N N . THR A 1 747 ? -22.551 9.343 26.932 1.00 86.38 747 THR A N 1
ATOM 6039 C CA . THR A 1 747 ? -23.489 10.252 26.272 1.00 86.38 747 THR A CA 1
ATOM 6040 C C . THR A 1 747 ? -24.880 10.097 26.874 1.00 86.38 747 THR A C 1
ATOM 6042 O O . THR A 1 747 ? -25.542 9.070 26.720 1.00 86.38 747 THR A O 1
ATOM 6045 N N . THR A 1 748 ? -25.333 11.140 27.574 1.00 87.38 748 THR A N 1
ATOM 6046 C CA . THR A 1 748 ? -26.724 11.297 28.015 1.00 87.38 748 THR A CA 1
ATOM 6047 C C . THR A 1 748 ? -27.514 12.073 26.957 1.00 87.38 748 THR A C 1
ATOM 6049 O O . THR A 1 748 ? -27.005 13.013 26.341 1.00 87.38 748 THR A O 1
ATOM 6052 N N . THR A 1 749 ? -28.764 11.677 26.707 1.00 81.81 749 THR A N 1
ATOM 6053 C CA . THR A 1 749 ? -29.594 12.262 25.639 1.00 81.81 749 THR A CA 1
ATOM 6054 C C . THR A 1 749 ? -30.817 12.990 26.178 1.00 81.81 749 THR A C 1
ATOM 6056 O O . THR A 1 749 ? -31.453 12.548 27.132 1.00 81.81 749 THR A O 1
ATOM 6059 N N . GLY A 1 750 ? -31.216 14.061 25.491 1.00 84.12 750 GLY A N 1
ATOM 6060 C CA . GLY A 1 750 ? -32.479 14.748 25.743 1.00 84.12 750 GLY A CA 1
ATOM 6061 C C . GLY A 1 750 ? -32.437 15.656 26.968 1.00 84.12 750 GLY A C 1
ATOM 6062 O O . GLY A 1 750 ? -31.511 16.444 27.143 1.00 84.12 750 GLY A O 1
ATOM 6063 N N . LEU A 1 751 ? -33.485 15.585 27.788 1.00 88.81 751 LEU A N 1
ATOM 6064 C CA . LEU A 1 751 ? -33.723 16.555 28.854 1.00 88.81 751 LEU A CA 1
ATOM 6065 C C . LEU A 1 751 ? -32.847 16.329 30.097 1.00 88.81 751 LEU A C 1
ATOM 6067 O O . LEU A 1 751 ? -32.516 17.296 30.775 1.00 88.81 751 LEU A O 1
ATOM 6071 N N . THR A 1 752 ? -32.426 15.089 30.371 1.00 88.06 752 THR A N 1
ATOM 6072 C CA . THR A 1 752 ? -31.513 14.776 31.486 1.00 88.06 752 THR A CA 1
ATOM 6073 C C . THR A 1 752 ? -30.187 15.509 31.335 1.00 88.06 752 THR A C 1
ATOM 6075 O O . THR A 1 752 ? -29.760 16.159 32.274 1.00 88.06 752 THR A O 1
ATOM 6078 N N . ARG A 1 753 ? -29.616 15.546 30.125 1.00 89.50 753 ARG A N 1
ATOM 6079 C CA . ARG A 1 753 ? -28.380 16.293 29.849 1.00 89.50 753 ARG A CA 1
ATOM 6080 C C . ARG A 1 753 ? -28.504 17.783 30.189 1.00 89.50 753 ARG A C 1
ATOM 6082 O O . ARG A 1 753 ? -27.582 18.357 30.756 1.00 89.50 753 ARG A O 1
ATOM 6089 N N . VAL A 1 754 ? -29.643 18.411 29.888 1.00 91.56 754 VAL A N 1
ATOM 6090 C CA . VAL A 1 754 ? -29.875 19.825 30.236 1.00 91.56 754 VAL A CA 1
ATOM 6091 C C . VAL A 1 754 ? -29.991 20.010 31.751 1.00 91.56 754 VAL A C 1
ATOM 6093 O O . VAL A 1 754 ? -29.371 20.917 32.299 1.00 91.56 754 VAL A O 1
ATOM 6096 N N . VAL A 1 755 ? -30.727 19.129 32.436 1.00 92.38 755 VAL A N 1
ATOM 6097 C CA . VAL A 1 755 ? -30.853 19.145 33.905 1.00 92.38 755 VAL A CA 1
ATOM 6098 C C . VAL A 1 755 ? -29.490 18.960 34.575 1.00 92.38 755 VAL A C 1
ATOM 6100 O O . VAL A 1 755 ? -29.151 19.746 35.453 1.00 92.38 755 VAL A O 1
ATOM 6103 N N . ASP A 1 756 ? -28.696 17.986 34.126 1.00 91.12 756 ASP A N 1
ATOM 6104 C CA . ASP A 1 756 ? -27.377 17.669 34.681 1.00 91.12 756 ASP A CA 1
ATOM 6105 C C . ASP A 1 756 ? -26.408 18.842 34.513 1.00 91.12 756 ASP A C 1
ATOM 6107 O O . ASP A 1 756 ? -25.701 19.200 35.452 1.00 91.12 756 ASP A O 1
ATOM 6111 N N . THR A 1 757 ? -26.401 19.487 33.338 1.00 90.94 757 THR A N 1
ATOM 6112 C CA . THR A 1 757 ? -25.568 20.682 33.130 1.00 90.94 757 THR A CA 1
ATOM 6113 C C . THR A 1 757 ? -25.999 21.836 34.019 1.00 90.94 757 THR A C 1
ATOM 6115 O O . THR A 1 757 ? -25.163 22.354 34.751 1.00 90.94 757 THR A O 1
ATOM 6118 N N . TYR A 1 758 ? -27.283 22.206 34.045 1.00 93.06 758 TYR A N 1
ATOM 6119 C CA . TYR A 1 758 ? -27.765 23.250 34.953 1.00 93.06 758 TYR A CA 1
ATOM 6120 C C . TYR A 1 758 ? -27.422 22.927 36.415 1.00 93.06 758 TYR A C 1
ATOM 6122 O O . TYR A 1 758 ? -26.938 23.798 37.136 1.00 93.06 758 TYR A O 1
ATOM 6130 N N . PHE A 1 759 ? -27.605 21.674 36.843 1.00 91.56 759 PHE A N 1
ATOM 6131 C CA . PHE A 1 759 ? -27.268 21.238 38.195 1.00 91.56 759 PHE A CA 1
ATOM 6132 C C . PHE A 1 759 ? -25.767 21.363 38.477 1.00 91.56 759 PHE A C 1
ATOM 6134 O O . PHE A 1 759 ? -25.388 21.858 39.536 1.00 91.56 759 PHE A O 1
ATOM 6141 N N . ALA A 1 760 ? -24.904 21.016 37.519 1.00 90.00 760 ALA A N 1
ATOM 6142 C CA . ALA A 1 760 ? -23.464 21.225 37.636 1.00 90.00 760 ALA A CA 1
ATOM 6143 C C . ALA A 1 760 ? -23.109 22.713 37.809 1.00 90.00 760 ALA A C 1
ATOM 6145 O O . ALA A 1 760 ? -22.336 23.050 38.709 1.00 90.00 760 ALA A O 1
ATOM 6146 N N . TYR A 1 761 ? -23.719 23.615 37.026 1.00 89.50 761 TYR A N 1
ATOM 6147 C CA . TYR A 1 761 ? -23.542 25.062 37.203 1.00 89.50 761 TYR A CA 1
ATOM 6148 C C . TYR A 1 761 ? -24.047 25.530 38.572 1.00 89.50 761 TYR A C 1
ATOM 6150 O O . TYR A 1 761 ? -23.336 26.262 39.259 1.00 89.50 761 TYR A O 1
ATOM 6158 N N . TYR A 1 762 ? -25.214 25.064 39.019 1.00 90.25 762 TYR A N 1
ATOM 6159 C CA . TYR A 1 762 ? -25.767 25.399 40.332 1.00 90.25 762 TYR A CA 1
ATOM 6160 C C . TYR A 1 762 ? -24.851 24.963 41.484 1.00 90.25 762 TYR A C 1
ATOM 6162 O O . TYR A 1 762 ? -24.510 25.774 42.346 1.00 90.25 762 TYR A O 1
ATOM 6170 N N . VAL A 1 763 ? -24.384 23.711 41.477 1.00 86.81 763 VAL A N 1
ATOM 6171 C CA . VAL A 1 763 ? -23.457 23.197 42.496 1.00 86.81 763 VAL A CA 1
ATOM 6172 C C . VAL A 1 763 ? -22.133 23.953 42.452 1.00 86.81 763 VAL A C 1
ATOM 6174 O O . VAL A 1 763 ? -21.624 24.350 43.498 1.00 86.81 763 VAL A O 1
ATOM 6177 N N . SER A 1 764 ? -21.593 24.220 41.260 1.00 83.12 764 SER A N 1
ATOM 6178 C CA . SER A 1 764 ? -20.360 25.003 41.124 1.00 83.12 764 SER A CA 1
ATOM 6179 C C . SER A 1 764 ? -20.514 26.423 41.688 1.00 83.12 764 SER A C 1
ATOM 6181 O O . SER A 1 764 ? -19.610 26.928 42.358 1.00 83.12 764 SER A O 1
ATOM 6183 N N . TYR A 1 765 ? -21.683 27.043 41.510 1.00 85.81 765 TYR A N 1
ATOM 6184 C CA . TYR A 1 765 ? -21.994 28.358 42.057 1.00 85.81 765 TYR A CA 1
ATOM 6185 C C . TYR A 1 765 ? -22.080 28.331 43.590 1.00 85.81 765 TYR A C 1
ATOM 6187 O O . TYR A 1 765 ? -21.447 29.149 44.257 1.00 85.81 765 TYR A O 1
ATOM 6195 N N . GLN A 1 766 ? -22.796 27.367 44.173 1.00 82.38 766 GLN A N 1
ATOM 6196 C CA . GLN A 1 766 ? -22.911 27.232 45.634 1.00 82.38 766 GLN A CA 1
ATOM 6197 C C . GLN A 1 766 ? -21.551 26.962 46.294 1.00 82.38 766 GLN A C 1
ATOM 6199 O O . GLN A 1 766 ? -21.205 27.572 47.306 1.00 82.38 766 GLN A O 1
ATOM 6204 N N . VAL A 1 767 ? -20.732 26.108 45.672 1.00 78.69 767 VAL A N 1
ATOM 6205 C CA . VAL A 1 767 ? -19.395 25.772 46.176 1.00 78.69 767 VAL A CA 1
ATOM 6206 C C . VAL A 1 767 ? -18.433 26.961 46.109 1.00 78.69 767 VAL A C 1
ATOM 6208 O O . VAL A 1 767 ? -17.572 27.094 46.977 1.00 78.69 767 VAL A O 1
ATOM 6211 N N . THR A 1 768 ? -18.548 27.819 45.093 1.00 75.75 768 THR A N 1
ATOM 6212 C CA . THR A 1 768 ? -17.636 28.960 44.904 1.00 75.75 768 THR A CA 1
ATOM 6213 C C . THR A 1 768 ? -18.048 30.206 45.678 1.00 75.75 768 THR A C 1
ATOM 6215 O O . THR A 1 768 ? -17.171 30.961 46.098 1.00 75.75 768 THR A O 1
ATOM 6218 N N . THR A 1 769 ? -19.346 30.423 45.902 1.00 80.31 769 THR A N 1
ATOM 6219 C CA . THR A 1 769 ? -19.838 31.584 46.660 1.00 80.31 769 THR A CA 1
ATOM 6220 C C . THR A 1 769 ? -19.679 31.419 48.165 1.00 80.31 769 THR A C 1
ATOM 6222 O O . THR A 1 769 ? -19.331 32.388 48.842 1.00 80.31 769 THR A O 1
ATOM 6225 N N . ASN A 1 770 ? -19.873 30.212 48.707 1.00 75.75 770 ASN A N 1
ATOM 6226 C CA . ASN A 1 770 ? -19.679 29.981 50.132 1.00 75.75 770 ASN A CA 1
ATOM 6227 C C . ASN A 1 770 ? -18.179 29.804 50.452 1.00 75.75 77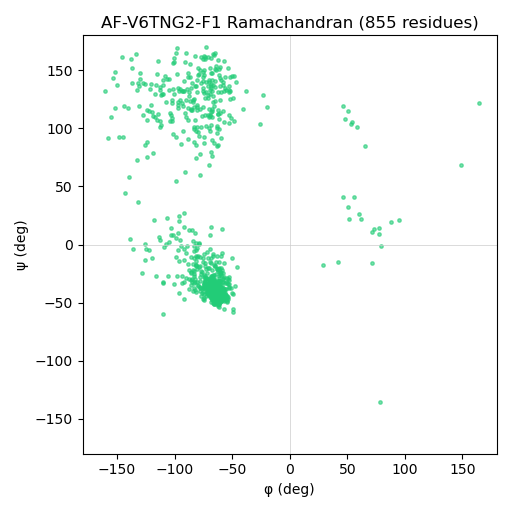0 ASN A C 1
ATOM 6229 O O . ASN A 1 770 ? -17.579 28.809 50.036 1.00 75.75 770 ASN A O 1
ATOM 6233 N N . PRO A 1 771 ? -17.549 30.703 51.237 1.00 69.69 771 PRO A N 1
ATOM 6234 C CA . PRO A 1 771 ? -16.124 30.613 51.549 1.00 69.69 771 PRO A CA 1
ATOM 6235 C C . PRO A 1 771 ? -15.761 29.328 52.303 1.00 69.69 771 PRO A C 1
ATOM 6237 O O . PRO A 1 771 ? -14.640 28.842 52.165 1.00 69.69 771 PRO A O 1
ATOM 6240 N N . LEU A 1 772 ? -16.683 28.749 53.081 1.00 66.62 772 LEU A N 1
ATOM 6241 C CA . LEU A 1 772 ? -16.452 27.498 53.807 1.00 66.62 772 LEU A CA 1
ATOM 6242 C C . LEU A 1 772 ? -16.468 26.292 52.869 1.00 66.62 772 LEU A C 1
ATOM 6244 O O . LEU A 1 772 ? -15.556 25.465 52.939 1.00 66.62 772 LEU A O 1
ATOM 6248 N N . HIS A 1 773 ? -17.448 26.212 51.963 1.00 67.94 773 HIS A N 1
ATOM 6249 C CA . HIS A 1 773 ? -17.477 25.171 50.929 1.00 67.94 773 HIS A CA 1
ATOM 6250 C C . HIS A 1 773 ? -16.253 25.301 50.026 1.00 67.94 773 HIS A C 1
ATOM 6252 O O . HIS A 1 773 ? -15.515 24.336 49.838 1.00 67.94 773 HIS A O 1
ATOM 6258 N N . TYR A 1 774 ? -15.944 26.518 49.590 1.00 66.88 774 TYR A N 1
ATOM 6259 C CA . TYR A 1 774 ? -14.751 26.811 48.812 1.00 66.88 774 TYR A CA 1
ATOM 6260 C C . TYR A 1 774 ? -13.467 26.374 49.533 1.00 66.88 774 TYR A C 1
ATOM 6262 O O . TYR A 1 774 ? -12.600 25.756 48.920 1.00 66.88 774 TYR A O 1
ATOM 6270 N N . LEU A 1 775 ? -13.334 26.617 50.843 1.00 61.19 775 LEU A N 1
ATOM 6271 C CA . LEU A 1 775 ? -12.178 26.175 51.633 1.00 61.19 775 LEU A CA 1
ATOM 6272 C C . LEU A 1 775 ? -12.125 24.658 51.841 1.00 61.19 775 LEU A C 1
ATOM 6274 O O . LEU A 1 775 ? -11.021 24.117 51.902 1.00 61.19 775 LEU A O 1
ATOM 6278 N N . LEU A 1 776 ? -13.265 23.972 51.949 1.00 61.50 776 LEU A N 1
ATOM 6279 C CA . LEU A 1 776 ? -13.329 22.509 52.027 1.00 61.50 776 LEU A CA 1
ATOM 6280 C C . LEU A 1 776 ? -12.776 21.869 50.754 1.00 61.50 776 LEU A C 1
ATOM 6282 O O . LEU A 1 776 ? -11.906 20.999 50.831 1.00 61.50 776 LEU A O 1
ATOM 6286 N N . PHE A 1 777 ? -13.203 22.363 49.594 1.00 61.19 777 PHE A N 1
ATOM 6287 C CA . PHE A 1 777 ? -12.680 21.897 48.316 1.00 61.19 777 PHE A CA 1
ATOM 6288 C C . PHE A 1 777 ? -11.236 22.390 48.078 1.00 61.19 777 PHE A C 1
ATOM 6290 O O . PHE A 1 777 ? -10.412 21.615 47.615 1.00 61.19 777 PHE A O 1
ATOM 6297 N N . LYS A 1 778 ? -10.849 23.601 48.507 1.00 54.69 778 LYS A N 1
ATOM 6298 C CA . LYS A 1 778 ? -9.505 24.184 48.280 1.00 54.69 778 LYS A CA 1
ATOM 6299 C C . LYS A 1 778 ? -8.394 23.707 49.231 1.00 54.69 778 LYS A C 1
ATOM 6301 O O . LYS A 1 778 ? -7.237 23.668 48.818 1.00 54.69 778 LYS A O 1
ATOM 6306 N N . ARG A 1 779 ? -8.683 23.377 50.502 1.00 46.16 779 ARG A N 1
ATOM 6307 C CA . ARG A 1 779 ? -7.658 22.946 51.491 1.00 46.16 779 ARG A CA 1
ATOM 6308 C C . ARG A 1 779 ? -7.307 21.458 51.404 1.00 46.16 779 ARG A C 1
ATOM 6310 O O . ARG A 1 779 ? -6.220 21.092 51.837 1.00 46.16 779 ARG A O 1
ATOM 6317 N N . GLY A 1 780 ? -8.194 20.624 50.857 1.00 47.12 780 GLY A N 1
ATOM 6318 C CA . GLY A 1 780 ? -7.923 19.209 50.559 1.00 47.12 780 GLY A CA 1
ATOM 6319 C C . GLY A 1 780 ? -7.533 18.951 49.100 1.00 47.12 780 GLY A C 1
ATOM 6320 O O . GLY A 1 780 ? -6.777 18.024 48.825 1.00 47.12 780 GLY A O 1
ATOM 6321 N N . PHE A 1 781 ? -7.992 19.805 48.179 1.00 44.94 781 PHE A N 1
ATOM 6322 C CA . PHE A 1 781 ? -7.666 19.753 46.759 1.00 44.94 781 PHE A CA 1
ATOM 6323 C C . PHE A 1 781 ? -7.109 21.114 46.322 1.00 44.94 781 PHE A C 1
ATOM 6325 O O . PHE A 1 781 ? -7.813 21.960 45.780 1.00 44.94 781 PHE A O 1
ATOM 6332 N N . THR A 1 782 ? -5.803 21.335 46.495 1.00 40.34 782 THR A N 1
ATOM 6333 C CA . THR A 1 782 ? -5.095 22.419 45.781 1.00 40.34 782 THR A CA 1
ATOM 6334 C C . THR A 1 782 ? -4.970 22.147 44.277 1.00 40.34 782 THR A C 1
ATOM 6336 O O . THR A 1 782 ? -4.328 22.901 43.555 1.00 40.34 782 THR A O 1
ATOM 6339 N N . SER A 1 783 ? -5.628 21.101 43.785 1.00 44.59 783 SER A N 1
ATOM 6340 C CA . SER A 1 783 ? -5.857 20.819 42.380 1.00 44.59 783 SER A CA 1
ATOM 6341 C C . SER A 1 783 ? -7.359 20.677 42.156 1.00 44.59 783 SER A C 1
ATOM 6343 O O . SER A 1 783 ? -7.905 19.575 42.207 1.00 44.59 783 SER A O 1
ATOM 6345 N N . ILE A 1 784 ? -8.040 21.789 41.881 1.00 44.94 784 ILE A N 1
ATOM 6346 C CA . ILE A 1 784 ? -9.163 21.692 40.950 1.00 44.94 784 ILE A CA 1
ATOM 6347 C C . ILE A 1 784 ? -8.526 21.131 39.678 1.00 44.94 784 ILE A C 1
ATOM 6349 O O . ILE A 1 784 ? -7.575 21.721 39.168 1.00 44.94 784 ILE A O 1
ATOM 6353 N N . ASP A 1 785 ? -8.945 19.923 39.316 1.00 44.88 785 ASP A N 1
ATOM 6354 C CA . ASP A 1 785 ? -8.488 19.123 38.183 1.00 44.88 785 ASP A CA 1
ATOM 6355 C C . ASP A 1 785 ? -7.855 19.957 37.063 1.00 44.88 785 ASP A C 1
ATOM 6357 O O . ASP A 1 785 ? -8.471 20.877 36.531 1.00 44.88 785 ASP A O 1
ATOM 6361 N N . LEU A 1 786 ? -6.648 19.581 36.633 1.00 43.88 786 LEU A N 1
ATOM 6362 C CA . LEU A 1 786 ? -5.959 20.191 35.483 1.00 43.88 786 LEU A CA 1
ATOM 6363 C C . LEU A 1 786 ? -6.769 20.059 34.170 1.00 43.88 786 LEU A C 1
ATOM 6365 O O . LEU A 1 786 ? -6.397 20.638 33.151 1.00 43.88 786 LEU A O 1
ATOM 6369 N N . SER A 1 787 ? -7.846 19.269 34.195 1.00 43.06 787 SER A N 1
ATOM 6370 C CA . SER A 1 787 ? -8.818 19.034 33.127 1.00 43.06 787 SER A CA 1
ATOM 6371 C C . SER A 1 787 ? -10.198 19.651 33.380 1.00 43.06 787 SER A C 1
ATOM 6373 O O . SER A 1 787 ? -11.072 19.502 32.532 1.00 43.06 787 SER A O 1
ATOM 6375 N N . ASN A 1 788 ? -10.434 20.289 34.528 1.00 46.91 788 ASN A N 1
ATOM 6376 C CA . ASN A 1 788 ? -11.727 20.875 34.857 1.00 46.91 788 ASN A CA 1
ATOM 6377 C C . ASN A 1 788 ? -11.812 22.288 34.271 1.00 46.91 788 ASN A C 1
ATOM 6379 O O . ASN A 1 788 ? -11.070 23.182 34.668 1.00 46.91 788 ASN A O 1
ATOM 6383 N N . SER A 1 789 ? -12.736 22.489 33.333 1.00 46.53 789 SER A N 1
ATOM 6384 C CA . SER A 1 789 ? -13.011 23.781 32.690 1.00 46.53 789 SER A CA 1
ATOM 6385 C C . SER A 1 789 ? -13.472 24.867 33.666 1.00 46.53 789 SER A C 1
ATOM 6387 O O . SER A 1 789 ? -13.445 26.043 33.317 1.00 46.53 789 SER A O 1
ATOM 6389 N N . TYR A 1 790 ? -13.870 24.485 34.884 1.00 47.59 790 TYR A N 1
ATOM 6390 C CA . TYR A 1 790 ? -14.325 25.384 35.943 1.00 47.59 790 TYR A CA 1
ATOM 6391 C C . TYR A 1 790 ? -13.225 25.739 36.961 1.00 47.59 790 TYR A C 1
ATOM 6393 O O . TYR A 1 790 ? -13.516 26.322 38.008 1.00 47.59 790 TYR A O 1
ATOM 6401 N N . SER A 1 791 ? -11.956 25.388 36.703 1.00 56.12 791 SER A N 1
ATOM 6402 C CA . SER A 1 791 ? -10.843 25.842 37.541 1.00 56.12 791 SER A CA 1
ATOM 6403 C C . SER A 1 791 ? -10.607 27.344 37.368 1.00 56.12 791 SER A C 1
ATOM 6405 O O . SER A 1 791 ? -10.490 27.861 36.263 1.00 56.12 791 SER A O 1
ATOM 6407 N N . MET A 1 792 ? -10.467 28.058 38.487 1.00 58.00 792 MET A N 1
ATOM 6408 C CA . MET A 1 792 ? -10.110 29.485 38.477 1.00 58.00 792 MET A CA 1
ATOM 6409 C C . MET A 1 792 ? -8.672 29.744 37.989 1.00 58.00 792 MET A C 1
ATOM 6411 O O . MET A 1 792 ? -8.299 30.892 37.765 1.00 58.00 792 MET A O 1
ATOM 6415 N N . GLU A 1 793 ? -7.847 28.699 37.867 1.00 64.69 793 GLU A N 1
ATOM 6416 C CA . GLU A 1 793 ? -6.426 28.787 37.524 1.00 64.69 793 GLU A CA 1
ATOM 6417 C C . GLU A 1 793 ? -6.077 27.827 36.388 1.00 64.69 793 GLU A C 1
ATOM 6419 O O . GLU A 1 793 ? -6.562 26.693 36.341 1.00 64.69 793 GLU A O 1
ATOM 6424 N N . LEU A 1 794 ? -5.192 28.272 35.493 1.00 70.31 794 LEU A N 1
ATOM 6425 C CA . LEU A 1 794 ? -4.656 27.448 34.412 1.00 70.31 794 LEU A CA 1
ATOM 6426 C C . LEU A 1 794 ? -3.619 26.438 34.947 1.00 70.31 794 LEU A C 1
ATOM 6428 O O . LEU A 1 794 ? -2.804 26.793 35.804 1.00 70.31 794 LEU A O 1
ATOM 6432 N N . PRO A 1 795 ? -3.531 25.220 34.375 1.00 68.12 795 PRO A N 1
ATOM 6433 C CA . PRO A 1 795 ? -2.530 24.210 34.740 1.00 68.12 795 PRO A CA 1
ATOM 6434 C C . PRO A 1 795 ? -1.082 24.711 34.794 1.00 68.12 795 PRO A C 1
ATOM 6436 O O . PRO A 1 795 ? -0.326 24.379 35.709 1.00 68.12 795 PRO A O 1
ATOM 6439 N N . ALA A 1 796 ? -0.689 25.530 33.814 1.00 78.00 796 ALA A N 1
ATOM 6440 C CA . ALA A 1 796 ? 0.650 26.105 33.754 1.00 78.00 796 ALA A CA 1
ATOM 6441 C C . ALA A 1 796 ? 0.894 27.088 34.909 1.00 78.00 796 ALA A C 1
ATOM 6443 O O . ALA A 1 796 ? 1.962 27.071 35.518 1.00 78.00 796 ALA A O 1
ATOM 6444 N N . GLU A 1 797 ? -0.101 27.906 35.253 1.00 77.94 797 GLU A N 1
ATOM 6445 C CA . GLU A 1 797 ? 0.004 28.850 36.364 1.00 77.94 797 GLU A CA 1
ATOM 6446 C C . GLU A 1 797 ? 0.107 28.122 37.699 1.00 77.94 797 GLU A C 1
ATOM 6448 O O . GLU A 1 797 ? 0.974 28.464 38.503 1.00 77.94 797 GLU A O 1
ATOM 6453 N N . LEU A 1 798 ? -0.688 27.071 37.906 1.00 72.81 798 LEU A N 1
ATOM 6454 C CA . LEU A 1 798 ? -0.608 26.226 39.095 1.00 72.81 798 LEU A CA 1
ATOM 6455 C C . LEU A 1 798 ? 0.789 25.622 39.246 1.00 72.81 798 LEU A C 1
ATOM 6457 O O . LEU A 1 798 ? 1.380 25.726 40.319 1.00 72.81 798 LEU A O 1
ATOM 6461 N N . ALA A 1 799 ? 1.362 25.071 38.170 1.00 74.88 799 ALA A N 1
ATOM 6462 C CA . ALA A 1 799 ? 2.726 24.548 38.195 1.00 74.88 799 ALA A CA 1
ATOM 6463 C C . ALA A 1 799 ? 3.734 25.639 38.592 1.00 74.88 799 ALA A C 1
ATOM 6465 O O . ALA A 1 799 ? 4.571 25.419 39.465 1.00 74.88 799 ALA A O 1
ATOM 6466 N N . THR A 1 800 ? 3.617 26.849 38.032 1.00 81.94 800 THR A N 1
ATOM 6467 C CA . THR A 1 800 ? 4.502 27.961 38.412 1.00 81.94 800 THR A CA 1
ATOM 6468 C C . THR A 1 800 ? 4.301 28.418 39.856 1.00 81.94 800 THR A C 1
ATOM 6470 O O . THR A 1 800 ? 5.284 28.715 40.531 1.00 81.94 800 THR A O 1
ATOM 6473 N N . ARG A 1 801 ? 3.062 28.458 40.362 1.00 77.56 801 ARG A N 1
ATOM 6474 C CA . ARG A 1 801 ? 2.756 28.806 41.757 1.00 77.56 801 ARG A CA 1
ATOM 6475 C C . ARG A 1 801 ? 3.266 27.743 42.712 1.00 77.56 801 ARG A C 1
ATOM 6477 O O . ARG A 1 801 ? 3.826 28.103 43.738 1.00 77.56 801 ARG A O 1
ATOM 6484 N N . TYR A 1 802 ? 3.138 26.468 42.359 1.00 76.50 802 TYR A N 1
ATOM 6485 C CA . TYR A 1 802 ? 3.710 25.364 43.117 1.00 76.50 802 TYR A CA 1
ATOM 6486 C C . TYR A 1 802 ? 5.237 25.471 43.161 1.00 76.50 802 TYR A C 1
ATOM 6488 O O . TYR A 1 802 ? 5.810 25.451 44.244 1.00 76.50 802 TYR A O 1
ATOM 6496 N N . CYS A 1 803 ? 5.896 25.700 42.020 1.00 79.56 803 CYS A N 1
ATOM 6497 C CA . CYS A 1 803 ? 7.341 25.935 41.973 1.00 79.56 803 CYS A CA 1
ATOM 6498 C C . CYS A 1 803 ? 7.765 27.160 42.800 1.00 79.56 803 CYS A C 1
ATOM 6500 O O . CYS A 1 803 ? 8.756 27.082 43.520 1.00 79.56 803 CYS A O 1
ATOM 6502 N N . LYS A 1 804 ? 7.011 28.267 42.750 1.00 80.88 804 LYS A N 1
ATOM 6503 C CA . LYS A 1 804 ? 7.252 29.458 43.584 1.00 80.88 804 LYS A CA 1
ATOM 6504 C C . LYS A 1 804 ? 7.018 29.180 45.067 1.00 80.88 804 LYS A C 1
ATOM 6506 O O . LYS A 1 804 ? 7.781 29.659 45.892 1.00 80.88 804 LYS A O 1
ATOM 6511 N N . HIS A 1 805 ? 5.989 28.412 45.417 1.00 79.56 805 HIS A N 1
ATOM 6512 C CA . HIS A 1 805 ? 5.709 28.020 46.796 1.00 79.56 805 HIS A CA 1
ATOM 6513 C C . HIS A 1 805 ? 6.842 27.158 47.350 1.00 79.56 805 HIS A C 1
ATOM 6515 O O . HIS A 1 805 ? 7.399 27.501 48.386 1.00 79.56 805 HIS A O 1
ATOM 6521 N N . VAL A 1 806 ? 7.248 26.122 46.608 1.00 76.31 806 VAL A N 1
ATOM 6522 C CA . VAL A 1 806 ? 8.451 25.318 46.864 1.00 76.31 806 VAL A CA 1
ATOM 6523 C C . VAL A 1 806 ? 9.639 26.258 47.084 1.00 76.31 806 VAL A C 1
ATOM 6525 O O . VAL A 1 806 ? 10.195 26.290 48.178 1.00 76.31 806 VAL A O 1
ATOM 6528 N N . GLN A 1 807 ? 9.960 27.121 46.120 1.00 76.25 807 GLN A N 1
ATOM 6529 C CA . GLN A 1 807 ? 11.081 28.058 46.226 1.00 76.25 807 GLN A CA 1
ATOM 6530 C C . GLN A 1 807 ? 11.015 28.945 47.482 1.00 76.25 807 GLN A C 1
ATOM 6532 O O . GLN A 1 807 ? 12.014 29.045 48.189 1.00 76.25 807 GLN A O 1
ATOM 6537 N N . ASN A 1 808 ? 9.851 29.520 47.797 1.00 78.62 808 ASN A N 1
ATOM 6538 C CA . ASN A 1 808 ? 9.649 30.397 48.954 1.00 78.62 808 ASN A CA 1
ATOM 6539 C C . ASN A 1 808 ? 9.747 29.646 50.292 1.00 78.62 808 ASN A C 1
ATOM 6541 O O . ASN A 1 808 ? 10.275 30.184 51.262 1.00 78.62 808 ASN A O 1
ATOM 6545 N N . THR A 1 809 ? 9.263 28.400 50.357 1.00 71.25 809 THR A N 1
ATOM 6546 C CA . THR A 1 809 ? 9.403 27.557 51.556 1.00 71.25 809 THR A CA 1
ATOM 6547 C C . THR A 1 809 ? 10.858 27.156 51.803 1.00 71.25 809 THR A C 1
ATOM 6549 O O . THR A 1 809 ? 11.301 27.156 52.949 1.00 71.25 809 THR A O 1
ATOM 6552 N N . TYR A 1 810 ? 11.629 26.890 50.742 1.00 62.81 810 TYR A N 1
ATOM 6553 C CA . TYR A 1 810 ? 13.033 26.481 50.852 1.00 62.81 810 TYR A CA 1
ATOM 6554 C C . TYR A 1 810 ? 14.013 27.654 50.996 1.00 62.81 810 TYR A C 1
ATOM 6556 O O . TYR A 1 810 ? 15.098 27.463 51.538 1.00 62.81 810 TYR A O 1
ATOM 6564 N N . SER A 1 811 ? 13.651 28.876 50.587 1.00 57.41 811 SER A N 1
ATOM 6565 C CA . SER A 1 811 ? 14.491 30.063 50.807 1.00 57.41 811 SER A CA 1
ATOM 6566 C C . SER A 1 811 ? 14.599 30.491 52.279 1.00 57.41 811 SER A C 1
ATOM 6568 O O . SER A 1 811 ? 15.488 31.271 52.605 1.00 57.41 811 SER A O 1
ATOM 6570 N N . CYS A 1 812 ? 13.733 29.987 53.171 1.00 46.19 812 CYS A N 1
ATOM 6571 C CA . CYS A 1 812 ? 13.756 30.308 54.605 1.00 46.19 812 CYS A CA 1
ATOM 6572 C C . CYS A 1 812 ? 14.587 29.342 55.470 1.00 46.19 812 CYS A C 1
ATOM 6574 O O . CYS A 1 812 ? 14.891 29.687 56.609 1.00 46.19 812 CYS A O 1
ATOM 6576 N N . SER A 1 813 ? 14.988 28.168 54.970 1.00 52.16 813 SER A N 1
ATOM 6577 C CA . SER A 1 813 ? 15.929 27.295 55.683 1.00 52.16 813 SER A CA 1
ATOM 6578 C C . SER A 1 813 ? 17.348 27.606 55.217 1.00 52.16 813 SER A C 1
ATOM 6580 O O . SER A 1 813 ? 17.779 27.133 54.162 1.00 52.16 813 SER A O 1
ATOM 6582 N N . SER A 1 814 ? 18.077 28.418 55.983 1.00 45.94 814 SER A N 1
ATOM 6583 C CA . SER A 1 814 ? 19.526 28.522 55.836 1.00 45.94 814 SER A CA 1
ATOM 6584 C C . SER A 1 814 ? 20.126 27.116 55.892 1.00 45.94 814 SER A C 1
ATOM 6586 O O . SER A 1 814 ? 19.771 26.303 56.745 1.00 45.94 814 SER A O 1
ATOM 6588 N N . MET A 1 815 ? 21.004 26.816 54.936 1.00 51.09 815 MET A N 1
ATOM 6589 C CA . MET A 1 815 ? 21.811 25.600 54.917 1.00 51.09 815 MET A CA 1
ATOM 6590 C C . MET A 1 815 ? 22.722 25.590 56.146 1.00 51.09 815 MET A C 1
ATOM 6592 O O . MET A 1 815 ? 23.857 26.052 56.086 1.00 51.09 815 MET A O 1
ATOM 6596 N N . VAL A 1 816 ? 22.202 25.095 57.265 1.00 51.28 816 VAL A N 1
ATOM 6597 C CA . VAL A 1 816 ? 22.990 24.695 58.425 1.00 51.28 816 VAL A CA 1
ATOM 6598 C C . VAL A 1 816 ? 23.070 23.169 58.375 1.00 51.28 816 VAL A C 1
ATOM 6600 O O . VAL A 1 816 ? 22.078 22.473 58.562 1.00 51.28 816 VAL A O 1
ATOM 6603 N N . ASP A 1 817 ? 24.261 22.700 58.007 1.00 49.47 817 ASP A N 1
ATOM 6604 C CA . ASP A 1 817 ? 24.825 21.354 58.132 1.00 49.47 817 ASP A CA 1
ATOM 6605 C C . ASP A 1 817 ? 24.051 20.142 57.568 1.00 49.47 817 ASP A C 1
ATOM 6607 O O . ASP A 1 817 ? 23.129 19.589 58.160 1.00 49.47 817 ASP A O 1
ATOM 6611 N N . GLY A 1 818 ? 24.538 19.625 56.431 1.00 54.38 818 GLY A N 1
ATOM 6612 C CA . GLY A 1 818 ? 24.506 18.193 56.076 1.00 54.38 818 GLY A CA 1
ATOM 6613 C C . GLY A 1 818 ? 23.164 17.541 55.704 1.00 54.38 818 GLY A C 1
ATOM 6614 O O . GLY A 1 818 ? 23.169 16.475 55.084 1.00 54.38 818 GLY A O 1
ATOM 6615 N N . MET A 1 819 ? 22.021 18.156 56.000 1.00 48.47 819 MET A N 1
ATOM 6616 C CA . MET A 1 819 ? 20.699 17.624 55.656 1.00 48.47 819 MET A CA 1
ATOM 6617 C C . MET A 1 819 ? 20.383 17.879 54.173 1.00 48.47 819 MET A C 1
ATOM 6619 O O . MET A 1 819 ? 19.855 18.921 53.787 1.00 48.47 819 MET A O 1
ATOM 6623 N N . ARG A 1 820 ? 20.693 16.910 53.301 1.00 46.31 820 ARG A N 1
ATOM 6624 C CA . ARG A 1 820 ? 20.183 16.899 51.919 1.00 46.31 820 ARG A CA 1
ATOM 6625 C C . ARG A 1 820 ? 18.677 16.625 51.941 1.00 46.31 820 ARG A C 1
ATOM 6627 O O . ARG A 1 820 ? 18.258 15.471 52.002 1.00 46.31 820 ARG A O 1
ATOM 6634 N N . CYS A 1 821 ? 17.863 17.672 51.861 1.00 53.69 821 CYS A N 1
ATOM 6635 C CA . CYS A 1 821 ? 16.422 17.533 51.661 1.00 53.69 821 CYS A CA 1
ATOM 6636 C C . CYS A 1 821 ? 16.151 16.854 50.308 1.00 53.69 821 CYS A C 1
ATOM 6638 O O . CYS A 1 821 ? 16.427 17.420 49.250 1.00 53.69 821 CYS A O 1
ATOM 6640 N N . SER A 1 822 ? 15.627 15.627 50.333 1.00 55.91 822 SER A N 1
ATOM 6641 C CA . SER A 1 822 ? 15.175 14.919 49.134 1.00 55.91 822 SER A CA 1
ATOM 6642 C C . SER A 1 822 ? 13.694 15.215 48.905 1.00 55.91 822 SER A C 1
ATOM 6644 O O . SER A 1 822 ? 12.834 14.836 49.696 1.00 55.91 822 SER A O 1
ATOM 6646 N N . LEU A 1 823 ? 13.387 15.925 47.819 1.00 59.72 823 LEU A N 1
ATOM 6647 C CA . LEU A 1 823 ? 12.011 16.122 47.374 1.00 59.72 823 LEU A CA 1
ATOM 6648 C C . LEU A 1 823 ? 11.504 14.797 46.785 1.00 59.72 823 LEU A C 1
ATOM 6650 O O . LEU A 1 823 ? 11.854 14.435 45.660 1.00 59.72 823 LEU A O 1
ATOM 6654 N N . VAL A 1 824 ? 10.701 14.051 47.542 1.00 57.22 824 VAL A N 1
ATOM 6655 C CA . VAL A 1 824 ? 10.070 12.822 47.044 1.00 57.22 824 VAL A CA 1
ATOM 6656 C C . VAL A 1 824 ? 8.805 13.200 46.279 1.00 57.22 824 VAL A C 1
ATOM 6658 O O . VAL A 1 824 ? 7.764 13.489 46.864 1.00 57.22 824 VAL A O 1
ATOM 6661 N N . HIS A 1 825 ? 8.890 13.207 44.950 1.00 58.34 825 HIS A N 1
ATOM 6662 C CA . HIS A 1 825 ? 7.732 13.418 44.087 1.00 58.34 825 HIS A CA 1
ATOM 6663 C C . HIS A 1 825 ? 6.971 12.096 43.896 1.00 58.34 825 HIS A C 1
ATOM 6665 O O . HIS A 1 825 ? 7.346 11.264 43.069 1.00 58.34 825 HIS A O 1
ATOM 6671 N N . MET A 1 826 ? 5.889 11.900 44.650 1.00 63.28 826 MET A N 1
ATOM 6672 C CA . MET A 1 826 ? 5.010 10.737 44.498 1.00 63.28 826 MET A CA 1
ATOM 6673 C C . MET A 1 826 ? 3.920 11.031 43.467 1.00 63.28 826 MET A C 1
ATOM 6675 O O . MET A 1 826 ? 3.087 11.910 43.667 1.00 63.28 826 MET A O 1
ATOM 6679 N N . HIS A 1 827 ? 3.902 10.275 42.369 1.00 59.94 827 HIS A N 1
ATOM 6680 C CA . HIS A 1 827 ? 2.799 10.308 41.412 1.00 59.94 827 HIS A CA 1
ATOM 6681 C C . HIS A 1 827 ? 1.906 9.084 41.623 1.00 59.94 827 HIS A C 1
ATOM 6683 O O . HIS A 1 827 ? 2.298 7.960 41.306 1.00 59.94 827 HIS A O 1
ATOM 6689 N N . PHE A 1 828 ? 0.708 9.297 42.163 1.00 60.50 828 PHE A N 1
ATOM 6690 C CA . PHE A 1 828 ? -0.293 8.246 42.317 1.00 60.50 828 PHE A CA 1
ATOM 6691 C C . PHE A 1 828 ? -1.256 8.276 41.132 1.00 60.50 828 PHE A C 1
ATOM 6693 O O . PHE A 1 828 ? -1.882 9.297 40.858 1.00 60.50 828 PHE A O 1
ATOM 6700 N N . ASN A 1 829 ? -1.397 7.149 40.435 1.00 58.91 829 ASN A N 1
ATOM 6701 C CA . ASN A 1 829 ? -2.420 7.008 39.405 1.00 58.91 829 ASN A CA 1
ATOM 6702 C C . ASN A 1 829 ? -3.760 6.689 40.078 1.00 58.91 829 ASN A C 1
ATOM 6704 O O . ASN A 1 829 ? -4.000 5.550 40.483 1.00 58.91 829 ASN A O 1
ATOM 6708 N N . THR A 1 830 ? -4.620 7.697 40.217 1.00 59.91 830 THR A N 1
ATOM 6709 C CA . THR A 1 830 ? -5.896 7.568 40.927 1.00 59.91 830 THR A CA 1
ATOM 6710 C C . THR A 1 830 ? -7.017 6.941 40.098 1.00 59.91 830 THR A C 1
ATOM 6712 O O . THR A 1 830 ? -8.073 6.629 40.642 1.00 59.91 830 THR A O 1
ATOM 6715 N N . ASN A 1 831 ? -6.788 6.665 38.810 1.00 56.56 831 ASN A N 1
ATOM 6716 C CA . ASN A 1 831 ? -7.814 6.124 37.910 1.00 56.56 831 ASN A CA 1
ATOM 6717 C C . ASN A 1 831 ? -8.374 4.764 38.364 1.00 56.56 831 ASN A C 1
ATOM 6719 O O . ASN A 1 831 ? -9.517 4.433 38.056 1.00 56.56 831 ASN A O 1
ATOM 6723 N N . GLY A 1 832 ? -7.590 3.980 39.112 1.00 57.59 832 GLY A N 1
ATOM 6724 C CA . GLY A 1 832 ? -8.054 2.730 39.719 1.00 57.59 832 GLY A CA 1
ATOM 6725 C C . GLY A 1 832 ? -9.043 2.931 40.873 1.00 57.59 832 GLY A C 1
ATOM 6726 O O . GLY A 1 832 ? -9.920 2.092 41.055 1.00 57.59 832 GLY A O 1
ATOM 6727 N N . TYR A 1 833 ? -8.958 4.048 41.609 1.00 59.59 833 TYR A N 1
ATOM 6728 C CA . TYR A 1 833 ? -9.845 4.323 42.747 1.00 59.59 833 TYR A CA 1
ATOM 6729 C C . TYR A 1 833 ? -11.283 4.588 42.306 1.00 59.59 833 TYR A C 1
ATOM 6731 O O . TYR A 1 833 ? -12.202 4.124 42.972 1.00 59.59 833 TYR A O 1
ATOM 6739 N N . PHE A 1 834 ? -11.490 5.234 41.149 1.00 62.19 834 PHE A N 1
ATOM 6740 C CA . PHE A 1 834 ? -12.839 5.485 40.630 1.00 62.19 834 PHE A CA 1
ATOM 6741 C C . PHE A 1 834 ? -13.637 4.199 40.373 1.00 62.19 834 PHE A C 1
ATOM 6743 O O . PHE A 1 834 ? -14.851 4.193 40.544 1.00 62.19 834 PHE A O 1
ATOM 6750 N N . ARG A 1 835 ? -12.967 3.094 40.011 1.00 64.12 835 ARG A N 1
ATOM 6751 C CA . ARG A 1 835 ? -13.616 1.786 39.805 1.00 64.12 835 ARG A CA 1
ATOM 6752 C C . ARG A 1 835 ? -13.937 1.049 41.110 1.00 64.12 835 ARG A C 1
ATOM 6754 O O . ARG A 1 835 ? -14.740 0.127 41.082 1.00 64.12 835 ARG A O 1
ATOM 6761 N N . GLY A 1 836 ? -13.301 1.423 42.220 1.00 64.62 836 GLY A N 1
ATOM 6762 C CA . GLY A 1 836 ? -13.458 0.780 43.527 1.00 64.62 836 GLY A CA 1
ATOM 6763 C C . GLY A 1 836 ? -14.367 1.536 44.498 1.00 64.62 836 GLY A C 1
ATOM 6764 O O . GLY A 1 836 ? -14.399 1.189 45.677 1.00 64.62 836 GLY A O 1
ATOM 6765 N N . PHE A 1 837 ? -15.068 2.589 44.058 1.00 68.12 837 PHE A N 1
ATOM 6766 C CA . PHE A 1 837 ? -15.957 3.341 44.943 1.00 68.12 837 PHE A CA 1
ATOM 6767 C C . PHE A 1 837 ? -17.207 2.540 45.302 1.00 68.12 837 PHE A C 1
ATOM 6769 O O . PHE A 1 837 ? -17.970 2.112 44.440 1.00 68.12 837 PHE A O 1
ATOM 6776 N N . ASN A 1 838 ? -17.454 2.406 46.603 1.00 72.56 838 ASN A N 1
ATOM 6777 C CA . ASN A 1 838 ? -18.675 1.807 47.117 1.00 72.56 838 ASN A CA 1
ATOM 6778 C C . ASN A 1 838 ? -19.782 2.874 47.199 1.00 72.56 838 ASN A C 1
ATOM 6780 O O . ASN A 1 838 ? -19.686 3.826 47.984 1.00 72.56 838 ASN A O 1
ATOM 6784 N N . PHE A 1 839 ? -20.851 2.701 46.416 1.00 73.44 839 PHE A N 1
ATOM 6785 C CA . PHE A 1 839 ? -21.981 3.638 46.365 1.00 73.44 839 PHE A CA 1
ATOM 6786 C C . PHE A 1 839 ? -22.649 3.855 47.730 1.00 73.44 839 PHE A C 1
ATOM 6788 O O . PHE A 1 839 ? -23.150 4.946 47.999 1.00 73.44 839 PHE A O 1
ATOM 6795 N N . HIS A 1 840 ? -22.616 2.867 48.631 1.00 74.12 840 HIS A N 1
ATOM 6796 C CA . HIS A 1 840 ? -23.187 3.013 49.970 1.00 74.12 840 HIS A CA 1
ATOM 6797 C C . HIS A 1 840 ? -22.402 4.016 50.830 1.00 74.12 840 HIS A C 1
ATOM 6799 O O . HIS A 1 840 ? -22.992 4.816 51.557 1.00 74.12 840 HIS A O 1
ATOM 6805 N N . VAL A 1 841 ? -21.069 4.006 50.726 1.00 71.81 841 VAL A N 1
ATOM 6806 C CA . VAL A 1 841 ? -20.201 4.974 51.415 1.00 71.81 841 VAL A CA 1
ATOM 6807 C C . VAL A 1 841 ? -20.364 6.360 50.792 1.00 71.81 841 VAL A C 1
ATOM 6809 O O . VAL A 1 841 ? -20.503 7.339 51.521 1.00 71.81 841 VAL A O 1
ATOM 6812 N N . MET A 1 842 ? -20.431 6.437 49.460 1.00 73.88 842 MET A N 1
ATOM 6813 C CA . MET A 1 842 ? -20.660 7.697 48.747 1.00 73.88 842 MET A CA 1
ATOM 6814 C C . MET A 1 842 ? -21.982 8.348 49.140 1.00 73.88 842 MET A C 1
ATOM 6816 O O . MET A 1 842 ? -21.991 9.531 49.455 1.00 73.88 842 MET A O 1
ATOM 6820 N N . ASN A 1 843 ? -23.075 7.586 49.218 1.00 75.94 843 ASN A N 1
ATOM 6821 C CA . ASN A 1 843 ? -24.370 8.118 49.635 1.00 75.94 843 ASN A CA 1
ATOM 6822 C C . ASN A 1 843 ? -24.296 8.736 51.048 1.00 75.94 843 ASN A C 1
ATOM 6824 O O . ASN A 1 843 ? -24.786 9.838 51.278 1.00 75.94 843 ASN A O 1
ATOM 6828 N N . LYS A 1 844 ? -23.593 8.099 51.998 1.00 73.31 844 LYS A N 1
ATOM 6829 C CA . LYS A 1 844 ? -23.381 8.682 53.339 1.00 73.31 844 LYS A CA 1
ATOM 6830 C C . LYS A 1 844 ? -22.609 10.002 53.297 1.00 73.31 844 LYS A C 1
ATOM 6832 O O . LYS A 1 844 ? -22.963 10.912 54.034 1.00 73.31 844 LYS A O 1
ATOM 6837 N N . ILE A 1 845 ? -21.594 10.119 52.442 1.00 72.81 845 ILE A N 1
ATOM 6838 C CA . ILE A 1 845 ? -20.815 11.358 52.280 1.00 72.81 845 ILE A CA 1
ATOM 6839 C C . ILE A 1 845 ? -21.659 12.449 51.608 1.00 72.81 845 ILE A C 1
ATOM 6841 O O . ILE A 1 845 ? -21.659 13.589 52.062 1.00 72.81 845 ILE A O 1
ATOM 6845 N N . ILE A 1 846 ? -22.415 12.102 50.563 1.00 77.75 846 ILE A N 1
ATOM 6846 C CA . ILE A 1 846 ? -23.294 13.032 49.842 1.00 77.75 846 ILE A CA 1
ATOM 6847 C C . ILE A 1 846 ? -24.370 13.587 50.787 1.00 77.75 846 ILE A C 1
ATOM 6849 O O . ILE A 1 846 ? -24.575 14.796 50.808 1.00 77.75 846 ILE A O 1
ATOM 6853 N N . ASN A 1 847 ? -24.966 12.755 51.651 1.00 77.56 847 ASN A N 1
ATOM 6854 C CA . ASN A 1 847 ? -25.931 13.190 52.675 1.00 77.56 847 ASN A CA 1
ATOM 6855 C C . ASN A 1 847 ? -25.357 14.170 53.718 1.00 77.56 847 ASN A C 1
ATOM 6857 O O . ASN A 1 847 ? -26.123 14.860 54.388 1.00 77.56 847 ASN A O 1
ATOM 6861 N N . LEU A 1 848 ? -24.032 14.213 53.901 1.00 73.81 848 LEU A N 1
ATOM 6862 C CA . LEU A 1 848 ? -23.386 15.184 54.792 1.00 73.81 848 LEU A CA 1
ATOM 6863 C C . LEU A 1 848 ? -23.170 16.545 54.111 1.00 73.81 848 LEU A C 1
ATOM 6865 O O . LEU A 1 848 ? -23.101 17.558 54.804 1.00 73.81 848 LEU A O 1
ATOM 6869 N N . LEU A 1 849 ? -23.040 16.570 52.780 1.00 74.00 849 LEU A N 1
ATOM 6870 C CA . LEU A 1 849 ? -22.731 17.773 51.996 1.00 74.00 849 LEU A CA 1
ATOM 6871 C C . LEU A 1 849 ? -23.983 18.451 51.424 1.00 74.00 849 LEU A C 1
ATOM 6873 O O . LEU A 1 849 ? -24.079 19.679 51.435 1.00 74.00 849 LEU A O 1
ATOM 6877 N N . PHE A 1 850 ? -24.929 17.658 50.927 1.00 80.38 850 PHE A N 1
ATOM 6878 C CA . PHE A 1 850 ? -26.149 18.122 50.275 1.00 80.38 850 PHE A CA 1
ATOM 6879 C C . PHE A 1 850 ? -27.351 18.036 51.208 1.00 80.38 850 PHE A C 1
ATOM 6881 O O . PHE A 1 850 ? -27.391 17.225 52.136 1.00 80.38 850 PHE A O 1
ATOM 6888 N N . ASP A 1 851 ? -28.366 18.844 50.922 1.00 82.12 851 ASP A N 1
ATOM 6889 C CA . ASP A 1 851 ? -29.682 18.643 51.509 1.00 82.12 851 ASP A CA 1
ATOM 6890 C C . ASP A 1 851 ? -30.214 17.228 51.224 1.00 82.12 851 ASP A C 1
ATOM 6892 O O . ASP A 1 851 ? -30.030 16.701 50.123 1.00 82.12 851 ASP A O 1
ATOM 6896 N N . PRO A 1 852 ? -30.947 16.619 52.175 1.00 81.25 852 PRO A N 1
ATOM 6897 C CA . PRO A 1 852 ? -31.462 15.252 52.043 1.00 81.25 852 PRO A CA 1
ATOM 6898 C C . PRO A 1 852 ? -32.474 15.091 50.897 1.00 81.25 852 PRO A C 1
ATOM 6900 O O . PRO A 1 852 ? -32.805 13.978 50.502 1.00 81.25 852 PRO A O 1
ATOM 6903 N N . VAL A 1 853 ? -32.991 16.206 50.374 1.00 83.69 853 VAL A N 1
ATOM 6904 C CA . VAL A 1 853 ? -33.884 16.239 49.211 1.00 83.69 853 VAL A CA 1
ATOM 6905 C C . VAL A 1 853 ? -33.102 16.068 47.904 1.00 83.69 853 VAL A C 1
ATOM 6907 O O . VAL A 1 853 ? -33.592 15.410 46.984 1.00 83.69 853 VAL A O 1
ATOM 6910 N N . LEU A 1 854 ? -31.894 16.639 47.833 1.00 84.81 854 LEU A N 1
ATOM 6911 C CA . LEU A 1 854 ? -31.006 16.570 46.670 1.00 84.81 854 LEU A CA 1
ATOM 6912 C C . LEU A 1 854 ? -30.139 15.317 46.673 1.00 84.81 854 LEU A C 1
ATOM 6914 O O . LEU A 1 854 ? -29.881 14.777 45.611 1.00 84.81 854 LEU A O 1
ATOM 6918 N N . SER A 1 855 ? -29.709 14.839 47.839 1.00 81.81 855 SER A N 1
ATOM 6919 C CA . SER A 1 855 ? -28.769 13.719 47.948 1.00 81.81 855 SER A CA 1
ATOM 6920 C C . SER A 1 855 ? -29.140 12.413 47.223 1.00 81.81 855 SER A C 1
ATOM 6922 O O . SER A 1 855 ? -28.210 11.691 46.859 1.00 81.81 855 SER A O 1
ATOM 6924 N N . PRO A 1 856 ? -30.426 12.047 47.009 1.00 82.62 856 PRO A N 1
ATOM 6925 C CA . PRO A 1 856 ? -30.771 10.836 46.271 1.00 82.62 856 PRO A CA 1
ATOM 6926 C C . PRO A 1 856 ? -30.826 11.032 44.746 1.00 82.62 856 PRO A C 1
ATOM 6928 O O . PRO A 1 856 ? -31.001 10.036 44.041 1.00 82.62 856 PRO A O 1
ATOM 6931 N N . PHE A 1 857 ? -30.775 12.278 44.257 1.00 85.06 857 PHE A N 1
ATOM 6932 C CA . PHE A 1 857 ? -30.574 12.610 42.843 1.00 85.06 857 PHE A CA 1
ATOM 6933 C C . PHE A 1 857 ? -29.075 12.553 42.544 1.00 85.06 857 PHE A C 1
ATOM 6935 O O . PHE A 1 857 ? -28.715 11.872 41.559 1.00 85.06 857 PHE A O 1
#

Sequence (857 aa):
MQPLRPRILQLTPMRSTEDSSSPHQPRSVARKLAAMGALKFLIYAIRKALETMPQPWETVRYVTVAHQKAGALTYILSKSTSNEHDFMQQWNRVCSAIPWDTTPPHYPIFDGTTPYIDYRDSLAFARSLPPLKSNATIRPHRLTYACADVSATQKILLGTSRRVLKSRDKFSFEQLSPSIFTTLSCPHNYDNFSLQQHVYLFHGYTEDQLLAYPALYYPTSVHSSANFPIFLSPAPSAFCGTFLDR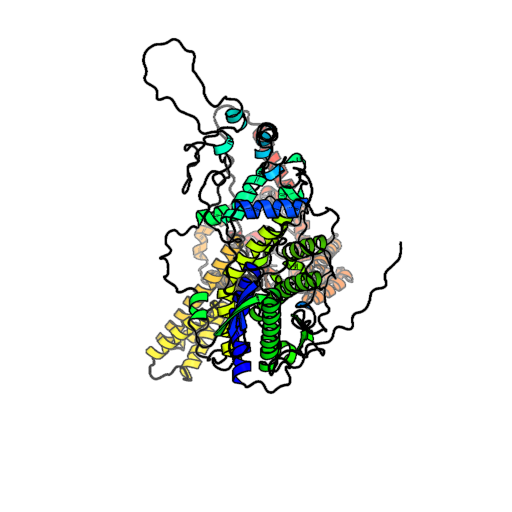RKTNTMRINSSSMLSRLAQISEHNDPAQFTLQTRTCNPPRLSSLSSGHVFKSSNRKRREGKSVATILRASPQFHVISGVDWLEAAQSLLIQAHDAMTLIIHRKNITFFSLDYNFNLTHTKILSTKERKQSRLGKAFHLVRELAKFFKYIVDTHIAYRLLLIEYPTFLVGIYHLFLNIGTVTSVYRYKYKISSQIKQLKALGLLCNGTPFYHPLHCIMNDYLRGLSPLLEAYLSRLLARTAGIVDKESRNSSKRVTQQRSLTNQIWEQRNRYIGRFISIYPQFTVRSAMTKLFLAHLAEAWLCWRAGMTYDQIYSQMSPEIADLVRAYVAERADIYSASIVCIKRRLINNKWVAKSEHYKYCGRAGRQDMRELIIANAAYLCEPIQKDLKVSCGIIYGLAYLCINVAARMCACEQRIAFPSQDFEYDGKLLELALRDLREETLSNSILTVADRQLLTLIEKALALPHEFLIRIKEILLKKRTFDVVEIEYAEARTCVYPVYTTTGLTRVVDTYFAYYVSYQVTTNPLHYLLFKRGFTSIDLSNSYSMELPAELATRYCKHVQNTYSCSSMVDGMRCSLVHMHFNTNGYFRGFNFHVMNKIINLLFDPVLSPF